Protein AF-0000000074208630 (afdb_homodimer)

Radius of gyration: 39.77 Å; Cα contacts (8 Å, |Δi|>4): 1853; chains: 2; bounding box: 99×121×143 Å

Secondary structure (DSSP, 8-state):
--------------------------------------------S--SSSTHHHHHHHHHHHHHHHHHHHHHHHHHHHHT--SSHHHHHHHHHHHHHHHHHHHHHHHHHHHHHHHHHHHHHHHHHHHHHHHHTSTT----HHHHHHIIIIIHHHHHHIIIIIIHHHHHHHHHHHHHHHHHHHH-HHHHHHHHHHHHHHHHHHHHHHHHHHHHHHHHHHHHHHHHHHHHHHHHTHHHHHHTT-HHHHHHHHHHHHHHHHHHHHHHHHHHHHHHHHHHHHHHHHHHHHHHHHHHTT--HHHHHHHHHHHHHTHHHHHHHHHHHHHHHHHHHHHHHHHHHHHHHHHHHHHHHHHHHHHHTS---TTTTSTT-EEEE-TTTSGGG--EEE-TT-EEEEEE-SSTTGGGHHHHHHHHHHTSSPPPTT---EEEETTEETTTS-HHHHHTTEEEEETTPPPPSEEHHHHHHTS-TTS-HHHHHHHHHHHT--GGGSTTGGGPEE-GGGTT--HHHHHHHHHHHHHTT--SEEEEESGGGGS-HHHHHHHHHHHHH-SSEEEEE--HHHHHHHTPEEEEEP-------TTS----TT-/--------------------------------------------S--SSSTHHHHHHHHHHHHHHHHHHHHHHHHHHHHT--SSHHHHHHHHHHHHHHHHHHHHHHHHHHHHHHHHHHHHHHHHHHHHHHHHTSTT----HHHHHHIIIIIHHHHHHIIIIIIHHHHHHHHHHHHHHHHHHHH-HHHHHHHHHHHHHHHHHHHHHHHHHHHHHHHHHHHHHHHHHHHHHHHHTHHHHHHTT-HHHHHHHHHHHHHHHHHHHHHHHHHHHHHHHHHHHHHHHHHHHHHHHHHHTT--HHHHHHHHHHHHHTHHHHHHHHHHHHHHHHHHHHHHHHHHHHHHHHHHHHHHHHHHHHHHTS---TTTTSTT-EEEE-BTTBGGG--EEE-TT-EEEEEE-SSTTGGGHHHHHHHHHHTSSPPPTT---EEEETTEETTTS-HHHHHTTEEEEETTPPPPSEEHHHHHHTS-TTS-HHHHHHHHHHHT--GGGSTTGGGPEE-GGGTT--HHHHHHHHHHHHHTT--SEEEEESGGGGS-HHHHHHHHHHHHH-SSEEEEE--HHHHHHTTPEEEEEP-------TTS----TT-

Sequence (1182 aa):
MRLPESGGASAGLVGPAEPGGPAVAPEPAEASSEASSEPDAAGGLPRIVVGTRRRWVVGLAALGLGQGALGAVGAWALTQLRPELWPLVVAVLSIVATAVAVGGLRVEERIVAERLGQDYVRDLRRELVESELTPGGSTHLGITVARTTNDLASVRNWVSQGIGPLAAGIPLIAGSAVGLTVLDPFLGIGFLLPLAVLAAVMVPWARTAYLKSRRLRRARGRMATRIADTVGASEGIIAARGAGRELDHIDSASADVVDRAVDRSVTVGALRAGGTVAALLATLAVAAVGVVRGLDPTVTVAAMAMAGLASTPIVDLGRIVDYRQTFLAARAVLVPALADAARRRAEHDRASSAAASADLPDGADVPGRVHLVLPGLVPDGAPLSAGPGARIRLVGDDTGDGAGAPLRLMRRVVGLDLAPAGTTDEIWVAGQNLRAVAPSDGRALVGLATRGTVFERGTLRRALRYRRPDLDDATADAVFEAVGLDVGRFPDGPRTVLRAGGEPLTVDERARLALARAVYGEPPLLLVADLDRDLDEEGRDRLAALLAAYPGAVAFTGSDELARVLDAEELRLASAPVPVTPDGRTPDADDMRLPESGGASAGLVGPAEPGGPAVAPEPAEASSEASSEPDAAGGLPRIVVGTRRRWVVGLAALGLGQGALGAVGAWALTQLRPELWPLVVAVLSIVATAVAVGGLRVEERIVAERLGQDYVRDLRRELVESELTPGGSTHLGITVARTTNDLASVRNWVSQGIGPLAAGIPLIAGSAVGLTVLDPFLGIGFLLPLAVLAAVMVPWARTAYLKSRRLRRARGRMATRIADTVGASEGIIAARGAGRELDHIDSASADVVDRAVDRSVTVGALRAGGTVAALLATLAVAAVGVVRGLDPTVTVAAMAMAGLASTPIVDLGRIVDYRQTFLAARAVLVPALADAARRRAEHDRASSAAASADLPDGADVPGRVHLVLPGLVPDGAPLSAGPGARIRLVGDDTGDGAGAPLRLMRRVVGLDLAPAGTTDEIWVAGQNLRAVAPSDGRALVGLATRGTVFERGTLRRALRYRRPDLDDATADAVFEAVGLDVGRFPDGPRTVLRAGGEPLTVDERARLALARAVYGEPPLLLVADLDRDLDEEGRDRLAALLAAYPGAVAFTGSDELARVLDAEELRLASAPVPVTPDGRTPDADD

Structure (mmCIF, N/CA/C/O backbone):
data_AF-0000000074208630-model_v1
#
loop_
_entity.id
_entity.type
_entity.pdbx_description
1 polymer 'ABC-type multidrug transport system fused ATPase/permease subunit'
#
loop_
_atom_site.group_PDB
_atom_site.id
_atom_site.type_symbol
_atom_site.label_atom_id
_atom_site.label_alt_id
_atom_site.label_comp_id
_atom_site.label_asym_id
_atom_site.label_entity_id
_atom_site.label_seq_id
_atom_site.pdbx_PDB_ins_code
_atom_site.Cartn_x
_atom_site.Cartn_y
_atom_site.Cartn_z
_atom_site.occupancy
_atom_site.B_iso_or_equiv
_atom_site.auth_seq_id
_atom_site.auth_comp_id
_atom_site.auth_asym_id
_atom_site.auth_atom_id
_atom_site.pdbx_PDB_model_num
ATOM 1 N N . MET A 1 1 ? -45.344 63.062 -52.438 1 20.48 1 MET A N 1
ATOM 2 C CA . MET A 1 1 ? -44.406 63.094 -51.312 1 20.48 1 MET A CA 1
ATOM 3 C C . MET A 1 1 ? -43.469 61.906 -51.344 1 20.48 1 MET A C 1
ATOM 5 O O . MET A 1 1 ? -43.844 60.812 -50.969 1 20.48 1 MET A O 1
ATOM 9 N N . ARG A 1 2 ? -42.625 61.688 -52.375 1 24.8 2 ARG A N 1
ATOM 10 C CA . ARG A 1 2 ? -41.812 61 -53.344 1 24.8 2 ARG A CA 1
ATOM 11 C C . ARG A 1 2 ? -40.406 60.719 -52.812 1 24.8 2 ARG A C 1
ATOM 13 O O . ARG A 1 2 ? -39.688 61.656 -52.5 1 24.8 2 ARG A O 1
ATOM 20 N N . LEU A 1 3 ? -40.281 59.5 -51.812 1 24.94 3 LEU A N 1
ATOM 21 C CA . LEU A 1 3 ? -39.375 58.812 -50.875 1 24.94 3 LEU A CA 1
ATOM 22 C C . LEU A 1 3 ? -38.094 58.375 -51.562 1 24.94 3 LEU A C 1
ATOM 24 O O . LEU A 1 3 ? -38.094 57.5 -52.406 1 24.94 3 LEU A O 1
ATOM 28 N N . PRO A 1 4 ? -37.219 59.312 -51.812 1 24.27 4 PRO A N 1
ATOM 29 C CA . PRO A 1 4 ? -36.156 59.438 -52.812 1 24.27 4 PRO A CA 1
ATOM 30 C C . PRO A 1 4 ? -35 58.5 -52.531 1 24.27 4 PRO A C 1
ATOM 32 O O . PRO A 1 4 ? -34.781 58.094 -51.406 1 24.27 4 PRO A O 1
ATOM 35 N N . GLU A 1 5 ? -34.25 57.812 -53.469 1 24.3 5 GLU A N 1
ATOM 36 C CA . GLU A 1 5 ? -33.469 56.625 -53.75 1 24.3 5 GLU A CA 1
ATOM 37 C C . GLU A 1 5 ? -32 56.812 -53.312 1 24.3 5 GLU A C 1
ATOM 39 O O . GLU A 1 5 ? -31.172 55.938 -53.562 1 24.3 5 GLU A O 1
ATOM 44 N N . SER A 1 6 ? -31.641 57.688 -52.406 1 21.61 6 SER A N 1
ATOM 45 C CA . SER A 1 6 ? -30.344 58.312 -52.531 1 21.61 6 SER A CA 1
ATOM 46 C C . SER A 1 6 ? -29.203 57.344 -52.25 1 21.61 6 SER A C 1
ATOM 48 O O . SER A 1 6 ? -29.312 56.5 -51.344 1 21.61 6 SER A O 1
ATOM 50 N N . GLY A 1 7 ? -28.109 56.969 -53.062 1 24.91 7 GLY A N 1
ATOM 51 C CA . GLY A 1 7 ? -27.172 55.938 -53.438 1 24.91 7 GLY A CA 1
ATOM 52 C C . GLY A 1 7 ? -25.953 55.875 -52.531 1 24.91 7 GLY A C 1
ATOM 53 O O . GLY A 1 7 ? -24.922 56.469 -52.875 1 24.91 7 GLY A O 1
ATOM 54 N N . GLY A 1 8 ? -25.875 55.781 -51.156 1 22.08 8 GLY A N 1
ATOM 55 C CA . GLY A 1 8 ? -24.875 56.312 -50.25 1 22.08 8 GLY A CA 1
ATOM 56 C C . GLY A 1 8 ? -23.578 55.531 -50.281 1 22.08 8 GLY A C 1
ATOM 57 O O . GLY A 1 8 ? -23.578 54.312 -50.406 1 22.08 8 GLY A O 1
ATOM 58 N N . ALA A 1 9 ? -22.359 56.094 -50.562 1 23.17 9 ALA A N 1
ATOM 59 C CA . ALA A 1 9 ? -21.016 55.719 -50.969 1 23.17 9 ALA A CA 1
ATOM 60 C C . ALA A 1 9 ? -20.297 54.938 -49.906 1 23.17 9 ALA A C 1
ATOM 62 O O . ALA A 1 9 ? -20.344 55.281 -48.719 1 23.17 9 ALA A O 1
ATOM 63 N N . SER A 1 10 ? -19.734 53.594 -50.031 1 21.75 10 SER A N 1
ATOM 64 C CA . SER A 1 10 ? -19.344 52.375 -49.312 1 21.75 10 SER A CA 1
ATOM 65 C C . SER A 1 10 ? -17.953 52.5 -48.719 1 21.75 10 SER A C 1
ATOM 67 O O . SER A 1 10 ? -17.297 51.5 -48.438 1 21.75 10 SER A O 1
ATOM 69 N N . ALA A 1 11 ? -17.484 53.562 -48.156 1 22.27 11 ALA A N 1
ATOM 70 C CA . ALA A 1 11 ? -16.047 53.781 -47.969 1 22.27 11 ALA A CA 1
ATOM 71 C C . ALA A 1 11 ? -15.445 52.719 -47.062 1 22.27 11 ALA A C 1
ATOM 73 O O . ALA A 1 11 ? -15.984 52.406 -46 1 22.27 11 ALA A O 1
ATOM 74 N N . GLY A 1 12 ? -14.484 51.844 -47.531 1 21.41 12 GLY A N 1
ATOM 75 C CA . GLY A 1 12 ? -13.898 50.594 -47.094 1 21.41 12 GLY A CA 1
ATOM 76 C C . GLY A 1 12 ? -12.977 50.75 -45.906 1 21.41 12 GLY A C 1
ATOM 77 O O . GLY A 1 12 ? -11.992 51.469 -45.969 1 21.41 12 GLY A O 1
ATOM 78 N N . LEU A 1 13 ? -13.445 50.75 -44.656 1 21.17 13 LEU A N 1
ATOM 79 C CA . LEU A 1 13 ? -12.773 51.094 -43.406 1 21.17 13 LEU A CA 1
ATOM 80 C C . LEU A 1 13 ? -11.547 50.219 -43.219 1 21.17 13 LEU A C 1
ATOM 82 O O . LEU A 1 13 ? -11.648 48.969 -43.281 1 21.17 13 LEU A O 1
ATOM 86 N N . VAL A 1 14 ? -10.398 50.625 -43.594 1 24.09 14 VAL A N 1
ATOM 87 C CA . VAL A 1 14 ? -9.047 50.062 -43.625 1 24.09 14 VAL A CA 1
ATOM 88 C C . VAL A 1 14 ? -8.68 49.562 -42.219 1 24.09 14 VAL A C 1
ATOM 90 O O . VAL A 1 14 ? -8.773 50.312 -41.25 1 24.09 14 VAL A O 1
ATOM 93 N N . GLY A 1 15 ? -8.898 48.344 -41.906 1 21.95 15 GLY A N 1
ATOM 94 C CA . GLY A 1 15 ? -8.828 47.625 -40.656 1 21.95 15 GLY A CA 1
ATOM 95 C C . GLY A 1 15 ? -7.477 47.719 -39.969 1 21.95 15 GLY A C 1
ATOM 96 O O . GLY A 1 15 ? -6.441 47.688 -40.625 1 21.95 15 GLY A O 1
ATOM 97 N N . PRO A 1 16 ? -7.449 48.5 -38.969 1 21.55 16 PRO A N 1
ATOM 98 C CA . PRO A 1 16 ? -6.156 48.906 -38.438 1 21.55 16 PRO A CA 1
ATOM 99 C C . PRO A 1 16 ? -5.184 47.75 -38.281 1 21.55 16 PRO A C 1
ATOM 101 O O . PRO A 1 16 ? -5.605 46.594 -38.219 1 21.55 16 PRO A O 1
ATOM 104 N N . ALA A 1 17 ? -3.928 47.969 -38.562 1 22.05 17 ALA A N 1
ATOM 105 C CA . ALA A 1 17 ? -2.678 47.219 -38.688 1 22.05 17 ALA A CA 1
ATOM 106 C C . ALA A 1 17 ? -2.438 46.344 -37.469 1 22.05 17 ALA A C 1
ATOM 108 O O . ALA A 1 17 ? -2.709 46.75 -36.312 1 22.05 17 ALA A O 1
ATOM 109 N N . GLU A 1 18 ? -2.486 45.125 -37.625 1 22.59 18 GLU A N 1
ATOM 110 C CA . GLU A 1 18 ? -2.441 44 -36.656 1 22.59 18 GLU A CA 1
ATOM 111 C C . GLU A 1 18 ? -1.18 44.062 -35.812 1 22.59 18 GLU A C 1
ATOM 113 O O . GLU A 1 18 ? -0.068 44.156 -36.312 1 22.59 18 GLU A O 1
ATOM 118 N N . PRO A 1 19 ? -1.225 44.844 -34.75 1 22.77 19 PRO A N 1
ATOM 119 C CA . PRO A 1 19 ? 0.055 45.125 -34.094 1 22.77 19 PRO A CA 1
ATOM 120 C C . PRO A 1 19 ? 0.966 43.906 -34 1 22.77 19 PRO A C 1
ATOM 122 O O . PRO A 1 19 ? 0.484 42.781 -34.031 1 22.77 19 PRO A O 1
ATOM 125 N N . GLY A 1 20 ? 2.152 44.031 -34.562 1 22.48 20 GLY A N 1
ATOM 126 C CA . GLY A 1 20 ? 3.285 43.125 -34.781 1 22.48 20 GLY A CA 1
ATOM 127 C C . GLY A 1 20 ? 3.58 42.25 -33.594 1 22.48 20 GLY A C 1
ATOM 128 O O . GLY A 1 20 ? 3.244 42.594 -32.438 1 22.48 20 GLY A O 1
ATOM 129 N N . GLY A 1 21 ? 3.547 41.031 -33.781 1 24.05 21 GLY A N 1
ATOM 130 C CA . GLY A 1 21 ? 3.629 39.844 -32.969 1 24.05 21 GLY A CA 1
ATOM 131 C C . GLY A 1 21 ? 4.832 39.844 -32.031 1 24.05 21 GLY A C 1
ATOM 132 O O . GLY A 1 21 ? 5.879 40.375 -32.375 1 24.05 21 GLY A O 1
ATOM 133 N N . PRO A 1 22 ? 4.574 40.156 -30.797 1 24.03 22 PRO A N 1
ATOM 134 C CA . PRO A 1 22 ? 5.746 40.438 -29.969 1 24.03 22 PRO A CA 1
ATOM 135 C C . PRO A 1 22 ? 6.965 39.594 -30.359 1 24.03 22 PRO A C 1
ATOM 137 O O . PRO A 1 22 ? 6.82 38.531 -30.953 1 24.03 22 PRO A O 1
ATOM 140 N N . ALA A 1 23 ? 8.07 40.25 -30.703 1 24.08 23 ALA A N 1
ATOM 141 C CA . ALA A 1 23 ? 9.398 39.781 -31.031 1 24.08 23 ALA A CA 1
ATOM 142 C C . ALA A 1 23 ? 9.695 38.469 -30.297 1 24.08 23 ALA A C 1
ATOM 144 O O . ALA A 1 23 ? 9.422 38.344 -29.094 1 24.08 23 ALA A O 1
ATOM 145 N N . VAL A 1 24 ? 9.688 37.469 -31.031 1 25.55 24 VAL A N 1
ATOM 146 C CA . VAL A 1 24 ? 10.102 36.094 -30.719 1 25.55 24 VAL A CA 1
ATOM 147 C C . VAL A 1 24 ? 11.461 36.125 -30.016 1 25.55 24 VAL A C 1
ATOM 149 O O . VAL A 1 24 ? 12.461 36.562 -30.609 1 25.55 24 VAL A O 1
ATOM 152 N N . ALA A 1 25 ? 11.5 36.625 -28.781 1 26.73 25 ALA A N 1
ATOM 153 C CA . ALA A 1 25 ? 12.836 36.656 -28.188 1 26.73 25 ALA A CA 1
ATOM 154 C C . ALA A 1 25 ? 13.703 35.5 -28.688 1 26.73 25 ALA A C 1
ATOM 156 O O . ALA A 1 25 ? 13.219 34.375 -28.828 1 26.73 25 ALA A O 1
ATOM 157 N N . PRO A 1 26 ? 14.711 35.875 -29.484 1 23.34 26 PRO A N 1
ATOM 158 C CA . PRO A 1 26 ? 15.516 34.844 -30.094 1 23.34 26 PRO A CA 1
ATOM 159 C C . PRO A 1 26 ? 15.602 33.562 -29.219 1 23.34 26 PRO A C 1
ATOM 161 O O . PRO A 1 26 ? 15.391 33.656 -28.016 1 23.34 26 PRO A O 1
ATOM 164 N N . GLU A 1 27 ? 15.383 32.469 -29.922 1 24.81 27 GLU A N 1
ATOM 165 C CA . GLU A 1 27 ? 15.547 31.109 -29.438 1 24.81 27 GLU A CA 1
ATOM 166 C C . GLU A 1 27 ? 16.812 30.953 -28.609 1 24.81 27 GLU A C 1
ATOM 168 O O . GLU A 1 27 ? 17.906 31.344 -29.062 1 24.81 27 GLU A O 1
ATOM 173 N N . PRO A 1 28 ? 16.734 31.219 -27.344 1 26.19 28 PRO A N 1
ATOM 174 C CA . PRO A 1 28 ? 18.047 31.203 -26.719 1 26.19 28 PRO A CA 1
ATOM 175 C C . PRO A 1 28 ? 19.016 30.25 -27.406 1 26.19 28 PRO A C 1
ATOM 177 O O . PRO A 1 28 ? 18.594 29.281 -28.047 1 26.19 28 PRO A O 1
ATOM 180 N N . ALA A 1 29 ? 20.094 30.719 -27.969 1 23.92 29 ALA A N 1
ATOM 181 C CA . ALA A 1 29 ? 21.219 29.969 -28.531 1 23.92 29 ALA A CA 1
ATOM 182 C C . ALA A 1 29 ? 21.297 28.562 -27.938 1 23.92 29 ALA A C 1
ATOM 184 O O . ALA A 1 29 ? 20.984 28.359 -26.766 1 23.92 29 ALA A O 1
ATOM 185 N N . GLU A 1 30 ? 21.188 27.594 -28.797 1 25.39 30 GLU A N 1
ATOM 186 C CA . GLU A 1 30 ? 21.5 26.188 -28.562 1 25.39 30 GLU A CA 1
ATOM 187 C C . GLU A 1 30 ? 22.828 26.047 -27.812 1 25.39 30 GLU A C 1
ATOM 189 O O . GLU A 1 30 ? 23.906 26.078 -28.406 1 25.39 30 GLU A O 1
ATOM 194 N N . ALA A 1 31 ? 23.094 26.969 -26.906 1 25.36 31 ALA A N 1
ATOM 195 C CA . ALA A 1 31 ? 24.406 26.688 -26.312 1 25.36 31 ALA A CA 1
ATOM 196 C C . ALA A 1 31 ? 24.688 25.188 -26.312 1 25.36 31 ALA A C 1
ATOM 198 O O . ALA A 1 31 ? 23.922 24.406 -25.75 1 25.36 31 ALA A O 1
ATOM 199 N N . SER A 1 32 ? 25.25 24.734 -27.359 1 25.67 32 SER A N 1
ATOM 200 C CA . SER A 1 32 ? 25.969 23.469 -27.5 1 25.67 32 SER A CA 1
ATOM 201 C C . SER A 1 32 ? 26.688 23.078 -26.203 1 25.67 32 SER A C 1
ATOM 203 O O . SER A 1 32 ? 27.891 23.297 -26.078 1 25.67 32 SER A O 1
ATOM 205 N N . SER A 1 33 ? 26.172 23.656 -25.141 1 25.09 33 SER A N 1
ATOM 206 C CA . SER A 1 33 ? 26.938 23.312 -23.953 1 25.09 33 SER A CA 1
ATOM 207 C C . SER A 1 33 ? 27.375 21.844 -23.984 1 25.09 33 SER A C 1
ATOM 209 O O . SER A 1 33 ? 26.547 20.953 -24.125 1 25.09 33 SER A O 1
ATOM 211 N N . GLU A 1 34 ? 28.469 21.641 -24.594 1 25.36 34 GLU A N 1
ATOM 212 C CA . GLU A 1 34 ? 29.328 20.484 -24.328 1 25.36 34 GLU A CA 1
ATOM 213 C C . GLU A 1 34 ? 29.219 20.047 -22.875 1 25.36 34 GLU A C 1
ATOM 215 O O . GLU A 1 34 ? 29.859 20.625 -22 1 25.36 34 GLU A O 1
ATOM 220 N N . ALA A 1 35 ? 28.047 20.016 -22.422 1 26.91 35 ALA A N 1
ATOM 221 C CA . ALA A 1 35 ? 27.797 19.328 -21.156 1 26.91 35 ALA A CA 1
ATOM 222 C C . ALA A 1 35 ? 28.766 18.156 -20.984 1 26.91 35 ALA A C 1
ATOM 224 O O . ALA A 1 35 ? 28.766 17.219 -21.797 1 26.91 35 ALA A O 1
ATOM 225 N N . SER A 1 36 ? 29.922 18.484 -20.562 1 27.92 36 SER A N 1
ATOM 226 C CA . SER A 1 36 ? 30.938 17.547 -20.109 1 27.92 36 SER A CA 1
ATOM 227 C C . SER A 1 36 ? 30.312 16.234 -19.641 1 27.92 36 SER A C 1
ATOM 229 O O . SER A 1 36 ? 29.156 16.234 -19.188 1 27.92 36 SER A O 1
ATOM 231 N N . SER A 1 37 ? 30.688 15.188 -20.234 1 28.41 37 SER A N 1
ATOM 232 C CA . SER A 1 37 ? 30.531 13.773 -19.922 1 28.41 37 SER A CA 1
ATOM 233 C C . SER A 1 37 ? 30.516 13.523 -18.422 1 28.41 37 SER A C 1
ATOM 235 O O . SER A 1 37 ? 31.578 13.391 -17.797 1 28.41 37 SER A O 1
ATOM 237 N N . GLU A 1 38 ? 30.062 14.484 -17.672 1 30.77 38 GLU A N 1
ATOM 238 C CA . GLU A 1 38 ? 30.125 14.117 -16.266 1 30.77 38 GLU A CA 1
ATOM 239 C C . GLU A 1 38 ? 29.828 12.633 -16.062 1 30.77 38 GLU A C 1
ATOM 241 O O . GLU A 1 38 ? 28.984 12.062 -16.766 1 30.77 38 GLU A O 1
ATOM 246 N N . PRO A 1 39 ? 30.766 11.93 -15.453 1 32.12 39 PRO A N 1
ATOM 247 C CA . PRO A 1 39 ? 30.594 10.484 -15.305 1 32.12 39 PRO A CA 1
ATOM 248 C C . PRO A 1 39 ? 29.125 10.086 -15.117 1 32.12 39 PRO A C 1
ATOM 250 O O . PRO A 1 39 ? 28.328 10.867 -14.57 1 32.12 39 PRO A O 1
ATOM 253 N N . ASP A 1 40 ? 28.5 9.617 -16.078 1 33.59 40 ASP A N 1
ATOM 254 C CA . ASP A 1 40 ? 27.312 8.773 -16.109 1 33.59 40 ASP A CA 1
ATOM 255 C C . ASP A 1 40 ? 27.078 8.102 -14.758 1 33.59 40 ASP A C 1
ATOM 257 O O . ASP A 1 40 ? 27.5 6.965 -14.539 1 33.59 40 ASP A O 1
ATOM 261 N N . ALA A 1 41 ? 27.562 8.586 -13.719 1 35.22 41 ALA A N 1
ATOM 262 C CA . ALA A 1 41 ? 27.125 8.055 -12.422 1 35.22 41 ALA A CA 1
ATOM 263 C C . ALA A 1 41 ? 25.625 7.746 -12.43 1 35.22 41 ALA A C 1
ATOM 265 O O . ALA A 1 41 ? 24.828 8.547 -11.945 1 35.22 41 ALA A O 1
ATOM 266 N N . ALA A 1 42 ? 24.922 7.68 -13.398 1 41.66 42 ALA A N 1
ATOM 267 C CA . ALA A 1 42 ? 23.594 7.07 -13.414 1 41.66 42 ALA A CA 1
ATOM 268 C C . ALA A 1 42 ? 23.531 5.867 -12.477 1 41.66 42 ALA A C 1
ATOM 270 O O . ALA A 1 42 ? 23.969 4.77 -12.836 1 41.66 42 ALA A O 1
ATOM 271 N N . GLY A 1 43 ? 23.984 5.922 -11.133 1 51.91 43 GLY A N 1
ATOM 272 C CA . GLY A 1 43 ? 24.125 5.094 -9.945 1 51.91 43 GLY A CA 1
ATOM 273 C C . GLY A 1 43 ? 22.969 4.145 -9.742 1 51.91 43 GLY A C 1
ATOM 274 O O . GLY A 1 43 ? 21.828 4.578 -9.578 1 51.91 43 GLY A O 1
ATOM 275 N N . GLY A 1 44 ? 22.859 3.182 -10.578 1 69.12 44 GLY A N 1
ATOM 276 C CA . GLY A 1 44 ? 21.906 2.111 -10.375 1 69.12 44 GLY A CA 1
ATOM 277 C C . GLY A 1 44 ? 21.906 1.578 -8.953 1 69.12 44 GLY A C 1
ATOM 278 O O . GLY A 1 44 ? 22.594 2.111 -8.078 1 69.12 44 GLY A O 1
ATOM 279 N N . LEU A 1 45 ? 20.953 0.756 -8.695 1 78.56 45 LEU A N 1
ATOM 280 C CA . LEU A 1 45 ? 20.969 0.033 -7.426 1 78.56 45 LEU A CA 1
ATOM 281 C C . LEU A 1 45 ? 22.203 -0.853 -7.312 1 78.56 45 LEU A C 1
ATOM 283 O O . LEU A 1 45 ? 22.719 -1.331 -8.32 1 78.56 45 LEU A O 1
ATOM 287 N N . PRO A 1 46 ? 22.875 -0.837 -6.133 1 75.06 46 PRO A N 1
ATOM 288 C CA . PRO A 1 46 ? 24.031 -1.72 -5.965 1 75.06 46 PRO A CA 1
ATOM 289 C C . PRO A 1 46 ? 23.781 -3.127 -6.504 1 75.06 46 PRO A C 1
ATOM 291 O O . PRO A 1 46 ? 22.641 -3.592 -6.523 1 75.06 46 PRO A O 1
ATOM 294 N N . ARG A 1 47 ? 24.859 -3.584 -6.918 1 79.38 47 ARG A N 1
ATOM 295 C CA . ARG A 1 47 ? 24.766 -4.938 -7.453 1 79.38 47 ARG A CA 1
ATOM 296 C C . ARG A 1 47 ? 24.344 -5.93 -6.371 1 79.38 47 ARG A C 1
ATOM 298 O O . ARG A 1 47 ? 24.781 -5.824 -5.227 1 79.38 47 ARG A O 1
ATOM 305 N N . ILE A 1 48 ? 23.484 -6.824 -6.719 1 83.19 48 ILE A N 1
ATOM 306 C CA . ILE A 1 48 ? 22.922 -7.801 -5.793 1 83.19 48 ILE A CA 1
ATOM 307 C C . ILE A 1 48 ? 23.953 -8.891 -5.504 1 83.19 48 ILE A C 1
ATOM 309 O O . ILE A 1 48 ? 24.078 -9.352 -4.367 1 83.19 48 ILE A O 1
ATOM 313 N N . VAL A 1 49 ? 24.766 -9.227 -6.523 1 85 49 VAL A N 1
ATOM 314 C CA . VAL A 1 49 ? 25.672 -10.375 -6.406 1 85 49 VAL A CA 1
ATOM 315 C C . VAL A 1 49 ? 27.031 -9.914 -5.906 1 85 49 VAL A C 1
ATOM 317 O O . VAL A 1 49 ? 28.016 -9.953 -6.648 1 85 49 VAL A O 1
ATOM 320 N N . VAL A 1 50 ? 27.141 -9.406 -4.742 1 81.31 50 VAL A N 1
ATOM 321 C CA . VAL A 1 50 ? 28.422 -8.969 -4.18 1 81.31 50 VAL A CA 1
ATOM 322 C C . VAL A 1 50 ? 28.594 -9.547 -2.779 1 81.31 50 VAL A C 1
ATOM 324 O O . VAL A 1 50 ? 27.625 -9.688 -2.031 1 81.31 50 VAL A O 1
ATOM 327 N N . GLY A 1 51 ? 29.812 -9.961 -2.537 1 81.19 51 GLY A N 1
ATOM 328 C CA . GLY A 1 51 ? 30.203 -10.367 -1.197 1 81.19 51 GLY A CA 1
ATOM 329 C C . GLY A 1 51 ? 29.5 -11.625 -0.724 1 81.19 51 GLY A C 1
ATOM 330 O O . GLY A 1 51 ? 29.562 -12.664 -1.387 1 81.19 51 GLY A O 1
ATOM 331 N N . THR A 1 52 ? 28.734 -11.562 0.403 1 83.69 52 THR A N 1
ATOM 332 C CA . THR A 1 52 ? 28.047 -12.664 1.052 1 83.69 52 THR A CA 1
ATOM 333 C C . THR A 1 52 ? 26.797 -13.062 0.259 1 83.69 52 THR A C 1
ATOM 335 O O . THR A 1 52 ? 26.375 -14.219 0.29 1 83.69 52 THR A O 1
ATOM 338 N N . ARG A 1 53 ? 26.391 -12.188 -0.583 1 90.06 53 ARG A N 1
ATOM 339 C CA . ARG A 1 53 ? 25.172 -12.453 -1.337 1 90.06 53 ARG A CA 1
ATOM 340 C C . ARG A 1 53 ? 25.453 -13.344 -2.543 1 90.06 53 ARG A C 1
ATOM 342 O O . ARG A 1 53 ? 24.562 -14.047 -3.025 1 90.06 53 ARG A O 1
ATOM 349 N N . ARG A 1 54 ? 26.75 -13.352 -2.914 1 91.31 54 ARG A N 1
ATOM 350 C CA . ARG A 1 54 ? 27.141 -14.273 -3.979 1 91.31 54 ARG A CA 1
ATOM 351 C C . ARG A 1 54 ? 26.938 -15.719 -3.553 1 91.31 54 ARG A C 1
ATOM 353 O O . ARG A 1 54 ? 26.516 -16.562 -4.352 1 91.31 54 ARG A O 1
ATOM 360 N N . ARG A 1 55 ? 27.203 -15.938 -2.311 1 91.75 55 ARG A N 1
ATOM 361 C CA . ARG A 1 55 ? 27.031 -17.281 -1.789 1 91.75 55 ARG A CA 1
ATOM 362 C C . ARG A 1 55 ? 25.562 -17.703 -1.809 1 91.75 55 ARG A C 1
ATOM 364 O O . ARG A 1 55 ? 25.266 -18.875 -2.062 1 91.75 55 ARG A O 1
ATOM 371 N N . TRP A 1 56 ? 24.688 -16.781 -1.569 1 92.88 56 TRP A N 1
ATOM 372 C CA . TRP A 1 56 ? 23.25 -17.094 -1.579 1 92.88 56 TRP A CA 1
ATOM 373 C C . TRP A 1 56 ? 22.766 -17.344 -3.002 1 92.88 56 TRP A C 1
ATOM 375 O O . TRP A 1 56 ? 21.953 -18.25 -3.234 1 92.88 56 TRP A O 1
ATOM 385 N N . VAL A 1 57 ? 23.297 -16.594 -3.957 1 93.25 57 VAL A N 1
ATOM 386 C CA . VAL A 1 57 ? 22.891 -16.797 -5.344 1 93.25 57 VAL A CA 1
ATOM 387 C C . VAL A 1 57 ? 23.406 -18.125 -5.863 1 93.25 57 VAL A C 1
ATOM 389 O O . VAL A 1 57 ? 22.688 -18.875 -6.52 1 93.25 57 VAL A O 1
ATOM 392 N N . VAL A 1 58 ? 24.641 -18.453 -5.523 1 93.56 58 VAL A N 1
ATOM 393 C CA . VAL A 1 58 ? 25.234 -19.734 -5.91 1 93.56 58 VAL A CA 1
ATOM 394 C C . VAL A 1 58 ? 24.5 -20.875 -5.203 1 93.56 58 VAL A C 1
ATOM 396 O O . VAL A 1 58 ? 24.266 -21.938 -5.793 1 93.56 58 VAL A O 1
ATOM 399 N N . GLY A 1 59 ? 24.188 -20.578 -3.965 1 94.75 59 GLY A N 1
ATOM 400 C CA . GLY A 1 59 ? 23.391 -21.562 -3.238 1 94.75 59 GLY A CA 1
ATOM 401 C C . GLY A 1 59 ? 22.047 -21.828 -3.879 1 94.75 59 GLY A C 1
ATOM 402 O O . GLY A 1 59 ? 21.594 -22.984 -3.93 1 94.75 59 GLY A O 1
ATOM 403 N N . LEU A 1 60 ? 21.438 -20.797 -4.414 1 94.75 60 LEU A N 1
ATOM 404 C CA . LEU A 1 60 ? 20.156 -20.953 -5.09 1 94.75 60 LEU A CA 1
ATOM 405 C C . LEU A 1 60 ? 20.312 -21.766 -6.367 1 94.75 60 LEU A C 1
ATOM 407 O O . LEU A 1 60 ? 19.484 -22.641 -6.652 1 94.75 60 LEU A O 1
ATOM 411 N N . ALA A 1 61 ? 21.359 -21.531 -7.109 1 94.44 61 ALA A N 1
ATOM 412 C CA . ALA A 1 61 ? 21.625 -22.312 -8.312 1 94.44 61 ALA A CA 1
ATOM 413 C C . ALA A 1 61 ? 21.875 -23.781 -7.973 1 94.44 61 ALA A C 1
ATOM 415 O O . ALA A 1 61 ? 21.375 -24.672 -8.664 1 94.44 61 ALA A O 1
ATOM 416 N N . ALA A 1 62 ? 22.562 -24.016 -6.867 1 95.25 62 ALA A N 1
ATOM 417 C CA . ALA A 1 62 ? 22.844 -25.375 -6.418 1 95.25 62 ALA A CA 1
ATOM 418 C C . ALA A 1 62 ? 21.562 -26.078 -6 1 95.25 62 ALA A C 1
ATOM 420 O O . ALA A 1 62 ? 21.391 -27.281 -6.246 1 95.25 62 ALA A O 1
ATOM 421 N N . LEU A 1 63 ? 20.703 -25.344 -5.379 1 94.31 63 LEU A N 1
ATOM 422 C CA . LEU A 1 63 ? 19.422 -25.906 -4.977 1 94.31 63 LEU A CA 1
ATOM 423 C C . LEU A 1 63 ? 18.578 -26.281 -6.195 1 94.31 63 LEU A C 1
ATOM 425 O O . LEU A 1 63 ? 17.906 -27.297 -6.199 1 94.31 63 LEU A O 1
ATOM 429 N N . GLY A 1 64 ? 18.672 -25.391 -7.207 1 91.94 64 GLY A N 1
ATOM 430 C CA . GLY A 1 64 ? 18 -25.734 -8.445 1 91.94 64 GLY A CA 1
ATOM 431 C C . GLY A 1 64 ? 18.547 -26.984 -9.109 1 91.94 64 GLY A C 1
ATOM 432 O O . GLY A 1 64 ? 17.781 -27.859 -9.508 1 91.94 64 GLY A O 1
ATOM 433 N N . LEU A 1 65 ? 19.828 -27.125 -9.133 1 92.12 65 LEU A N 1
ATOM 434 C CA . LEU A 1 65 ? 20.469 -28.297 -9.695 1 92.12 65 LEU A CA 1
ATOM 435 C C . LEU A 1 65 ? 20.172 -29.531 -8.859 1 92.12 65 LEU A C 1
ATOM 437 O O . LEU A 1 65 ? 20 -30.625 -9.398 1 92.12 65 LEU A O 1
ATOM 441 N N . GLY A 1 66 ? 20.188 -29.266 -7.555 1 91.5 66 GLY A N 1
ATOM 442 C CA . GLY A 1 66 ? 19.844 -30.375 -6.664 1 91.5 66 GLY A CA 1
ATOM 443 C C . GLY A 1 66 ? 18.438 -30.906 -6.895 1 91.5 66 GLY A C 1
ATOM 444 O O . GLY A 1 66 ? 18.219 -32.125 -6.867 1 91.5 66 GLY A O 1
ATOM 445 N N . GLN A 1 67 ? 17.484 -30.031 -7.125 1 88.94 67 GLN A N 1
ATOM 446 C CA . GLN A 1 67 ? 16.125 -30.438 -7.43 1 88.94 67 GLN A CA 1
ATOM 447 C C . GLN A 1 67 ? 16.062 -31.234 -8.734 1 88.94 67 GLN A C 1
ATOM 449 O O . GLN A 1 67 ? 15.359 -32.25 -8.82 1 88.94 67 GLN A O 1
ATOM 454 N N . GLY A 1 68 ? 16.844 -30.781 -9.68 1 86 68 GLY A N 1
ATOM 455 C CA . GLY A 1 68 ? 16.922 -31.516 -10.938 1 86 68 GLY A CA 1
ATOM 456 C C . GLY A 1 68 ? 17.531 -32.906 -10.773 1 86 68 GLY A C 1
ATOM 457 O O . GLY A 1 68 ? 17.031 -33.875 -11.344 1 86 68 GLY A O 1
ATOM 458 N N . ALA A 1 69 ? 18.547 -32.969 -9.984 1 88.56 69 ALA A N 1
ATOM 459 C CA . ALA A 1 69 ? 19.203 -34.25 -9.734 1 88.56 69 ALA A CA 1
ATOM 460 C C . ALA A 1 69 ? 18.266 -35.219 -9.008 1 88.56 69 ALA A C 1
ATOM 462 O O . ALA A 1 69 ? 18.219 -36.406 -9.344 1 88.56 69 ALA A O 1
ATOM 463 N N . LEU A 1 70 ? 17.594 -34.688 -8.031 1 86.81 70 LEU A N 1
ATOM 464 C CA . LEU A 1 70 ? 16.641 -35.531 -7.301 1 86.81 70 LEU A CA 1
ATOM 465 C C . LEU A 1 70 ? 15.508 -35.969 -8.211 1 86.81 70 LEU A C 1
ATOM 467 O O . LEU A 1 70 ? 15.008 -37.094 -8.094 1 86.81 70 LEU A O 1
ATOM 471 N N . GLY A 1 71 ? 15.109 -35.062 -9.055 1 80.25 71 GLY A N 1
ATOM 472 C CA . GLY A 1 71 ? 14.117 -35.438 -10.047 1 80.25 71 GLY A CA 1
ATOM 473 C C . GLY A 1 71 ? 14.578 -36.562 -10.945 1 80.25 71 GLY A C 1
ATOM 474 O O . GLY A 1 71 ? 13.805 -37.469 -11.266 1 80.25 71 GLY A O 1
ATOM 475 N N . ALA A 1 72 ? 15.836 -36.531 -11.289 1 82.31 72 ALA A N 1
ATOM 476 C CA . ALA A 1 72 ? 16.422 -37.594 -12.125 1 82.31 72 ALA A CA 1
ATOM 477 C C . ALA A 1 72 ? 16.438 -38.938 -11.375 1 82.31 72 ALA A C 1
ATOM 479 O O . ALA A 1 72 ? 16.219 -40 -11.977 1 82.31 72 ALA A O 1
ATOM 480 N N . VAL A 1 73 ? 16.688 -38.812 -10.125 1 83.12 73 VAL A N 1
ATOM 481 C CA . VAL A 1 73 ? 16.672 -40.031 -9.305 1 83.12 73 VAL A CA 1
ATOM 482 C C . VAL A 1 73 ? 15.266 -40.594 -9.242 1 83.12 73 VAL A C 1
ATOM 484 O O . VAL A 1 73 ? 15.078 -41.812 -9.344 1 83.12 73 VAL A O 1
ATOM 487 N N . GLY A 1 74 ? 14.289 -39.75 -9.039 1 80.25 74 GLY A N 1
ATOM 488 C CA . GLY A 1 74 ? 12.906 -40.188 -9.047 1 80.25 74 GLY A CA 1
ATOM 489 C C . GLY A 1 74 ? 12.492 -40.812 -10.359 1 80.25 74 GLY A C 1
ATOM 490 O O . GLY A 1 74 ? 11.82 -41.875 -10.375 1 80.25 74 GLY A O 1
ATOM 491 N N . ALA A 1 75 ? 12.93 -40.25 -11.461 1 79 75 ALA A N 1
ATOM 492 C CA . ALA A 1 75 ? 12.656 -40.781 -12.789 1 79 75 ALA A CA 1
ATOM 493 C C . ALA A 1 75 ? 13.328 -42.125 -12.984 1 79 75 ALA A C 1
ATOM 495 O O . ALA A 1 75 ? 12.742 -43.031 -13.57 1 79 75 ALA A O 1
ATOM 496 N N . TRP A 1 76 ? 14.547 -42.188 -12.523 1 80.88 76 TRP A N 1
ATOM 497 C CA . TRP A 1 76 ? 15.273 -43.469 -12.617 1 80.88 76 TRP A CA 1
ATOM 498 C C . TRP A 1 76 ? 14.57 -44.562 -11.828 1 80.88 76 TRP A C 1
ATOM 500 O O . TRP A 1 76 ? 14.492 -45.719 -12.281 1 80.88 76 TRP A O 1
ATOM 510 N N . ALA A 1 77 ? 14.047 -44.188 -10.68 1 83.88 77 ALA A N 1
ATOM 511 C CA . ALA A 1 77 ? 13.328 -45.156 -9.852 1 83.88 77 ALA A CA 1
ATOM 512 C C . ALA A 1 77 ? 12.109 -45.719 -10.586 1 83.88 77 ALA A C 1
ATOM 514 O O . ALA A 1 77 ? 11.727 -46.875 -10.391 1 83.88 77 ALA A O 1
ATOM 515 N N . LEU A 1 78 ? 11.523 -44.938 -11.391 1 81.38 78 LEU A N 1
ATOM 516 C CA . LEU A 1 78 ? 10.359 -45.344 -12.164 1 81.38 78 LEU A CA 1
ATOM 517 C C . LEU A 1 78 ? 10.734 -46.438 -13.164 1 81.38 78 LEU A C 1
ATOM 519 O O . LEU A 1 78 ? 9.922 -47.312 -13.484 1 81.38 78 LEU A O 1
ATOM 523 N N . THR A 1 79 ? 11.992 -46.438 -13.672 1 81.56 79 THR A N 1
ATOM 524 C CA . THR A 1 79 ? 12.438 -47.406 -14.641 1 81.56 79 THR A CA 1
ATOM 525 C C . THR A 1 79 ? 12.688 -48.75 -13.969 1 81.56 79 THR A C 1
ATOM 527 O O . THR A 1 79 ? 12.766 -49.812 -14.641 1 81.56 79 THR A O 1
ATOM 530 N N . GLN A 1 80 ? 12.781 -48.719 -12.648 1 79.81 80 GLN A N 1
ATOM 531 C CA . GLN A 1 80 ? 13.078 -49.938 -11.922 1 79.81 80 GLN A CA 1
ATOM 532 C C . GLN A 1 80 ? 11.789 -50.625 -11.43 1 79.81 80 GLN A C 1
ATOM 534 O O . GLN A 1 80 ? 11.844 -51.625 -10.742 1 79.81 80 GLN A O 1
ATOM 539 N N . LEU A 1 81 ? 10.648 -50 -11.805 1 81.06 81 LEU A N 1
ATOM 540 C CA . LEU A 1 81 ? 9.383 -50.562 -11.328 1 81.06 81 LEU A CA 1
ATOM 541 C C . LEU A 1 81 ? 9.133 -51.938 -11.914 1 81.06 81 LEU A C 1
ATOM 543 O O . LEU A 1 81 ? 9.172 -52.125 -13.133 1 81.06 81 LEU A O 1
ATOM 547 N N . ARG A 1 82 ? 9.164 -52.969 -11.07 1 76.62 82 ARG A N 1
ATOM 548 C CA . ARG A 1 82 ? 8.852 -54.344 -11.43 1 76.62 82 ARG A CA 1
ATOM 549 C C . ARG A 1 82 ? 7.68 -54.875 -10.602 1 76.62 82 ARG A C 1
ATOM 551 O O . ARG A 1 82 ? 7.398 -54.375 -9.516 1 76.62 82 ARG A O 1
ATOM 558 N N . PRO A 1 83 ? 6.859 -55.688 -11.242 1 74.31 83 PRO A N 1
ATOM 559 C CA . PRO A 1 83 ? 5.672 -56.219 -10.555 1 74.31 83 PRO A CA 1
ATOM 560 C C . PRO A 1 83 ? 6.016 -57 -9.297 1 74.31 83 PRO A C 1
ATOM 562 O O . PRO A 1 83 ? 5.16 -57.188 -8.43 1 74.31 83 PRO A O 1
ATOM 565 N N . GLU A 1 84 ? 7.273 -57.312 -9.156 1 80.25 84 GLU A N 1
ATOM 566 C CA . GLU A 1 84 ? 7.625 -58.031 -7.941 1 80.25 84 GLU A CA 1
ATOM 567 C C . GLU A 1 84 ? 7.5 -57.156 -6.711 1 80.25 84 GLU A C 1
ATOM 569 O O . GLU A 1 84 ? 7.668 -55.938 -6.797 1 80.25 84 GLU A O 1
ATOM 574 N N . LEU A 1 85 ? 7.129 -57.75 -5.66 1 77.94 85 LEU A N 1
ATOM 575 C CA . LEU A 1 85 ? 6.766 -57 -4.449 1 77.94 85 LEU A CA 1
ATOM 576 C C . LEU A 1 85 ? 7.918 -56.125 -3.977 1 77.94 85 LEU A C 1
ATOM 578 O O . LEU A 1 85 ? 7.758 -54.938 -3.809 1 77.94 85 LEU A O 1
ATOM 582 N N . TRP A 1 86 ? 9.117 -56.75 -3.742 1 78.69 86 TRP A N 1
ATOM 583 C CA . TRP A 1 86 ? 10.203 -56 -3.121 1 78.69 86 TRP A CA 1
ATOM 584 C C . TRP A 1 86 ? 10.68 -54.875 -4.027 1 78.69 86 TRP A C 1
ATOM 586 O O . TRP A 1 86 ? 10.82 -53.75 -3.584 1 78.69 86 TRP A O 1
ATOM 596 N N . PRO A 1 87 ? 10.891 -55.188 -5.281 1 81.62 87 PRO A N 1
ATOM 597 C CA . PRO A 1 87 ? 11.305 -54.094 -6.164 1 81.62 87 PRO A CA 1
ATOM 598 C C . PRO A 1 87 ? 10.234 -53 -6.281 1 81.62 87 PRO A C 1
ATOM 600 O O . PRO A 1 87 ? 10.57 -51.844 -6.398 1 81.62 87 PRO A O 1
ATOM 603 N N . LEU A 1 88 ? 9 -53.375 -6.094 1 81.94 88 LEU A N 1
ATOM 604 C CA . LEU A 1 88 ? 7.902 -52.438 -6.164 1 81.94 88 LEU A CA 1
ATOM 605 C C . LEU A 1 88 ? 7.902 -51.5 -4.949 1 81.94 88 LEU A C 1
ATOM 607 O O . LEU A 1 88 ? 7.766 -50.281 -5.09 1 81.94 88 LEU A O 1
ATOM 611 N N . VAL A 1 89 ? 8.078 -52.125 -3.824 1 84.56 89 VAL A N 1
ATOM 612 C CA . VAL A 1 89 ? 8.062 -51.344 -2.588 1 84.56 89 VAL A CA 1
ATOM 613 C C . VAL A 1 89 ? 9.25 -50.406 -2.572 1 84.56 89 VAL A C 1
ATOM 615 O O . VAL A 1 89 ? 9.102 -49.219 -2.207 1 84.56 89 VAL A O 1
ATOM 618 N N . VAL A 1 90 ? 10.398 -50.844 -3.014 1 85.44 90 VAL A N 1
ATOM 619 C CA . VAL A 1 90 ? 11.594 -50 -3.018 1 85.44 90 VAL A CA 1
ATOM 620 C C . VAL A 1 90 ? 11.43 -48.875 -4.02 1 85.44 90 VAL A C 1
ATOM 622 O O . VAL A 1 90 ? 11.828 -47.719 -3.748 1 85.44 90 VAL A O 1
ATOM 625 N N . ALA A 1 91 ? 10.805 -49.125 -5.078 1 84.25 91 ALA A N 1
ATOM 626 C CA . ALA A 1 91 ? 10.602 -48.094 -6.098 1 84.25 91 ALA A CA 1
ATOM 627 C C . ALA A 1 91 ? 9.617 -47.031 -5.617 1 84.25 91 ALA A C 1
ATOM 629 O O . ALA A 1 91 ? 9.852 -45.844 -5.789 1 84.25 91 ALA A O 1
ATOM 630 N N . VAL A 1 92 ? 8.547 -47.469 -4.984 1 82.75 92 VAL A N 1
ATOM 631 C CA . VAL A 1 92 ? 7.531 -46.562 -4.5 1 82.75 92 VAL A CA 1
ATOM 632 C C . VAL A 1 92 ? 8.109 -45.656 -3.393 1 82.75 92 VAL A C 1
ATOM 634 O O . VAL A 1 92 ? 7.898 -44.469 -3.377 1 82.75 92 VAL A O 1
ATOM 637 N N . LEU A 1 93 ? 8.852 -46.25 -2.516 1 87.62 93 LEU A N 1
ATOM 638 C CA . LEU A 1 93 ? 9.461 -45.5 -1.421 1 87.62 93 LEU A CA 1
ATOM 639 C C . LEU A 1 93 ? 10.492 -44.531 -1.949 1 87.62 93 LEU A C 1
ATOM 641 O O . LEU A 1 93 ? 10.641 -43.438 -1.405 1 87.62 93 LEU A O 1
ATOM 645 N N . SER A 1 94 ? 11.203 -44.938 -2.939 1 87.25 94 SER A N 1
ATOM 646 C CA . SER A 1 94 ? 12.188 -44.062 -3.537 1 87.25 94 SER A CA 1
ATOM 647 C C . SER A 1 94 ? 11.508 -42.844 -4.199 1 87.25 94 SER A C 1
ATOM 649 O O . SER A 1 94 ? 12.016 -41.719 -4.113 1 87.25 94 SER A O 1
ATOM 651 N N . ILE A 1 95 ? 10.383 -43.094 -4.816 1 84.06 95 ILE A N 1
ATOM 652 C CA . ILE A 1 95 ? 9.633 -42.031 -5.469 1 84.06 95 ILE A CA 1
ATOM 653 C C . ILE A 1 95 ? 9.125 -41.031 -4.422 1 84.06 95 ILE A C 1
ATOM 655 O O . ILE A 1 95 ? 9.289 -39.812 -4.574 1 84.06 95 ILE A O 1
ATOM 659 N N . VAL A 1 96 ? 8.578 -41.531 -3.373 1 88.12 96 VAL A N 1
ATOM 660 C CA . VAL A 1 96 ? 8.047 -40.688 -2.309 1 88.12 96 VAL A CA 1
ATOM 661 C C . VAL A 1 96 ? 9.18 -39.906 -1.642 1 88.12 96 VAL A C 1
ATOM 663 O O . VAL A 1 96 ? 9.055 -38.719 -1.388 1 88.12 96 VAL A O 1
ATOM 666 N N . ALA A 1 97 ? 10.273 -40.625 -1.403 1 91.06 97 ALA A N 1
ATOM 667 C CA . ALA A 1 97 ? 11.422 -39.969 -0.761 1 91.06 97 ALA A CA 1
ATOM 668 C C . ALA A 1 97 ? 11.984 -38.875 -1.634 1 91.06 97 ALA A C 1
ATOM 670 O O . ALA A 1 97 ? 12.367 -37.812 -1.128 1 91.06 97 ALA A O 1
ATOM 671 N N . THR A 1 98 ? 12.078 -39.125 -2.883 1 88.31 98 THR A N 1
ATOM 672 C CA . THR A 1 98 ? 12.602 -38.125 -3.805 1 88.31 98 THR A CA 1
ATOM 673 C C . THR A 1 98 ? 11.672 -36.906 -3.871 1 88.31 98 THR A C 1
ATOM 675 O O . THR A 1 98 ? 12.125 -35.75 -3.891 1 88.31 98 THR A O 1
ATOM 678 N N . ALA A 1 99 ? 10.367 -37.156 -3.916 1 88.38 99 ALA A N 1
ATOM 679 C CA . ALA A 1 99 ? 9.398 -36.062 -3.957 1 88.38 99 ALA A CA 1
ATOM 680 C C . ALA A 1 99 ? 9.492 -35.188 -2.703 1 88.38 99 ALA A C 1
ATOM 682 O O . ALA A 1 99 ? 9.477 -33.969 -2.787 1 88.38 99 ALA A O 1
ATOM 683 N N . VAL A 1 100 ? 9.633 -35.844 -1.601 1 89.94 100 VAL A N 1
ATOM 684 C CA . VAL A 1 100 ? 9.727 -35.125 -0.333 1 89.94 100 VAL A CA 1
ATOM 685 C C . VAL A 1 100 ? 11.031 -34.312 -0.281 1 89.94 100 VAL A C 1
ATOM 687 O O . VAL A 1 100 ? 11.062 -33.188 0.205 1 89.94 100 VAL A O 1
ATOM 690 N N . ALA A 1 101 ? 12.078 -34.938 -0.796 1 93.88 101 ALA A N 1
ATOM 691 C CA . ALA A 1 101 ? 13.375 -34.25 -0.83 1 93.88 101 ALA A CA 1
ATOM 692 C C . ALA A 1 101 ? 13.328 -33.031 -1.74 1 93.88 101 ALA A C 1
ATOM 694 O O . ALA A 1 101 ? 13.898 -31.984 -1.414 1 93.88 101 ALA A O 1
ATOM 695 N N . VAL A 1 102 ? 12.664 -33.188 -2.836 1 89.62 102 VAL A N 1
ATOM 696 C CA . VAL A 1 102 ? 12.5 -32.062 -3.736 1 89.62 102 VAL A CA 1
ATOM 697 C C . VAL A 1 102 ? 11.719 -30.953 -3.031 1 89.62 102 VAL A C 1
ATOM 699 O O . VAL A 1 102 ? 12.078 -29.781 -3.119 1 89.62 102 VAL A O 1
ATOM 702 N N . GLY A 1 103 ? 10.656 -31.359 -2.348 1 90.25 103 GLY A N 1
ATOM 703 C CA . GLY A 1 103 ? 9.898 -30.391 -1.561 1 90.25 103 GLY A CA 1
ATOM 704 C C . GLY A 1 103 ? 10.75 -29.672 -0.529 1 90.25 103 GLY A C 1
ATOM 705 O O . GLY A 1 103 ? 10.633 -28.453 -0.364 1 90.25 103 GLY A O 1
ATOM 706 N N . GLY A 1 104 ? 11.586 -30.406 0.125 1 93.81 104 GLY A N 1
ATOM 707 C CA . GLY A 1 104 ? 12.5 -29.812 1.09 1 93.81 104 GLY A CA 1
ATOM 708 C C . GLY A 1 104 ? 13.453 -28.812 0.47 1 93.81 104 GLY A C 1
ATOM 709 O O . GLY A 1 104 ? 13.711 -27.75 1.048 1 93.81 104 GLY A O 1
ATOM 710 N N . LEU A 1 105 ? 13.969 -29.109 -0.671 1 94 105 LEU A N 1
ATOM 711 C CA . LEU A 1 105 ? 14.875 -28.203 -1.358 1 94 105 LEU A CA 1
ATOM 712 C C . LEU A 1 105 ? 14.141 -26.938 -1.812 1 94 105 LEU A C 1
ATOM 714 O O . LEU A 1 105 ? 14.711 -25.844 -1.829 1 94 105 LEU A O 1
ATOM 718 N N . ARG A 1 106 ? 12.906 -27.109 -2.084 1 90.44 106 ARG A N 1
ATOM 719 C CA . ARG A 1 106 ? 12.109 -25.953 -2.5 1 90.44 106 ARG A CA 1
ATOM 720 C C . ARG A 1 106 ? 11.859 -25.016 -1.33 1 90.44 106 ARG A C 1
ATOM 722 O O . ARG A 1 106 ? 11.867 -23.797 -1.498 1 90.44 106 ARG A O 1
ATOM 729 N N . VAL A 1 107 ? 11.633 -25.625 -0.214 1 92.5 107 VAL A N 1
ATOM 730 C CA . VAL A 1 107 ? 11.461 -24.812 0.981 1 92.5 107 VAL A CA 1
ATOM 731 C C . VAL A 1 107 ? 12.75 -24.047 1.276 1 92.5 107 VAL A C 1
ATOM 733 O O . VAL A 1 107 ? 12.719 -22.844 1.569 1 92.5 107 VAL A O 1
ATOM 736 N N . GLU A 1 108 ? 13.812 -24.797 1.165 1 95 108 GLU A N 1
ATOM 737 C CA . GLU A 1 108 ? 15.109 -24.156 1.392 1 95 108 GLU A CA 1
ATOM 738 C C . GLU A 1 108 ? 15.352 -23.047 0.387 1 95 108 GLU A C 1
ATOM 740 O O . GLU A 1 108 ? 15.938 -22.016 0.73 1 95 108 GLU A O 1
ATOM 745 N N . GLU A 1 109 ? 14.953 -23.25 -0.808 1 93.62 109 GLU A N 1
ATOM 746 C CA . GLU A 1 109 ? 15.062 -22.219 -1.842 1 93.62 109 GLU A CA 1
ATOM 747 C C . GLU A 1 109 ? 14.312 -20.953 -1.44 1 93.62 109 GLU A C 1
ATOM 749 O O . GLU A 1 109 ? 14.828 -19.844 -1.603 1 93.62 109 GLU A O 1
ATOM 754 N N . ARG A 1 110 ? 13.195 -21.141 -0.904 1 90.25 110 ARG A N 1
ATOM 755 C CA . ARG A 1 110 ? 12.383 -19.984 -0.506 1 90.25 110 ARG A CA 1
ATOM 756 C C . ARG A 1 110 ? 13.023 -19.234 0.646 1 90.25 110 ARG A C 1
ATOM 758 O O . ARG A 1 110 ? 13.008 -18 0.672 1 90.25 110 ARG A O 1
ATOM 765 N N . ILE A 1 111 ? 13.602 -20 1.523 1 93.56 111 ILE A N 1
ATOM 766 C CA . ILE A 1 111 ? 14.25 -19.391 2.684 1 93.56 111 ILE A CA 1
ATOM 767 C C . ILE A 1 111 ? 15.461 -18.578 2.234 1 93.56 111 ILE A C 1
ATOM 769 O O . ILE A 1 111 ? 15.609 -17.422 2.623 1 93.56 111 ILE A O 1
ATOM 773 N N . VAL A 1 112 ? 16.25 -19.188 1.4 1 94.38 112 VAL A N 1
ATOM 774 C CA . VAL A 1 112 ? 17.469 -18.531 0.947 1 94.38 112 VAL A CA 1
ATOM 775 C C . VAL A 1 112 ? 17.109 -17.297 0.111 1 94.38 112 VAL A C 1
ATOM 777 O O . VAL A 1 112 ? 17.75 -16.25 0.23 1 94.38 112 VAL A O 1
ATOM 780 N N . ALA A 1 113 ? 16.094 -17.438 -0.702 1 93.62 113 ALA A N 1
ATOM 781 C CA . ALA A 1 113 ? 15.664 -16.297 -1.52 1 93.62 113 ALA A CA 1
ATOM 782 C C . ALA A 1 113 ? 15.18 -15.148 -0.648 1 93.62 113 ALA A C 1
ATOM 784 O O . ALA A 1 113 ? 15.469 -13.984 -0.925 1 93.62 113 ALA A O 1
ATOM 785 N N . GLU A 1 114 ? 14.445 -15.508 0.379 1 92.81 114 GLU A N 1
ATOM 786 C CA . GLU A 1 114 ? 13.945 -14.484 1.291 1 92.81 114 GLU A CA 1
ATOM 787 C C . GLU A 1 114 ? 15.094 -13.805 2.043 1 92.81 114 GLU A C 1
ATOM 789 O O . GLU A 1 114 ? 15.086 -12.586 2.227 1 92.81 114 GLU A O 1
ATOM 794 N N . ARG A 1 115 ? 16.047 -14.617 2.469 1 92.12 115 ARG A N 1
ATOM 795 C CA . ARG A 1 115 ? 17.203 -14.062 3.158 1 92.12 115 ARG A CA 1
ATOM 796 C C . ARG A 1 115 ? 17.984 -13.117 2.25 1 92.12 115 ARG A C 1
ATOM 798 O O . ARG A 1 115 ? 18.469 -12.07 2.693 1 92.12 115 ARG A O 1
ATOM 805 N N . LEU A 1 116 ? 18.094 -13.516 1.032 1 92.5 116 LEU A N 1
ATOM 806 C CA . LEU A 1 116 ? 18.781 -12.68 0.052 1 92.5 116 LEU A CA 1
ATOM 807 C C . LEU A 1 116 ? 18.062 -11.336 -0.109 1 92.5 116 LEU A C 1
ATOM 809 O O . LEU A 1 116 ? 18.719 -10.289 -0.094 1 92.5 116 LEU A O 1
ATOM 813 N N . GLY A 1 117 ? 16.781 -11.422 -0.256 1 93.19 117 GLY A N 1
ATOM 814 C CA . GLY A 1 117 ? 16.016 -10.195 -0.407 1 93.19 117 GLY A CA 1
ATOM 815 C C . GLY A 1 117 ? 16.109 -9.289 0.805 1 93.19 117 GLY A C 1
ATOM 816 O O . GLY A 1 117 ? 16.281 -8.078 0.666 1 93.19 117 GLY A O 1
ATOM 817 N N . GLN A 1 118 ? 16.062 -9.914 1.953 1 92 118 GLN A N 1
ATOM 818 C CA . GLN A 1 118 ? 16.094 -9.141 3.193 1 92 118 GLN A CA 1
ATOM 819 C C . GLN A 1 118 ? 17.469 -8.516 3.422 1 92 118 GLN A C 1
ATOM 821 O O . GLN A 1 118 ? 17.562 -7.379 3.891 1 92 118 GLN A O 1
ATOM 826 N N . ASP A 1 119 ? 18.422 -9.227 3.154 1 90.44 119 ASP A N 1
ATOM 827 C CA . ASP A 1 119 ? 19.766 -8.719 3.328 1 90.44 119 ASP A CA 1
ATOM 828 C C . ASP A 1 119 ? 20.047 -7.539 2.396 1 90.44 119 ASP A C 1
ATOM 830 O O . ASP A 1 119 ? 20.656 -6.551 2.797 1 90.44 119 ASP A O 1
ATOM 834 N N . TYR A 1 120 ? 19.609 -7.625 1.244 1 92.56 120 TYR A N 1
ATOM 835 C CA . TYR A 1 120 ? 19.781 -6.566 0.261 1 92.56 120 TYR A CA 1
ATOM 836 C C . TYR A 1 120 ? 19.062 -5.297 0.687 1 92.56 120 TYR A C 1
ATOM 838 O O . TYR A 1 120 ? 19.625 -4.199 0.626 1 92.56 120 TYR A O 1
ATOM 846 N N . VAL A 1 121 ? 17.828 -5.453 1.111 1 93.12 121 VAL A N 1
ATOM 847 C CA . VAL A 1 121 ? 17.016 -4.301 1.475 1 93.12 121 VAL A CA 1
ATOM 848 C C . VAL A 1 121 ? 17.531 -3.688 2.771 1 93.12 121 VAL A C 1
ATOM 850 O O . VAL A 1 121 ? 17.438 -2.475 2.973 1 93.12 121 VAL A O 1
ATOM 853 N N . ARG A 1 122 ? 18.078 -4.516 3.641 1 90.44 122 ARG A N 1
ATOM 854 C CA . ARG A 1 122 ? 18.656 -4.012 4.879 1 90.44 122 ARG A CA 1
ATOM 855 C C . ARG A 1 122 ? 19.75 -2.992 4.594 1 90.44 122 ARG A C 1
ATOM 857 O O . ARG A 1 122 ? 19.797 -1.927 5.215 1 90.44 122 ARG A O 1
ATOM 864 N N . ASP A 1 123 ? 20.562 -3.293 3.639 1 89.56 123 ASP A N 1
ATOM 865 C CA . ASP A 1 123 ? 21.656 -2.398 3.279 1 89.56 123 ASP A CA 1
ATOM 866 C C . ASP A 1 123 ? 21.125 -1.097 2.68 1 89.56 123 ASP A C 1
ATOM 868 O O . ASP A 1 123 ? 21.625 -0.016 2.992 1 89.56 123 ASP A O 1
ATOM 872 N N . LEU A 1 124 ? 20.141 -1.228 1.88 1 91.56 124 LEU A N 1
ATOM 873 C CA . LEU A 1 124 ? 19.578 -0.048 1.238 1 91.56 124 LEU A CA 1
ATOM 874 C C . LEU A 1 124 ? 18.859 0.833 2.256 1 91.56 124 LEU A C 1
ATOM 876 O O . LEU A 1 124 ? 18.953 2.061 2.191 1 91.56 124 LEU A O 1
ATOM 880 N N . ARG A 1 125 ? 18.188 0.171 3.08 1 91.25 125 ARG A N 1
ATOM 881 C CA . ARG A 1 125 ? 17.469 0.902 4.117 1 91.25 125 ARG A CA 1
ATOM 882 C C . ARG A 1 125 ? 18.422 1.682 5.004 1 91.25 125 ARG A C 1
ATOM 884 O O . ARG A 1 125 ? 18.188 2.85 5.32 1 91.25 125 ARG A O 1
ATOM 891 N N . ARG A 1 126 ? 19.453 1.065 5.41 1 89.12 126 ARG A N 1
ATOM 892 C CA . ARG A 1 126 ? 20.469 1.729 6.219 1 89.12 126 ARG A CA 1
ATOM 893 C C . ARG A 1 126 ? 21.031 2.957 5.5 1 89.12 126 ARG A C 1
ATOM 895 O O . ARG A 1 126 ? 21.172 4.02 6.109 1 89.12 126 ARG A O 1
ATOM 902 N N . GLU A 1 127 ? 21.266 2.75 4.285 1 88.25 127 GLU A N 1
ATOM 903 C CA . GLU A 1 127 ? 21.828 3.85 3.504 1 88.25 127 GLU A CA 1
ATOM 904 C C . GLU A 1 127 ? 20.844 5.012 3.408 1 88.25 127 GLU A C 1
ATOM 906 O O . GLU A 1 127 ? 21.234 6.176 3.49 1 88.25 127 GLU A O 1
ATOM 911 N N . LEU A 1 128 ? 19.609 4.695 3.213 1 89 128 LEU A N 1
ATOM 912 C CA . LEU A 1 128 ? 18.578 5.73 3.08 1 89 128 LEU A CA 1
ATOM 913 C C . LEU A 1 128 ? 18.391 6.473 4.398 1 89 128 LEU A C 1
ATOM 915 O O . LEU A 1 128 ? 18.297 7.703 4.414 1 89 128 LEU A O 1
ATOM 919 N N . VAL A 1 129 ? 18.344 5.734 5.438 1 89 129 VAL A N 1
ATOM 920 C CA . VAL A 1 129 ? 18.156 6.367 6.738 1 89 129 VAL A CA 1
ATOM 921 C C . VAL A 1 129 ? 19.391 7.168 7.117 1 89 129 VAL A C 1
ATOM 923 O O . VAL A 1 129 ? 19.297 8.273 7.648 1 89 129 VAL A O 1
ATOM 926 N N . GLU A 1 130 ? 20.531 6.625 6.867 1 86.94 130 GLU A N 1
ATOM 927 C CA . GLU A 1 130 ? 21.797 7.316 7.141 1 86.94 130 GLU A CA 1
ATOM 928 C C . GLU A 1 130 ? 21.859 8.641 6.391 1 86.94 130 GLU A C 1
ATOM 930 O O . GLU A 1 130 ? 22.375 9.633 6.918 1 86.94 130 GLU A O 1
ATOM 935 N N . SER A 1 131 ? 21.359 8.578 5.184 1 84.31 131 SER A N 1
ATOM 936 C CA . SER A 1 131 ? 21.391 9.797 4.379 1 84.31 131 SER A CA 1
ATOM 937 C C . SER A 1 131 ? 20.516 10.883 4.996 1 84.31 131 SER A C 1
ATOM 939 O O . SER A 1 131 ? 20.781 12.078 4.832 1 84.31 131 SER A O 1
ATOM 941 N N . GLU A 1 132 ? 19.469 10.422 5.684 1 83.44 132 GLU A N 1
ATOM 942 C CA . GLU A 1 132 ? 18.578 11.383 6.336 1 83.44 132 GLU A CA 1
ATOM 943 C C . GLU A 1 132 ? 19.188 11.898 7.633 1 83.44 132 GLU A C 1
ATOM 945 O O . GLU A 1 132 ? 18.766 12.938 8.156 1 83.44 132 GLU A O 1
ATOM 950 N N . LEU A 1 133 ? 20.219 11.172 8.094 1 81.69 133 LEU A N 1
ATOM 951 C CA . LEU A 1 133 ? 20.906 11.578 9.312 1 81.69 133 LEU A CA 1
ATOM 952 C C . LEU A 1 133 ? 22.203 12.305 8.984 1 81.69 133 LEU A C 1
ATOM 954 O O . LEU A 1 133 ? 23.109 12.367 9.82 1 81.69 133 LEU A O 1
ATOM 958 N N . THR A 1 134 ? 22.25 12.695 7.758 1 73.5 134 THR A N 1
ATOM 959 C CA . THR A 1 134 ? 23.375 13.523 7.344 1 73.5 134 THR A CA 1
ATOM 960 C C . THR A 1 134 ? 22.938 14.977 7.164 1 73.5 134 THR A C 1
ATOM 962 O O . THR A 1 134 ? 21.781 15.242 6.855 1 73.5 134 THR A O 1
ATOM 965 N N . PRO A 1 135 ? 23.797 15.812 7.445 1 68.5 135 PRO A N 1
ATOM 966 C CA . PRO A 1 135 ? 23.453 17.234 7.344 1 68.5 135 PRO A CA 1
ATOM 967 C C . PRO A 1 135 ? 22.875 17.609 5.98 1 68.5 135 PRO A C 1
ATOM 969 O O . PRO A 1 135 ? 23.328 17.094 4.957 1 68.5 135 PRO A O 1
ATOM 972 N N . GLY A 1 136 ? 21.844 18.438 5.957 1 63.88 136 GLY A N 1
ATOM 973 C CA . GLY A 1 136 ? 21.234 18.938 4.734 1 63.88 136 GLY A CA 1
ATOM 974 C C . GLY A 1 136 ? 20.109 18.062 4.234 1 63.88 136 GLY A C 1
ATOM 975 O O . GLY A 1 136 ? 19.547 18.312 3.162 1 63.88 136 GLY A O 1
ATOM 976 N N . GLY A 1 137 ? 19.859 17.078 4.891 1 60.09 137 GLY A N 1
ATOM 977 C CA . GLY A 1 137 ? 18.797 16.188 4.418 1 60.09 137 GLY A CA 1
ATOM 978 C C . GLY A 1 137 ? 17.422 16.828 4.5 1 60.09 137 GLY A C 1
ATOM 979 O O . GLY A 1 137 ? 17.156 17.641 5.379 1 60.09 137 GLY A O 1
ATOM 980 N N . SER A 1 138 ? 16.719 17.203 3.287 1 56.84 138 SER A N 1
ATOM 981 C CA . SER A 1 138 ? 15.344 17.719 3.305 1 56.84 138 SER A CA 1
ATOM 982 C C . SER A 1 138 ? 14.352 16.609 3.664 1 56.84 138 SER A C 1
ATOM 984 O O . SER A 1 138 ? 14.344 15.555 3.041 1 56.84 138 SER A O 1
ATOM 986 N N . THR A 1 139 ? 13.922 16.672 4.918 1 59.22 139 THR A N 1
ATOM 987 C CA . THR A 1 139 ? 13.297 15.477 5.465 1 59.22 139 THR A CA 1
ATOM 988 C C . THR A 1 139 ? 11.797 15.477 5.18 1 59.22 139 THR A C 1
ATOM 990 O O . THR A 1 139 ? 11.055 16.312 5.719 1 59.22 139 THR A O 1
ATOM 993 N N . HIS A 1 140 ? 11.375 15.266 3.949 1 69.44 140 HIS A N 1
ATOM 994 C CA . HIS A 1 140 ? 9.961 14.93 3.977 1 69.44 140 HIS A CA 1
ATOM 995 C C . HIS A 1 140 ? 9.727 13.57 4.629 1 69.44 140 HIS A C 1
ATOM 997 O O . HIS A 1 140 ? 9.969 12.531 4.016 1 69.44 140 HIS A O 1
ATOM 1003 N N . LEU A 1 141 ? 9.43 13.617 5.93 1 79.19 141 LEU A N 1
ATOM 1004 C CA . LEU A 1 141 ? 9.234 12.438 6.766 1 79.19 141 LEU A CA 1
ATOM 1005 C C . LEU A 1 141 ? 8.414 11.383 6.031 1 79.19 141 LEU A C 1
ATOM 1007 O O . LEU A 1 141 ? 8.789 10.211 5.988 1 79.19 141 LEU A O 1
ATOM 1011 N N . GLY A 1 142 ? 7.32 11.836 5.434 1 76.31 142 GLY A N 1
ATOM 1012 C CA . GLY A 1 142 ? 6.453 10.914 4.723 1 76.31 142 GLY A CA 1
ATOM 1013 C C . GLY A 1 142 ? 7.145 10.219 3.561 1 76.31 142 GLY A C 1
ATOM 1014 O O . GLY A 1 142 ? 6.969 9.016 3.355 1 76.31 142 GLY A O 1
ATOM 1015 N N . ILE A 1 143 ? 7.984 10.953 2.865 1 80.62 143 ILE A N 1
ATOM 1016 C CA . ILE A 1 143 ? 8.68 10.422 1.699 1 80.62 143 ILE A CA 1
ATOM 1017 C C . ILE A 1 143 ? 9.727 9.406 2.145 1 80.62 143 ILE A C 1
ATOM 1019 O O . ILE A 1 143 ? 9.859 8.336 1.539 1 80.62 143 ILE A O 1
ATOM 1023 N N . THR A 1 144 ? 10.406 9.758 3.156 1 85.25 144 THR A N 1
ATOM 1024 C CA . THR A 1 144 ? 11.445 8.859 3.646 1 85.25 144 THR A CA 1
ATOM 1025 C C . THR A 1 144 ? 10.828 7.559 4.16 1 85.25 144 THR A C 1
ATOM 1027 O O . THR A 1 144 ? 11.352 6.473 3.9 1 85.25 144 THR A O 1
ATOM 1030 N N . VAL A 1 145 ? 9.766 7.676 4.82 1 85.88 145 VAL A N 1
ATOM 1031 C CA . VAL A 1 145 ? 9.109 6.484 5.344 1 85.88 145 VAL A CA 1
ATOM 1032 C C . VAL A 1 145 ? 8.586 5.633 4.188 1 85.88 145 VAL A C 1
ATOM 1034 O O . VAL A 1 145 ? 8.758 4.41 4.18 1 85.88 145 VAL A O 1
ATOM 1037 N N . ALA A 1 146 ? 8 6.246 3.191 1 84.75 146 ALA A N 1
ATOM 1038 C CA . ALA A 1 146 ? 7.504 5.516 2.029 1 84.75 146 ALA A CA 1
ATOM 1039 C C . ALA A 1 146 ? 8.641 4.801 1.304 1 84.75 146 ALA A C 1
ATOM 1041 O O . ALA A 1 146 ? 8.508 3.641 0.911 1 84.75 146 ALA A O 1
ATOM 1042 N N . ARG A 1 147 ? 9.727 5.461 1.168 1 87.62 147 ARG A N 1
ATOM 1043 C CA . ARG A 1 147 ? 10.875 4.91 0.459 1 87.62 147 ARG A CA 1
ATOM 1044 C C . ARG A 1 147 ? 11.5 3.756 1.239 1 87.62 147 ARG A C 1
ATOM 1046 O O . ARG A 1 147 ? 11.883 2.742 0.653 1 87.62 147 ARG A O 1
ATOM 1053 N N . THR A 1 148 ? 11.484 3.869 2.518 1 90.31 148 THR A N 1
ATOM 1054 C CA . THR A 1 148 ? 12.172 2.883 3.344 1 90.31 148 THR A CA 1
ATOM 1055 C C . THR A 1 148 ? 11.258 1.701 3.65 1 90.31 148 THR A C 1
ATOM 1057 O O . THR A 1 148 ? 11.703 0.688 4.191 1 90.31 148 THR A O 1
ATOM 1060 N N . THR A 1 149 ? 10.062 1.799 3.312 1 88.38 149 THR A N 1
ATOM 1061 C CA . THR A 1 149 ? 9.141 0.701 3.588 1 88.38 149 THR A CA 1
ATOM 1062 C C . THR A 1 149 ? 8.539 0.157 2.293 1 88.38 149 THR A C 1
ATOM 1064 O O . THR A 1 149 ? 9.047 -0.819 1.733 1 88.38 149 THR A O 1
ATOM 1067 N N . ASN A 1 150 ? 7.723 1.039 1.603 1 83.19 150 ASN A N 1
ATOM 1068 C CA . ASN A 1 150 ? 6.969 0.575 0.441 1 83.19 150 ASN A CA 1
ATOM 1069 C C . ASN A 1 150 ? 7.887 0.307 -0.75 1 83.19 150 ASN A C 1
ATOM 1071 O O . ASN A 1 150 ? 7.82 -0.76 -1.361 1 83.19 150 ASN A O 1
ATOM 1075 N N . ASP A 1 151 ? 8.695 1.203 -1.04 1 88.94 151 ASP A N 1
ATOM 1076 C CA . ASP A 1 151 ? 9.562 1.054 -2.199 1 88.94 151 ASP A CA 1
ATOM 1077 C C . ASP A 1 151 ? 10.578 -0.066 -1.981 1 88.94 151 ASP A C 1
ATOM 1079 O O . ASP A 1 151 ? 10.844 -0.856 -2.891 1 88.94 151 ASP A O 1
ATOM 1083 N N . LEU A 1 152 ? 11.047 -0.117 -0.804 1 92.19 152 LEU A N 1
ATOM 1084 C CA . LEU A 1 152 ? 12.008 -1.177 -0.517 1 92.19 152 LEU A CA 1
ATOM 1085 C C . LEU A 1 152 ? 11.328 -2.539 -0.496 1 92.19 152 LEU A C 1
ATOM 1087 O O . LEU A 1 152 ? 11.945 -3.553 -0.831 1 92.19 152 LEU A O 1
ATOM 1091 N N . ALA A 1 153 ? 10.086 -2.605 -0.137 1 90.12 153 ALA A N 1
ATOM 1092 C CA . ALA A 1 153 ? 9.336 -3.855 -0.212 1 90.12 153 ALA A CA 1
ATOM 1093 C C . ALA A 1 153 ? 9.242 -4.355 -1.65 1 90.12 153 ALA A C 1
ATOM 1095 O O . ALA A 1 153 ? 9.344 -5.559 -1.901 1 90.12 153 ALA A O 1
ATOM 1096 N N . SER A 1 154 ? 9.062 -3.402 -2.553 1 90.44 154 SER A N 1
ATOM 1097 C CA . SER A 1 154 ? 9.031 -3.764 -3.967 1 90.44 154 SER A CA 1
ATOM 1098 C C . SER A 1 154 ? 10.367 -4.32 -4.43 1 90.44 154 SER A C 1
ATOM 1100 O O . SER A 1 154 ? 10.414 -5.273 -5.211 1 90.44 154 SER A O 1
ATOM 1102 N N . VAL A 1 155 ? 11.422 -3.736 -3.93 1 93.12 155 VAL A N 1
ATOM 1103 C CA . VAL A 1 155 ? 12.758 -4.223 -4.258 1 93.12 155 VAL A CA 1
ATOM 1104 C C . VAL A 1 155 ? 12.961 -5.613 -3.66 1 93.12 155 VAL A C 1
ATOM 1106 O O . VAL A 1 155 ? 13.477 -6.512 -4.328 1 93.12 155 VAL A O 1
ATOM 1109 N N . ARG A 1 156 ? 12.547 -5.727 -2.471 1 93.12 156 ARG A N 1
ATOM 1110 C CA . ARG A 1 156 ? 12.656 -7.02 -1.8 1 93.12 156 ARG A CA 1
ATOM 1111 C C . ARG A 1 156 ? 11.898 -8.094 -2.566 1 93.12 156 ARG A C 1
ATOM 1113 O O . ARG A 1 156 ? 12.406 -9.203 -2.764 1 93.12 156 ARG A O 1
ATOM 1120 N N . ASN A 1 157 ? 10.703 -7.805 -2.986 1 90.25 157 ASN A N 1
ATOM 1121 C CA . ASN A 1 157 ? 9.891 -8.758 -3.732 1 90.25 157 ASN A CA 1
ATOM 1122 C C . ASN A 1 157 ? 10.555 -9.156 -5.043 1 90.25 157 ASN A C 1
ATOM 1124 O O . ASN A 1 157 ? 10.508 -10.328 -5.438 1 90.25 157 ASN A O 1
ATOM 1128 N N . TRP A 1 158 ? 11.164 -8.234 -5.672 1 91.12 158 TRP A N 1
ATOM 1129 C CA . TRP A 1 158 ? 11.883 -8.531 -6.906 1 91.12 158 TRP A CA 1
ATOM 1130 C C . TRP A 1 158 ? 13.031 -9.492 -6.652 1 91.12 158 TRP A C 1
ATOM 1132 O O . TRP A 1 158 ? 13.219 -10.461 -7.398 1 91.12 158 TRP A O 1
ATOM 1142 N N . VAL A 1 159 ? 13.758 -9.234 -5.598 1 92.75 159 VAL A N 1
ATOM 1143 C CA . VAL A 1 159 ? 14.922 -10.055 -5.305 1 92.75 159 VAL A CA 1
ATOM 1144 C C . VAL A 1 159 ? 14.477 -11.43 -4.812 1 92.75 159 VAL A C 1
ATOM 1146 O O . VAL A 1 159 ? 14.945 -12.461 -5.312 1 92.75 159 VAL A O 1
ATOM 1149 N N . SER A 1 160 ? 13.484 -11.492 -3.928 1 91.25 160 SER A N 1
ATOM 1150 C CA . SER A 1 160 ? 13.094 -12.734 -3.277 1 91.25 160 SER A CA 1
ATOM 1151 C C . SER A 1 160 ? 12.164 -13.555 -4.168 1 91.25 160 SER A C 1
ATOM 1153 O O . SER A 1 160 ? 12.211 -14.789 -4.148 1 91.25 160 SER A O 1
ATOM 1155 N N . GLN A 1 161 ? 11.273 -12.852 -4.977 1 87.88 161 GLN A N 1
ATOM 1156 C CA . GLN A 1 161 ? 10.258 -13.57 -5.742 1 87.88 161 GLN A CA 1
ATOM 1157 C C . GLN A 1 161 ? 10.555 -13.5 -7.238 1 87.88 161 GLN A C 1
ATOM 1159 O O . GLN A 1 161 ? 9.953 -14.242 -8.023 1 87.88 161 GLN A O 1
ATOM 1164 N N . GLY A 1 162 ? 11.43 -12.703 -7.648 1 88.25 162 GLY A N 1
ATOM 1165 C CA . GLY A 1 162 ? 11.859 -12.617 -9.031 1 88.25 162 GLY A CA 1
ATOM 1166 C C . GLY A 1 162 ? 13.195 -13.289 -9.281 1 88.25 162 GLY A C 1
ATOM 1167 O O . GLY A 1 162 ? 13.25 -14.43 -9.742 1 88.25 162 GLY A O 1
ATOM 1168 N N . ILE A 1 163 ? 14.219 -12.758 -8.719 1 89.44 163 ILE A N 1
ATOM 1169 C CA . ILE A 1 163 ? 15.586 -13.219 -8.953 1 89.44 163 ILE A CA 1
ATOM 1170 C C . ILE A 1 163 ? 15.797 -14.57 -8.281 1 89.44 163 ILE A C 1
ATOM 1172 O O . ILE A 1 163 ? 16.453 -15.461 -8.836 1 89.44 163 ILE A O 1
ATOM 1176 N N . GLY A 1 164 ? 15.258 -14.703 -7.082 1 87.81 164 GLY A N 1
ATOM 1177 C CA . GLY A 1 164 ? 15.414 -15.961 -6.367 1 87.81 164 GLY A CA 1
ATOM 1178 C C . GLY A 1 164 ? 14.938 -17.156 -7.164 1 87.81 164 GLY A C 1
ATOM 1179 O O . GLY A 1 164 ? 15.727 -18.047 -7.484 1 87.81 164 GLY A O 1
ATOM 1180 N N . PRO A 1 165 ? 13.648 -17.125 -7.57 1 87.19 165 PRO A N 1
ATOM 1181 C CA . PRO A 1 165 ? 13.133 -18.25 -8.367 1 87.19 165 PRO A CA 1
ATOM 1182 C C . PRO A 1 165 ? 13.859 -18.391 -9.703 1 87.19 165 PRO A C 1
ATOM 1184 O O . PRO A 1 165 ? 14.039 -19.516 -10.188 1 87.19 165 PRO A O 1
ATOM 1187 N N . LEU A 1 166 ? 14.398 -17.375 -10.336 1 88.81 166 LEU A N 1
ATOM 1188 C CA . LEU A 1 166 ? 15.148 -17.453 -11.578 1 88.81 166 LEU A CA 1
ATOM 1189 C C . LEU A 1 166 ? 16.484 -18.156 -11.359 1 88.81 166 LEU A C 1
ATOM 1191 O O . LEU A 1 166 ? 16.922 -18.969 -12.18 1 88.81 166 LEU A O 1
ATOM 1195 N N . ALA A 1 167 ? 17.109 -17.828 -10.266 1 92.12 167 ALA A N 1
ATOM 1196 C CA . ALA A 1 167 ? 18.422 -18.391 -9.953 1 92.12 167 ALA A CA 1
ATOM 1197 C C . ALA A 1 167 ? 18.344 -19.906 -9.727 1 92.12 167 ALA A C 1
ATOM 1199 O O . ALA A 1 167 ? 19.281 -20.641 -10.023 1 92.12 167 ALA A O 1
ATOM 1200 N N . ALA A 1 168 ? 17.219 -20.328 -9.227 1 91.62 168 ALA A N 1
ATOM 1201 C CA . ALA A 1 168 ? 17.047 -21.766 -9.008 1 91.62 168 ALA A CA 1
ATOM 1202 C C . ALA A 1 168 ? 16.359 -22.422 -10.211 1 91.62 168 ALA A C 1
ATOM 1204 O O . ALA A 1 168 ? 16.672 -23.562 -10.555 1 91.62 168 ALA A O 1
ATOM 1205 N N . GLY A 1 169 ? 15.445 -21.719 -10.844 1 90.25 169 GLY A N 1
ATOM 1206 C CA . GLY A 1 169 ? 14.633 -22.266 -11.914 1 90.25 169 GLY A CA 1
ATOM 1207 C C . GLY A 1 169 ? 15.414 -22.5 -13.195 1 90.25 169 GLY A C 1
ATOM 1208 O O . GLY A 1 169 ? 15.258 -23.547 -13.844 1 90.25 169 GLY A O 1
ATOM 1209 N N . ILE A 1 170 ? 16.312 -21.672 -13.594 1 91.06 170 ILE A N 1
ATOM 1210 C CA . ILE A 1 170 ? 17.062 -21.766 -14.844 1 91.06 170 ILE A CA 1
ATOM 1211 C C . ILE A 1 170 ? 17.969 -23 -14.805 1 91.06 170 ILE A C 1
ATOM 1213 O O . ILE A 1 170 ? 17.953 -23.812 -15.727 1 91.06 170 ILE A O 1
ATOM 1217 N N . PRO A 1 171 ? 18.703 -23.188 -13.703 1 91.69 171 PRO A N 1
ATOM 1218 C CA . PRO A 1 171 ? 19.516 -24.391 -13.625 1 91.69 171 PRO A CA 1
ATOM 1219 C C . PRO A 1 171 ? 18.688 -25.672 -13.625 1 91.69 171 PRO A C 1
ATOM 1221 O O . PRO A 1 171 ? 19.109 -26.688 -14.188 1 91.69 171 PRO A O 1
ATOM 1224 N N . LEU A 1 172 ? 17.531 -25.625 -13.023 1 90.62 172 LEU A N 1
ATOM 1225 C CA . LEU A 1 172 ? 16.641 -26.781 -13.016 1 90.62 172 LEU A CA 1
ATOM 1226 C C . LEU A 1 172 ? 16.172 -27.109 -14.43 1 90.62 172 LEU A C 1
ATOM 1228 O O . LEU A 1 172 ? 16.172 -28.281 -14.836 1 90.62 172 LEU A O 1
ATOM 1232 N N . ILE A 1 173 ? 15.727 -26.109 -15.141 1 90.81 173 ILE A N 1
ATOM 1233 C CA . ILE A 1 173 ? 15.289 -26.297 -16.516 1 90.81 173 ILE A CA 1
ATOM 1234 C C . ILE A 1 173 ? 16.453 -26.812 -17.359 1 90.81 173 ILE A C 1
ATOM 1236 O O . ILE A 1 173 ? 16.297 -27.766 -18.125 1 90.81 173 ILE A O 1
ATOM 1240 N N . ALA A 1 174 ? 17.656 -26.25 -17.219 1 90.81 174 ALA A N 1
ATOM 1241 C CA . ALA A 1 174 ? 18.844 -26.656 -17.953 1 90.81 174 ALA A CA 1
ATOM 1242 C C . ALA A 1 174 ? 19.25 -28.078 -17.594 1 90.81 174 ALA A C 1
ATOM 1244 O O . ALA A 1 174 ? 19.609 -28.875 -18.469 1 90.81 174 ALA A O 1
ATOM 1245 N N . GLY A 1 175 ? 19.219 -28.312 -16.297 1 87.38 175 GLY A N 1
ATOM 1246 C CA . GLY A 1 175 ? 19.531 -29.672 -15.859 1 87.38 175 GLY A CA 1
ATOM 1247 C C . GLY A 1 175 ? 18.578 -30.719 -16.406 1 87.38 175 GLY A C 1
ATOM 1248 O O . GLY A 1 175 ? 19 -31.797 -16.812 1 87.38 175 GLY A O 1
ATOM 1249 N N . SER A 1 176 ? 17.297 -30.422 -16.406 1 88.88 176 SER A N 1
ATOM 1250 C CA . SER A 1 176 ? 16.312 -31.328 -16.969 1 88.88 176 SER A CA 1
ATOM 1251 C C . SER A 1 176 ? 16.531 -31.531 -18.469 1 88.88 176 SER A C 1
ATOM 1253 O O . SER A 1 176 ? 16.406 -32.656 -18.984 1 88.88 176 SER A O 1
ATOM 1255 N N . ALA A 1 177 ? 16.859 -30.453 -19.141 1 90.88 177 ALA A N 1
ATOM 1256 C CA . ALA A 1 177 ? 17.141 -30.531 -20.562 1 90.88 177 ALA A CA 1
ATOM 1257 C C . ALA A 1 177 ? 18.344 -31.422 -20.844 1 90.88 177 ALA A C 1
ATOM 1259 O O . ALA A 1 177 ? 18.328 -32.25 -21.75 1 90.88 177 ALA A O 1
ATOM 1260 N N . VAL A 1 178 ? 19.375 -31.297 -20.078 1 90.06 178 VAL A N 1
ATOM 1261 C CA . VAL A 1 178 ? 20.594 -32.094 -20.234 1 90.06 178 VAL A CA 1
ATOM 1262 C C . VAL A 1 178 ? 20.297 -33.562 -19.938 1 90.06 178 VAL A C 1
ATOM 1264 O O . VAL A 1 178 ? 20.719 -34.438 -20.672 1 90.06 178 VAL A O 1
ATOM 1267 N N . GLY A 1 179 ? 19.562 -33.75 -18.844 1 87.5 179 GLY A N 1
ATOM 1268 C CA . GLY A 1 179 ? 19.203 -35.125 -18.484 1 87.5 179 GLY A CA 1
ATOM 1269 C C . GLY A 1 179 ? 18.406 -35.812 -19.578 1 87.5 179 GLY A C 1
ATOM 1270 O O . GLY A 1 179 ? 18.672 -36.969 -19.891 1 87.5 179 GLY A O 1
ATOM 1271 N N . LEU A 1 180 ? 17.469 -35.156 -20.172 1 90.94 180 LEU A N 1
ATOM 1272 C CA . LEU A 1 180 ? 16.641 -35.719 -21.234 1 90.94 180 LEU A CA 1
ATOM 1273 C C . LEU A 1 180 ? 17.469 -35.938 -22.484 1 90.94 180 LEU A C 1
ATOM 1275 O O . LEU A 1 180 ? 17.281 -36.938 -23.188 1 90.94 180 LEU A O 1
ATOM 1279 N N . THR A 1 181 ? 18.438 -35.094 -22.75 1 91.5 181 THR A N 1
ATOM 1280 C CA . THR A 1 181 ? 19.281 -35.219 -23.938 1 91.5 181 THR A CA 1
ATOM 1281 C C . THR A 1 181 ? 20.234 -36.438 -23.797 1 91.5 181 THR A C 1
ATOM 1283 O O . THR A 1 181 ? 20.547 -37.094 -24.781 1 91.5 181 THR A O 1
ATOM 1286 N N . VAL A 1 182 ? 20.656 -36.656 -22.578 1 88.31 182 VAL A N 1
ATOM 1287 C CA . VAL A 1 182 ? 21.547 -37.781 -22.328 1 88.31 182 VAL A CA 1
ATOM 1288 C C . VAL A 1 182 ? 20.781 -39.094 -22.531 1 88.31 182 VAL A C 1
ATOM 1290 O O . VAL A 1 182 ? 21.328 -40.094 -23 1 88.31 182 VAL A O 1
ATOM 1293 N N . LEU A 1 183 ? 19.5 -39.062 -22.125 1 86.69 183 LEU A N 1
ATOM 1294 C CA . LEU A 1 183 ? 18.672 -40.25 -22.375 1 86.69 183 LEU A CA 1
ATOM 1295 C C . LEU A 1 183 ? 18.438 -40.438 -23.859 1 86.69 183 LEU A C 1
ATOM 1297 O O . LEU A 1 183 ? 18.609 -41.562 -24.375 1 86.69 183 LEU A O 1
ATOM 1301 N N . ASP A 1 184 ? 18.031 -39.438 -24.5 1 90.94 184 ASP A N 1
ATOM 1302 C CA . ASP A 1 184 ? 17.844 -39.406 -25.953 1 90.94 184 ASP A CA 1
ATOM 1303 C C . ASP A 1 184 ? 17.844 -37.969 -26.484 1 90.94 184 ASP A C 1
ATOM 1305 O O . ASP A 1 184 ? 17.109 -37.094 -25.969 1 90.94 184 ASP A O 1
ATOM 1309 N N . PRO A 1 185 ? 18.703 -37.688 -27.422 1 92.62 185 PRO A N 1
ATOM 1310 C CA . PRO A 1 185 ? 18.812 -36.312 -27.938 1 92.62 185 PRO A CA 1
ATOM 1311 C C . PRO A 1 185 ? 17.469 -35.781 -28.422 1 92.62 185 PRO A C 1
ATOM 1313 O O . PRO A 1 185 ? 17.234 -34.562 -28.344 1 92.62 185 PRO A O 1
ATOM 1316 N N . PHE A 1 186 ? 16.609 -36.625 -28.938 1 93.75 186 PHE A N 1
ATOM 1317 C CA . PHE A 1 186 ? 15.32 -36.156 -29.438 1 93.75 186 PHE A CA 1
ATOM 1318 C C . PHE A 1 186 ? 14.375 -35.812 -28.297 1 93.75 186 PHE A C 1
ATOM 1320 O O . PHE A 1 186 ? 13.492 -34.969 -28.469 1 93.75 186 PHE A O 1
ATOM 1327 N N . LEU A 1 187 ? 14.594 -36.438 -27.156 1 93.31 187 LEU A N 1
ATOM 1328 C CA . LEU A 1 187 ? 13.828 -36.031 -25.984 1 93.31 187 LEU A CA 1
ATOM 1329 C C . LEU A 1 187 ? 14.188 -34.625 -25.531 1 93.31 187 LEU A C 1
ATOM 1331 O O . LEU A 1 187 ? 13.312 -33.844 -25.156 1 93.31 187 LEU A O 1
ATOM 1335 N N . GLY A 1 188 ? 15.469 -34.312 -25.562 1 93 188 GLY A N 1
ATOM 1336 C CA . GLY A 1 188 ? 15.93 -32.969 -25.219 1 93 188 GLY A CA 1
ATOM 1337 C C . GLY A 1 188 ? 15.352 -31.906 -26.125 1 93 188 GLY A C 1
ATOM 1338 O O . GLY A 1 188 ? 14.898 -30.859 -25.641 1 93 188 GLY A O 1
ATOM 1339 N N . ILE A 1 189 ? 15.32 -32.188 -27.391 1 93.56 189 ILE A N 1
ATOM 1340 C CA . ILE A 1 189 ? 14.789 -31.25 -28.375 1 93.56 189 ILE A CA 1
ATOM 1341 C C . ILE A 1 189 ? 13.289 -31.062 -28.156 1 93.56 189 ILE A C 1
ATOM 1343 O O . ILE A 1 189 ? 12.773 -29.938 -28.219 1 93.56 189 ILE A O 1
ATOM 1347 N N . GLY A 1 190 ? 12.609 -32.188 -27.922 1 91.69 190 GLY A N 1
ATOM 1348 C CA . GLY A 1 190 ? 11.188 -32.125 -27.641 1 91.69 190 GLY A CA 1
ATOM 1349 C C . GLY A 1 190 ? 10.867 -31.266 -26.422 1 91.69 190 GLY A C 1
ATOM 1350 O O . GLY A 1 190 ? 9.875 -30.531 -26.406 1 91.69 190 GLY A O 1
ATOM 1351 N N . PHE A 1 191 ? 11.695 -31.328 -25.453 1 92.44 191 PHE A N 1
ATOM 1352 C CA . PHE A 1 191 ? 11.516 -30.578 -24.203 1 92.44 191 PHE A CA 1
ATOM 1353 C C . PHE A 1 191 ? 11.844 -29.094 -24.422 1 92.44 191 PHE A C 1
ATOM 1355 O O . PHE A 1 191 ? 11.125 -28.219 -23.938 1 92.44 191 PHE A O 1
ATOM 1362 N N . LEU A 1 192 ? 12.859 -28.719 -25.219 1 93.88 192 LEU A N 1
ATOM 1363 C CA . LEU A 1 192 ? 13.383 -27.359 -25.344 1 93.88 192 LEU A CA 1
ATOM 1364 C C . LEU A 1 192 ? 12.586 -26.562 -26.359 1 93.88 192 LEU A C 1
ATOM 1366 O O . LEU A 1 192 ? 12.492 -25.344 -26.266 1 93.88 192 LEU A O 1
ATOM 1370 N N . LEU A 1 193 ? 12 -27.188 -27.312 1 92.56 193 LEU A N 1
ATOM 1371 C CA . LEU A 1 193 ? 11.352 -26.484 -28.422 1 92.56 193 LEU A CA 1
ATOM 1372 C C . LEU A 1 193 ? 10.172 -25.656 -27.922 1 92.56 193 LEU A C 1
ATOM 1374 O O . LEU A 1 193 ? 10.086 -24.453 -28.203 1 92.56 193 LEU A O 1
ATOM 1378 N N . PRO A 1 194 ? 9.234 -26.25 -27.109 1 90.56 194 PRO A N 1
ATOM 1379 C CA . PRO A 1 194 ? 8.141 -25.422 -26.594 1 90.56 194 PRO A CA 1
ATOM 1380 C C . PRO A 1 194 ? 8.641 -24.281 -25.719 1 90.56 194 PRO A C 1
ATOM 1382 O O . PRO A 1 194 ? 8.055 -23.203 -25.703 1 90.56 194 PRO A O 1
ATOM 1385 N N . LEU A 1 195 ? 9.695 -24.5 -25.016 1 89.56 195 LEU A N 1
ATOM 1386 C CA . LEU A 1 195 ? 10.25 -23.469 -24.141 1 89.56 195 LEU A CA 1
ATOM 1387 C C . LEU A 1 195 ? 10.852 -22.328 -24.953 1 89.56 195 LEU A C 1
ATOM 1389 O O . LEU A 1 195 ? 10.742 -21.156 -24.547 1 89.56 195 LEU A O 1
ATOM 1393 N N . ALA A 1 196 ? 11.5 -22.656 -26 1 89.06 196 ALA A N 1
ATOM 1394 C CA . ALA A 1 196 ? 12.062 -21.641 -26.875 1 89.06 196 ALA A CA 1
ATOM 1395 C C . ALA A 1 196 ? 10.969 -20.781 -27.516 1 89.06 196 ALA A C 1
ATOM 1397 O O . ALA A 1 196 ? 11.117 -19.562 -27.641 1 89.06 196 ALA A O 1
ATOM 1398 N N . VAL A 1 197 ? 9.875 -21.453 -27.891 1 87.75 197 VAL A N 1
ATOM 1399 C CA . VAL A 1 197 ? 8.75 -20.734 -28.469 1 87.75 197 VAL A CA 1
ATOM 1400 C C . VAL A 1 197 ? 8.133 -19.812 -27.422 1 87.75 197 VAL A C 1
ATOM 1402 O O . VAL A 1 197 ? 7.793 -18.672 -27.719 1 87.75 197 VAL A O 1
ATOM 1405 N N . LEU A 1 198 ? 8.023 -20.328 -26.188 1 85.69 198 LEU A N 1
ATOM 1406 C CA . LEU A 1 198 ? 7.492 -19.516 -25.094 1 85.69 198 LEU A CA 1
ATOM 1407 C C . LEU A 1 198 ? 8.367 -18.297 -24.859 1 85.69 198 LEU A C 1
ATOM 1409 O O . LEU A 1 198 ? 7.855 -17.172 -24.719 1 85.69 198 LEU A O 1
ATOM 1413 N N . ALA A 1 199 ? 9.641 -18.484 -24.781 1 84.12 199 ALA A N 1
ATOM 1414 C CA . ALA A 1 199 ? 10.578 -17.391 -24.531 1 84.12 199 ALA A CA 1
ATOM 1415 C C . ALA A 1 199 ? 10.477 -16.312 -25.609 1 84.12 199 ALA A C 1
ATOM 1417 O O . ALA A 1 199 ? 10.555 -15.125 -25.312 1 84.12 199 ALA A O 1
ATOM 1418 N N . ALA A 1 200 ? 10.227 -16.688 -26.812 1 85.69 200 ALA A N 1
ATOM 1419 C CA . ALA A 1 200 ? 10.148 -15.758 -27.953 1 85.69 200 ALA A CA 1
ATOM 1420 C C . ALA A 1 200 ? 8.875 -14.93 -27.891 1 85.69 200 ALA A C 1
ATOM 1422 O O . ALA A 1 200 ? 8.867 -13.758 -28.281 1 85.69 200 ALA A O 1
ATOM 1423 N N . VAL A 1 201 ? 7.836 -15.484 -27.312 1 83.44 201 VAL A N 1
ATOM 1424 C CA . VAL A 1 201 ? 6.551 -14.789 -27.297 1 83.44 201 VAL A CA 1
ATOM 1425 C C . VAL A 1 201 ? 6.434 -13.969 -26.016 1 83.44 201 VAL A C 1
ATOM 1427 O O . VAL A 1 201 ? 5.789 -12.914 -26 1 83.44 201 VAL A O 1
ATOM 1430 N N . MET A 1 202 ? 7.055 -14.359 -24.984 1 81.94 202 MET A N 1
ATOM 1431 C CA . MET A 1 202 ? 6.906 -13.75 -23.672 1 81.94 202 MET A CA 1
ATOM 1432 C C . MET A 1 202 ? 7.555 -12.375 -23.625 1 81.94 202 MET A C 1
ATOM 1434 O O . MET A 1 202 ? 7.043 -11.461 -22.969 1 81.94 202 MET A O 1
ATOM 1438 N N . VAL A 1 203 ? 8.602 -12.164 -24.422 1 79.62 203 VAL A N 1
ATOM 1439 C CA . VAL A 1 203 ? 9.359 -10.922 -24.312 1 79.62 203 VAL A CA 1
ATOM 1440 C C . VAL A 1 203 ? 8.516 -9.758 -24.812 1 79.62 203 VAL A C 1
ATOM 1442 O O . VAL A 1 203 ? 8.312 -8.773 -24.094 1 79.62 203 VAL A O 1
ATOM 1445 N N . PRO A 1 204 ? 7.91 -9.875 -26 1 82.25 204 PRO A N 1
ATOM 1446 C CA . PRO A 1 204 ? 7.086 -8.75 -26.438 1 82.25 204 PRO A CA 1
ATOM 1447 C C . PRO A 1 204 ? 5.809 -8.594 -25.609 1 82.25 204 PRO A C 1
ATOM 1449 O O . PRO A 1 204 ? 5.312 -7.48 -25.422 1 82.25 204 PRO A O 1
ATOM 1452 N N . TRP A 1 205 ? 5.34 -9.609 -25.031 1 84.25 205 TRP A N 1
ATOM 1453 C CA . TRP A 1 205 ? 4.109 -9.57 -24.25 1 84.25 205 TRP A CA 1
ATOM 1454 C C . TRP A 1 205 ? 4.355 -8.938 -22.891 1 84.25 205 TRP A C 1
ATOM 1456 O O . TRP A 1 205 ? 3.453 -8.32 -22.312 1 84.25 205 TRP A O 1
ATOM 1466 N N . ALA A 1 206 ? 5.555 -9.109 -22.469 1 81.56 206 ALA A N 1
ATOM 1467 C CA . ALA A 1 206 ? 5.895 -8.508 -21.188 1 81.56 206 ALA A CA 1
ATOM 1468 C C . ALA A 1 206 ? 5.844 -6.984 -21.25 1 81.56 206 ALA A C 1
ATOM 1470 O O . ALA A 1 206 ? 5.371 -6.324 -20.328 1 81.56 206 ALA A O 1
ATOM 1471 N N . ARG A 1 207 ? 6.266 -6.422 -22.375 1 82.62 207 ARG A N 1
ATOM 1472 C CA . ARG A 1 207 ? 6.234 -4.977 -22.562 1 82.62 207 ARG A CA 1
ATOM 1473 C C . ARG A 1 207 ? 4.797 -4.465 -22.641 1 82.62 207 ARG A C 1
ATOM 1475 O O . ARG A 1 207 ? 4.473 -3.418 -22.094 1 82.62 207 ARG A O 1
ATOM 1482 N N . THR A 1 208 ? 4.02 -5.223 -23.344 1 87 208 THR A N 1
ATOM 1483 C CA . THR A 1 208 ? 2.615 -4.84 -23.469 1 87 208 THR A CA 1
ATOM 1484 C C . THR A 1 208 ? 1.916 -4.891 -22.109 1 87 208 THR A C 1
ATOM 1486 O O . THR A 1 208 ? 1.109 -4.016 -21.797 1 87 208 THR A O 1
ATOM 1489 N N . ALA A 1 209 ? 2.25 -5.891 -21.297 1 85.44 209 ALA A N 1
ATOM 1490 C CA . ALA A 1 209 ? 1.674 -6.023 -19.969 1 85.44 209 ALA A CA 1
ATOM 1491 C C . ALA A 1 209 ? 2.049 -4.836 -19.078 1 85.44 209 ALA A C 1
ATOM 1493 O O . ALA A 1 209 ? 1.227 -4.348 -18.312 1 85.44 209 ALA A O 1
ATOM 1494 N N . TYR A 1 210 ? 3.232 -4.348 -19.359 1 82.12 210 TYR A N 1
ATOM 1495 C CA . TYR A 1 210 ? 3.719 -3.213 -18.578 1 82.12 210 TYR A CA 1
ATOM 1496 C C . TYR A 1 210 ? 2.928 -1.952 -18.906 1 82.12 210 TYR A C 1
ATOM 1498 O O . TYR A 1 210 ? 2.498 -1.231 -18 1 82.12 210 TYR A O 1
ATOM 1506 N N . LEU A 1 211 ? 2.73 -1.742 -20.172 1 86.75 211 LEU A N 1
ATOM 1507 C CA . LEU A 1 211 ? 2.027 -0.541 -20.609 1 86.75 211 LEU A CA 1
ATOM 1508 C C . LEU A 1 211 ? 0.571 -0.571 -20.156 1 86.75 211 LEU A C 1
ATOM 1510 O O . LEU A 1 211 ? 0.029 0.448 -19.719 1 86.75 211 LEU A O 1
ATOM 1514 N N . LYS A 1 212 ? 0.001 -1.738 -20.203 1 89.75 212 LYS A N 1
ATOM 1515 C CA . LYS A 1 212 ? -1.39 -1.871 -19.781 1 89.75 212 LYS A CA 1
ATOM 1516 C C . LYS A 1 212 ? -1.518 -1.734 -18.266 1 89.75 212 LYS A C 1
ATOM 1518 O O . LYS A 1 212 ? -2.512 -1.202 -17.766 1 89.75 212 LYS A O 1
ATOM 1523 N N . SER A 1 213 ? -0.517 -2.182 -17.531 1 87.06 213 SER A N 1
ATOM 1524 C CA . SER A 1 213 ? -0.508 -2.02 -16.094 1 87.06 213 SER A CA 1
ATOM 1525 C C . SER A 1 213 ? -0.39 -0.549 -15.695 1 87.06 213 SER A C 1
ATOM 1527 O O . SER A 1 213 ? -1.034 -0.101 -14.742 1 87.06 213 SER A O 1
ATOM 1529 N N . ARG A 1 214 ? 0.383 0.195 -16.484 1 85.5 214 ARG A N 1
ATOM 1530 C CA . ARG A 1 214 ? 0.532 1.627 -16.25 1 85.5 214 ARG A CA 1
ATOM 1531 C C . ARG A 1 214 ? -0.786 2.359 -16.469 1 85.5 214 ARG A C 1
ATOM 1533 O O . ARG A 1 214 ? -1.146 3.252 -15.703 1 85.5 214 ARG A O 1
ATOM 1540 N N . ARG A 1 215 ? -1.485 1.978 -17.469 1 90.75 215 ARG A N 1
ATOM 1541 C CA . ARG A 1 215 ? -2.779 2.582 -17.766 1 90.75 215 ARG A CA 1
ATOM 1542 C C . ARG A 1 215 ? -3.787 2.295 -16.656 1 90.75 215 ARG A C 1
ATOM 1544 O O . ARG A 1 215 ? -4.582 3.164 -16.297 1 90.75 215 ARG A O 1
ATOM 1551 N N . LEU A 1 216 ? -3.723 1.049 -16.156 1 90.12 216 LEU A N 1
ATOM 1552 C CA . LEU A 1 216 ? -4.613 0.674 -15.062 1 90.12 216 LEU A CA 1
ATOM 1553 C C . LEU A 1 216 ? -4.305 1.48 -13.805 1 90.12 216 LEU A C 1
ATOM 1555 O O . LEU A 1 216 ? -5.219 1.952 -13.125 1 90.12 216 LEU A O 1
ATOM 1559 N N . ARG A 1 217 ? -3.059 1.702 -13.562 1 86.62 217 ARG A N 1
ATOM 1560 C CA . ARG A 1 217 ? -2.656 2.467 -12.383 1 86.62 217 ARG A CA 1
ATOM 1561 C C . ARG A 1 217 ? -3.137 3.91 -12.477 1 86.62 217 ARG A C 1
ATOM 1563 O O . ARG A 1 217 ? -3.613 4.477 -11.492 1 86.62 217 ARG A O 1
ATOM 1570 N N . ARG A 1 218 ? -3.061 4.496 -13.633 1 89.5 218 ARG A N 1
ATOM 1571 C CA . ARG A 1 218 ? -3.521 5.863 -13.852 1 89.5 218 ARG A CA 1
ATOM 1572 C C . ARG A 1 218 ? -5.031 5.969 -13.664 1 89.5 218 ARG A C 1
ATOM 1574 O O . ARG A 1 218 ? -5.523 6.922 -13.055 1 89.5 218 ARG A O 1
ATOM 1581 N N . ALA A 1 219 ? -5.691 5 -14.188 1 93 219 ALA A N 1
ATOM 1582 C CA . ALA A 1 219 ? -7.145 4.992 -14.039 1 93 219 ALA A CA 1
ATOM 1583 C C . ALA A 1 219 ? -7.547 4.867 -12.57 1 93 219 ALA A C 1
ATOM 1585 O O . ALA A 1 219 ? -8.477 5.543 -12.117 1 93 219 ALA A O 1
ATOM 1586 N N . ARG A 1 220 ? -6.863 3.988 -11.883 1 90.44 220 ARG A N 1
ATOM 1587 C CA . ARG A 1 220 ? -7.133 3.834 -10.461 1 90.44 220 ARG A CA 1
ATOM 1588 C C . ARG A 1 220 ? -6.828 5.121 -9.703 1 90.44 220 ARG A C 1
ATOM 1590 O O . ARG A 1 220 ? -7.57 5.504 -8.789 1 90.44 220 ARG A O 1
ATOM 1597 N N . GLY A 1 221 ? -5.793 5.762 -10.062 1 88.44 221 GLY A N 1
ATOM 1598 C CA . GLY A 1 221 ? -5.453 7.043 -9.461 1 88.44 221 GLY A CA 1
ATOM 1599 C C . GLY A 1 221 ? -6.512 8.102 -9.68 1 88.44 221 GLY A C 1
ATOM 1600 O O . GLY A 1 221 ? -6.891 8.82 -8.75 1 88.44 221 GLY A O 1
ATOM 1601 N N . ARG A 1 222 ? -6.973 8.195 -10.875 1 89.38 222 ARG A N 1
ATOM 1602 C CA . ARG A 1 222 ? -8.023 9.156 -11.203 1 89.38 222 ARG A CA 1
ATOM 1603 C C . ARG A 1 222 ? -9.297 8.859 -10.414 1 89.38 222 ARG A C 1
ATOM 1605 O O . ARG A 1 222 ? -9.961 9.781 -9.93 1 89.38 222 ARG A O 1
ATOM 1612 N N . MET A 1 223 ? -9.602 7.602 -10.281 1 91 223 MET A N 1
ATOM 1613 C CA . MET A 1 223 ? -10.781 7.207 -9.523 1 91 223 MET A CA 1
ATOM 1614 C C . MET A 1 223 ? -10.633 7.574 -8.055 1 91 223 MET A C 1
ATOM 1616 O O . MET A 1 223 ? -11.562 8.102 -7.441 1 91 223 MET A O 1
ATOM 1620 N N . ALA A 1 224 ? -9.547 7.281 -7.516 1 89.31 224 ALA A N 1
ATOM 1621 C CA . ALA A 1 224 ? -9.281 7.605 -6.117 1 89.31 224 ALA A CA 1
ATOM 1622 C C . ALA A 1 224 ? -9.391 9.109 -5.871 1 89.31 224 ALA A C 1
ATOM 1624 O O . ALA A 1 224 ? -9.969 9.539 -4.871 1 89.31 224 ALA A O 1
ATOM 1625 N N . THR A 1 225 ? -8.875 9.898 -6.785 1 85.88 225 THR A N 1
ATOM 1626 C CA . THR A 1 225 ? -8.953 11.352 -6.684 1 85.88 225 THR A CA 1
ATOM 1627 C C . THR A 1 225 ? -10.406 11.82 -6.758 1 85.88 225 THR A C 1
ATOM 1629 O O . THR A 1 225 ? -10.82 12.703 -6.004 1 85.88 225 THR A O 1
ATOM 1632 N N . ARG A 1 226 ? -11.094 11.227 -7.598 1 88.19 226 ARG A N 1
ATOM 1633 C CA . ARG A 1 226 ? -12.5 11.586 -7.734 1 88.19 226 ARG A CA 1
ATOM 1634 C C . ARG A 1 226 ? -13.273 11.258 -6.461 1 88.19 226 ARG A C 1
ATOM 1636 O O . ARG A 1 226 ? -14.133 12.031 -6.027 1 88.19 226 ARG A O 1
ATOM 1643 N N . ILE A 1 227 ? -13.031 10.102 -5.938 1 89.62 227 ILE A N 1
ATOM 1644 C CA . ILE A 1 227 ? -13.703 9.711 -4.699 1 89.62 227 ILE A CA 1
ATOM 1645 C C . ILE A 1 227 ? -13.32 10.68 -3.584 1 89.62 227 ILE A C 1
ATOM 1647 O O . ILE A 1 227 ? -14.18 11.141 -2.828 1 89.62 227 ILE A O 1
ATOM 1651 N N . ALA A 1 228 ? -12.078 10.984 -3.523 1 87 228 ALA A N 1
ATOM 1652 C CA . ALA A 1 228 ? -11.609 11.93 -2.51 1 87 228 ALA A CA 1
ATOM 1653 C C . ALA A 1 228 ? -12.305 13.281 -2.658 1 87 228 ALA A C 1
ATOM 1655 O O . ALA A 1 228 ? -12.758 13.867 -1.673 1 87 228 ALA A O 1
ATOM 1656 N N . ASP A 1 229 ? -12.375 13.734 -3.879 1 86.56 229 ASP A N 1
ATOM 1657 C CA . ASP A 1 229 ? -13.023 15.008 -4.156 1 86.56 229 ASP A CA 1
ATOM 1658 C C . ASP A 1 229 ? -14.508 14.969 -3.799 1 86.56 229 ASP A C 1
ATOM 1660 O O . ASP A 1 229 ? -15.047 15.93 -3.25 1 86.56 229 ASP A O 1
ATOM 1664 N N . THR A 1 230 ? -15.141 13.883 -4.121 1 87.06 230 THR A N 1
ATOM 1665 C CA . THR A 1 230 ? -16.562 13.727 -3.848 1 87.06 230 THR A CA 1
ATOM 1666 C C . THR A 1 230 ? -16.828 13.672 -2.346 1 87.06 230 THR A C 1
ATOM 1668 O O . THR A 1 230 ? -17.734 14.344 -1.844 1 87.06 230 THR A O 1
ATOM 1671 N N . VAL A 1 231 ? -16.016 12.961 -1.667 1 85.5 231 VAL A N 1
ATOM 1672 C CA . VAL A 1 231 ? -16.188 12.836 -0.225 1 85.5 231 VAL A CA 1
ATOM 1673 C C . VAL A 1 231 ? -15.836 14.156 0.458 1 85.5 231 VAL A C 1
ATOM 1675 O O . VAL A 1 231 ? -16.5 14.555 1.421 1 85.5 231 VAL A O 1
ATOM 1678 N N . GLY A 1 232 ? -14.875 14.812 -0.037 1 83.19 232 GLY A N 1
ATOM 1679 C CA . GLY A 1 232 ? -14.516 16.109 0.505 1 83.19 232 GLY A CA 1
ATOM 1680 C C . GLY A 1 232 ? -15.602 17.156 0.334 1 83.19 232 GLY A C 1
ATOM 1681 O O . GLY A 1 232 ? -15.734 18.062 1.165 1 83.19 232 GLY A O 1
ATOM 1682 N N . ALA A 1 233 ? -16.359 16.984 -0.713 1 86.56 233 ALA A N 1
ATOM 1683 C CA . ALA A 1 233 ? -17.406 17.953 -1.016 1 86.56 233 ALA A CA 1
ATOM 1684 C C . ALA A 1 233 ? -18.781 17.375 -0.69 1 86.56 233 ALA A C 1
ATOM 1686 O O . ALA A 1 233 ? -19.797 17.797 -1.269 1 86.56 233 ALA A O 1
ATOM 1687 N N . SER A 1 234 ? -18.844 16.375 0.148 1 85.5 234 SER A N 1
ATOM 1688 C CA . SER A 1 234 ? -20.062 15.594 0.389 1 85.5 234 SER A CA 1
ATOM 1689 C C . SER A 1 234 ? -21.203 16.484 0.821 1 85.5 234 SER A C 1
ATOM 1691 O O . SER A 1 234 ? -22.328 16.359 0.319 1 85.5 234 SER A O 1
ATOM 1693 N N . GLU A 1 235 ? -20.969 17.438 1.728 1 83.25 235 GLU A N 1
ATOM 1694 C CA . GLU A 1 235 ? -22.031 18.281 2.25 1 83.25 235 GLU A CA 1
ATOM 1695 C C . GLU A 1 235 ? -22.641 19.141 1.148 1 83.25 235 GLU A C 1
ATOM 1697 O O . GLU A 1 235 ? -23.859 19.25 1.043 1 83.25 235 GLU A O 1
ATOM 1702 N N . GLY A 1 236 ? -21.75 19.719 0.354 1 84.69 236 GLY A N 1
ATOM 1703 C CA . GLY A 1 236 ? -22.234 20.531 -0.758 1 84.69 236 GLY A CA 1
ATOM 1704 C C . GLY A 1 236 ? -23 19.719 -1.787 1 84.69 236 GLY A C 1
ATOM 1705 O O . GLY A 1 236 ? -24 20.188 -2.336 1 84.69 236 GLY A O 1
ATOM 1706 N N . ILE A 1 237 ? -22.609 18.547 -1.982 1 87.25 237 ILE A N 1
ATOM 1707 C CA . ILE A 1 237 ? -23.234 17.656 -2.965 1 87.25 237 ILE A CA 1
ATOM 1708 C C . ILE A 1 237 ? -24.625 17.25 -2.469 1 87.25 237 ILE A C 1
ATOM 1710 O O . ILE A 1 237 ? -25.594 17.25 -3.232 1 87.25 237 ILE A O 1
ATOM 1714 N N . ILE A 1 238 ? -24.688 16.906 -1.234 1 83.94 238 ILE A N 1
ATOM 1715 C CA . ILE A 1 238 ? -25.969 16.484 -0.658 1 83.94 238 ILE A CA 1
ATOM 1716 C C . ILE A 1 238 ? -26.938 17.656 -0.688 1 83.94 238 ILE A C 1
ATOM 1718 O O . ILE A 1 238 ? -28.094 17.5 -1.115 1 83.94 238 ILE A O 1
ATOM 1722 N N . ALA A 1 239 ? -26.422 18.75 -0.281 1 83 239 ALA A N 1
ATOM 1723 C CA . ALA A 1 239 ? -27.281 19.938 -0.206 1 83 239 ALA A CA 1
ATOM 1724 C C . ALA A 1 239 ? -27.797 20.344 -1.59 1 83 239 ALA A C 1
ATOM 1726 O O . ALA A 1 239 ? -28.891 20.875 -1.722 1 83 239 ALA A O 1
ATOM 1727 N N . ALA A 1 240 ? -27.031 20 -2.574 1 85.38 240 ALA A N 1
ATOM 1728 C CA . ALA A 1 240 ? -27.375 20.406 -3.934 1 85.38 240 ALA A CA 1
ATOM 1729 C C . ALA A 1 240 ? -28.109 19.297 -4.672 1 85.38 240 ALA A C 1
ATOM 1731 O O . ALA A 1 240 ? -28.312 19.375 -5.883 1 85.38 240 ALA A O 1
ATOM 1732 N N . ARG A 1 241 ? -28.453 18.234 -4.016 1 81.38 241 ARG A N 1
ATOM 1733 C CA . ARG A 1 241 ? -29.172 17.125 -4.609 1 81.38 241 ARG A CA 1
ATOM 1734 C C . ARG A 1 241 ? -28.359 16.469 -5.723 1 81.38 241 ARG A C 1
ATOM 1736 O O . ARG A 1 241 ? -28.906 16.125 -6.773 1 81.38 241 ARG A O 1
ATOM 1743 N N . GLY A 1 242 ? -27.109 16.484 -5.551 1 83.25 242 GLY A N 1
ATOM 1744 C CA . GLY A 1 242 ? -26.25 15.961 -6.602 1 83.25 242 GLY A CA 1
ATOM 1745 C C . GLY A 1 242 ? -25.688 14.586 -6.289 1 83.25 242 GLY A C 1
ATOM 1746 O O . GLY A 1 242 ? -24.812 14.094 -6.996 1 83.25 242 GLY A O 1
ATOM 1747 N N . ALA A 1 243 ? -26.141 13.93 -5.25 1 83.44 243 ALA A N 1
ATOM 1748 C CA . ALA A 1 243 ? -25.562 12.656 -4.805 1 83.44 243 ALA A CA 1
ATOM 1749 C C . ALA A 1 243 ? -25.688 11.586 -5.883 1 83.44 243 ALA A C 1
ATOM 1751 O O . ALA A 1 243 ? -24.734 10.875 -6.176 1 83.44 243 ALA A O 1
ATOM 1752 N N . GLY A 1 244 ? -26.906 11.5 -6.523 1 84.94 244 GLY A N 1
ATOM 1753 C CA . GLY A 1 244 ? -27.109 10.508 -7.566 1 84.94 244 GLY A CA 1
ATOM 1754 C C . GLY A 1 244 ? -26.203 10.711 -8.766 1 84.94 244 GLY A C 1
ATOM 1755 O O . GLY A 1 244 ? -25.625 9.75 -9.289 1 84.94 244 GLY A O 1
ATOM 1756 N N . ARG A 1 245 ? -26.047 11.852 -9.148 1 85 245 ARG A N 1
ATOM 1757 C CA . ARG A 1 245 ? -25.219 12.148 -10.305 1 85 245 ARG A CA 1
ATOM 1758 C C . ARG A 1 245 ? -23.734 11.883 -10.008 1 85 245 ARG A C 1
ATOM 1760 O O . ARG A 1 245 ? -23 11.391 -10.867 1 85 245 ARG A O 1
ATOM 1767 N N . GLU A 1 246 ? -23.344 12.312 -8.797 1 88.12 246 GLU A N 1
ATOM 1768 C CA . GLU A 1 246 ? -21.953 12.039 -8.414 1 88.12 246 GLU A CA 1
ATOM 1769 C C . GLU A 1 246 ? -21.672 10.547 -8.367 1 88.12 246 GLU A C 1
ATOM 1771 O O . GLU A 1 246 ? -20.609 10.094 -8.773 1 88.12 246 GLU A O 1
ATOM 1776 N N . LEU A 1 247 ? -22.656 9.82 -7.926 1 89.12 247 LEU A N 1
ATOM 1777 C CA . LEU A 1 247 ? -22.5 8.375 -7.891 1 89.12 247 LEU A CA 1
ATOM 1778 C C . LEU A 1 247 ? -22.406 7.801 -9.297 1 89.12 247 LEU A C 1
ATOM 1780 O O . LEU A 1 247 ? -21.656 6.848 -9.531 1 89.12 247 LEU A O 1
ATOM 1784 N N . ASP A 1 248 ? -23.125 8.406 -10.211 1 89.5 248 ASP A N 1
ATOM 1785 C CA . ASP A 1 248 ? -23.047 7.969 -11.602 1 89.5 248 ASP A CA 1
ATOM 1786 C C . ASP A 1 248 ? -21.656 8.227 -12.172 1 89.5 248 ASP A C 1
ATOM 1788 O O . ASP A 1 248 ? -21.141 7.426 -12.953 1 89.5 248 ASP A O 1
ATOM 1792 N N . HIS A 1 249 ? -21.109 9.328 -11.797 1 88.19 249 HIS A N 1
ATOM 1793 C CA . HIS A 1 249 ? -19.766 9.648 -12.258 1 88.19 249 HIS A CA 1
ATOM 1794 C C . HIS A 1 249 ? -18.734 8.68 -11.672 1 88.19 249 HIS A C 1
ATOM 1796 O O . HIS A 1 249 ? -17.797 8.281 -12.359 1 88.19 249 HIS A O 1
ATOM 1802 N N . ILE A 1 250 ? -18.938 8.336 -10.445 1 89.31 250 ILE A N 1
ATOM 1803 C CA . ILE A 1 250 ? -18.031 7.371 -9.812 1 89.31 250 ILE A CA 1
ATOM 1804 C C . ILE A 1 250 ? -18.188 6.008 -10.492 1 89.31 250 ILE A C 1
ATOM 1806 O O . ILE A 1 250 ? -17.203 5.305 -10.703 1 89.31 250 ILE A O 1
ATOM 1810 N N . ASP A 1 251 ? -19.453 5.695 -10.867 1 91.31 251 ASP A N 1
ATOM 1811 C CA . ASP A 1 251 ? -19.703 4.449 -11.594 1 91.31 251 ASP A CA 1
ATOM 1812 C C . ASP A 1 251 ? -18.969 4.445 -12.938 1 91.31 251 ASP A C 1
ATOM 1814 O O . ASP A 1 251 ? -18.438 3.414 -13.359 1 91.31 251 ASP A O 1
ATOM 1818 N N . SER A 1 252 ? -19 5.578 -13.555 1 91.38 252 SER A N 1
ATOM 1819 C CA . SER A 1 252 ? -18.312 5.684 -14.836 1 91.38 252 SER A CA 1
ATOM 1820 C C . SER A 1 252 ? -16.812 5.535 -14.672 1 91.38 252 SER A C 1
ATOM 1822 O O . SER A 1 252 ? -16.156 4.871 -15.477 1 91.38 252 SER A O 1
ATOM 1824 N N . ALA A 1 253 ? -16.25 6.141 -13.648 1 90.81 253 ALA A N 1
ATOM 1825 C CA . ALA A 1 253 ? -14.828 5.996 -13.352 1 90.81 253 ALA A CA 1
ATOM 1826 C C . ALA A 1 253 ? -14.484 4.547 -13.008 1 90.81 253 ALA A C 1
ATOM 1828 O O . ALA A 1 253 ? -13.438 4.039 -13.414 1 90.81 253 ALA A O 1
ATOM 1829 N N . SER A 1 254 ? -15.359 3.951 -12.32 1 91.5 254 SER A N 1
ATOM 1830 C CA . SER A 1 254 ? -15.18 2.545 -11.977 1 91.5 254 SER A CA 1
ATOM 1831 C C . SER A 1 254 ? -15.234 1.662 -13.219 1 91.5 254 SER A C 1
ATOM 1833 O O . SER A 1 254 ? -14.469 0.701 -13.336 1 91.5 254 SER A O 1
ATOM 1835 N N . ALA A 1 255 ? -16.141 1.993 -14.133 1 92 255 ALA A N 1
ATOM 1836 C CA . ALA A 1 255 ? -16.25 1.234 -15.375 1 92 255 ALA A CA 1
ATOM 1837 C C . ALA A 1 255 ? -14.969 1.338 -16.188 1 92 255 ALA A C 1
ATOM 1839 O O . ALA A 1 255 ? -14.539 0.362 -16.812 1 92 255 ALA A O 1
ATOM 1840 N N . ASP A 1 256 ? -14.414 2.482 -16.172 1 93.19 256 ASP A N 1
ATOM 1841 C CA . ASP A 1 256 ? -13.141 2.664 -16.875 1 93.19 256 ASP A CA 1
ATOM 1842 C C . ASP A 1 256 ? -12.047 1.792 -16.266 1 93.19 256 ASP A C 1
ATOM 1844 O O . ASP A 1 256 ? -11.25 1.193 -16.984 1 93.19 256 ASP A O 1
ATOM 1848 N N . VAL A 1 257 ? -12 1.709 -14.953 1 92.06 257 VAL A N 1
ATOM 1849 C CA . VAL A 1 257 ? -11.031 0.865 -14.258 1 92.06 257 VAL A CA 1
ATOM 1850 C C . VAL A 1 257 ? -11.266 -0.599 -14.617 1 92.06 257 VAL A C 1
ATOM 1852 O O . VAL A 1 257 ? -10.32 -1.338 -14.891 1 92.06 257 VAL A O 1
ATOM 1855 N N . VAL A 1 258 ? -12.531 -0.991 -14.703 1 91.25 258 VAL A N 1
ATOM 1856 C CA . VAL A 1 258 ? -12.867 -2.371 -15.031 1 91.25 258 VAL A CA 1
ATOM 1857 C C . VAL A 1 258 ? -12.383 -2.697 -16.438 1 91.25 258 VAL A C 1
ATOM 1859 O O . VAL A 1 258 ? -11.758 -3.738 -16.672 1 91.25 258 VAL A O 1
ATOM 1862 N N . ASP A 1 259 ? -12.617 -1.812 -17.375 1 93.44 259 ASP A N 1
ATOM 1863 C CA . ASP A 1 259 ? -12.219 -2.043 -18.766 1 93.44 259 ASP A CA 1
ATOM 1864 C C . ASP A 1 259 ? -10.703 -2.189 -18.875 1 93.44 259 ASP A C 1
ATOM 1866 O O . ASP A 1 259 ? -10.211 -3.086 -19.562 1 93.44 259 ASP A O 1
ATOM 1870 N N . ARG A 1 260 ? -9.992 -1.326 -18.203 1 92.5 260 ARG A N 1
ATOM 1871 C CA . ARG A 1 260 ? -8.539 -1.384 -18.234 1 92.5 260 ARG A CA 1
ATOM 1872 C C . ARG A 1 260 ? -8.016 -2.609 -17.5 1 92.5 260 ARG A C 1
ATOM 1874 O O . ARG A 1 260 ? -7.004 -3.195 -17.891 1 92.5 260 ARG A O 1
ATOM 1881 N N . ALA A 1 261 ? -8.688 -2.977 -16.438 1 91.19 261 ALA A N 1
ATOM 1882 C CA . ALA A 1 261 ? -8.297 -4.156 -15.664 1 91.19 261 ALA A CA 1
ATOM 1883 C C . ALA A 1 261 ? -8.492 -5.43 -16.469 1 91.19 261 ALA A C 1
ATOM 1885 O O . ALA A 1 261 ? -7.648 -6.332 -16.438 1 91.19 261 ALA A O 1
ATOM 1886 N N . VAL A 1 262 ? -9.617 -5.488 -17.188 1 91.69 262 VAL A N 1
ATOM 1887 C CA . VAL A 1 262 ? -9.883 -6.652 -18.016 1 91.69 262 VAL A CA 1
ATOM 1888 C C . VAL A 1 262 ? -8.859 -6.711 -19.156 1 91.69 262 VAL A C 1
ATOM 1890 O O . VAL A 1 262 ? -8.328 -7.777 -19.469 1 91.69 262 VAL A O 1
ATOM 1893 N N . ASP A 1 263 ? -8.594 -5.594 -19.719 1 92.38 263 ASP A N 1
ATOM 1894 C CA . ASP A 1 263 ? -7.602 -5.527 -20.781 1 92.38 263 ASP A CA 1
ATOM 1895 C C . ASP A 1 263 ? -6.238 -6.012 -20.297 1 92.38 263 ASP A C 1
ATOM 1897 O O . ASP A 1 263 ? -5.551 -6.762 -21 1 92.38 263 ASP A O 1
ATOM 1901 N N . ARG A 1 264 ? -5.832 -5.59 -19.188 1 89.38 264 ARG A N 1
ATOM 1902 C CA . ARG A 1 264 ? -4.574 -6.031 -18.578 1 89.38 264 ARG A CA 1
ATOM 1903 C C . ARG A 1 264 ? -4.617 -7.523 -18.266 1 89.38 264 ARG A C 1
ATOM 1905 O O . ARG A 1 264 ? -3.633 -8.234 -18.484 1 89.38 264 ARG A O 1
ATOM 1912 N N . SER A 1 265 ? -5.738 -7.969 -17.75 1 88.88 265 SER A N 1
ATOM 1913 C CA . SER A 1 265 ? -5.875 -9.367 -17.359 1 88.88 265 SER A CA 1
ATOM 1914 C C . SER A 1 265 ? -5.75 -10.297 -18.562 1 88.88 265 SER A C 1
ATOM 1916 O O . SER A 1 265 ? -5.23 -11.406 -18.438 1 88.88 265 SER A O 1
ATOM 1918 N N . VAL A 1 266 ? -6.188 -9.852 -19.734 1 91.31 266 VAL A N 1
ATOM 1919 C CA . VAL A 1 266 ? -6.031 -10.633 -20.953 1 91.31 266 VAL A CA 1
ATOM 1920 C C . VAL A 1 266 ? -4.547 -10.859 -21.234 1 91.31 266 VAL A C 1
ATOM 1922 O O . VAL A 1 266 ? -4.121 -11.984 -21.5 1 91.31 266 VAL A O 1
ATOM 1925 N N . THR A 1 267 ? -3.787 -9.82 -21.141 1 89.06 267 THR A N 1
ATOM 1926 C CA . THR A 1 267 ? -2.365 -9.898 -21.453 1 89.06 267 THR A CA 1
ATOM 1927 C C . THR A 1 267 ? -1.619 -10.688 -20.391 1 89.06 267 THR A C 1
ATOM 1929 O O . THR A 1 267 ? -0.802 -11.555 -20.703 1 89.06 267 THR A O 1
ATOM 1932 N N . VAL A 1 268 ? -1.884 -10.422 -19.156 1 83.75 268 VAL A N 1
ATOM 1933 C CA . VAL A 1 268 ? -1.228 -11.125 -18.062 1 83.75 268 VAL A CA 1
ATOM 1934 C C . VAL A 1 268 ? -1.677 -12.586 -18.047 1 83.75 268 VAL A C 1
ATOM 1936 O O . VAL A 1 268 ? -0.871 -13.484 -17.797 1 83.75 268 VAL A O 1
ATOM 1939 N N . GLY A 1 269 ? -2.996 -12.789 -18.297 1 84.81 269 GLY A N 1
ATOM 1940 C CA . GLY A 1 269 ? -3.51 -14.148 -18.391 1 84.81 269 GLY A CA 1
ATOM 1941 C C . GLY A 1 269 ? -2.867 -14.938 -19.516 1 84.81 269 GLY A C 1
ATOM 1942 O O . GLY A 1 269 ? -2.545 -16.125 -19.344 1 84.81 269 GLY A O 1
ATOM 1943 N N . ALA A 1 270 ? -2.648 -14.273 -20.609 1 88.12 270 ALA A N 1
ATOM 1944 C CA . ALA A 1 270 ? -2.002 -14.93 -21.75 1 88.12 270 ALA A CA 1
ATOM 1945 C C . ALA A 1 270 ? -0.564 -15.32 -21.406 1 88.12 270 ALA A C 1
ATOM 1947 O O . ALA A 1 270 ? -0.084 -16.375 -21.828 1 88.12 270 ALA A O 1
ATOM 1948 N N . LEU A 1 271 ? 0.108 -14.477 -20.719 1 84.38 271 LEU A N 1
ATOM 1949 C CA . LEU A 1 271 ? 1.477 -14.773 -20.312 1 84.38 271 LEU A CA 1
ATOM 1950 C C . LEU A 1 271 ? 1.515 -15.977 -19.375 1 84.38 271 LEU A C 1
ATOM 1952 O O . LEU A 1 271 ? 2.342 -16.875 -19.531 1 84.38 271 LEU A O 1
ATOM 1956 N N . ARG A 1 272 ? 0.619 -16.047 -18.438 1 81.31 272 ARG A N 1
ATOM 1957 C CA . ARG A 1 272 ? 0.55 -17.172 -17.5 1 81.31 272 ARG A CA 1
ATOM 1958 C C . ARG A 1 272 ? 0.122 -18.453 -18.203 1 81.31 272 ARG A C 1
ATOM 1960 O O . ARG A 1 272 ? 0.699 -19.516 -17.969 1 81.31 272 ARG A O 1
ATOM 1967 N N . ALA A 1 273 ? -0.925 -18.281 -19 1 85 273 ALA A N 1
ATOM 1968 C CA . ALA A 1 273 ? -1.382 -19.422 -19.781 1 85 273 ALA A CA 1
ATOM 1969 C C . ALA A 1 273 ? -0.274 -19.938 -20.688 1 85 273 ALA A C 1
ATOM 1971 O O . ALA A 1 273 ? -0.148 -21.141 -20.906 1 85 273 ALA A O 1
ATOM 1972 N N . GLY A 1 274 ? 0.496 -18.969 -21.25 1 85.5 274 GLY A N 1
ATOM 1973 C CA . GLY A 1 274 ? 1.617 -19.359 -22.078 1 85.5 274 GLY A CA 1
ATOM 1974 C C . GLY A 1 274 ? 2.605 -20.266 -21.359 1 85.5 274 GLY A C 1
ATOM 1975 O O . GLY A 1 274 ? 3.096 -21.234 -21.938 1 85.5 274 GLY A O 1
ATOM 1976 N N . GLY A 1 275 ? 2.871 -19.953 -20.141 1 84 275 GLY A N 1
ATOM 1977 C CA . GLY A 1 275 ? 3.742 -20.812 -19.359 1 84 275 GLY A CA 1
ATOM 1978 C C . GLY A 1 275 ? 3.17 -22.203 -19.125 1 84 275 GLY A C 1
ATOM 1979 O O . GLY A 1 275 ? 3.879 -23.203 -19.266 1 84 275 GLY A O 1
ATOM 1980 N N . THR A 1 276 ? 1.906 -22.297 -18.859 1 81.62 276 THR A N 1
ATOM 1981 C CA . THR A 1 276 ? 1.245 -23.578 -18.641 1 81.62 276 THR A CA 1
ATOM 1982 C C . THR A 1 276 ? 1.218 -24.391 -19.922 1 81.62 276 THR A C 1
ATOM 1984 O O . THR A 1 276 ? 1.48 -25.594 -19.891 1 81.62 276 THR A O 1
ATOM 1987 N N . VAL A 1 277 ? 0.925 -23.719 -20.984 1 86.75 277 VAL A N 1
ATOM 1988 C CA . VAL A 1 277 ? 0.858 -24.391 -22.281 1 86.75 277 VAL A CA 1
ATOM 1989 C C . VAL A 1 277 ? 2.24 -24.906 -22.656 1 86.75 277 VAL A C 1
ATOM 1991 O O . VAL A 1 277 ? 2.373 -26.031 -23.141 1 86.75 277 VAL A O 1
ATOM 1994 N N . ALA A 1 278 ? 3.176 -24.109 -22.438 1 88.38 278 ALA A N 1
ATOM 1995 C CA . ALA A 1 278 ? 4.535 -24.531 -22.766 1 88.38 278 ALA A CA 1
ATOM 1996 C C . ALA A 1 278 ? 4.945 -25.75 -21.938 1 88.38 278 ALA A C 1
ATOM 1998 O O . ALA A 1 278 ? 5.574 -26.672 -22.453 1 88.38 278 ALA A O 1
ATOM 1999 N N . ALA A 1 279 ? 4.598 -25.719 -20.672 1 84.19 279 ALA A N 1
ATOM 2000 C CA . ALA A 1 279 ? 4.91 -26.859 -19.812 1 84.19 279 ALA A CA 1
ATOM 2001 C C . ALA A 1 279 ? 4.18 -28.109 -20.281 1 84.19 279 ALA A C 1
ATOM 2003 O O . ALA A 1 279 ? 4.762 -29.203 -20.328 1 84.19 279 ALA A O 1
ATOM 2004 N N . LEU A 1 280 ? 2.932 -27.984 -20.672 1 83.31 280 LEU A N 1
ATOM 2005 C CA . LEU A 1 280 ? 2.137 -29.094 -21.172 1 83.31 280 LEU A CA 1
ATOM 2006 C C . LEU A 1 280 ? 2.705 -29.625 -22.484 1 83.31 280 LEU A C 1
ATOM 2008 O O . LEU A 1 280 ? 2.848 -30.828 -22.656 1 83.31 280 LEU A O 1
ATOM 2012 N N . LEU A 1 281 ? 3.045 -28.703 -23.312 1 87.88 281 LEU A N 1
ATOM 2013 C CA . LEU A 1 281 ? 3.586 -29.094 -24.609 1 87.88 281 LEU A CA 1
ATOM 2014 C C . LEU A 1 281 ? 4.938 -29.781 -24.453 1 87.88 281 LEU A C 1
ATOM 2016 O O . LEU A 1 281 ? 5.262 -30.703 -25.188 1 87.88 281 LEU A O 1
ATOM 2020 N N . ALA A 1 282 ? 5.68 -29.266 -23.531 1 88.38 282 ALA A N 1
ATOM 2021 C CA . ALA A 1 282 ? 6.977 -29.891 -23.281 1 88.38 282 ALA A CA 1
ATOM 2022 C C . ALA A 1 282 ? 6.805 -31.344 -22.828 1 88.38 282 ALA A C 1
ATOM 2024 O O . ALA A 1 282 ? 7.488 -32.25 -23.328 1 88.38 282 ALA A O 1
ATOM 2025 N N . THR A 1 283 ? 5.879 -31.562 -21.969 1 83.94 283 THR A N 1
ATOM 2026 C CA . THR A 1 283 ? 5.621 -32.906 -21.453 1 83.94 283 THR A CA 1
ATOM 2027 C C . THR A 1 283 ? 5.051 -33.812 -22.547 1 83.94 283 THR A C 1
ATOM 2029 O O . THR A 1 283 ? 5.48 -34.938 -22.703 1 83.94 283 THR A O 1
ATOM 2032 N N . LEU A 1 284 ? 4.129 -33.25 -23.312 1 84.94 284 LEU A N 1
ATOM 2033 C CA . LEU A 1 284 ? 3.498 -34.062 -24.375 1 84.94 284 LEU A CA 1
ATOM 2034 C C . LEU A 1 284 ? 4.488 -34.344 -25.5 1 84.94 284 LEU A C 1
ATOM 2036 O O . LEU A 1 284 ? 4.438 -35.406 -26.109 1 84.94 284 LEU A O 1
ATOM 2040 N N . ALA A 1 285 ? 5.324 -33.406 -25.766 1 88 285 ALA A N 1
ATOM 2041 C CA . ALA A 1 285 ? 6.348 -33.594 -26.797 1 88 285 ALA A CA 1
ATOM 2042 C C . ALA A 1 285 ? 7.316 -34.688 -26.406 1 88 285 ALA A C 1
ATOM 2044 O O . ALA A 1 285 ? 7.707 -35.531 -27.234 1 88 285 ALA A O 1
ATOM 2045 N N . VAL A 1 286 ? 7.707 -34.719 -25.188 1 88.94 286 VAL A N 1
ATOM 2046 C CA . VAL A 1 286 ? 8.609 -35.75 -24.688 1 88.94 286 VAL A CA 1
ATOM 2047 C C . VAL A 1 286 ? 7.922 -37.125 -24.781 1 88.94 286 VAL A C 1
ATOM 2049 O O . VAL A 1 286 ? 8.547 -38.094 -25.172 1 88.94 286 VAL A O 1
ATOM 2052 N N . ALA A 1 287 ? 6.668 -37.156 -24.469 1 85.81 287 ALA A N 1
ATOM 2053 C CA . ALA A 1 287 ? 5.898 -38.375 -24.578 1 85.81 287 ALA A CA 1
ATOM 2054 C C . ALA A 1 287 ? 5.812 -38.844 -26.016 1 85.81 287 ALA A C 1
ATOM 2056 O O . ALA A 1 287 ? 5.977 -40.062 -26.312 1 85.81 287 ALA A O 1
ATOM 2057 N N . ALA A 1 288 ? 5.555 -37.938 -26.859 1 84.56 288 ALA A N 1
ATOM 2058 C CA . ALA A 1 288 ? 5.422 -38.281 -28.266 1 84.56 288 ALA A CA 1
ATOM 2059 C C . ALA A 1 288 ? 6.734 -38.812 -28.844 1 84.56 288 ALA A C 1
ATOM 2061 O O . ALA A 1 288 ? 6.738 -39.781 -29.594 1 84.56 288 ALA A O 1
ATOM 2062 N N . VAL A 1 289 ? 7.805 -38.188 -28.5 1 88.19 289 VAL A N 1
ATOM 2063 C CA . VAL A 1 289 ? 9.117 -38.625 -28.969 1 88.19 289 VAL A CA 1
ATOM 2064 C C . VAL A 1 289 ? 9.422 -40.031 -28.438 1 88.19 289 VAL A C 1
ATOM 2066 O O . VAL A 1 289 ? 9.953 -40.875 -29.156 1 88.19 289 VAL A O 1
ATOM 2069 N N . GLY A 1 290 ? 9.102 -40.25 -27.156 1 85.75 290 GLY A N 1
ATOM 2070 C CA . GLY A 1 290 ? 9.328 -41.562 -26.562 1 85.75 290 GLY A CA 1
ATOM 2071 C C . GLY A 1 290 ? 8.57 -42.688 -27.266 1 85.75 290 GLY A C 1
ATOM 2072 O O . GLY A 1 290 ? 9.117 -43.75 -27.516 1 85.75 290 GLY A O 1
ATOM 2073 N N . VAL A 1 291 ? 7.379 -42.438 -27.625 1 80.06 291 VAL A N 1
ATOM 2074 C CA . VAL A 1 291 ? 6.523 -43.438 -28.25 1 80.06 291 VAL A CA 1
ATOM 2075 C C . VAL A 1 291 ? 6.965 -43.656 -29.688 1 80.06 291 VAL A C 1
ATOM 2077 O O . VAL A 1 291 ? 7.086 -44.781 -30.141 1 80.06 291 VAL A O 1
ATOM 2080 N N . VAL A 1 292 ? 7.27 -42.594 -30.422 1 83.56 292 VAL A N 1
ATOM 2081 C CA . VAL A 1 292 ? 7.602 -42.688 -31.844 1 83.56 292 VAL A CA 1
ATOM 2082 C C . VAL A 1 292 ? 8.969 -43.344 -32 1 83.56 292 VAL A C 1
ATOM 2084 O O . VAL A 1 292 ? 9.18 -44.125 -32.938 1 83.56 292 VAL A O 1
ATOM 2087 N N . ARG A 1 293 ? 9.844 -43.031 -31.094 1 87.38 293 ARG A N 1
ATOM 2088 C CA . ARG A 1 293 ? 11.188 -43.594 -31.172 1 87.38 293 ARG A CA 1
ATOM 2089 C C . ARG A 1 293 ? 11.219 -45 -30.641 1 87.38 293 ARG A C 1
ATOM 2091 O O . ARG A 1 293 ? 12.227 -45.719 -30.766 1 87.38 293 ARG A O 1
ATOM 2098 N N . GLY A 1 294 ? 10.07 -45.5 -30.125 1 83.25 294 GLY A N 1
ATOM 2099 C CA . GLY A 1 294 ? 9.977 -46.844 -29.625 1 83.25 294 GLY A CA 1
ATOM 2100 C C . GLY A 1 294 ? 10.82 -47.094 -28.375 1 83.25 294 GLY A C 1
ATOM 2101 O O . GLY A 1 294 ? 11.461 -48.125 -28.234 1 83.25 294 GLY A O 1
ATOM 2102 N N . LEU A 1 295 ? 10.906 -46.031 -27.578 1 86.44 295 LEU A N 1
ATOM 2103 C CA . LEU A 1 295 ? 11.672 -46.188 -26.359 1 86.44 295 LEU A CA 1
ATOM 2104 C C . LEU A 1 295 ? 10.914 -47.062 -25.359 1 86.44 295 LEU A C 1
ATOM 2106 O O . LEU A 1 295 ? 9.695 -47.219 -25.469 1 86.44 295 LEU A O 1
ATOM 2110 N N . ASP A 1 296 ? 11.711 -47.656 -24.453 1 84.62 296 ASP A N 1
ATOM 2111 C CA . ASP A 1 296 ? 11.078 -48.406 -23.359 1 84.62 296 ASP A CA 1
ATOM 2112 C C . ASP A 1 296 ? 10.055 -47.531 -22.625 1 84.62 296 ASP A C 1
ATOM 2114 O O . ASP A 1 296 ? 10.297 -46.344 -22.375 1 84.62 296 ASP A O 1
ATOM 2118 N N . PRO A 1 297 ? 8.875 -48.062 -22.422 1 79.69 297 PRO A N 1
ATOM 2119 C CA . PRO A 1 297 ? 7.824 -47.281 -21.766 1 79.69 297 PRO A CA 1
ATOM 2120 C C . PRO A 1 297 ? 8.273 -46.688 -20.422 1 79.69 297 PRO A C 1
ATOM 2122 O O . PRO A 1 297 ? 7.859 -45.594 -20.062 1 79.69 297 PRO A O 1
ATOM 2125 N N . THR A 1 298 ? 9.102 -47.406 -19.734 1 80.94 298 THR A N 1
ATOM 2126 C CA . THR A 1 298 ? 9.578 -46.906 -18.453 1 80.94 298 THR A CA 1
ATOM 2127 C C . THR A 1 298 ? 10.477 -45.688 -18.641 1 80.94 298 THR A C 1
ATOM 2129 O O . THR A 1 298 ? 10.492 -44.781 -17.812 1 80.94 298 THR A O 1
ATOM 2132 N N . VAL A 1 299 ? 11.148 -45.688 -19.75 1 85.12 299 VAL A N 1
ATOM 2133 C CA . VAL A 1 299 ? 12.016 -44.562 -20.062 1 85.12 299 VAL A CA 1
ATOM 2134 C C . VAL A 1 299 ? 11.172 -43.344 -20.453 1 85.12 299 VAL A C 1
ATOM 2136 O O . VAL A 1 299 ? 11.484 -42.219 -20.062 1 85.12 299 VAL A O 1
ATOM 2139 N N . THR A 1 300 ? 10.109 -43.594 -21.188 1 85.81 300 THR A N 1
ATOM 2140 C CA . THR A 1 300 ? 9.211 -42.531 -21.578 1 85.81 300 THR A CA 1
ATOM 2141 C C . THR A 1 300 ? 8.531 -41.906 -20.344 1 85.81 300 THR A C 1
ATOM 2143 O O . THR A 1 300 ? 8.422 -40.688 -20.234 1 85.81 300 THR A O 1
ATOM 2146 N N . VAL A 1 301 ? 8.133 -42.781 -19.453 1 83.69 301 VAL A N 1
ATOM 2147 C CA . VAL A 1 301 ? 7.473 -42.312 -18.219 1 83.69 301 VAL A CA 1
ATOM 2148 C C . VAL A 1 301 ? 8.461 -41.531 -17.375 1 83.69 301 VAL A C 1
ATOM 2150 O O . VAL A 1 301 ? 8.102 -40.469 -16.828 1 83.69 301 VAL A O 1
ATOM 2153 N N . ALA A 1 302 ? 9.656 -41.969 -17.281 1 84 302 ALA A N 1
ATOM 2154 C CA . ALA A 1 302 ? 10.695 -41.25 -16.531 1 84 302 ALA A CA 1
ATOM 2155 C C . ALA A 1 302 ? 10.992 -39.906 -17.156 1 84 302 ALA A C 1
ATOM 2157 O O . ALA A 1 302 ? 11.203 -38.906 -16.453 1 84 302 ALA A O 1
ATOM 2158 N N . ALA A 1 303 ? 11.055 -39.875 -18.469 1 88.81 303 ALA A N 1
ATOM 2159 C CA . ALA A 1 303 ? 11.32 -38.625 -19.172 1 88.81 303 ALA A CA 1
ATOM 2160 C C . ALA A 1 303 ? 10.203 -37.625 -18.938 1 88.81 303 ALA A C 1
ATOM 2162 O O . ALA A 1 303 ? 10.461 -36.438 -18.781 1 88.81 303 ALA A O 1
ATOM 2163 N N . MET A 1 304 ? 8.969 -38.031 -18.859 1 86.81 304 MET A N 1
ATOM 2164 C CA . MET A 1 304 ? 7.832 -37.156 -18.625 1 86.81 304 MET A CA 1
ATOM 2165 C C . MET A 1 304 ? 7.879 -36.594 -17.203 1 86.81 304 MET A C 1
ATOM 2167 O O . MET A 1 304 ? 7.551 -35.438 -16.984 1 86.81 304 MET A O 1
ATOM 2171 N N . ALA A 1 305 ? 8.258 -37.469 -16.328 1 83.38 305 ALA A N 1
ATOM 2172 C CA . ALA A 1 305 ? 8.367 -37 -14.938 1 83.38 305 ALA A CA 1
ATOM 2173 C C . ALA A 1 305 ? 9.414 -35.906 -14.797 1 83.38 305 ALA A C 1
ATOM 2175 O O . ALA A 1 305 ? 9.211 -34.938 -14.078 1 83.38 305 ALA A O 1
ATOM 2176 N N . MET A 1 306 ? 10.5 -36.094 -15.484 1 84.94 306 MET A N 1
ATOM 2177 C CA . MET A 1 306 ? 11.562 -35.094 -15.438 1 84.94 306 MET A CA 1
ATOM 2178 C C . MET A 1 306 ? 11.094 -33.781 -16.047 1 84.94 306 MET A C 1
ATOM 2180 O O . MET A 1 306 ? 11.414 -32.688 -15.531 1 84.94 306 MET A O 1
ATOM 2184 N N . ALA A 1 307 ? 10.398 -33.875 -17.141 1 87.31 307 ALA A N 1
ATOM 2185 C CA . ALA A 1 307 ? 9.844 -32.688 -17.766 1 87.31 307 ALA A CA 1
ATOM 2186 C C . ALA A 1 307 ? 8.844 -31.984 -16.844 1 87.31 307 ALA A C 1
ATOM 2188 O O . ALA A 1 307 ? 8.773 -30.766 -16.797 1 87.31 307 ALA A O 1
ATOM 2189 N N . GLY A 1 308 ? 8.055 -32.75 -16.109 1 82.5 308 GLY A N 1
ATOM 2190 C CA . GLY A 1 308 ? 7.062 -32.219 -15.195 1 82.5 308 GLY A CA 1
ATOM 2191 C C . GLY A 1 308 ? 7.676 -31.422 -14.047 1 82.5 308 GLY A C 1
ATOM 2192 O O . GLY A 1 308 ? 7.086 -30.469 -13.555 1 82.5 308 GLY A O 1
ATOM 2193 N N . LEU A 1 309 ? 8.836 -31.859 -13.648 1 81.81 309 LEU A N 1
ATOM 2194 C CA . LEU A 1 309 ? 9.531 -31.172 -12.562 1 81.81 309 LEU A CA 1
ATOM 2195 C C . LEU A 1 309 ? 9.883 -29.75 -12.961 1 81.81 309 LEU A C 1
ATOM 2197 O O . LEU A 1 309 ? 9.906 -28.844 -12.117 1 81.81 309 LEU A O 1
ATOM 2201 N N . ALA A 1 310 ? 10.148 -29.562 -14.219 1 86.06 310 ALA A N 1
ATOM 2202 C CA . ALA A 1 310 ? 10.555 -28.25 -14.711 1 86.06 310 ALA A CA 1
ATOM 2203 C C . ALA A 1 310 ? 9.336 -27.375 -15.008 1 86.06 310 ALA A C 1
ATOM 2205 O O . ALA A 1 310 ? 9.477 -26.203 -15.383 1 86.06 310 ALA A O 1
ATOM 2206 N N . SER A 1 311 ? 8.156 -27.938 -14.82 1 83.69 311 SER A N 1
ATOM 2207 C CA . SER A 1 311 ? 6.941 -27.219 -15.164 1 83.69 311 SER A CA 1
ATOM 2208 C C . SER A 1 311 ? 6.746 -26 -14.258 1 83.69 311 SER A C 1
ATOM 2210 O O . SER A 1 311 ? 6.359 -24.922 -14.727 1 83.69 311 SER A O 1
ATOM 2212 N N . THR A 1 312 ? 7.031 -26.172 -13.023 1 79.19 312 THR A N 1
ATOM 2213 C CA . THR A 1 312 ? 6.773 -25.094 -12.062 1 79.19 312 THR A CA 1
ATOM 2214 C C . THR A 1 312 ? 7.648 -23.891 -12.352 1 79.19 312 THR A C 1
ATOM 2216 O O . THR A 1 312 ? 7.148 -22.766 -12.453 1 79.19 312 THR A O 1
ATOM 2219 N N . PRO A 1 313 ? 8.938 -24.062 -12.555 1 82.5 313 PRO A N 1
ATOM 2220 C CA . PRO A 1 313 ? 9.758 -22.906 -12.883 1 82.5 313 PRO A CA 1
ATOM 2221 C C . PRO A 1 313 ? 9.367 -22.25 -14.211 1 82.5 313 PRO A C 1
ATOM 2223 O O . PRO A 1 313 ? 9.5 -21.047 -14.375 1 82.5 313 PRO A O 1
ATOM 2226 N N . ILE A 1 314 ? 8.867 -23.047 -15.07 1 82.94 314 ILE A N 1
ATOM 2227 C CA . ILE A 1 314 ? 8.438 -22.516 -16.359 1 82.94 314 ILE A CA 1
ATOM 2228 C C . ILE A 1 314 ? 7.23 -21.594 -16.172 1 82.94 314 ILE A C 1
ATOM 2230 O O . ILE A 1 314 ? 7.184 -20.5 -16.734 1 82.94 314 ILE A O 1
ATOM 2234 N N . VAL A 1 315 ? 6.32 -22.031 -15.367 1 78.44 315 VAL A N 1
ATOM 2235 C CA . VAL A 1 315 ? 5.117 -21.25 -15.094 1 78.44 315 VAL A CA 1
ATOM 2236 C C . VAL A 1 315 ? 5.484 -20 -14.305 1 78.44 315 VAL A C 1
ATOM 2238 O O . VAL A 1 315 ? 4.926 -18.922 -14.531 1 78.44 315 VAL A O 1
ATOM 2241 N N . ASP A 1 316 ? 6.441 -20.141 -13.406 1 78.94 316 ASP A N 1
ATOM 2242 C CA . ASP A 1 316 ? 6.875 -19.016 -12.578 1 78.94 316 ASP A CA 1
ATOM 2243 C C . ASP A 1 316 ? 7.492 -17.906 -13.438 1 78.94 316 ASP A C 1
ATOM 2245 O O . ASP A 1 316 ? 7.41 -16.734 -13.094 1 78.94 316 ASP A O 1
ATOM 2249 N N . LEU A 1 317 ? 8.102 -18.266 -14.531 1 74.56 317 LEU A N 1
ATOM 2250 C CA . LEU A 1 317 ? 8.688 -17.266 -15.422 1 74.56 317 LEU A CA 1
ATOM 2251 C C . LEU A 1 317 ? 7.625 -16.297 -15.93 1 74.56 317 LEU A C 1
ATOM 2253 O O . LEU A 1 317 ? 7.91 -15.117 -16.141 1 74.56 317 LEU A O 1
ATOM 2257 N N . GLY A 1 318 ? 6.445 -16.797 -16.016 1 71.12 318 GLY A N 1
ATOM 2258 C CA . GLY A 1 318 ? 5.355 -15.93 -16.453 1 71.12 318 GLY A CA 1
ATOM 2259 C C . GLY A 1 318 ? 4.945 -14.914 -15.398 1 71.12 318 GLY A C 1
ATOM 2260 O O . GLY A 1 318 ? 4.43 -13.844 -15.734 1 71.12 318 GLY A O 1
ATOM 2261 N N . ARG A 1 319 ? 5.258 -15.242 -14.156 1 73.5 319 ARG A N 1
ATOM 2262 C CA . ARG A 1 319 ? 4.789 -14.398 -13.055 1 73.5 319 ARG A CA 1
ATOM 2263 C C . ARG A 1 319 ? 5.828 -13.336 -12.703 1 73.5 319 ARG A C 1
ATOM 2265 O O . ARG A 1 319 ? 5.508 -12.344 -12.047 1 73.5 319 ARG A O 1
ATOM 2272 N N . ILE A 1 320 ? 7.055 -13.477 -13.188 1 79.44 320 ILE A N 1
ATOM 2273 C CA . ILE A 1 320 ? 8.18 -12.648 -12.766 1 79.44 320 ILE A CA 1
ATOM 2274 C C . ILE A 1 320 ? 8.008 -11.227 -13.312 1 79.44 320 ILE A C 1
ATOM 2276 O O . ILE A 1 320 ? 8.516 -10.266 -12.727 1 79.44 320 ILE A O 1
ATOM 2280 N N . VAL A 1 321 ? 7.234 -11.094 -14.367 1 74.44 321 VAL A N 1
ATOM 2281 C CA . VAL A 1 321 ? 7.07 -9.797 -15.023 1 74.44 321 VAL A CA 1
ATOM 2282 C C . VAL A 1 321 ? 6.371 -8.828 -14.078 1 74.44 321 VAL A C 1
ATOM 2284 O O . VAL A 1 321 ? 6.703 -7.637 -14.039 1 74.44 321 VAL A O 1
ATOM 2287 N N . ASP A 1 322 ? 5.473 -9.383 -13.234 1 73.5 322 ASP A N 1
ATOM 2288 C CA . ASP A 1 322 ? 4.746 -8.531 -12.289 1 73.5 322 ASP A CA 1
ATOM 2289 C C . ASP A 1 322 ? 5.688 -7.941 -11.25 1 73.5 322 ASP A C 1
ATOM 2291 O O . ASP A 1 322 ? 5.594 -6.754 -10.922 1 73.5 322 ASP A O 1
ATOM 2295 N N . TYR A 1 323 ? 6.57 -8.719 -10.812 1 83 323 TYR A N 1
ATOM 2296 C CA . TYR A 1 323 ? 7.516 -8.273 -9.797 1 83 323 TYR A CA 1
ATOM 2297 C C . TYR A 1 323 ? 8.531 -7.297 -10.391 1 83 323 TYR A C 1
ATOM 2299 O O . TYR A 1 323 ? 8.914 -6.324 -9.742 1 83 323 TYR A O 1
ATOM 2307 N N . ARG A 1 324 ? 8.836 -7.469 -11.625 1 83 324 ARG A N 1
ATOM 2308 C CA . ARG A 1 324 ? 9.82 -6.598 -12.273 1 83 324 ARG A CA 1
ATOM 2309 C C . ARG A 1 324 ? 9.25 -5.203 -12.492 1 83 324 ARG A C 1
ATOM 2311 O O . ARG A 1 324 ? 9.945 -4.203 -12.297 1 83 324 ARG A O 1
ATOM 2318 N N . GLN A 1 325 ? 8.109 -5.137 -12.805 1 78.81 325 GLN A N 1
ATOM 2319 C CA . GLN A 1 325 ? 7.504 -3.838 -13.086 1 78.81 325 GLN A CA 1
ATOM 2320 C C . GLN A 1 325 ? 7.434 -2.979 -11.828 1 78.81 325 GLN A C 1
ATOM 2322 O O . GLN A 1 325 ? 7.762 -1.789 -11.859 1 78.81 325 GLN A O 1
ATOM 2327 N N . THR A 1 326 ? 6.891 -3.605 -10.773 1 78.88 326 THR A N 1
ATOM 2328 C CA . THR A 1 326 ? 6.824 -2.863 -9.523 1 78.88 326 THR A CA 1
ATOM 2329 C C . THR A 1 326 ? 8.219 -2.451 -9.062 1 78.88 326 THR A C 1
ATOM 2331 O O . THR A 1 326 ? 8.398 -1.37 -8.5 1 78.88 326 THR A O 1
ATOM 2334 N N . PHE A 1 327 ? 9.227 -3.229 -9.375 1 88.5 327 PHE A N 1
ATOM 2335 C CA . PHE A 1 327 ? 10.617 -2.945 -9.062 1 88.5 327 PHE A CA 1
ATOM 2336 C C . PHE A 1 327 ? 11.125 -1.754 -9.867 1 88.5 327 PHE A C 1
ATOM 2338 O O . PHE A 1 327 ? 11.797 -0.873 -9.32 1 88.5 327 PHE A O 1
ATOM 2345 N N . LEU A 1 328 ? 10.75 -1.708 -11.094 1 84.31 328 LEU A N 1
ATOM 2346 C CA . LEU A 1 328 ? 11.227 -0.622 -11.938 1 84.31 328 LEU A CA 1
ATOM 2347 C C . LEU A 1 328 ? 10.641 0.714 -11.492 1 84.31 328 LEU A C 1
ATOM 2349 O O . LEU A 1 328 ? 11.32 1.741 -11.547 1 84.31 328 LEU A O 1
ATOM 2353 N N . ALA A 1 329 ? 9.492 0.634 -11.031 1 81.12 329 ALA A N 1
ATOM 2354 C CA . ALA A 1 329 ? 8.875 1.85 -10.5 1 81.12 329 ALA A CA 1
ATOM 2355 C C . ALA A 1 329 ? 9.594 2.32 -9.234 1 81.12 329 ALA A C 1
ATOM 2357 O O . ALA A 1 329 ? 9.859 3.514 -9.07 1 81.12 329 ALA A O 1
ATOM 2358 N N . ALA A 1 330 ? 9.852 1.362 -8.344 1 89 330 ALA A N 1
ATOM 2359 C CA . ALA A 1 330 ? 10.57 1.694 -7.117 1 89 330 ALA A CA 1
ATOM 2360 C C . ALA A 1 330 ? 11.992 2.162 -7.422 1 89 330 ALA A C 1
ATOM 2362 O O . ALA A 1 330 ? 12.492 3.084 -6.777 1 89 330 ALA A O 1
ATOM 2363 N N . ARG A 1 331 ? 12.594 1.56 -8.391 1 91.06 331 ARG A N 1
ATOM 2364 C CA . ARG A 1 331 ? 13.953 1.896 -8.805 1 91.06 331 ARG A CA 1
ATOM 2365 C C . ARG A 1 331 ? 14.039 3.338 -9.297 1 91.06 331 ARG A C 1
ATOM 2367 O O . ARG A 1 331 ? 15.008 4.043 -9 1 91.06 331 ARG A O 1
ATOM 2374 N N . ALA A 1 332 ? 13.094 3.811 -9.93 1 88.12 332 ALA A N 1
ATOM 2375 C CA . ALA A 1 332 ? 13.07 5.16 -10.492 1 88.12 332 ALA A CA 1
ATOM 2376 C C . ALA A 1 332 ? 13.078 6.211 -9.391 1 88.12 332 ALA A C 1
ATOM 2378 O O . ALA A 1 332 ? 13.617 7.309 -9.57 1 88.12 332 ALA A O 1
ATOM 2379 N N . VAL A 1 333 ? 12.539 5.797 -8.289 1 87.69 333 VAL A N 1
ATOM 2380 C CA . VAL A 1 333 ? 12.453 6.734 -7.172 1 87.69 333 VAL A CA 1
ATOM 2381 C C . VAL A 1 333 ? 13.68 6.586 -6.277 1 87.69 333 VAL A C 1
ATOM 2383 O O . VAL A 1 333 ? 14.219 7.578 -5.777 1 87.69 333 VAL A O 1
ATOM 2386 N N . LEU A 1 334 ? 14.164 5.383 -6.117 1 91.62 334 LEU A N 1
ATOM 2387 C CA . LEU A 1 334 ? 15.211 5.086 -5.141 1 91.62 334 LEU A CA 1
ATOM 2388 C C . LEU A 1 334 ? 16.594 5.441 -5.691 1 91.62 334 LEU A C 1
ATOM 2390 O O . LEU A 1 334 ? 17.469 5.879 -4.945 1 91.62 334 LEU A O 1
ATOM 2394 N N . VAL A 1 335 ? 16.781 5.336 -6.984 1 91.81 335 VAL A N 1
ATOM 2395 C CA . VAL A 1 335 ? 18.109 5.531 -7.578 1 91.81 335 VAL A CA 1
ATOM 2396 C C . VAL A 1 335 ? 18.516 6.996 -7.441 1 91.81 335 VAL A C 1
ATOM 2398 O O . VAL A 1 335 ? 19.609 7.301 -6.941 1 91.81 335 VAL A O 1
ATOM 2401 N N . PRO A 1 336 ? 17.641 7.918 -7.789 1 88.56 336 PRO A N 1
ATOM 2402 C CA . PRO A 1 336 ? 18.031 9.312 -7.586 1 88.56 336 PRO A CA 1
ATOM 2403 C C . PRO A 1 336 ? 18.234 9.664 -6.113 1 88.56 336 PRO A C 1
ATOM 2405 O O . PRO A 1 336 ? 19.141 10.438 -5.781 1 88.56 336 PRO A O 1
ATOM 2408 N N . ALA A 1 337 ? 17.438 9.078 -5.297 1 86.94 337 ALA A N 1
ATOM 2409 C CA . ALA A 1 337 ? 17.562 9.359 -3.871 1 86.94 337 ALA A CA 1
ATOM 2410 C C . ALA A 1 337 ? 18.906 8.875 -3.334 1 86.94 337 ALA A C 1
ATOM 2412 O O . ALA A 1 337 ? 19.562 9.57 -2.557 1 86.94 337 ALA A O 1
ATOM 2413 N N . LEU A 1 338 ? 19.328 7.75 -3.734 1 88.69 338 LEU A N 1
ATOM 2414 C CA . LEU A 1 338 ? 20.609 7.18 -3.301 1 88.69 338 LEU A CA 1
ATOM 2415 C C . LEU A 1 338 ? 21.781 7.926 -3.93 1 88.69 338 LEU A C 1
ATOM 2417 O O . LEU A 1 338 ? 22.828 8.086 -3.299 1 88.69 338 LEU A O 1
ATOM 2421 N N . ALA A 1 339 ? 21.562 8.32 -5.117 1 87.38 339 ALA A N 1
ATOM 2422 C CA . ALA A 1 339 ? 22.609 9.102 -5.777 1 87.38 339 ALA A CA 1
ATOM 2423 C C . ALA A 1 339 ? 22.812 10.438 -5.078 1 87.38 339 ALA A C 1
ATOM 2425 O O . ALA A 1 339 ? 23.938 10.891 -4.914 1 87.38 339 ALA A O 1
ATOM 2426 N N . ASP A 1 340 ? 21.703 10.984 -4.703 1 83.94 340 ASP A N 1
ATOM 2427 C CA . ASP A 1 340 ? 21.781 12.242 -3.965 1 83.94 340 ASP A CA 1
ATOM 2428 C C . ASP A 1 340 ? 22.484 12.047 -2.625 1 83.94 340 ASP A C 1
ATOM 2430 O O . ASP A 1 340 ? 23.297 12.891 -2.211 1 83.94 340 ASP A O 1
ATOM 2434 N N . ALA A 1 341 ? 22.188 10.969 -2.029 1 82.75 341 ALA A N 1
ATOM 2435 C CA . ALA A 1 341 ? 22.844 10.648 -0.758 1 82.75 341 ALA A CA 1
ATOM 2436 C C . ALA A 1 341 ? 24.344 10.438 -0.942 1 82.75 341 ALA A C 1
ATOM 2438 O O . ALA A 1 341 ? 25.141 10.914 -0.135 1 82.75 341 ALA A O 1
ATOM 2439 N N . ALA A 1 342 ? 24.641 9.797 -1.985 1 83.56 342 ALA A N 1
ATOM 2440 C CA . ALA A 1 342 ? 26.047 9.539 -2.283 1 83.56 342 ALA A CA 1
ATOM 2441 C C . ALA A 1 342 ? 26.781 10.836 -2.6 1 83.56 342 ALA A C 1
ATOM 2443 O O . ALA A 1 342 ? 27.938 11.023 -2.188 1 83.56 342 ALA A O 1
ATOM 2444 N N . ARG A 1 343 ? 26.125 11.664 -3.23 1 82 343 ARG A N 1
ATOM 2445 C CA . ARG A 1 343 ? 26.719 12.953 -3.57 1 82 343 ARG A CA 1
ATOM 2446 C C . ARG A 1 343 ? 26.953 13.797 -2.32 1 82 343 ARG A C 1
ATOM 2448 O O . ARG A 1 343 ? 28.016 14.414 -2.176 1 82 343 ARG A O 1
ATOM 2455 N N . ARG A 1 344 ? 26.031 13.789 -1.514 1 76.62 344 ARG A N 1
ATOM 2456 C CA . ARG A 1 344 ? 26.172 14.555 -0.277 1 76.62 344 ARG A CA 1
ATOM 2457 C C . ARG A 1 344 ? 27.297 14.008 0.588 1 76.62 344 ARG A C 1
ATOM 2459 O O . ARG A 1 344 ? 28.047 14.766 1.197 1 76.62 344 ARG A O 1
ATOM 2466 N N . ARG A 1 345 ? 27.422 12.711 0.619 1 77.5 345 ARG A N 1
ATOM 2467 C CA . ARG A 1 345 ? 28.5 12.078 1.369 1 77.5 345 ARG A CA 1
ATOM 2468 C C . ARG A 1 345 ? 29.859 12.422 0.766 1 77.5 345 ARG A C 1
ATOM 2470 O O . ARG A 1 345 ? 30.812 12.672 1.495 1 77.5 345 ARG A O 1
ATOM 2477 N N . ALA A 1 346 ? 29.844 12.422 -0.512 1 79.44 346 ALA A N 1
ATOM 2478 C CA . ALA A 1 346 ? 31.078 12.758 -1.198 1 79.44 346 ALA A CA 1
ATOM 2479 C C . ALA A 1 346 ? 31.469 14.211 -0.953 1 79.44 346 ALA A C 1
ATOM 2481 O O . ALA A 1 346 ? 32.656 14.531 -0.777 1 79.44 346 ALA A O 1
ATOM 2482 N N . GLU A 1 347 ? 30.516 15.016 -0.949 1 74.12 347 GLU A N 1
ATOM 2483 C CA . GLU A 1 347 ? 30.75 16.438 -0.689 1 74.12 347 GLU A CA 1
ATOM 2484 C C . GLU A 1 347 ? 31.266 16.656 0.734 1 74.12 347 GLU A C 1
ATOM 2486 O O . GLU A 1 347 ? 32.156 17.453 0.961 1 74.12 347 GLU A O 1
ATOM 2491 N N . HIS A 1 348 ? 30.672 15.914 1.581 1 72.94 348 HIS A N 1
ATOM 2492 C CA . HIS A 1 348 ? 31.109 16 2.969 1 72.94 348 HIS A CA 1
ATOM 2493 C C . HIS A 1 348 ? 32.531 15.492 3.129 1 72.94 348 HIS A C 1
ATOM 2495 O O . HIS A 1 348 ? 33.344 16.094 3.846 1 72.94 348 HIS A O 1
ATOM 2501 N N . ASP A 1 349 ? 32.844 14.43 2.484 1 74.88 349 ASP A N 1
ATOM 2502 C CA . ASP A 1 349 ? 34.188 13.852 2.561 1 74.88 349 ASP A CA 1
ATOM 2503 C C . ASP A 1 349 ? 35.219 14.781 1.951 1 74.88 349 ASP A C 1
ATOM 2505 O O . ASP A 1 349 ? 36.344 14.906 2.475 1 74.88 349 ASP A O 1
ATOM 2509 N N . ARG A 1 350 ? 34.875 15.414 0.903 1 75.06 350 ARG A N 1
ATOM 2510 C CA . ARG A 1 350 ? 35.781 16.359 0.262 1 75.06 350 ARG A CA 1
ATOM 2511 C C . ARG A 1 350 ? 36.031 17.562 1.156 1 75.06 350 ARG A C 1
ATOM 2513 O O . ARG A 1 350 ? 37.188 18.016 1.278 1 75.06 350 ARG A O 1
ATOM 2520 N N . ALA A 1 351 ? 34.969 18.031 1.757 1 71.25 351 ALA A N 1
ATOM 2521 C CA . ALA A 1 351 ? 35.094 19.188 2.65 1 71.25 351 ALA A CA 1
ATOM 2522 C C . ALA A 1 351 ? 35.969 18.844 3.852 1 71.25 351 ALA A C 1
ATOM 2524 O O . ALA A 1 351 ? 36.781 19.672 4.293 1 71.25 351 ALA A O 1
ATOM 2525 N N . SER A 1 352 ? 35.781 17.672 4.309 1 74 352 SER A N 1
ATOM 2526 C CA . SER A 1 352 ? 36.594 17.203 5.449 1 74 352 SER A CA 1
ATOM 2527 C C . SER A 1 352 ? 38.062 17.078 5.082 1 74 352 SER A C 1
ATOM 2529 O O . SER A 1 352 ? 38.938 17.422 5.883 1 74 352 SER A O 1
ATOM 2531 N N . SER A 1 353 ? 38.281 16.625 3.885 1 75 353 SER A N 1
ATOM 2532 C CA . SER A 1 353 ? 39.688 16.484 3.432 1 75 353 SER A CA 1
ATOM 2533 C C . SER A 1 353 ? 40.344 17.828 3.225 1 75 353 SER A C 1
ATOM 2535 O O . SER A 1 353 ? 41.5 18.016 3.568 1 75 353 SER A O 1
ATOM 2537 N N . ALA A 1 354 ? 39.594 18.766 2.787 1 71.81 354 ALA A N 1
ATOM 2538 C CA . ALA A 1 354 ? 40.125 20.109 2.578 1 71.81 354 ALA A CA 1
ATOM 2539 C C . ALA A 1 354 ? 40.438 20.797 3.908 1 71.81 354 ALA A C 1
ATOM 2541 O O . ALA A 1 354 ? 41.438 21.484 4.035 1 71.81 354 ALA A O 1
ATOM 2542 N N . ALA A 1 355 ? 39.562 20.578 4.805 1 72.69 355 ALA A N 1
ATOM 2543 C CA . ALA A 1 355 ? 39.75 21.188 6.121 1 72.69 355 ALA A CA 1
ATOM 2544 C C . ALA A 1 355 ? 40.938 20.594 6.848 1 72.69 355 ALA A C 1
ATOM 2546 O O . ALA A 1 355 ? 41.625 21.281 7.605 1 72.69 355 ALA A O 1
ATOM 2547 N N . ALA A 1 356 ? 41.125 19.328 6.633 1 72 356 ALA A N 1
ATOM 2548 C CA . ALA A 1 356 ? 42.25 18.641 7.285 1 72 356 ALA A CA 1
ATOM 2549 C C . ALA A 1 356 ? 43.594 19.219 6.816 1 72 356 ALA A C 1
ATOM 2551 O O . ALA A 1 356 ? 44.562 19.203 7.562 1 72 356 ALA A O 1
ATOM 2552 N N . SER A 1 357 ? 43.531 19.797 5.602 1 67.75 357 SER A N 1
ATOM 2553 C CA . SER A 1 357 ? 44.781 20.312 5.031 1 67.75 357 SER A CA 1
ATOM 2554 C C . SER A 1 357 ? 44.969 21.797 5.336 1 67.75 357 SER A C 1
ATOM 2556 O O . SER A 1 357 ? 46 22.375 5.039 1 67.75 357 SER A O 1
ATOM 2558 N N . ALA A 1 358 ? 43.875 22.328 5.918 1 69.31 358 ALA A N 1
ATOM 2559 C CA . ALA A 1 358 ? 43.938 23.766 6.148 1 69.31 358 ALA A CA 1
ATOM 2560 C C . ALA A 1 358 ? 44.875 24.094 7.316 1 69.31 358 ALA A C 1
ATOM 2562 O O . ALA A 1 358 ? 44.969 23.312 8.273 1 69.31 358 ALA A O 1
ATOM 2563 N N . ASP A 1 359 ? 45.656 25.156 7.207 1 64.69 359 ASP A N 1
ATOM 2564 C CA . ASP A 1 359 ? 46.625 25.609 8.211 1 64.69 359 ASP A CA 1
ATOM 2565 C C . ASP A 1 359 ? 45.906 26.188 9.438 1 64.69 359 ASP A C 1
ATOM 2567 O O . ASP A 1 359 ? 44.781 26.703 9.328 1 64.69 359 ASP A O 1
ATOM 2571 N N . LEU A 1 360 ? 46.344 25.891 10.672 1 66.56 360 LEU A N 1
ATOM 2572 C CA . LEU A 1 360 ? 45.844 26.406 11.938 1 66.56 360 LEU A CA 1
ATOM 2573 C C . LEU A 1 360 ? 45.844 27.938 11.938 1 66.56 360 LEU A C 1
ATOM 2575 O O . LEU A 1 360 ? 46.906 28.547 11.695 1 66.56 360 LEU A O 1
ATOM 2579 N N . PRO A 1 361 ? 44.594 28.484 11.852 1 65.25 361 PRO A N 1
ATOM 2580 C CA . PRO A 1 361 ? 44.625 29.953 11.953 1 65.25 361 PRO A CA 1
ATOM 2581 C C . PRO A 1 361 ? 45.375 30.438 13.188 1 65.25 361 PRO A C 1
ATOM 2583 O O . PRO A 1 361 ? 45.531 29.703 14.164 1 65.25 361 PRO A O 1
ATOM 2586 N N . ASP A 1 362 ? 45.938 31.594 13.164 1 62.16 362 ASP A N 1
ATOM 2587 C CA . ASP A 1 362 ? 46.656 32.219 14.266 1 62.16 362 ASP A CA 1
ATOM 2588 C C . ASP A 1 362 ? 45.812 32.281 15.523 1 62.16 362 ASP A C 1
ATOM 2590 O O . ASP A 1 362 ? 44.688 32.844 15.492 1 62.16 362 ASP A O 1
ATOM 2594 N N . GLY A 1 363 ? 46.125 31.656 16.719 1 60.75 363 GLY A N 1
ATOM 2595 C CA . GLY A 1 363 ? 45.438 31.719 17.984 1 60.75 363 GLY A CA 1
ATOM 2596 C C . GLY A 1 363 ? 44.5 30.547 18.219 1 60.75 363 GLY A C 1
ATOM 2597 O O . GLY A 1 363 ? 43.906 30.406 19.297 1 60.75 363 GLY A O 1
ATOM 2598 N N . ALA A 1 364 ? 44.375 29.797 17.156 1 61.12 364 ALA A N 1
ATOM 2599 C CA . ALA A 1 364 ? 43.438 28.688 17.266 1 61.12 364 ALA A CA 1
ATOM 2600 C C . ALA A 1 364 ? 44.031 27.531 18.062 1 61.12 364 ALA A C 1
ATOM 2602 O O . ALA A 1 364 ? 43.312 26.625 18.5 1 61.12 364 ALA A O 1
ATOM 2603 N N . ASP A 1 365 ? 45.281 27.594 18.312 1 62.19 365 ASP A N 1
ATOM 2604 C CA . ASP A 1 365 ? 46 26.516 19.016 1 62.19 365 ASP A CA 1
ATOM 2605 C C . ASP A 1 365 ? 45.75 26.594 20.516 1 62.19 365 ASP A C 1
ATOM 2607 O O . ASP A 1 365 ? 46.188 25.719 21.266 1 62.19 365 ASP A O 1
ATOM 2611 N N . VAL A 1 366 ? 45.031 27.609 20.906 1 62.12 366 VAL A N 1
ATOM 2612 C CA . VAL A 1 366 ? 44.844 27.734 22.344 1 62.12 366 VAL A CA 1
ATOM 2613 C C . VAL A 1 366 ? 43.75 26.797 22.812 1 62.12 366 VAL A C 1
ATOM 2615 O O . VAL A 1 366 ? 42.656 26.781 22.234 1 62.12 366 VAL A O 1
ATOM 2618 N N . PRO A 1 367 ? 44.094 25.906 23.75 1 68 367 PRO A N 1
ATOM 2619 C CA . PRO A 1 367 ? 43.062 25 24.281 1 68 367 PRO A CA 1
ATOM 2620 C C . PRO A 1 367 ? 41.844 25.734 24.844 1 68 367 PRO A C 1
ATOM 2622 O O . PRO A 1 367 ? 42 26.766 25.5 1 68 367 PRO A O 1
ATOM 2625 N N . GLY A 1 368 ? 40.594 25.328 24.391 1 71.81 368 GLY A N 1
ATOM 2626 C CA . GLY A 1 368 ? 39.344 25.875 24.922 1 71.81 368 GLY A CA 1
ATOM 2627 C C . GLY A 1 368 ? 38.812 27.047 24.125 1 71.81 368 GLY A C 1
ATOM 2628 O O . GLY A 1 368 ? 37.719 27.547 24.375 1 71.81 368 GLY A O 1
ATOM 2629 N N . ARG A 1 369 ? 39.656 27.531 23.234 1 77.19 369 ARG A N 1
ATOM 2630 C CA . ARG A 1 369 ? 39.219 28.703 22.469 1 77.19 369 ARG A CA 1
ATOM 2631 C C . ARG A 1 369 ? 38.406 28.281 21.266 1 77.19 369 ARG A C 1
ATOM 2633 O O . ARG A 1 369 ? 38.594 27.188 20.719 1 77.19 369 ARG A O 1
ATOM 2640 N N . VAL A 1 370 ? 37.469 29.094 21.031 1 83.06 370 VAL A N 1
ATOM 2641 C CA . VAL A 1 370 ? 36.594 28.906 19.891 1 83.06 370 VAL A CA 1
ATOM 2642 C C . VAL A 1 370 ? 36.875 29.969 18.828 1 83.06 370 VAL A C 1
ATOM 2644 O O . VAL A 1 370 ? 37.062 31.141 19.156 1 83.06 370 VAL A O 1
ATOM 2647 N N . HIS A 1 371 ? 37.25 29.5 17.719 1 79.88 371 HIS A N 1
ATOM 2648 C CA . HIS A 1 371 ? 37.5 30.375 16.594 1 79.88 371 HIS A CA 1
ATOM 2649 C C . HIS A 1 371 ? 36.562 30.062 15.43 1 79.88 371 HIS A C 1
ATOM 2651 O O . HIS A 1 371 ? 36.625 28.969 14.859 1 79.88 371 HIS A O 1
ATOM 2657 N N . LEU A 1 372 ? 35.75 31.031 15.156 1 79.88 372 LEU A N 1
ATOM 2658 C CA . LEU A 1 372 ? 34.75 30.797 14.117 1 79.88 372 LEU A CA 1
ATOM 2659 C C . LEU A 1 372 ? 34.906 31.812 12.992 1 79.88 372 LEU A C 1
ATOM 2661 O O . LEU A 1 372 ? 35 33.031 13.25 1 79.88 372 LEU A O 1
ATOM 2665 N N . VAL A 1 373 ? 35.062 31.375 11.844 1 76.12 373 VAL A N 1
ATOM 2666 C CA . VAL A 1 373 ? 35 32.188 10.641 1 76.12 373 VAL A CA 1
ATOM 2667 C C . VAL A 1 373 ? 33.812 31.734 9.773 1 76.12 373 VAL A C 1
ATOM 2669 O O . VAL A 1 373 ? 33.875 30.656 9.18 1 76.12 373 VAL A O 1
ATOM 2672 N N . LEU A 1 374 ? 32.781 32.469 9.75 1 77.19 374 LEU A N 1
ATOM 2673 C CA . LEU A 1 374 ? 31.562 32.094 9.023 1 77.19 374 LEU A CA 1
ATOM 2674 C C . LEU A 1 374 ? 31.188 33.188 8.039 1 77.19 374 LEU A C 1
ATOM 2676 O O . LEU A 1 374 ? 30.344 34.031 8.344 1 77.19 374 LEU A O 1
ATOM 2680 N N . PRO A 1 375 ? 31.469 33.25 6.668 1 70.56 375 PRO A N 1
ATOM 2681 C CA . PRO A 1 375 ? 31.156 34.281 5.676 1 70.56 375 PRO A CA 1
ATOM 2682 C C . PRO A 1 375 ? 29.656 34.438 5.438 1 70.56 375 PRO A C 1
ATOM 2684 O O . PRO A 1 375 ? 28.922 33.438 5.434 1 70.56 375 PRO A O 1
ATOM 2687 N N . GLY A 1 376 ? 29.453 35.562 5.617 1 69.31 376 GLY A N 1
ATOM 2688 C CA . GLY A 1 376 ? 28.062 35.844 5.324 1 69.31 376 GLY A CA 1
ATOM 2689 C C . GLY A 1 376 ? 27.219 36.062 6.57 1 69.31 376 GLY A C 1
ATOM 2690 O O . GLY A 1 376 ? 26.156 36.688 6.508 1 69.31 376 GLY A O 1
ATOM 2691 N N . LEU A 1 377 ? 27.719 35.438 7.676 1 73.19 377 LEU A N 1
ATOM 2692 C CA . LEU A 1 377 ? 26.938 35.562 8.898 1 73.19 377 LEU A CA 1
ATOM 2693 C C . LEU A 1 377 ? 27.562 36.594 9.836 1 73.19 377 LEU A C 1
ATOM 2695 O O . LEU A 1 377 ? 26.859 37.375 10.492 1 73.19 377 LEU A O 1
ATOM 2699 N N . VAL A 1 378 ? 28.906 36.562 9.867 1 71.31 378 VAL A N 1
ATOM 2700 C CA . VAL A 1 378 ? 29.609 37.531 10.711 1 71.31 378 VAL A CA 1
ATOM 2701 C C . VAL A 1 378 ? 30.047 38.719 9.867 1 71.31 378 VAL A C 1
ATOM 2703 O O . VAL A 1 378 ? 30.609 38.562 8.789 1 71.31 378 VAL A O 1
ATOM 2706 N N . PRO A 1 379 ? 29.531 39.875 10.32 1 61.78 379 PRO A N 1
ATOM 2707 C CA . PRO A 1 379 ? 29.906 41.062 9.57 1 61.78 379 PRO A CA 1
ATOM 2708 C C . PRO A 1 379 ? 31.406 41.156 9.281 1 61.78 379 PRO A C 1
ATOM 2710 O O . PRO A 1 379 ? 32.219 40.781 10.125 1 61.78 379 PRO A O 1
ATOM 2713 N N . ASP A 1 380 ? 31.75 41.75 8.07 1 61 380 ASP A N 1
ATOM 2714 C CA . ASP A 1 380 ? 33.062 42.094 7.531 1 61 380 ASP A CA 1
ATOM 2715 C C . ASP A 1 380 ? 34 40.875 7.465 1 61 380 ASP A C 1
ATOM 2717 O O . ASP A 1 380 ? 35.188 41 7.23 1 61 380 ASP A O 1
ATOM 2721 N N . GLY A 1 381 ? 33.406 39.562 7.812 1 63.19 381 GLY A N 1
ATOM 2722 C CA . GLY A 1 381 ? 34.188 38.344 7.695 1 63.19 381 GLY A CA 1
ATOM 2723 C C . GLY A 1 381 ? 35.188 38.188 8.836 1 63.19 381 GLY A C 1
ATOM 2724 O O . GLY A 1 381 ? 36.125 37.406 8.719 1 63.19 381 GLY A O 1
ATOM 2725 N N . ALA A 1 382 ? 35.062 38.906 9.891 1 68.12 382 ALA A N 1
ATOM 2726 C CA . ALA A 1 382 ? 36.031 38.812 11 1 68.12 382 ALA A CA 1
ATOM 2727 C C . ALA A 1 382 ? 35.812 37.562 11.805 1 68.12 382 ALA A C 1
ATOM 2729 O O . ALA A 1 382 ? 34.656 37.094 11.984 1 68.12 382 ALA A O 1
ATOM 2730 N N . PRO A 1 383 ? 36.906 37 12.219 1 75.62 383 PRO A N 1
ATOM 2731 C CA . PRO A 1 383 ? 36.812 35.781 13.039 1 75.62 383 PRO A CA 1
ATOM 2732 C C . PRO A 1 383 ? 36.25 36.031 14.43 1 75.62 383 PRO A C 1
ATOM 2734 O O . PRO A 1 383 ? 36.531 37.094 15.023 1 75.62 383 PRO A O 1
ATOM 2737 N N . LEU A 1 384 ? 35.281 35.25 14.781 1 77.5 384 LEU A N 1
ATOM 2738 C CA . LEU A 1 384 ? 34.781 35.281 16.156 1 77.5 384 LEU A CA 1
ATOM 2739 C C . LEU A 1 384 ? 35.625 34.375 17.047 1 77.5 384 LEU A C 1
ATOM 2741 O O . LEU A 1 384 ? 35.781 33.188 16.766 1 77.5 384 LEU A O 1
ATOM 2745 N N . SER A 1 385 ? 36.281 35.062 17.984 1 81.88 385 SER A N 1
ATOM 2746 C CA . SER A 1 385 ? 37.094 34.281 18.922 1 81.88 385 SER A CA 1
ATOM 2747 C C . SER A 1 385 ? 36.594 34.438 20.359 1 81.88 385 SER A C 1
ATOM 2749 O O . SER A 1 385 ? 36.25 35.562 20.781 1 81.88 385 SER A O 1
ATOM 2751 N N . ALA A 1 386 ? 36.438 33.312 21 1 85.25 386 ALA A N 1
ATOM 2752 C CA . ALA A 1 386 ? 36 33.344 22.391 1 85.25 386 ALA A CA 1
ATOM 2753 C C . ALA A 1 386 ? 36.781 32.312 23.203 1 85.25 386 ALA A C 1
ATOM 2755 O O . ALA A 1 386 ? 37.094 31.219 22.734 1 85.25 386 ALA A O 1
ATOM 2756 N N . GLY A 1 387 ? 37.219 32.812 24.391 1 84.06 387 GLY A N 1
ATOM 2757 C CA . GLY A 1 387 ? 37.906 31.906 25.297 1 84.06 387 GLY A CA 1
ATOM 2758 C C . GLY A 1 387 ? 36.969 31.172 26.234 1 84.06 387 GLY A C 1
ATOM 2759 O O . GLY A 1 387 ? 35.75 31.391 26.203 1 84.06 387 GLY A O 1
ATOM 2760 N N . PRO A 1 388 ? 37.594 30.25 27.031 1 87.44 388 PRO A N 1
ATOM 2761 C CA . PRO A 1 388 ? 36.781 29.578 28.047 1 87.44 388 PRO A CA 1
ATOM 2762 C C . PRO A 1 388 ? 36.094 30.562 29 1 87.44 388 PRO A C 1
ATOM 2764 O O . PRO A 1 388 ? 36.719 31.547 29.406 1 87.44 388 PRO A O 1
ATOM 2767 N N . GLY A 1 389 ? 34.719 30.328 29.234 1 88.69 389 GLY A N 1
ATOM 2768 C CA . GLY A 1 389 ? 34 31.172 30.172 1 88.69 389 GLY A CA 1
ATOM 2769 C C . GLY A 1 389 ? 33.312 32.344 29.5 1 88.69 389 GLY A C 1
ATOM 2770 O O . GLY A 1 389 ? 32.5 33.031 30.125 1 88.69 389 GLY A O 1
ATOM 2771 N N . ALA A 1 390 ? 33.594 32.5 28.25 1 91.75 390 ALA A N 1
ATOM 2772 C CA . ALA A 1 390 ? 32.969 33.594 27.531 1 91.75 390 ALA A CA 1
ATOM 2773 C C . ALA A 1 390 ? 31.484 33.406 27.406 1 91.75 390 ALA A C 1
ATOM 2775 O O . ALA A 1 390 ? 31.016 32.281 27.203 1 91.75 390 ALA A O 1
ATOM 2776 N N . ARG A 1 391 ? 30.781 34.5 27.625 1 95.44 391 ARG A N 1
ATOM 2777 C CA . ARG A 1 391 ? 29.344 34.531 27.422 1 95.44 391 ARG A CA 1
ATOM 2778 C C . ARG A 1 391 ? 28.969 35.5 26.312 1 95.44 391 ARG A C 1
ATOM 2780 O O . ARG A 1 391 ? 29.141 36.688 26.438 1 95.44 391 ARG A O 1
ATOM 2787 N N . ILE A 1 392 ? 28.422 34.938 25.203 1 92.56 392 ILE A N 1
ATOM 2788 C CA . ILE A 1 392 ? 28.141 35.75 24.031 1 92.56 392 ILE A CA 1
ATOM 2789 C C . ILE A 1 392 ? 26.656 35.656 23.672 1 92.56 392 ILE A C 1
ATOM 2791 O O . ILE A 1 392 ? 26.156 34.562 23.422 1 92.56 392 ILE A O 1
ATOM 2795 N N . ARG A 1 393 ? 26 36.75 23.609 1 93.69 393 ARG A N 1
ATOM 2796 C CA . ARG A 1 393 ? 24.625 36.781 23.125 1 93.69 393 ARG A CA 1
ATOM 2797 C C . ARG A 1 393 ? 24.578 37.094 21.625 1 93.69 393 ARG A C 1
ATOM 2799 O O . ARG A 1 393 ? 25.125 38.125 21.188 1 93.69 393 ARG A O 1
ATOM 2806 N N . LEU A 1 394 ? 23.969 36.25 20.938 1 90.5 394 LEU A N 1
ATOM 2807 C CA . LEU A 1 394 ? 23.812 36.438 19.5 1 90.5 394 LEU A CA 1
ATOM 2808 C C . LEU A 1 394 ? 22.5 37.156 19.188 1 90.5 394 LEU A C 1
ATOM 2810 O O . LEU A 1 394 ? 21.438 36.75 19.656 1 90.5 394 LEU A O 1
ATOM 2814 N N . VAL A 1 395 ? 22.562 38.25 18.422 1 86.69 395 VAL A N 1
ATOM 2815 C CA . VAL A 1 395 ? 21.391 39.031 18.094 1 86.69 395 VAL A CA 1
ATOM 2816 C C . VAL A 1 395 ? 21.297 39.188 16.578 1 86.69 395 VAL A C 1
ATOM 2818 O O . VAL A 1 395 ? 22.297 39.438 15.898 1 86.69 395 VAL A O 1
ATOM 2821 N N . GLY A 1 396 ? 20.203 38.781 16.062 1 81.81 396 GLY A N 1
ATOM 2822 C CA . GLY A 1 396 ? 19.984 38.969 14.648 1 81.81 396 GLY A CA 1
ATOM 2823 C C . GLY A 1 396 ? 19.453 40.344 14.32 1 81.81 396 GLY A C 1
ATOM 2824 O O . GLY A 1 396 ? 18.922 41.062 15.188 1 81.81 396 GLY A O 1
ATOM 2825 N N . ASP A 1 397 ? 19.75 40.844 13.094 1 67.81 397 ASP A N 1
ATOM 2826 C CA . ASP A 1 397 ? 19.234 42.156 12.656 1 67.81 397 ASP A CA 1
ATOM 2827 C C . ASP A 1 397 ? 17.703 42.125 12.555 1 67.81 397 ASP A C 1
ATOM 2829 O O . ASP A 1 397 ? 17.109 41.062 12.305 1 67.81 397 ASP A O 1
ATOM 2833 N N . ASP A 1 398 ? 16.953 43.031 13.266 1 56.47 398 ASP A N 1
ATOM 2834 C CA . ASP A 1 398 ? 15.492 43.188 13.336 1 56.47 398 ASP A CA 1
ATOM 2835 C C . ASP A 1 398 ? 14.867 43.062 11.953 1 56.47 398 ASP A C 1
ATOM 2837 O O . ASP A 1 398 ? 13.648 43.188 11.805 1 56.47 398 ASP A O 1
ATOM 2841 N N . THR A 1 399 ? 15.602 42.969 10.977 1 49.5 399 THR A N 1
ATOM 2842 C CA . THR A 1 399 ? 14.977 43 9.656 1 49.5 399 THR A CA 1
ATOM 2843 C C . THR A 1 399 ? 14.68 41.562 9.188 1 49.5 399 THR A C 1
ATOM 2845 O O . THR A 1 399 ? 15.539 40.688 9.25 1 49.5 399 THR A O 1
ATOM 2848 N N . GLY A 1 400 ? 13.359 41.312 8.703 1 49.72 400 GLY A N 1
ATOM 2849 C CA . GLY A 1 400 ? 12.766 40.125 8.07 1 49.72 400 GLY A CA 1
ATOM 2850 C C . GLY A 1 400 ? 13.492 38.844 8.398 1 49.72 400 GLY A C 1
ATOM 2851 O O . GLY A 1 400 ? 12.992 38.031 9.172 1 49.72 400 GLY A O 1
ATOM 2852 N N . ASP A 1 401 ? 14.547 38.5 7.57 1 50.94 401 ASP A N 1
ATOM 2853 C CA . ASP A 1 401 ? 15.344 37.281 7.5 1 50.94 401 ASP A CA 1
ATOM 2854 C C . ASP A 1 401 ? 16.422 37.25 8.586 1 50.94 401 ASP A C 1
ATOM 2856 O O . ASP A 1 401 ? 17.109 36.25 8.766 1 50.94 401 ASP A O 1
ATOM 2860 N N . GLY A 1 402 ? 16.641 38.188 9.336 1 55.44 402 GLY A N 1
ATOM 2861 C CA . GLY A 1 402 ? 17.734 38.312 10.289 1 55.44 402 GLY A CA 1
ATOM 2862 C C . GLY A 1 402 ? 17.484 37.562 11.594 1 55.44 402 GLY A C 1
ATOM 2863 O O . GLY A 1 402 ? 18.422 37.156 12.281 1 55.44 402 GLY A O 1
ATOM 2864 N N . ALA A 1 403 ? 16.281 37.344 11.93 1 59.38 403 ALA A 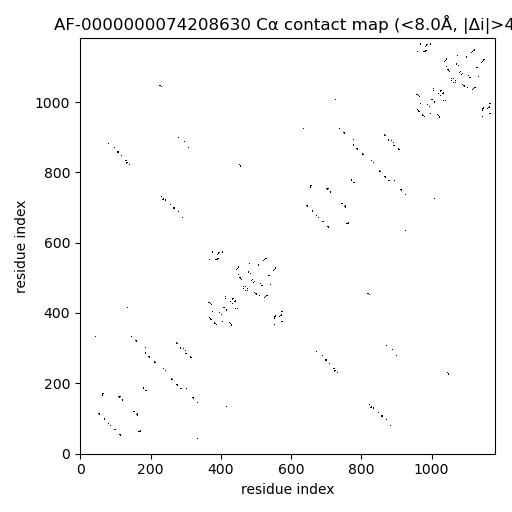N 1
ATOM 2865 C CA . ALA A 1 403 ? 15.914 36.719 13.188 1 59.38 403 ALA A CA 1
ATOM 2866 C C . ALA A 1 403 ? 16.375 35.25 13.219 1 59.38 403 ALA A C 1
ATOM 2868 O O . ALA A 1 403 ? 16.672 34.719 14.289 1 59.38 403 ALA A O 1
ATOM 2869 N N . GLY A 1 404 ? 16.641 34.812 12.016 1 78.44 404 GLY A N 1
ATOM 2870 C CA . GLY A 1 404 ? 17.031 33.406 11.953 1 78.44 404 GLY A CA 1
ATOM 2871 C C . GLY A 1 404 ? 18.531 33.219 11.828 1 78.44 404 GLY A C 1
ATOM 2872 O O . GLY A 1 404 ? 19.016 32.094 11.859 1 78.44 404 GLY A O 1
ATOM 2873 N N . ALA A 1 405 ? 19.328 34.312 11.844 1 80.44 405 ALA A N 1
ATOM 2874 C CA . ALA A 1 405 ? 20.766 34.25 11.602 1 80.44 405 ALA A CA 1
ATOM 2875 C C . ALA A 1 405 ? 21.469 33.5 12.734 1 80.44 405 ALA A C 1
ATOM 2877 O O . ALA A 1 405 ? 22.328 32.656 12.484 1 80.44 405 ALA A O 1
ATOM 2878 N N . PRO A 1 406 ? 21.141 33.844 13.945 1 84.25 406 PRO A N 1
ATOM 2879 C CA . PRO A 1 406 ? 21.797 33.125 15.031 1 84.25 406 PRO A CA 1
ATOM 2880 C C . PRO A 1 406 ? 21.562 31.609 14.953 1 84.25 406 PRO A C 1
ATOM 2882 O O . PRO A 1 406 ? 22.5 30.828 15.141 1 84.25 406 PRO A O 1
ATOM 2885 N N . LEU A 1 407 ? 20.375 31.297 14.656 1 84.62 407 LEU A N 1
ATOM 2886 C CA . LEU A 1 407 ? 20.078 29.875 14.539 1 84.62 407 LEU A CA 1
ATOM 2887 C C . LEU A 1 407 ? 20.844 29.266 13.375 1 84.62 407 LEU A C 1
ATOM 2889 O O . LEU A 1 407 ? 21.328 28.125 13.477 1 84.62 407 LEU A O 1
ATOM 2893 N N . ARG A 1 408 ? 20.922 29.891 12.336 1 82.56 408 ARG A N 1
ATOM 2894 C CA . ARG A 1 408 ? 21.688 29.406 11.188 1 82.56 408 ARG A CA 1
ATOM 2895 C C . ARG A 1 408 ? 23.156 29.203 11.555 1 82.56 408 ARG A C 1
ATOM 2897 O O . ARG A 1 408 ? 23.766 28.219 11.117 1 82.56 408 ARG A O 1
ATOM 2904 N N . LEU A 1 409 ? 23.672 30.141 12.273 1 81.56 409 LEU A N 1
ATOM 2905 C CA . LEU A 1 409 ? 25.047 30.016 12.734 1 81.56 409 LEU A CA 1
ATOM 2906 C C . LEU A 1 409 ? 25.234 28.75 13.578 1 81.56 409 LEU A C 1
ATOM 2908 O O . LEU A 1 409 ? 26.172 27.984 13.367 1 81.56 409 LEU A O 1
ATOM 2912 N N . MET A 1 410 ? 24.344 28.562 14.461 1 86.12 410 MET A N 1
ATOM 2913 C CA . MET A 1 410 ? 24.438 27.406 15.359 1 86.12 410 MET A CA 1
ATOM 2914 C C . MET A 1 410 ? 24.328 26.109 14.578 1 86.12 410 MET A C 1
ATOM 2916 O O . MET A 1 410 ? 25.078 25.156 14.836 1 86.12 410 MET A O 1
ATOM 2920 N N . ARG A 1 411 ? 23.484 26.141 13.656 1 84.38 411 ARG A N 1
ATOM 2921 C CA . ARG A 1 411 ? 23.281 24.953 12.836 1 84.38 411 ARG A CA 1
ATOM 2922 C C . ARG A 1 411 ? 24.516 24.641 11.992 1 84.38 411 ARG A C 1
ATOM 2924 O O . ARG A 1 411 ? 24.859 23.484 11.805 1 84.38 411 ARG A O 1
ATOM 2931 N N . ARG A 1 412 ? 25.141 25.656 11.555 1 79.88 412 ARG A N 1
ATOM 2932 C CA . ARG A 1 412 ? 26.359 25.484 10.758 1 79.88 412 ARG A CA 1
ATOM 2933 C C . ARG A 1 412 ? 27.5 24.953 11.617 1 79.88 412 ARG A C 1
ATOM 2935 O O . ARG A 1 412 ? 28.281 24.109 11.18 1 79.88 412 ARG A O 1
ATOM 2942 N N . VAL A 1 413 ? 27.5 25.484 12.742 1 80.69 413 VAL A N 1
ATOM 2943 C CA . VAL A 1 413 ? 28.578 25.094 13.648 1 80.69 413 VAL A CA 1
ATOM 2944 C C . VAL A 1 413 ? 28.453 23.625 14.016 1 80.69 413 VAL A C 1
ATOM 2946 O O . VAL A 1 413 ? 29.453 22.891 14.031 1 80.69 413 VAL A O 1
ATOM 2949 N N . VAL A 1 414 ? 27.234 23.219 14.227 1 81.06 414 VAL A N 1
ATOM 2950 C CA . VAL A 1 414 ? 27.016 21.828 14.641 1 81.06 414 VAL A CA 1
ATOM 2951 C C . VAL A 1 414 ? 26.984 20.922 13.414 1 81.06 414 VAL A C 1
ATOM 2953 O O . VAL A 1 414 ? 27 19.703 13.539 1 81.06 414 VAL A O 1
ATOM 2956 N N . GLY A 1 415 ? 26.953 21.484 12.25 1 75.62 415 GLY A N 1
ATOM 2957 C CA . GLY A 1 415 ? 27.031 20.703 11.023 1 75.62 415 GLY A CA 1
ATOM 2958 C C . GLY A 1 415 ? 25.672 20.281 10.508 1 75.62 415 GLY A C 1
ATOM 2959 O O . GLY A 1 415 ? 25.547 19.234 9.859 1 75.62 415 GLY A O 1
ATOM 2960 N N . LEU A 1 416 ? 24.672 20.891 10.898 1 75.56 416 LEU A N 1
ATOM 2961 C CA . LEU A 1 416 ? 23.344 20.578 10.398 1 75.56 416 LEU A CA 1
ATOM 2962 C C . LEU A 1 416 ? 23.109 21.203 9.023 1 75.56 416 LEU A C 1
ATOM 2964 O O . LEU A 1 416 ? 22.391 20.656 8.195 1 75.56 416 LEU A O 1
ATOM 2968 N N . ASP A 1 417 ? 23.734 22.328 8.867 1 75.12 417 ASP A N 1
ATOM 2969 C CA . ASP A 1 417 ? 23.609 23.016 7.582 1 75.12 417 ASP A CA 1
ATOM 2970 C C . ASP A 1 417 ? 24.969 23.141 6.902 1 75.12 417 ASP A C 1
ATOM 2972 O O . ASP A 1 417 ? 26 23.25 7.57 1 75.12 417 ASP A O 1
ATOM 2976 N N . LEU A 1 418 ? 24.875 23.047 5.605 1 66.94 418 LEU A N 1
ATOM 2977 C CA . LEU A 1 418 ? 26.094 23.203 4.836 1 66.94 418 LEU A CA 1
ATOM 2978 C C . LEU A 1 418 ? 26.328 24.656 4.445 1 66.94 418 LEU A C 1
ATOM 2980 O O . LEU A 1 418 ? 25.375 25.438 4.367 1 66.94 418 LEU A O 1
ATOM 2984 N N . ALA A 1 419 ? 27.672 24.969 4.48 1 67.88 419 ALA A N 1
ATOM 2985 C CA . ALA A 1 419 ? 28.016 26.297 4 1 67.88 419 ALA A CA 1
ATOM 2986 C C . ALA A 1 419 ? 27.578 26.484 2.549 1 67.88 419 ALA A C 1
ATOM 2988 O O . ALA A 1 419 ? 27.5 25.516 1.789 1 67.88 419 ALA A O 1
ATOM 2989 N N . PRO A 1 420 ? 27.062 27.688 2.299 1 61.66 420 PRO A N 1
ATOM 2990 C CA . PRO A 1 420 ? 26.734 27.953 0.893 1 61.66 420 PRO A CA 1
ATOM 2991 C C . PRO A 1 420 ? 27.875 27.578 -0.051 1 61.66 420 PRO A C 1
ATOM 2993 O O . PRO A 1 420 ? 29.031 27.516 0.369 1 61.66 420 PRO A O 1
ATOM 2996 N N . ALA A 1 421 ? 27.547 27.234 -1.233 1 61 421 ALA A N 1
ATOM 2997 C CA . ALA A 1 421 ? 28.5 26.828 -2.252 1 61 421 ALA A CA 1
ATOM 2998 C C . ALA A 1 421 ? 29.609 27.875 -2.418 1 61 421 ALA A C 1
ATOM 3000 O O . ALA A 1 421 ? 29.328 29.062 -2.475 1 61 421 ALA A O 1
ATOM 3001 N N . GLY A 1 422 ? 30.844 27.578 -2.346 1 60 422 GLY A N 1
ATOM 3002 C CA . GLY A 1 422 ? 31.953 28.484 -2.609 1 60 422 GLY A CA 1
ATOM 3003 C C . GLY A 1 422 ? 32.562 29.047 -1.348 1 60 422 GLY A C 1
ATOM 3004 O O . GLY A 1 422 ? 33.594 29.734 -1.406 1 60 422 GLY A O 1
ATOM 3005 N N . THR A 1 423 ? 31.859 28.891 -0.255 1 64.06 423 THR A N 1
ATOM 3006 C CA . THR A 1 423 ? 32.438 29.406 0.986 1 64.06 423 THR A CA 1
ATOM 3007 C C . THR A 1 423 ? 32.812 28.266 1.914 1 64.06 423 THR A C 1
ATOM 3009 O O . THR A 1 423 ? 32.281 27.156 1.808 1 64.06 423 THR A O 1
ATOM 3012 N N . THR A 1 424 ? 33.875 28.469 2.535 1 68.56 424 THR A N 1
ATOM 3013 C CA . THR A 1 424 ? 34.312 27.453 3.482 1 68.56 424 THR A CA 1
ATOM 3014 C C . THR A 1 424 ? 34.25 27.969 4.914 1 68.56 424 THR A C 1
ATOM 3016 O O . THR A 1 424 ? 34.781 29.047 5.215 1 68.56 424 THR A O 1
ATOM 3019 N N . ASP A 1 425 ? 33.438 27.375 5.688 1 75 425 ASP A N 1
ATOM 3020 C CA . ASP A 1 425 ? 33.406 27.688 7.113 1 75 425 ASP A CA 1
ATOM 3021 C C . ASP A 1 425 ? 34.656 27.188 7.828 1 75 425 ASP A C 1
ATOM 3023 O O . ASP A 1 425 ? 35.188 26.125 7.496 1 75 425 ASP A O 1
ATOM 3027 N N . GLU A 1 426 ? 35.219 28.109 8.547 1 77 426 GLU A N 1
ATOM 3028 C CA . GLU A 1 426 ? 36.281 27.672 9.445 1 77 426 GLU A CA 1
ATOM 3029 C C . GLU A 1 426 ? 35.812 27.672 10.898 1 77 426 GLU A C 1
ATOM 3031 O O . GLU A 1 426 ? 35.5 28.719 11.461 1 77 426 GLU A O 1
ATOM 3036 N N . ILE A 1 427 ? 35.656 26.531 11.375 1 82.69 427 ILE A N 1
ATOM 3037 C CA . ILE A 1 427 ? 35.188 26.391 12.742 1 82.69 427 ILE A CA 1
ATOM 3038 C C . ILE A 1 427 ? 36.188 25.609 13.57 1 82.69 427 ILE A C 1
ATOM 3040 O O . ILE A 1 427 ? 36.312 24.391 13.406 1 82.69 427 ILE A O 1
ATOM 3044 N N . TRP A 1 428 ? 36.844 26.375 14.375 1 82.81 428 TRP A N 1
ATOM 3045 C CA . TRP A 1 428 ? 37.844 25.75 15.25 1 82.81 428 TRP A CA 1
ATOM 3046 C C . TRP A 1 428 ? 37.375 25.781 16.703 1 82.81 428 TRP A C 1
ATOM 3048 O O . TRP A 1 428 ? 37.031 26.844 17.234 1 82.81 428 TRP A O 1
ATOM 3058 N N . VAL A 1 429 ? 37.312 24.656 17.219 1 83.19 429 VAL A N 1
ATOM 3059 C CA . VAL A 1 429 ? 36.969 24.516 18.625 1 83.19 429 VAL A CA 1
ATOM 3060 C C . VAL A 1 429 ? 38.031 23.688 19.359 1 83.19 429 VAL A C 1
ATOM 3062 O O . VAL A 1 429 ? 38.312 22.562 18.969 1 83.19 429 VAL A O 1
ATOM 3065 N N . ALA A 1 430 ? 38.5 24.297 20.344 1 78.88 430 ALA A N 1
ATOM 3066 C CA . ALA A 1 430 ? 39.531 23.656 21.141 1 78.88 430 ALA A CA 1
ATOM 3067 C C . ALA A 1 430 ? 40.656 23.125 20.281 1 78.88 430 ALA A C 1
ATOM 3069 O O . ALA A 1 430 ? 41.094 21.984 20.453 1 78.88 430 ALA A O 1
ATOM 3070 N N . GLY A 1 431 ? 41 23.797 19.297 1 74.81 431 GLY A N 1
ATOM 3071 C CA . GLY A 1 431 ? 42.156 23.453 18.469 1 74.81 431 GLY A CA 1
ATOM 3072 C C . GLY A 1 431 ? 41.812 22.516 17.328 1 74.81 431 GLY A C 1
ATOM 3073 O O . GLY A 1 431 ? 42.656 22.172 16.516 1 74.81 431 GLY A O 1
ATOM 3074 N N . GLN A 1 432 ? 40.656 22.094 17.344 1 81.25 432 GLN A N 1
ATOM 3075 C CA . GLN A 1 432 ? 40.281 21.156 16.297 1 81.25 432 GLN A CA 1
ATOM 3076 C C . GLN A 1 432 ? 39.375 21.812 15.258 1 81.25 432 GLN A C 1
ATOM 3078 O O . GLN A 1 432 ? 38.438 22.547 15.617 1 81.25 432 GLN A O 1
ATOM 3083 N N . ASN A 1 433 ? 39.75 21.562 14.078 1 79.06 433 ASN A N 1
ATOM 3084 C CA . ASN A 1 433 ? 38.875 22 13 1 79.06 433 ASN A CA 1
ATOM 3085 C C . ASN A 1 433 ? 37.656 21.078 12.867 1 79.06 433 ASN A C 1
ATOM 3087 O O . ASN A 1 433 ? 37.812 19.891 12.523 1 79.06 433 ASN A O 1
ATOM 3091 N N . LEU A 1 434 ? 36.469 21.578 13.117 1 80.62 434 LEU A N 1
ATOM 3092 C CA . LEU A 1 434 ? 35.25 20.766 13.156 1 80.62 434 LEU A CA 1
ATOM 3093 C C . LEU A 1 434 ? 34.969 20.172 11.781 1 80.62 434 LEU A C 1
ATOM 3095 O O . LEU A 1 434 ? 34.25 19.156 11.672 1 80.62 434 LEU A O 1
ATOM 3099 N N . ARG A 1 435 ? 35.5 20.781 10.742 1 76.25 435 ARG A N 1
ATOM 3100 C CA . ARG A 1 435 ? 35.219 20.281 9.398 1 76.25 435 ARG A CA 1
ATOM 3101 C C . ARG A 1 435 ? 36.219 19.219 8.992 1 76.25 435 ARG A C 1
ATOM 3103 O O . ARG A 1 435 ? 36 18.453 8.055 1 76.25 435 ARG A O 1
ATOM 3110 N N . ALA A 1 436 ? 37.344 19.156 9.703 1 73.88 436 ALA A N 1
ATOM 3111 C CA . ALA A 1 436 ? 38.406 18.234 9.359 1 73.88 436 ALA A CA 1
ATOM 3112 C C . ALA A 1 436 ? 38.281 16.922 10.156 1 73.88 436 ALA A C 1
ATOM 3114 O O . ALA A 1 436 ? 38.875 15.914 9.789 1 73.88 436 ALA A O 1
ATOM 3115 N N . VAL A 1 437 ? 37.469 16.984 11.148 1 73.25 437 VAL A N 1
ATOM 3116 C CA . VAL A 1 437 ? 37.344 15.805 11.992 1 73.25 437 VAL A CA 1
ATOM 3117 C C . VAL A 1 437 ? 36.062 15.039 11.617 1 73.25 437 VAL A C 1
ATOM 3119 O O . VAL A 1 437 ? 35.188 15.57 10.93 1 73.25 437 VAL A O 1
ATOM 3122 N N . ALA A 1 438 ? 36.125 13.766 11.992 1 72.81 438 ALA A N 1
ATOM 3123 C CA . ALA A 1 438 ? 34.906 12.977 11.789 1 72.81 438 ALA A CA 1
ATOM 3124 C C . ALA A 1 438 ? 33.688 13.656 12.43 1 72.81 438 ALA A C 1
ATOM 3126 O O . ALA A 1 438 ? 33.812 14.242 13.508 1 72.81 438 ALA A O 1
ATOM 3127 N N . PRO A 1 439 ? 32.625 13.688 11.688 1 71.31 439 PRO A N 1
ATOM 3128 C CA . PRO A 1 439 ? 31.422 14.383 12.188 1 71.31 439 PRO A CA 1
ATOM 3129 C C . PRO A 1 439 ? 31.094 14.023 13.633 1 71.31 439 PRO A C 1
ATOM 3131 O O . PRO A 1 439 ? 30.719 14.891 14.422 1 71.31 439 PRO A O 1
ATOM 3134 N N . SER A 1 440 ? 31.375 12.844 13.922 1 73.56 440 SER A N 1
ATOM 3135 C CA . SER A 1 440 ? 31.078 12.414 15.289 1 73.56 440 SER A CA 1
ATOM 3136 C C . SER A 1 440 ? 32 13.07 16.297 1 73.56 440 SER A C 1
ATOM 3138 O O . SER A 1 440 ? 31.578 13.469 17.375 1 73.56 440 SER A O 1
ATOM 3140 N N . ASP A 1 441 ? 33.219 13.281 15.922 1 75.19 441 ASP A N 1
ATOM 3141 C CA . ASP A 1 441 ? 34.219 13.875 16.828 1 75.19 441 ASP A CA 1
ATOM 3142 C C . ASP A 1 441 ? 33.969 15.375 16.984 1 75.19 441 ASP A C 1
ATOM 3144 O O . ASP A 1 441 ? 34.188 15.938 18.062 1 75.19 441 ASP A O 1
ATOM 3148 N N . GLY A 1 442 ? 33.625 15.938 15.945 1 76.5 442 GLY A N 1
ATOM 3149 C CA . GLY A 1 442 ? 33.281 17.359 16.016 1 76.5 442 GLY A CA 1
ATOM 3150 C C . GLY A 1 442 ? 32.094 17.656 16.891 1 76.5 442 GLY A C 1
ATOM 3151 O O . GLY A 1 442 ? 32.094 18.641 17.641 1 76.5 442 GLY A O 1
ATOM 3152 N N . ARG A 1 443 ? 31.266 16.734 16.891 1 79.19 443 ARG A N 1
ATOM 3153 C CA . ARG A 1 443 ? 30.016 16.953 17.625 1 79.19 443 ARG A CA 1
ATOM 3154 C C . ARG A 1 443 ? 30.234 16.719 19.125 1 79.19 443 ARG A C 1
ATOM 3156 O O . ARG A 1 443 ? 29.422 17.172 19.938 1 79.19 443 ARG A O 1
ATOM 3163 N N . ALA A 1 444 ? 31.281 16.172 19.406 1 82.75 444 ALA A N 1
ATOM 3164 C CA . ALA A 1 444 ? 31.625 15.992 20.812 1 82.75 444 ALA A CA 1
ATOM 3165 C C . ALA A 1 444 ? 32.062 17.312 21.422 1 82.75 444 ALA A C 1
ATOM 3167 O O . ALA A 1 444 ? 32.031 17.484 22.641 1 82.75 444 ALA A O 1
ATOM 3168 N N . LEU A 1 445 ? 32.406 18.25 20.578 1 86.75 445 LEU A N 1
ATOM 3169 C CA . LEU A 1 445 ? 33 19.484 21.062 1 86.75 445 LEU A CA 1
ATOM 3170 C C . LEU A 1 445 ? 31.938 20.594 21.156 1 86.75 445 LEU A C 1
ATOM 3172 O O . LEU A 1 445 ? 32.219 21.656 21.719 1 86.75 445 LEU A O 1
ATOM 3176 N N . VAL A 1 446 ? 30.812 20.297 20.672 1 90.75 446 VAL A N 1
ATOM 3177 C CA . VAL A 1 446 ? 29.781 21.328 20.656 1 90.75 446 VAL A CA 1
ATOM 3178 C C . VAL A 1 446 ? 28.469 20.766 21.203 1 90.75 446 VAL A C 1
ATOM 3180 O O . VAL A 1 446 ? 28.031 19.703 20.781 1 90.75 446 VAL A O 1
ATOM 3183 N N . GLY A 1 447 ? 27.906 21.391 22.172 1 92.38 447 GLY A N 1
ATOM 3184 C CA . GLY A 1 447 ? 26.562 21.094 22.656 1 92.38 447 GLY A CA 1
ATOM 3185 C C . GLY A 1 447 ? 25.516 22.078 22.141 1 92.38 447 GLY A C 1
ATOM 3186 O O . GLY A 1 447 ? 25.766 23.281 22.094 1 92.38 447 GLY A O 1
ATOM 3187 N N . LEU A 1 448 ? 24.406 21.547 21.688 1 93 448 LEU A N 1
ATOM 3188 C CA . LEU A 1 448 ? 23.359 22.406 21.156 1 93 448 LEU A CA 1
ATOM 3189 C C . LEU A 1 448 ? 22.031 22.141 21.875 1 93 448 LEU A C 1
ATOM 3191 O O . LEU A 1 448 ? 21.609 20.984 22 1 93 448 LEU A O 1
ATOM 3195 N N . ALA A 1 449 ? 21.453 23.125 22.406 1 93.81 449 ALA A N 1
ATOM 3196 C CA . ALA A 1 449 ? 20.109 23.094 22.969 1 93.81 449 ALA A CA 1
ATOM 3197 C C . ALA A 1 449 ? 19.219 24.141 22.297 1 93.81 449 ALA A C 1
ATOM 3199 O O . ALA A 1 449 ? 19.453 25.344 22.438 1 93.81 449 ALA A O 1
ATOM 3200 N N . THR A 1 450 ? 18.266 23.688 21.578 1 91.25 450 THR A N 1
ATOM 3201 C CA . THR A 1 450 ? 17.375 24.609 20.875 1 91.25 450 THR A CA 1
ATOM 3202 C C . THR A 1 450 ? 15.93 24.438 21.359 1 91.25 450 THR A C 1
ATOM 3204 O O . THR A 1 450 ? 15.562 23.375 21.859 1 91.25 450 THR A O 1
ATOM 3207 N N . ARG A 1 451 ? 15.242 25.516 21.234 1 89.5 451 ARG A N 1
ATOM 3208 C CA . ARG A 1 451 ? 13.805 25.438 21.484 1 89.5 451 ARG A CA 1
ATOM 3209 C C . ARG A 1 451 ? 13.125 24.469 20.531 1 89.5 451 ARG A C 1
ATOM 3211 O O . ARG A 1 451 ? 13.438 24.438 19.344 1 89.5 451 ARG A O 1
ATOM 3218 N N . GLY A 1 452 ? 12.281 23.688 21.062 1 83.19 452 GLY A N 1
ATOM 3219 C CA . GLY A 1 452 ? 11.477 22.828 20.219 1 83.19 452 GLY A CA 1
ATOM 3220 C C . GLY A 1 452 ? 12.211 21.578 19.766 1 83.19 452 GLY A C 1
ATOM 3221 O O . GLY A 1 452 ? 11.844 20.953 18.766 1 83.19 452 GLY A O 1
ATOM 3222 N N . THR A 1 453 ? 13.219 21.25 20.469 1 84.62 453 THR A N 1
ATOM 3223 C CA . THR A 1 453 ? 13.945 20.031 20.125 1 84.62 453 THR A CA 1
ATOM 3224 C C . THR A 1 453 ? 13.023 18.812 20.172 1 84.62 453 THR A C 1
ATOM 3226 O O . THR A 1 453 ? 12.266 18.641 21.125 1 84.62 453 THR A O 1
ATOM 3229 N N . VAL A 1 454 ? 13.039 18.062 19.062 1 85.88 454 VAL A N 1
ATOM 3230 C CA . VAL A 1 454 ? 12.273 16.828 18.984 1 85.88 454 VAL A CA 1
ATOM 3231 C C . VAL A 1 454 ? 13.18 15.648 19.359 1 85.88 454 VAL A C 1
ATOM 3233 O O . VAL A 1 454 ? 14.305 15.547 18.875 1 85.88 454 VAL A O 1
ATOM 3236 N N . PHE A 1 455 ? 12.656 14.883 20.297 1 87.81 455 PHE A N 1
ATOM 3237 C CA . PHE A 1 455 ? 13.469 13.773 20.781 1 87.81 455 PHE A CA 1
ATOM 3238 C C . PHE A 1 455 ? 13.062 12.469 20.109 1 87.81 455 PHE A C 1
ATOM 3240 O O . PHE A 1 455 ? 11.898 12.289 19.75 1 87.81 455 PHE A O 1
ATOM 3247 N N . GLU A 1 456 ? 13.984 11.672 19.922 1 84.94 456 GLU A N 1
ATOM 3248 C CA . GLU A 1 456 ? 13.789 10.336 19.375 1 84.94 456 GLU A CA 1
ATOM 3249 C C . GLU A 1 456 ? 13.125 9.406 20.391 1 84.94 456 GLU A C 1
ATOM 3251 O O . GLU A 1 456 ? 13.047 9.734 21.578 1 84.94 456 GLU A O 1
ATOM 3256 N N . ARG A 1 457 ? 12.703 8.305 19.906 1 84.69 457 ARG A N 1
ATOM 3257 C CA . ARG A 1 457 ? 12.133 7.289 20.781 1 84.69 457 ARG A CA 1
ATOM 3258 C C . ARG A 1 457 ? 13.219 6.594 21.594 1 84.69 457 ARG A C 1
ATOM 3260 O O . ARG A 1 457 ? 14.289 6.289 21.062 1 84.69 457 ARG A O 1
ATOM 3267 N N . GLY A 1 458 ? 12.945 6.398 22.891 1 85.5 458 GLY A N 1
ATOM 3268 C CA . GLY A 1 458 ? 13.883 5.75 23.797 1 85.5 458 GLY A CA 1
ATOM 3269 C C . GLY A 1 458 ? 13.719 6.184 25.234 1 85.5 458 GLY A C 1
ATOM 3270 O O . GLY A 1 458 ? 12.766 6.887 25.578 1 85.5 458 GLY A O 1
ATOM 3271 N N . THR A 1 459 ? 14.68 5.863 25.969 1 88.94 459 THR A N 1
ATOM 3272 C CA . THR A 1 459 ? 14.586 6.199 27.375 1 88.94 459 THR A CA 1
ATOM 3273 C C . THR A 1 459 ? 15.18 7.578 27.641 1 88.94 459 THR A C 1
ATOM 3275 O O . THR A 1 459 ? 15.977 8.086 26.859 1 88.94 459 THR A O 1
ATOM 3278 N N . LEU A 1 460 ? 14.781 8.133 28.766 1 90.81 460 LEU A N 1
ATOM 3279 C CA . LEU A 1 460 ? 15.336 9.406 29.203 1 90.81 460 LEU A CA 1
ATOM 3280 C C . LEU A 1 460 ? 16.859 9.32 29.344 1 90.81 460 LEU A C 1
ATOM 3282 O O . LEU A 1 460 ? 17.578 10.234 28.938 1 90.81 460 LEU A O 1
ATOM 3286 N N . ARG A 1 461 ? 17.266 8.258 29.875 1 89.62 461 ARG A N 1
ATOM 3287 C CA . ARG A 1 461 ? 18.688 8.062 30.078 1 89.62 461 ARG A CA 1
ATOM 3288 C C . ARG A 1 461 ? 19.438 7.984 28.75 1 89.62 461 ARG A C 1
ATOM 3290 O O . ARG A 1 461 ? 20.516 8.562 28.609 1 89.62 461 ARG A O 1
ATOM 3297 N N . ARG A 1 462 ? 18.906 7.316 27.859 1 87.5 462 ARG A N 1
ATOM 3298 C CA . ARG A 1 462 ? 19.531 7.184 26.562 1 87.5 462 ARG A CA 1
ATOM 3299 C C . ARG A 1 462 ? 19.562 8.516 25.828 1 87.5 462 ARG A C 1
ATOM 3301 O O . ARG A 1 462 ? 20.547 8.836 25.141 1 87.5 462 ARG A O 1
ATOM 3308 N N . ALA A 1 463 ? 18.484 9.219 25.969 1 88.31 463 ALA A N 1
ATOM 3309 C CA . ALA A 1 463 ? 18.406 10.523 25.312 1 88.31 463 ALA A CA 1
ATOM 3310 C C . ALA A 1 463 ? 19.516 11.453 25.797 1 88.31 463 ALA A C 1
ATOM 3312 O O . ALA A 1 463 ? 20.031 12.266 25.047 1 88.31 463 ALA A O 1
ATOM 3313 N N . LEU A 1 464 ? 19.844 11.266 27.047 1 89.69 464 LEU A N 1
ATOM 3314 C CA . LEU A 1 464 ? 20.859 12.102 27.641 1 89.69 464 LEU A CA 1
ATOM 3315 C C . LEU A 1 464 ? 22.25 11.633 27.234 1 89.69 464 LEU A C 1
ATOM 3317 O O . LEU A 1 464 ? 23.156 12.453 27.016 1 89.69 464 LEU A O 1
ATOM 3321 N N . ARG A 1 465 ? 22.469 10.383 27.078 1 87 465 ARG A N 1
ATOM 3322 C CA . ARG A 1 465 ? 23.797 9.797 26.969 1 87 465 ARG A CA 1
ATOM 3323 C C . ARG A 1 465 ? 24.266 9.758 25.516 1 87 465 ARG A C 1
ATOM 3325 O O . ARG A 1 465 ? 25.328 9.195 25.219 1 87 465 ARG A O 1
ATOM 3332 N N . TYR A 1 466 ? 23.562 10.297 24.656 1 81.44 466 TYR A N 1
ATOM 3333 C CA . TYR A 1 466 ? 23.938 10.188 23.25 1 81.44 466 TYR A CA 1
ATOM 3334 C C . TYR A 1 466 ? 25.328 10.75 23 1 81.44 466 TYR A C 1
ATOM 3336 O O . TYR A 1 466 ? 26.125 10.141 22.297 1 81.44 466 TYR A O 1
ATOM 3344 N N . ARG A 1 467 ? 25.625 11.797 23.609 1 79.62 467 ARG A N 1
ATOM 3345 C CA . ARG A 1 467 ? 26.891 12.477 23.359 1 79.62 467 ARG A CA 1
ATOM 3346 C C . ARG A 1 467 ? 28.062 11.695 23.953 1 79.62 467 ARG A C 1
ATOM 3348 O O . ARG A 1 467 ? 29.125 11.617 23.359 1 79.62 467 ARG A O 1
ATOM 3355 N N . ARG A 1 468 ? 27.797 11.258 25.109 1 85.38 468 ARG A N 1
ATOM 3356 C CA . ARG A 1 468 ? 28.844 10.531 25.844 1 85.38 468 ARG A CA 1
ATOM 3357 C C . ARG A 1 468 ? 28.266 9.281 26.5 1 85.38 468 ARG A C 1
ATOM 3359 O O . ARG A 1 468 ? 28.031 9.266 27.719 1 85.38 468 ARG A O 1
ATOM 3366 N N . PRO A 1 469 ? 28.203 8.188 25.688 1 81.25 469 PRO A N 1
ATOM 3367 C CA . PRO A 1 469 ? 27.625 6.957 26.234 1 81.25 469 PRO A CA 1
ATOM 3368 C C . PRO A 1 469 ? 28.531 6.281 27.25 1 81.25 469 PRO A C 1
ATOM 3370 O O . PRO A 1 469 ? 28.078 5.422 28.016 1 81.25 469 PRO A O 1
ATOM 3373 N N . ASP A 1 470 ? 29.719 6.75 27.359 1 82 470 ASP A N 1
ATOM 3374 C CA . ASP A 1 470 ? 30.734 6.109 28.203 1 82 470 ASP A CA 1
ATOM 3375 C C . ASP A 1 470 ? 30.625 6.598 29.641 1 82 470 ASP A C 1
ATOM 3377 O O . ASP A 1 470 ? 31.141 5.953 30.562 1 82 470 ASP A O 1
ATOM 3381 N N . LEU A 1 471 ? 29.969 7.738 29.797 1 82.62 471 LEU A N 1
ATOM 3382 C CA . LEU A 1 471 ? 29.891 8.289 31.141 1 82.62 471 LEU A CA 1
ATOM 3383 C C . LEU A 1 471 ? 28.922 7.488 32 1 82.62 471 LEU A C 1
ATOM 3385 O O . LEU A 1 471 ? 28 6.863 31.484 1 82.62 471 LEU A O 1
ATOM 3389 N N . ASP A 1 472 ? 29.062 7.484 33.188 1 85.56 472 ASP A N 1
ATOM 3390 C CA . ASP A 1 472 ? 28.328 6.629 34.125 1 85.56 472 ASP A CA 1
ATOM 3391 C C . ASP A 1 472 ? 26.953 7.223 34.438 1 85.56 472 ASP A C 1
ATOM 3393 O O . ASP A 1 472 ? 26.688 8.383 34.125 1 85.56 472 ASP A O 1
ATOM 3397 N N . ASP A 1 473 ? 26.188 6.449 35.188 1 88.44 473 ASP A N 1
ATOM 3398 C CA . ASP A 1 473 ? 24.812 6.809 35.531 1 88.44 473 ASP A CA 1
ATOM 3399 C C . ASP A 1 473 ? 24.766 7.941 36.531 1 88.44 473 ASP A C 1
ATOM 3401 O O . ASP A 1 473 ? 23.859 8.773 36.531 1 88.44 473 ASP A O 1
ATOM 3405 N N . ALA A 1 474 ? 25.812 7.977 37.312 1 90.38 474 ALA A N 1
ATOM 3406 C CA . ALA A 1 474 ? 25.859 9.023 38.312 1 90.38 474 ALA A CA 1
ATOM 3407 C C . ALA A 1 474 ? 25.984 10.406 37.688 1 90.38 474 ALA A C 1
ATOM 3409 O O . ALA A 1 474 ? 25.375 11.367 38.156 1 90.38 474 ALA A O 1
ATOM 3410 N N . THR A 1 475 ? 26.781 10.445 36.719 1 91.56 475 THR A N 1
ATOM 3411 C CA . THR A 1 475 ? 26.953 11.711 36 1 91.56 475 THR A CA 1
ATOM 3412 C C . THR A 1 475 ? 25.656 12.156 35.375 1 91.56 475 THR A C 1
ATOM 3414 O O . THR A 1 475 ? 25.312 13.344 35.375 1 91.56 475 THR A O 1
ATOM 3417 N N . ALA A 1 476 ? 24.938 11.164 34.812 1 92.5 476 ALA A N 1
ATOM 3418 C CA . ALA A 1 476 ? 23.656 11.469 34.188 1 92.5 476 ALA A CA 1
ATOM 3419 C C . ALA A 1 476 ? 22.672 12.031 35.219 1 92.5 476 ALA A C 1
ATOM 3421 O O . ALA A 1 476 ? 21.984 13.016 34.938 1 92.5 476 ALA A O 1
ATOM 3422 N N . ASP A 1 477 ? 22.625 11.43 36.375 1 92.38 477 ASP A N 1
ATOM 3423 C CA . ASP A 1 477 ? 21.719 11.875 37.406 1 92.38 477 ASP A CA 1
ATOM 3424 C C . ASP A 1 477 ? 22.062 13.281 37.906 1 92.38 477 ASP A C 1
ATOM 3426 O O . ASP A 1 477 ? 21.172 14.086 38.188 1 92.38 477 ASP A O 1
ATOM 3430 N N . ALA A 1 478 ? 23.328 13.547 37.969 1 93.06 478 ALA A N 1
ATOM 3431 C CA . ALA A 1 478 ? 23.781 14.867 38.375 1 93.06 478 ALA A CA 1
ATOM 3432 C C . ALA A 1 478 ? 23.359 15.938 37.375 1 93.06 478 ALA A C 1
ATOM 3434 O O . ALA A 1 478 ? 23 17.047 37.781 1 93.06 478 ALA A O 1
ATOM 3435 N N . VAL A 1 479 ? 23.438 15.594 36.156 1 94.19 479 VAL A N 1
ATOM 3436 C CA . VAL A 1 479 ? 23.062 16.562 35.125 1 94.19 479 VAL A CA 1
ATOM 3437 C C . VAL A 1 479 ? 21.547 16.797 35.188 1 94.19 479 VAL A C 1
ATOM 3439 O O . VAL A 1 479 ? 21.094 17.938 35.031 1 94.19 479 VAL A O 1
ATOM 3442 N N . PHE A 1 480 ? 20.766 15.719 35.406 1 94.69 480 PHE A N 1
ATOM 3443 C CA . PHE A 1 480 ? 19.312 15.875 35.562 1 94.69 480 PHE A CA 1
ATOM 3444 C C . PHE A 1 480 ? 18.984 16.828 36.688 1 94.69 480 PHE A C 1
ATOM 3446 O O . PHE A 1 480 ? 18.125 17.688 36.562 1 94.69 480 PHE A O 1
ATOM 3453 N N . GLU A 1 481 ? 19.688 16.688 37.719 1 93.06 481 GLU A N 1
ATOM 3454 C CA . GLU A 1 481 ? 19.484 17.547 38.875 1 93.06 481 GLU A CA 1
ATOM 3455 C C . GLU A 1 481 ? 19.891 18.984 38.562 1 93.06 481 GLU A C 1
ATOM 3457 O O . GLU A 1 481 ? 19.219 19.938 39 1 93.06 481 GLU A O 1
ATOM 3462 N N . ALA A 1 482 ? 20.953 19.141 37.906 1 93.44 482 ALA A N 1
ATOM 3463 C CA . ALA A 1 482 ? 21.484 20.469 37.594 1 93.44 482 ALA A CA 1
ATOM 3464 C C . ALA A 1 482 ? 20.484 21.266 36.75 1 93.44 482 ALA A C 1
ATOM 3466 O O . ALA A 1 482 ? 20.359 22.484 36.938 1 93.44 482 ALA A O 1
ATOM 3467 N N . VAL A 1 483 ? 19.891 20.547 35.844 1 94.62 483 VAL A N 1
ATOM 3468 C CA . VAL A 1 483 ? 18.984 21.266 34.969 1 94.62 483 VAL A CA 1
ATOM 3469 C C . VAL A 1 483 ? 17.578 21.297 35.562 1 94.62 483 VAL A C 1
ATOM 3471 O O . VAL A 1 483 ? 16.672 21.891 35 1 94.62 483 VAL A O 1
ATOM 3474 N N . GLY A 1 484 ? 17.344 20.625 36.656 1 93.12 484 GLY A N 1
ATOM 3475 C CA . GLY A 1 484 ? 16.078 20.656 37.375 1 93.12 484 GLY A CA 1
ATOM 3476 C C . GLY A 1 484 ? 15.062 19.672 36.844 1 93.12 484 GLY A C 1
ATOM 3477 O O . GLY A 1 484 ? 13.859 19.922 36.875 1 93.12 484 GLY A O 1
ATOM 3478 N N . LEU A 1 485 ? 15.484 18.672 36.156 1 93.69 485 LEU A N 1
ATOM 3479 C CA . LEU A 1 485 ? 14.562 17.656 35.656 1 93.69 485 LEU A CA 1
ATOM 3480 C C . LEU A 1 485 ? 14.414 16.516 36.656 1 93.69 485 LEU A C 1
ATOM 3482 O O . LEU A 1 485 ? 15.336 15.703 36.844 1 93.69 485 LEU A O 1
ATOM 3486 N N . ASP A 1 486 ? 13.273 16.453 37.25 1 91.62 486 ASP A N 1
ATOM 3487 C CA . ASP A 1 486 ? 13.016 15.414 38.25 1 91.62 486 ASP A CA 1
ATOM 3488 C C . ASP A 1 486 ? 12.578 14.109 37.594 1 91.62 486 ASP A C 1
ATOM 3490 O O . ASP A 1 486 ? 11.383 13.875 37.406 1 91.62 486 ASP A O 1
ATOM 3494 N N . VAL A 1 487 ? 13.516 13.289 37.438 1 90.75 487 VAL A N 1
ATOM 3495 C CA . VAL A 1 487 ? 13.25 12.031 36.75 1 90.75 487 VAL A CA 1
ATOM 3496 C C . VAL A 1 487 ? 12.484 11.086 37.656 1 90.75 487 VAL A C 1
ATOM 3498 O O . VAL A 1 487 ? 11.805 10.172 37.188 1 90.75 487 VAL A O 1
ATOM 3501 N N . GLY A 1 488 ? 12.523 11.273 38.906 1 87.75 488 GLY A N 1
ATOM 3502 C CA . GLY A 1 488 ? 11.852 10.445 39.906 1 87.75 488 GLY A CA 1
ATOM 3503 C C . GLY A 1 488 ? 10.344 10.578 39.875 1 87.75 488 GLY A C 1
ATOM 3504 O O . GLY A 1 488 ? 9.625 9.703 40.375 1 87.75 488 GLY A O 1
ATOM 3505 N N . ARG A 1 489 ? 9.898 11.57 39.312 1 87.75 489 ARG A N 1
ATOM 3506 C CA . ARG A 1 489 ? 8.453 11.766 39.25 1 87.75 489 ARG A CA 1
ATOM 3507 C C . ARG A 1 489 ? 7.805 10.781 38.281 1 87.75 489 ARG A C 1
ATOM 3509 O O . ARG A 1 489 ? 6.605 10.508 38.375 1 87.75 489 ARG A O 1
ATOM 3516 N N . PHE A 1 490 ? 8.609 10.297 37.438 1 90.88 490 PHE A N 1
ATOM 3517 C CA . PHE A 1 490 ? 8.094 9.312 36.469 1 90.88 490 PHE A CA 1
ATOM 3518 C C . PHE A 1 490 ? 8.164 7.906 37.062 1 90.88 490 PHE A C 1
ATOM 3520 O O . PHE A 1 490 ? 9.133 7.559 37.75 1 90.88 490 PHE A O 1
ATOM 3527 N N . PRO A 1 491 ? 7.215 7.102 36.844 1 88.06 491 PRO A N 1
ATOM 3528 C CA . PRO A 1 491 ? 7.176 5.75 37.406 1 88.06 491 PRO A CA 1
ATOM 3529 C C . PRO A 1 491 ? 8.414 4.93 37.062 1 88.06 491 PRO A C 1
ATOM 3531 O O . PRO A 1 491 ? 8.914 4.168 37.875 1 88.06 491 PRO A O 1
ATOM 3534 N N . ASP A 1 492 ? 8.961 5.109 35.906 1 91.12 492 ASP A N 1
ATOM 3535 C CA . ASP A 1 492 ? 10.102 4.309 35.469 1 91.12 492 ASP A CA 1
ATOM 3536 C C . ASP A 1 492 ? 11.406 5.09 35.594 1 91.12 492 ASP A C 1
ATOM 3538 O O . ASP A 1 492 ? 12.445 4.664 35.094 1 91.12 492 ASP A O 1
ATOM 3542 N N . GLY A 1 493 ? 11.273 6.254 36.188 1 90.81 493 GLY A N 1
ATOM 3543 C CA . GLY A 1 493 ? 12.461 7.062 36.375 1 90.81 493 GLY A CA 1
ATOM 3544 C C . GLY A 1 493 ? 13.219 7.355 35.094 1 90.81 493 GLY A C 1
ATOM 3545 O O . GLY A 1 493 ? 12.625 7.77 34.094 1 90.81 493 GLY A O 1
ATOM 3546 N N . PRO A 1 494 ? 14.562 7.066 35.188 1 88.94 494 PRO A N 1
ATOM 3547 C CA . PRO A 1 494 ? 15.391 7.332 34.031 1 88.94 494 PRO A CA 1
ATOM 3548 C C . PRO A 1 494 ? 15.094 6.383 32.875 1 88.94 494 PRO A C 1
ATOM 3550 O O . PRO A 1 494 ? 15.508 6.633 31.734 1 88.94 494 PRO A O 1
ATOM 3553 N N . ARG A 1 495 ? 14.336 5.371 33.156 1 89.69 495 ARG A N 1
ATOM 3554 C CA . ARG A 1 495 ? 14.008 4.387 32.125 1 89.69 495 ARG A CA 1
ATOM 3555 C C . ARG A 1 495 ? 12.672 4.699 31.469 1 89.69 495 ARG A C 1
ATOM 3557 O O . ARG A 1 495 ? 12.164 3.91 30.672 1 89.69 495 ARG A O 1
ATOM 3564 N N . THR A 1 496 ? 12.164 5.863 31.781 1 89.5 496 THR A N 1
ATOM 3565 C CA . THR A 1 496 ? 10.922 6.273 31.156 1 89.5 496 THR A CA 1
ATOM 3566 C C . THR A 1 496 ? 11.094 6.383 29.641 1 89.5 496 THR A C 1
ATOM 3568 O O . THR A 1 496 ? 12.055 6.988 29.156 1 89.5 496 THR A O 1
ATOM 3571 N N . VAL A 1 497 ? 10.203 5.797 28.969 1 89.25 497 VAL A N 1
ATOM 3572 C CA . VAL A 1 497 ? 10.297 5.746 27.516 1 89.25 497 VAL A CA 1
ATOM 3573 C C . VAL A 1 497 ? 9.656 6.992 26.906 1 89.25 497 VAL A C 1
ATOM 3575 O O . VAL A 1 497 ? 8.508 7.32 27.219 1 89.25 497 VAL A O 1
ATOM 3578 N N . LEU A 1 498 ? 10.508 7.668 26.125 1 88 498 LEU A N 1
ATOM 3579 C CA . LEU A 1 498 ? 10.023 8.812 25.359 1 88 498 LEU A CA 1
ATOM 3580 C C . LEU A 1 498 ? 9.461 8.367 24.016 1 88 498 LEU A C 1
ATOM 3582 O O . LEU A 1 498 ? 10.039 7.508 23.344 1 88 498 LEU A O 1
ATOM 3586 N N . ARG A 1 499 ? 8.32 8.758 23.703 1 80.88 499 ARG A N 1
ATOM 3587 C CA . ARG A 1 499 ? 7.734 8.539 22.391 1 80.88 499 ARG A CA 1
ATOM 3588 C C . ARG A 1 499 ? 8.078 9.688 21.438 1 80.88 499 ARG A C 1
ATOM 3590 O O . ARG A 1 499 ? 8.812 10.602 21.812 1 80.88 499 ARG A O 1
ATOM 3597 N N . ALA A 1 500 ? 7.605 9.648 20.203 1 71.75 500 ALA A N 1
ATOM 3598 C CA . ALA A 1 500 ? 7.887 10.695 19.219 1 71.75 500 ALA A CA 1
ATOM 3599 C C . ALA A 1 500 ? 7.488 12.07 19.75 1 71.75 500 ALA A C 1
ATOM 3601 O O . ALA A 1 500 ? 6.438 12.219 20.375 1 71.75 500 ALA A O 1
ATOM 3602 N N . GLY A 1 501 ? 8.352 12.945 19.672 1 73.56 501 GLY A N 1
ATOM 3603 C CA . GLY A 1 501 ? 8.102 14.32 20.078 1 73.56 501 GLY A CA 1
ATOM 3604 C C . GLY A 1 501 ? 8.453 14.602 21.516 1 73.56 501 GLY A C 1
ATOM 3605 O O . GLY A 1 501 ? 8.414 15.75 21.969 1 73.56 501 GLY A O 1
ATOM 3606 N N . GLY A 1 502 ? 8.797 13.562 22.281 1 80.88 502 GLY A N 1
ATOM 3607 C CA . GLY A 1 502 ? 9.242 13.766 23.641 1 80.88 502 GLY A CA 1
ATOM 3608 C C . GLY A 1 502 ? 8.18 13.438 24.672 1 80.88 502 GLY A C 1
ATOM 3609 O O . GLY A 1 502 ? 8.375 13.641 25.875 1 80.88 502 GLY A O 1
ATOM 3610 N N . GLU A 1 503 ? 7.031 12.906 24.219 1 82.69 503 GLU A N 1
ATOM 3611 C CA . GLU A 1 503 ? 6 12.492 25.156 1 82.69 503 GLU A CA 1
ATOM 3612 C C . GLU A 1 503 ? 6.512 11.398 26.094 1 82.69 503 GLU A C 1
ATOM 3614 O O . GLU A 1 503 ? 7.285 10.531 25.672 1 82.69 503 GLU A O 1
ATOM 3619 N N . PRO A 1 504 ? 6.191 11.656 27.391 1 87.81 504 PRO A N 1
ATOM 3620 C CA . PRO A 1 504 ? 5.168 12.438 28.094 1 87.81 504 PRO A CA 1
ATOM 3621 C C . PRO A 1 504 ? 5.715 13.727 28.703 1 87.81 504 PRO A C 1
ATOM 3623 O O . PRO A 1 504 ? 5.062 14.344 29.547 1 87.81 504 PRO A O 1
ATOM 3626 N N . LEU A 1 505 ? 6.832 14.172 28.312 1 89.56 505 LEU A N 1
ATOM 3627 C CA . LEU A 1 505 ? 7.438 15.352 28.922 1 89.56 505 LEU A CA 1
ATOM 3628 C C . LEU A 1 505 ? 6.645 16.609 28.562 1 89.56 505 LEU A C 1
ATOM 3630 O O . LEU A 1 505 ? 6.145 16.734 27.438 1 89.56 505 LEU A O 1
ATOM 3634 N N . THR A 1 506 ? 6.516 17.438 29.531 1 89.94 506 THR A N 1
ATOM 3635 C CA . THR A 1 506 ? 5.957 18.75 29.25 1 89.94 506 THR A CA 1
ATOM 3636 C C . THR A 1 506 ? 6.941 19.594 28.453 1 89.94 506 THR A C 1
ATOM 3638 O O . THR A 1 506 ? 8.086 19.188 28.234 1 89.94 506 THR A O 1
ATOM 3641 N N . VAL A 1 507 ? 6.473 20.688 27.969 1 90.88 507 VAL A N 1
ATOM 3642 C CA . VAL A 1 507 ? 7.305 21.578 27.172 1 90.88 507 VAL A CA 1
ATOM 3643 C C . VAL A 1 507 ? 8.523 22.031 27.984 1 90.88 507 VAL A C 1
ATOM 3645 O O . VAL A 1 507 ? 9.641 22.047 27.469 1 90.88 507 VAL A O 1
ATOM 3648 N N . ASP A 1 508 ? 8.266 22.406 29.25 1 92.88 508 ASP A N 1
ATOM 3649 C CA . ASP A 1 508 ? 9.336 22.828 30.141 1 92.88 508 ASP A CA 1
ATOM 3650 C C . ASP A 1 508 ? 10.336 21.688 30.375 1 92.88 508 ASP A C 1
ATOM 3652 O O . ASP A 1 508 ? 11.547 21.906 30.344 1 92.88 508 ASP A O 1
ATOM 3656 N N . GLU A 1 509 ? 9.828 20.5 30.578 1 93.06 509 GLU A N 1
ATOM 3657 C CA . GLU A 1 509 ? 10.68 19.328 30.828 1 93.06 509 GLU A CA 1
ATOM 3658 C C . GLU A 1 509 ? 11.5 18.984 29.594 1 93.06 509 GLU A C 1
ATOM 3660 O O . GLU A 1 509 ? 12.664 18.578 29.719 1 93.06 509 GLU A O 1
ATOM 3665 N N . ARG A 1 510 ? 10.906 19.125 28.469 1 93.25 510 ARG A N 1
ATOM 3666 C CA . ARG A 1 510 ? 11.633 18.875 27.234 1 93.25 510 ARG A CA 1
ATOM 3667 C C . ARG A 1 510 ? 12.781 19.859 27.062 1 93.25 510 ARG A C 1
ATOM 3669 O O . ARG A 1 510 ? 13.859 19.484 26.594 1 93.25 510 ARG A O 1
ATOM 3676 N N . ALA A 1 511 ? 12.484 21.078 27.375 1 94.5 511 ALA A N 1
ATOM 3677 C CA . ALA A 1 511 ? 13.531 22.109 27.297 1 94.5 511 ALA A CA 1
ATOM 3678 C C . ALA A 1 511 ? 14.672 21.781 28.25 1 94.5 511 ALA A C 1
ATOM 3680 O O . ALA A 1 511 ? 15.844 21.953 27.906 1 94.5 511 ALA A O 1
ATOM 3681 N N . ARG A 1 512 ? 14.32 21.328 29.438 1 95.06 512 ARG A N 1
ATOM 3682 C CA . ARG A 1 512 ? 15.336 20.953 30.406 1 95.06 512 ARG A CA 1
ATOM 3683 C C . ARG A 1 512 ? 16.156 19.766 29.922 1 95.06 512 ARG A C 1
ATOM 3685 O O . ARG A 1 512 ? 17.375 19.719 30.125 1 95.06 512 ARG A O 1
ATOM 3692 N N . LEU A 1 513 ? 15.484 18.828 29.344 1 93.06 513 LEU A N 1
ATOM 3693 C CA . LEU A 1 513 ? 16.188 17.672 28.797 1 93.06 513 LEU A CA 1
ATOM 3694 C C . LEU A 1 513 ? 17.125 18.078 27.672 1 93.06 513 LEU A C 1
ATOM 3696 O O . LEU A 1 513 ? 18.219 17.547 27.547 1 93.06 513 LEU A O 1
ATOM 3700 N N . ALA A 1 514 ? 16.656 18.938 26.781 1 93.88 514 ALA A N 1
ATOM 3701 C CA . ALA A 1 514 ? 17.516 19.453 25.719 1 93.88 514 ALA A CA 1
ATOM 3702 C C . ALA A 1 514 ? 18.781 20.094 26.266 1 93.88 514 ALA A C 1
ATOM 3704 O O . ALA A 1 514 ? 19.875 19.891 25.734 1 93.88 514 ALA A O 1
ATOM 3705 N N . LEU A 1 515 ? 18.562 20.875 27.281 1 95.19 515 LEU A N 1
ATOM 3706 C CA . LEU A 1 515 ? 19.703 21.5 27.938 1 95.19 515 LEU A CA 1
ATOM 3707 C C . LEU A 1 515 ? 20.625 20.453 28.562 1 95.19 515 LEU A C 1
ATOM 3709 O O . LEU A 1 515 ? 21.844 20.562 28.438 1 95.19 515 LEU A O 1
ATOM 3713 N N . ALA A 1 516 ? 20.016 19.516 29.25 1 94.81 516 ALA A N 1
ATOM 3714 C CA . ALA A 1 516 ? 20.797 18.438 29.859 1 94.81 516 ALA A CA 1
ATOM 3715 C C . ALA A 1 516 ? 21.672 17.734 28.828 1 94.81 516 ALA A C 1
ATOM 3717 O O . ALA A 1 516 ? 22.859 17.484 29.078 1 94.81 516 ALA A O 1
ATOM 3718 N N . ARG A 1 517 ? 21.078 17.422 27.719 1 92.88 517 ARG A N 1
ATOM 3719 C CA . ARG A 1 517 ? 21.797 16.734 26.656 1 92.88 517 ARG A CA 1
ATOM 3720 C C . ARG A 1 517 ? 22.938 17.609 26.125 1 92.88 517 ARG A C 1
ATOM 3722 O O . ARG A 1 517 ? 24.016 17.094 25.812 1 92.88 517 ARG A O 1
ATOM 3729 N N . ALA A 1 518 ? 22.703 18.828 26 1 93.88 518 ALA A N 1
ATOM 3730 C CA . ALA A 1 518 ? 23.688 19.75 25.453 1 93.88 518 ALA A CA 1
ATOM 3731 C C . ALA A 1 518 ? 24.891 19.891 26.375 1 93.88 518 ALA A C 1
ATOM 3733 O O . ALA A 1 518 ? 26.031 20 25.922 1 93.88 518 ALA A O 1
ATOM 3734 N N . VAL A 1 519 ? 24.656 19.906 27.672 1 94.62 519 VAL A N 1
ATOM 3735 C CA . VAL A 1 519 ? 25.734 20.188 28.625 1 94.62 519 VAL A CA 1
ATOM 3736 C C . VAL A 1 519 ? 26.438 18.891 29.016 1 94.62 519 VAL A C 1
ATOM 3738 O O . VAL A 1 519 ? 27.516 18.922 29.609 1 94.62 519 VAL A O 1
ATOM 3741 N N . TYR A 1 520 ? 25.781 17.797 28.672 1 93.5 520 TYR A N 1
ATOM 3742 C CA . TYR A 1 520 ? 26.312 16.5 29.078 1 93.5 520 TYR A CA 1
ATOM 3743 C C . TYR A 1 520 ? 27.719 16.297 28.516 1 93.5 520 TYR A C 1
ATOM 3745 O O . TYR A 1 520 ? 27.938 16.406 27.297 1 93.5 520 TYR A O 1
ATOM 3753 N N . GLY A 1 521 ? 28.688 16.062 29.312 1 90.06 521 GLY A N 1
ATOM 3754 C CA . GLY A 1 521 ? 30.078 15.914 28.906 1 90.06 521 GLY A CA 1
ATOM 3755 C C . GLY A 1 521 ? 30.828 17.234 28.859 1 90.06 521 GLY A C 1
ATOM 3756 O O . GLY A 1 521 ? 32.031 17.25 28.562 1 90.06 521 GLY A O 1
ATOM 3757 N N . GLU A 1 522 ? 30.188 18.328 29.062 1 90.69 522 GLU A N 1
ATOM 3758 C CA . GLU A 1 522 ? 30.75 19.672 29.172 1 90.69 522 GLU A CA 1
ATOM 3759 C C . GLU A 1 522 ? 31.562 20.031 27.938 1 90.69 522 GLU A C 1
ATOM 3761 O O . GLU A 1 522 ? 32.75 20.375 28.031 1 90.69 522 GLU A O 1
ATOM 3766 N N . PRO A 1 523 ? 30.953 20.031 26.828 1 91.69 523 PRO A N 1
ATOM 3767 C CA . PRO A 1 523 ? 31.672 20.453 25.625 1 91.69 523 PRO A CA 1
ATOM 3768 C C . PRO A 1 523 ? 32.25 21.875 25.734 1 91.69 523 PRO A C 1
ATOM 3770 O O . PRO A 1 523 ? 31.656 22.719 26.422 1 91.69 523 PRO A O 1
ATOM 3773 N N . PRO A 1 524 ? 33.344 22.094 25.047 1 89.94 524 PRO A N 1
ATOM 3774 C CA . PRO A 1 524 ? 33.969 23.406 25.156 1 89.94 524 PRO A CA 1
ATOM 3775 C C . PRO A 1 524 ? 33.125 24.547 24.625 1 89.94 524 PRO A C 1
ATOM 3777 O O . PRO A 1 524 ? 33.281 25.688 25.031 1 89.94 524 PRO A O 1
ATOM 3780 N N . LEU A 1 525 ? 32.25 24.219 23.734 1 92.62 525 LEU A N 1
ATOM 3781 C CA . LEU A 1 525 ? 31.359 25.219 23.188 1 92.62 525 LEU A CA 1
ATOM 3782 C C . LEU A 1 525 ? 29.891 24.812 23.375 1 92.62 525 LEU A C 1
ATOM 3784 O O . LEU A 1 525 ? 29.5 23.703 23 1 92.62 525 LEU A O 1
ATOM 3788 N N . LEU A 1 526 ? 29.156 25.641 24.031 1 94.44 526 LEU A N 1
ATOM 3789 C CA . LEU A 1 526 ? 27.734 25.406 24.25 1 94.44 526 LEU A CA 1
ATOM 3790 C C . LEU A 1 526 ? 26.875 26.422 23.5 1 94.44 526 LEU A C 1
ATOM 3792 O O . LEU A 1 526 ? 27.109 27.625 23.594 1 94.44 526 LEU A O 1
ATOM 3796 N N . LEU A 1 527 ? 26.047 25.922 22.688 1 94.19 527 LEU A N 1
ATOM 3797 C CA . LEU A 1 527 ? 25.109 26.766 21.938 1 94.19 527 LEU A CA 1
ATOM 3798 C C . LEU A 1 527 ? 23.688 26.594 22.453 1 94.19 527 LEU A C 1
ATOM 3800 O O . LEU A 1 527 ? 23.172 25.484 22.516 1 94.19 527 LEU A O 1
ATOM 3804 N N . VAL A 1 528 ? 23.031 27.703 22.859 1 94.81 528 VAL A N 1
ATOM 3805 C CA . VAL A 1 528 ? 21.672 27.656 23.406 1 94.81 528 VAL A CA 1
ATOM 3806 C C . VAL A 1 528 ? 20.781 28.625 22.625 1 94.81 528 VAL A C 1
ATOM 3808 O O . VAL A 1 528 ? 21.047 29.828 22.594 1 94.81 528 VAL A O 1
ATOM 3811 N N . ALA A 1 529 ? 19.766 28.094 22.047 1 92.94 529 ALA A N 1
ATOM 3812 C CA . ALA A 1 529 ? 18.922 28.938 21.219 1 92.94 529 ALA A CA 1
ATOM 3813 C C . ALA A 1 529 ? 17.516 29.062 21.797 1 92.94 529 ALA A C 1
ATOM 3815 O O . ALA A 1 529 ? 16.688 28.156 21.641 1 92.94 529 ALA A O 1
ATOM 3816 N N . ASP A 1 530 ? 17.125 30.172 22.359 1 91.62 530 ASP A N 1
ATOM 3817 C CA . ASP A 1 530 ? 15.797 30.609 22.781 1 91.62 530 ASP A CA 1
ATOM 3818 C C . ASP A 1 530 ? 15.164 29.609 23.734 1 91.62 530 ASP A C 1
ATOM 3820 O O . ASP A 1 530 ? 13.953 29.391 23.703 1 91.62 530 ASP A O 1
ATOM 3824 N N . LEU A 1 531 ? 16.016 29 24.484 1 92.94 531 LEU A N 1
ATOM 3825 C CA . LEU A 1 531 ? 15.523 27.969 25.391 1 92.94 531 LEU A CA 1
ATOM 3826 C C . LEU A 1 531 ? 14.727 28.578 26.531 1 92.94 531 LEU A C 1
ATOM 3828 O O . LEU A 1 531 ? 13.82 27.953 27.078 1 92.94 531 LEU A O 1
ATOM 3832 N N . ASP A 1 532 ? 15.078 29.781 26.922 1 92.88 532 ASP A N 1
ATOM 3833 C CA . ASP A 1 532 ? 14.453 30.453 28.047 1 92.88 532 ASP A CA 1
ATOM 3834 C C . ASP A 1 532 ? 12.969 30.688 27.797 1 92.88 532 ASP A C 1
ATOM 3836 O O . ASP A 1 532 ? 12.188 30.828 28.734 1 92.88 532 ASP A O 1
ATOM 3840 N N . ARG A 1 533 ? 12.531 30.641 26.562 1 91.38 533 ARG A N 1
ATOM 3841 C CA . ARG A 1 533 ? 11.141 30.859 26.203 1 91.38 533 ARG A CA 1
ATOM 3842 C C . ARG A 1 533 ? 10.266 29.672 26.594 1 91.38 533 ARG A C 1
ATOM 3844 O O . ARG A 1 533 ? 9.07 29.828 26.828 1 91.38 533 ARG A O 1
ATOM 3851 N N . ASP A 1 534 ? 10.867 28.547 26.703 1 92.25 534 ASP A N 1
ATOM 3852 C CA . ASP A 1 534 ? 10.102 27.328 26.969 1 92.25 534 ASP A CA 1
ATOM 3853 C C . ASP A 1 534 ? 10.219 26.922 28.438 1 92.25 534 ASP A C 1
ATOM 3855 O O . ASP A 1 534 ? 9.617 25.938 28.859 1 92.25 534 ASP A O 1
ATOM 3859 N N . LEU A 1 535 ? 10.945 27.703 29.203 1 92.81 535 LEU A N 1
ATOM 3860 C CA . LEU A 1 535 ? 11.188 27.328 30.594 1 92.81 535 LEU A CA 1
ATOM 3861 C C . LEU A 1 535 ? 10.312 28.156 31.531 1 92.81 535 LEU A C 1
ATOM 3863 O O . LEU A 1 535 ? 10 29.312 31.25 1 92.81 535 LEU A O 1
ATOM 3867 N N . ASP A 1 536 ? 9.906 27.609 32.688 1 91 536 ASP A N 1
ATOM 3868 C CA . ASP A 1 536 ? 9.234 28.344 33.75 1 91 536 ASP A CA 1
ATOM 3869 C C . ASP A 1 536 ? 10.234 29.188 34.531 1 91 536 ASP A C 1
ATOM 3871 O O . ASP A 1 536 ? 11.414 29.266 34.188 1 91 536 ASP A O 1
ATOM 3875 N N . GLU A 1 537 ? 9.766 29.875 35.5 1 91.75 537 GLU A N 1
ATOM 3876 C CA . GLU A 1 537 ? 10.609 30.812 36.25 1 91.75 537 GLU A CA 1
ATOM 3877 C C . GLU A 1 537 ? 11.781 30.078 36.906 1 91.75 537 GLU A C 1
ATOM 3879 O O . GLU A 1 537 ? 12.93 30.531 36.812 1 91.75 537 GLU A O 1
ATOM 3884 N N . GLU A 1 538 ? 11.492 28.953 37.531 1 91.44 538 GLU A N 1
ATOM 3885 C CA . GLU A 1 538 ? 12.562 28.172 38.156 1 91.44 538 GLU A CA 1
ATOM 3886 C C . GLU A 1 538 ? 13.555 27.688 37.094 1 91.44 538 GLU A C 1
ATOM 3888 O O . GLU A 1 538 ? 14.766 27.688 37.344 1 91.44 538 GLU A O 1
ATOM 3893 N N . GLY A 1 539 ? 12.992 27.266 36 1 93.06 539 GLY A N 1
ATOM 3894 C CA . GLY A 1 539 ? 13.82 26.781 34.906 1 93.06 539 GLY A CA 1
ATOM 3895 C C . GLY A 1 539 ? 14.742 27.859 34.375 1 93.06 539 GLY A C 1
ATOM 3896 O O . GLY A 1 539 ? 15.906 27.578 34.062 1 93.06 539 GLY A O 1
ATOM 3897 N N . ARG A 1 540 ? 14.266 29.047 34.281 1 94.06 540 ARG A N 1
ATOM 3898 C CA . ARG A 1 540 ? 15.078 30.156 33.781 1 94.06 540 ARG A CA 1
ATOM 3899 C C . ARG A 1 540 ? 16.203 30.5 34.75 1 94.06 540 ARG A C 1
ATOM 3901 O O . ARG A 1 540 ? 17.328 30.797 34.312 1 94.06 540 ARG A O 1
ATOM 3908 N N . ASP A 1 541 ? 15.875 30.438 35.969 1 93.69 541 ASP A N 1
ATOM 3909 C CA . ASP A 1 541 ? 16.891 30.703 36.969 1 93.69 541 ASP A CA 1
ATOM 3910 C C . ASP A 1 541 ? 18 29.672 36.938 1 93.69 541 ASP A C 1
ATOM 3912 O O . ASP A 1 541 ? 19.188 30 37.031 1 93.69 541 ASP A O 1
ATOM 3916 N N . ARG A 1 542 ? 17.625 28.484 36.781 1 93.62 542 ARG A N 1
ATOM 3917 C CA . ARG A 1 542 ? 18.594 27.406 36.719 1 93.62 542 ARG A CA 1
ATOM 3918 C C . ARG A 1 542 ? 19.422 27.5 35.438 1 93.62 542 ARG A C 1
ATOM 3920 O O . ARG A 1 542 ? 20.625 27.219 35.438 1 93.62 542 ARG A O 1
ATOM 3927 N N . LEU A 1 543 ? 18.766 27.766 34.375 1 94.5 543 LEU A N 1
ATOM 3928 C CA . LEU A 1 543 ? 19.469 27.969 33.125 1 94.5 543 LEU A CA 1
ATOM 3929 C C . LEU A 1 543 ? 20.547 29.047 33.281 1 94.5 543 LEU A C 1
ATOM 3931 O O . LEU A 1 543 ? 21.688 28.828 32.906 1 94.5 543 LEU A O 1
ATOM 3935 N N . ALA A 1 544 ? 20.109 30.172 33.844 1 95.06 544 ALA A N 1
ATOM 3936 C CA . ALA A 1 544 ? 21.031 31.281 34.031 1 95.06 544 ALA A CA 1
ATOM 3937 C C . ALA A 1 544 ? 22.219 30.859 34.938 1 95.06 544 ALA A C 1
ATOM 3939 O O . ALA A 1 544 ? 23.375 31.172 34.625 1 95.06 544 ALA A O 1
ATOM 3940 N N . ALA A 1 545 ? 21.938 30.188 35.969 1 94.56 545 ALA A N 1
ATOM 3941 C CA . ALA A 1 545 ? 22.969 29.734 36.875 1 94.56 545 ALA A CA 1
ATOM 3942 C C . ALA A 1 545 ? 23.922 28.766 36.188 1 94.56 545 ALA A C 1
ATOM 3944 O O . ALA A 1 545 ? 25.141 28.844 36.375 1 94.56 545 ALA A O 1
ATOM 3945 N N . LEU A 1 546 ? 23.328 27.875 35.469 1 95.19 546 LEU A N 1
ATOM 3946 C CA . LEU A 1 546 ? 24.125 26.875 34.781 1 95.19 546 LEU A CA 1
ATOM 3947 C C . LEU A 1 546 ? 25.031 27.516 33.719 1 95.19 546 LEU A C 1
ATOM 3949 O O . LEU A 1 546 ? 26.203 27.156 33.625 1 95.19 546 LEU A O 1
ATOM 3953 N N . LEU A 1 547 ? 24.5 28.391 32.969 1 95.56 547 LEU A N 1
ATOM 3954 C CA . LEU A 1 547 ? 25.281 29.062 31.922 1 95.56 547 LEU A CA 1
ATOM 3955 C C . LEU A 1 547 ? 26.375 29.922 32.531 1 95.56 547 LEU A C 1
ATOM 3957 O O . LEU A 1 547 ? 27.469 30.031 31.984 1 95.56 547 LEU A O 1
ATOM 3961 N N . ALA A 1 548 ? 26.078 30.562 33.656 1 94.69 548 ALA A N 1
ATOM 3962 C CA . ALA A 1 548 ? 27.078 31.391 34.312 1 94.69 548 ALA A CA 1
ATOM 3963 C C . ALA A 1 548 ? 28.234 30.562 34.844 1 94.69 548 ALA A C 1
ATOM 3965 O O . ALA A 1 548 ? 29.391 31 34.812 1 94.69 548 ALA A O 1
ATOM 3966 N N . ALA A 1 549 ? 27.906 29.375 35.281 1 93.94 549 ALA A N 1
ATOM 3967 C CA . ALA A 1 549 ? 28.922 28.531 35.906 1 93.94 549 ALA A CA 1
ATOM 3968 C C . ALA A 1 549 ? 29.594 27.641 34.875 1 93.94 549 ALA A C 1
ATOM 3970 O O . ALA A 1 549 ? 30.578 26.953 35.188 1 93.94 549 ALA A O 1
ATOM 3971 N N . TYR A 1 550 ? 29.156 27.609 33.625 1 94.5 550 TYR A N 1
ATOM 3972 C CA . TYR A 1 550 ? 29.672 26.703 32.625 1 94.5 550 TYR A CA 1
ATOM 3973 C C . TYR A 1 550 ? 31.141 26.984 32.312 1 94.5 550 TYR A C 1
ATOM 3975 O O . TYR A 1 550 ? 31.531 28.125 32.094 1 94.5 550 TYR A O 1
ATOM 3983 N N . PRO A 1 551 ? 31.922 26 32.344 1 91 551 PRO A N 1
ATOM 3984 C CA . PRO A 1 551 ? 33.375 26.203 32.188 1 91 551 PRO A CA 1
ATOM 3985 C C . PRO A 1 551 ? 33.75 26.609 30.766 1 91 551 PRO A C 1
ATOM 3987 O O . PRO A 1 551 ? 34.719 27.344 30.578 1 91 551 PRO A O 1
ATOM 3990 N N . GLY A 1 552 ? 33.062 26.219 29.781 1 91.19 552 GLY A N 1
ATOM 3991 C CA . GLY A 1 552 ? 33.406 26.531 28.406 1 91.19 552 GLY A CA 1
ATOM 3992 C C . GLY A 1 552 ? 32.75 27.812 27.922 1 91.19 552 GLY A C 1
ATOM 3993 O O . GLY A 1 552 ? 32.219 28.594 28.719 1 91.19 552 GLY A O 1
ATOM 3994 N N . ALA A 1 553 ? 32.938 28.031 26.594 1 92 553 ALA A N 1
ATOM 3995 C CA . ALA A 1 553 ? 32.281 29.203 25.984 1 92 553 ALA A CA 1
ATOM 3996 C C . ALA A 1 553 ? 30.812 28.938 25.734 1 92 553 ALA A C 1
ATOM 3998 O O . ALA A 1 553 ? 30.422 27.812 25.391 1 92 553 ALA A O 1
ATOM 3999 N N . VAL A 1 554 ? 30.016 29.953 25.922 1 94.25 554 VAL A N 1
ATOM 4000 C CA . VAL A 1 554 ? 28.578 29.828 25.688 1 94.25 554 VAL A CA 1
ATOM 4001 C C . VAL A 1 554 ? 28.125 30.891 24.703 1 94.25 554 VAL A C 1
ATOM 4003 O O . VAL A 1 554 ? 28.438 32.062 24.859 1 94.25 554 VAL A O 1
ATOM 4006 N N . ALA A 1 555 ? 27.578 30.5 23.641 1 92.81 555 ALA A N 1
ATOM 4007 C CA . ALA A 1 555 ? 26.859 31.406 22.734 1 92.81 555 ALA A CA 1
ATOM 4008 C C . ALA A 1 555 ? 25.359 31.141 22.797 1 92.81 555 ALA A C 1
ATOM 4010 O O . ALA A 1 555 ? 24.906 30 22.719 1 92.81 555 ALA A O 1
ATOM 4011 N N . PHE A 1 556 ? 24.531 32.219 23.016 1 93.62 556 PHE A N 1
ATOM 4012 C CA . PHE A 1 556 ? 23.109 31.953 23.219 1 93.62 556 PHE A CA 1
ATOM 4013 C C . PHE A 1 556 ? 22.266 33.062 22.609 1 93.62 556 PHE A C 1
ATOM 4015 O O . PHE A 1 556 ? 22.781 34.156 22.297 1 93.62 556 PHE A O 1
ATOM 4022 N N . THR A 1 557 ? 21.031 32.656 22.266 1 92.19 557 THR A N 1
ATOM 4023 C CA . THR A 1 557 ? 19.969 33.625 21.984 1 92.19 557 THR A CA 1
ATOM 4024 C C . THR A 1 557 ? 18.938 33.625 23.109 1 92.19 557 THR A C 1
ATOM 4026 O O . THR A 1 557 ? 18.688 32.594 23.734 1 92.19 557 THR A O 1
ATOM 4029 N N . GLY A 1 558 ? 18.438 34.781 23.469 1 88.69 558 GLY A N 1
ATOM 4030 C CA . GLY A 1 558 ? 17.469 34.812 24.547 1 88.69 558 GLY A CA 1
ATOM 4031 C C . GLY A 1 558 ? 17.078 36.25 24.922 1 88.69 558 GLY A C 1
ATOM 4032 O O . GLY A 1 558 ? 17.375 37.188 24.188 1 88.69 558 GLY A O 1
ATOM 4033 N N . SER A 1 559 ? 16.531 36.344 26.141 1 87 559 SER A N 1
ATOM 4034 C CA . SER A 1 559 ? 15.969 37.625 26.625 1 87 559 SER A CA 1
ATOM 4035 C C . SER A 1 559 ? 17.078 38.562 27.094 1 87 559 SER A C 1
ATOM 4037 O O . SER A 1 559 ? 18.188 38.125 27.359 1 87 559 SER A O 1
ATOM 4039 N N . ASP A 1 560 ? 16.766 39.781 27.156 1 89.94 560 ASP A N 1
ATOM 4040 C CA . ASP A 1 560 ? 17.672 40.781 27.672 1 89.94 560 ASP A CA 1
ATOM 4041 C C . ASP A 1 560 ? 18.016 40.5 29.141 1 89.94 560 ASP A C 1
ATOM 4043 O O . ASP A 1 560 ? 19.125 40.781 29.578 1 89.94 560 ASP A O 1
ATOM 4047 N N . GLU A 1 561 ? 17.078 40 29.75 1 91.06 561 GLU A N 1
ATOM 4048 C CA . GLU A 1 561 ? 17.281 39.719 31.156 1 91.06 561 GLU A CA 1
ATOM 4049 C C . GLU A 1 561 ? 18.375 38.656 31.344 1 91.06 561 GLU A C 1
ATOM 4051 O O . GLU A 1 561 ? 19.234 38.781 32.219 1 91.06 561 GLU A O 1
ATOM 4056 N N . LEU A 1 562 ? 18.375 37.688 30.578 1 92.38 562 LEU A N 1
ATOM 4057 C CA . LEU A 1 562 ? 19.391 36.625 30.641 1 92.38 562 LEU A CA 1
ATOM 4058 C C . LEU A 1 562 ? 20.766 37.188 30.281 1 92.38 562 LEU A C 1
ATOM 4060 O O . LEU A 1 562 ? 21.766 36.844 30.922 1 92.38 562 LEU A O 1
ATOM 4064 N N . ALA A 1 563 ? 20.75 37.969 29.312 1 92.5 563 ALA A N 1
ATOM 4065 C CA . ALA A 1 563 ? 22.016 38.562 28.891 1 92.5 563 ALA A CA 1
ATOM 4066 C C . ALA A 1 563 ? 22.625 39.406 30.031 1 92.5 563 ALA A C 1
ATOM 4068 O O . ALA A 1 563 ? 23.844 39.406 30.219 1 92.5 563 ALA A O 1
ATOM 4069 N N . ARG A 1 564 ? 21.812 40.062 30.672 1 92.06 564 ARG A N 1
ATOM 4070 C CA . ARG A 1 564 ? 22.266 40.906 31.766 1 92.06 564 ARG A CA 1
ATOM 4071 C C . ARG A 1 564 ? 22.812 40.062 32.906 1 92.06 564 ARG A C 1
ATOM 4073 O O . ARG A 1 564 ? 23.875 40.375 33.469 1 92.06 564 ARG A O 1
ATOM 4080 N N . VAL A 1 565 ? 22.078 39.094 33.219 1 92.56 565 VAL A N 1
ATOM 4081 C CA . VAL A 1 565 ? 22.469 38.219 34.312 1 92.56 565 VAL A CA 1
ATOM 4082 C C . VAL A 1 565 ? 23.828 37.594 34.031 1 92.56 565 VAL A C 1
ATOM 4084 O O . VAL A 1 565 ? 24.641 37.375 34.906 1 92.56 565 VAL A O 1
ATOM 4087 N N . LEU A 1 566 ? 24.109 37.344 32.781 1 93.88 566 LEU A N 1
ATOM 4088 C CA . LEU A 1 566 ? 25.328 36.656 32.406 1 93.88 566 LEU A CA 1
ATOM 4089 C C . LEU A 1 566 ? 26.438 37.656 32.062 1 93.88 566 LEU A C 1
ATOM 4091 O O . LEU A 1 566 ? 27.562 37.25 31.75 1 93.88 566 LEU A O 1
ATOM 4095 N N . ASP A 1 567 ? 26.141 38.875 32.062 1 91.94 567 ASP A N 1
ATOM 4096 C CA . ASP A 1 567 ? 27.078 39.906 31.625 1 91.94 567 ASP A CA 1
ATOM 4097 C C . ASP A 1 567 ? 27.688 39.562 30.266 1 91.94 567 ASP A C 1
ATOM 4099 O O . ASP A 1 567 ? 28.906 39.531 30.125 1 91.94 567 ASP A O 1
ATOM 4103 N N . ALA A 1 568 ? 26.812 39.219 29.406 1 93.31 568 ALA A N 1
ATOM 4104 C CA . ALA A 1 568 ? 27.219 38.688 28.125 1 93.31 568 ALA A CA 1
ATOM 4105 C C . ALA A 1 568 ? 27.594 39.781 27.141 1 93.31 568 ALA A C 1
ATOM 4107 O O . ALA A 1 568 ? 27.031 40.875 27.172 1 93.31 568 ALA A O 1
ATOM 4108 N N . GLU A 1 569 ? 28.516 39.406 26.266 1 89.56 569 GLU A N 1
ATOM 4109 C CA . GLU A 1 569 ? 28.844 40.281 25.141 1 89.56 569 GLU A CA 1
ATOM 4110 C C . GLU A 1 569 ? 27.875 40.062 23.969 1 89.56 569 GLU A C 1
ATOM 4112 O O . GLU A 1 569 ? 27.5 38.938 23.672 1 89.56 569 GLU A O 1
ATOM 4117 N N . GLU A 1 570 ? 27.469 41.188 23.406 1 88.69 570 GLU A N 1
ATOM 4118 C CA . GLU A 1 570 ? 26.5 41.062 22.312 1 88.69 570 GLU A CA 1
ATOM 4119 C C . GLU A 1 570 ? 27.203 41.062 20.969 1 88.69 570 GLU A C 1
ATOM 4121 O O . GLU A 1 570 ? 28.094 41.875 20.719 1 88.69 570 GLU A O 1
ATOM 4126 N N . LEU A 1 571 ? 26.891 40.062 20.266 1 85.5 571 LEU A N 1
ATOM 4127 C CA . LEU A 1 571 ? 27.391 39.969 18.906 1 85.5 571 LEU A CA 1
ATOM 4128 C C . LEU A 1 571 ? 26.234 40.062 17.906 1 85.5 571 LEU A C 1
ATOM 4130 O O . LEU A 1 571 ? 25.344 39.219 17.906 1 85.5 571 LEU A O 1
ATOM 4134 N N . ARG A 1 572 ? 26.266 41.062 16.953 1 83.56 572 ARG A N 1
ATOM 4135 C CA . ARG A 1 572 ? 25.219 41.25 15.953 1 83.56 572 ARG A CA 1
ATOM 4136 C C . ARG A 1 572 ? 25.578 40.531 14.656 1 83.56 572 ARG A C 1
ATOM 4138 O O . ARG A 1 572 ? 26.688 40.688 14.141 1 83.56 572 ARG A O 1
ATOM 4145 N N . LEU A 1 573 ? 24.734 39.688 14.281 1 84.06 573 LEU A N 1
ATOM 4146 C CA . LEU A 1 573 ? 24.938 38.938 13.062 1 84.06 573 LEU A CA 1
ATOM 4147 C C . LEU A 1 573 ? 24.203 39.562 11.891 1 84.06 573 LEU A C 1
ATOM 4149 O O . LEU A 1 573 ? 23.188 40.25 12.078 1 84.06 573 LEU A O 1
ATOM 4153 N N . ALA A 1 574 ? 24.828 39.5 10.625 1 70.25 574 ALA A N 1
ATOM 4154 C CA . ALA A 1 574 ? 24.219 40.031 9.414 1 70.25 574 ALA A CA 1
ATOM 4155 C C . ALA A 1 574 ? 23.312 39 8.742 1 70.25 574 ALA A C 1
ATOM 4157 O O . ALA A 1 574 ? 23.469 37.812 8.969 1 70.25 574 ALA A O 1
ATOM 4158 N N . SER A 1 575 ? 22.109 39.469 8.195 1 60.47 575 SER A N 1
ATOM 4159 C CA . SER A 1 575 ? 21.234 38.562 7.426 1 60.47 575 SER A CA 1
ATOM 4160 C C . SER A 1 575 ? 21.938 38.062 6.164 1 60.47 575 SER A C 1
ATOM 4162 O O . SER A 1 575 ? 22.609 38.844 5.473 1 60.47 575 SER A O 1
ATOM 4164 N N . ALA A 1 576 ? 22.422 37.094 6.102 1 53.22 576 ALA A N 1
ATOM 4165 C CA . ALA A 1 576 ? 22.938 36.594 4.82 1 53.22 576 ALA A CA 1
ATOM 4166 C C . ALA A 1 576 ? 21.969 36.938 3.684 1 53.22 576 ALA A C 1
ATOM 4168 O O . ALA A 1 576 ? 20.75 36.969 3.879 1 53.22 576 ALA A O 1
ATOM 4169 N N . PRO A 1 577 ? 22.406 37.562 2.49 1 44.03 577 PRO A N 1
ATOM 4170 C CA . PRO A 1 577 ? 21.531 37.656 1.324 1 44.03 577 PRO A CA 1
ATOM 4171 C C . PRO A 1 577 ? 20.797 36.375 1.024 1 44.03 577 PRO A C 1
ATOM 4173 O O . PRO A 1 577 ? 21.391 35.281 1.081 1 44.03 577 PRO A O 1
ATOM 4176 N N . VAL A 1 578 ? 19.672 36.219 1.485 1 43.25 578 VAL A N 1
ATOM 4177 C CA . VAL A 1 578 ? 18.875 35.062 1.037 1 43.25 578 VAL A CA 1
ATOM 4178 C C . VAL A 1 578 ? 19.188 34.781 -0.429 1 43.25 578 VAL A C 1
ATOM 4180 O O . VAL A 1 578 ? 19.125 35.688 -1.275 1 43.25 578 VAL A O 1
ATOM 4183 N N . PRO A 1 579 ? 19.969 33.812 -0.707 1 38.94 579 PRO A N 1
ATOM 4184 C CA . PRO A 1 579 ? 20.078 33.594 -2.148 1 38.94 579 PRO A CA 1
ATOM 4185 C C . PRO A 1 579 ? 18.75 33.781 -2.877 1 38.94 579 PRO A C 1
ATOM 4187 O O . PRO A 1 579 ? 17.734 33.188 -2.473 1 38.94 579 PRO A O 1
ATOM 4190 N N . VAL A 1 580 ? 18.406 35 -3.34 1 32.56 580 VAL A N 1
ATOM 4191 C CA . VAL A 1 580 ? 17.344 35.25 -4.293 1 32.56 580 VAL A CA 1
ATOM 4192 C C . VAL A 1 580 ? 17.484 34.344 -5.5 1 32.56 580 VAL A C 1
ATOM 4194 O O . VAL A 1 580 ? 18.578 34.219 -6.066 1 32.56 580 VAL A O 1
ATOM 4197 N N . THR A 1 581 ? 16.734 33.188 -5.473 1 37.25 581 THR A N 1
ATOM 4198 C CA . THR A 1 581 ? 16.719 32.594 -6.805 1 37.25 581 THR A CA 1
ATOM 4199 C C . THR A 1 581 ? 16.656 33.656 -7.883 1 37.25 581 THR A C 1
ATOM 4201 O O . THR A 1 581 ? 16.188 34.781 -7.629 1 37.25 581 THR A O 1
ATOM 4204 N N . PRO A 1 582 ? 17.453 33.562 -8.891 1 34.62 582 PRO A N 1
ATOM 4205 C CA . PRO A 1 582 ? 17.312 34.594 -9.938 1 34.62 582 PRO A CA 1
ATOM 4206 C C . PRO A 1 582 ? 15.883 35.094 -10.094 1 34.62 582 PRO A C 1
ATOM 4208 O O . PRO A 1 582 ? 15.664 36.219 -10.562 1 34.62 582 PRO A O 1
ATOM 4211 N N . ASP A 1 583 ? 14.898 34.188 -10.086 1 37.44 583 ASP A N 1
ATOM 4212 C CA . ASP A 1 583 ? 13.57 34.625 -10.492 1 37.44 583 ASP A CA 1
ATOM 4213 C C . ASP A 1 583 ? 12.836 35.312 -9.336 1 37.44 583 ASP A C 1
ATOM 4215 O O . ASP A 1 583 ? 11.648 35.625 -9.445 1 37.44 583 ASP A O 1
ATOM 4219 N N . GLY A 1 584 ? 13.469 36.031 -8.391 1 35.31 584 GLY A N 1
ATOM 4220 C CA . GLY A 1 584 ? 12.945 36.875 -7.336 1 35.31 584 GLY A CA 1
ATOM 4221 C C . GLY A 1 584 ? 12.281 36.094 -6.211 1 35.31 584 GLY A C 1
ATOM 4222 O O . GLY A 1 584 ? 11.758 36.688 -5.266 1 35.31 584 GLY A O 1
ATOM 4223 N N . ARG A 1 585 ? 11.633 34.938 -6.43 1 36.5 585 ARG A N 1
ATOM 4224 C CA . ARG A 1 585 ? 10.812 34.312 -5.406 1 36.5 585 ARG A CA 1
ATOM 4225 C C . ARG A 1 585 ? 11.672 33.688 -4.316 1 36.5 585 ARG A C 1
ATOM 4227 O O . ARG A 1 585 ? 12.812 33.281 -4.57 1 36.5 585 ARG A O 1
ATOM 4234 N N . THR A 1 586 ? 11.609 34.031 -3.018 1 37.81 586 THR A N 1
ATOM 4235 C CA . THR A 1 586 ? 12.203 33.406 -1.854 1 37.81 586 THR A CA 1
ATOM 4236 C C . THR A 1 586 ? 11.992 31.891 -1.915 1 37.81 586 THR A C 1
ATOM 4238 O O . THR A 1 586 ? 10.883 31.422 -2.191 1 37.81 586 THR A O 1
ATOM 4241 N N . PRO A 1 587 ? 13.023 30.969 -2.162 1 35.69 587 PRO A N 1
ATOM 4242 C CA . PRO A 1 587 ? 12.75 29.531 -2.281 1 35.69 587 PRO A CA 1
ATOM 4243 C C . PRO A 1 587 ? 11.852 29.016 -1.163 1 35.69 587 PRO A C 1
ATOM 4245 O O . PRO A 1 587 ? 12.078 29.312 0.01 1 35.69 587 PRO A O 1
ATOM 4248 N N . ASP A 1 588 ? 10.531 29.062 -1.288 1 32.5 588 ASP A N 1
ATOM 4249 C CA . ASP A 1 588 ? 9.672 28.375 -0.328 1 32.5 588 ASP A CA 1
ATOM 4250 C C . ASP A 1 588 ? 10.312 27.062 0.129 1 32.5 588 ASP A C 1
ATOM 4252 O O . ASP A 1 588 ? 11.086 26.453 -0.613 1 32.5 588 ASP A O 1
ATOM 4256 N N . ALA A 1 589 ? 10.523 26.891 1.487 1 33.03 589 ALA A N 1
ATOM 4257 C CA . ALA A 1 589 ? 11.078 25.625 1.94 1 33.03 589 ALA A CA 1
ATOM 4258 C C . ALA A 1 589 ? 10.742 24.5 0.966 1 33.03 589 ALA A C 1
ATOM 4260 O O . ALA A 1 589 ? 11.531 23.562 0.78 1 33.03 589 ALA A O 1
ATOM 4261 N N . ASP A 1 590 ? 9.516 24.359 0.328 1 30.41 590 ASP A N 1
ATOM 4262 C CA . ASP A 1 590 ? 9.188 23.359 -0.688 1 30.41 590 ASP A CA 1
ATOM 4263 C C . ASP A 1 590 ? 9.781 23.75 -2.041 1 30.41 590 ASP A C 1
ATOM 4265 O O . ASP A 1 590 ? 9.562 23.062 -3.041 1 30.41 590 ASP A O 1
ATOM 4269 N N . ASP A 1 591 ? 10.234 24.938 -2.287 1 28.92 591 ASP A N 1
ATOM 4270 C CA . ASP A 1 591 ? 10.68 25.125 -3.664 1 28.92 591 ASP A CA 1
ATOM 4271 C C . ASP A 1 591 ? 11.969 24.359 -3.938 1 28.92 591 ASP A C 1
ATOM 4273 O O . ASP A 1 591 ? 12.922 24.422 -3.16 1 28.92 591 ASP A O 1
ATOM 4277 N N . MET B 1 1 ? 33.375 14.602 88.5 1 20.11 1 MET B N 1
ATOM 4278 C CA . MET B 1 1 ? 32 14.711 89 1 20.11 1 MET B CA 1
ATOM 4279 C C . MET B 1 1 ? 31.156 13.547 88.5 1 20.11 1 MET B C 1
ATOM 4281 O O . MET B 1 1 ? 31.297 13.117 87.312 1 20.11 1 MET B O 1
ATOM 4285 N N . ARG B 1 2 ? 30.578 12.805 89.25 1 23.56 2 ARG B N 1
ATOM 4286 C CA . ARG B 1 2 ? 30.031 11.453 89.312 1 23.56 2 ARG B CA 1
ATOM 4287 C C . ARG B 1 2 ? 28.719 11.344 88.562 1 23.56 2 ARG B C 1
ATOM 4289 O O . ARG B 1 2 ? 27.688 11.883 89 1 23.56 2 ARG B O 1
ATOM 4296 N N . LEU B 1 3 ? 28.719 11.469 87.188 1 24.05 3 LEU B N 1
ATOM 4297 C CA . LEU B 1 3 ? 27.75 11.797 86.125 1 24.05 3 LEU B CA 1
ATOM 4298 C C . LEU B 1 3 ? 26.672 10.727 86.062 1 24.05 3 LEU B C 1
ATOM 4300 O O . LEU B 1 3 ? 26.984 9.547 85.875 1 24.05 3 LEU B O 1
ATOM 4304 N N . PRO B 1 4 ? 25.656 10.836 86.812 1 24.38 4 PRO B N 1
ATOM 4305 C CA . PRO B 1 4 ? 24.766 9.758 87.25 1 24.38 4 PRO B CA 1
ATOM 4306 C C . PRO B 1 4 ? 24.156 8.984 86.062 1 24.38 4 PRO B C 1
ATOM 4308 O O . PRO B 1 4 ? 24.125 9.492 84.938 1 24.38 4 PRO B O 1
ATOM 4311 N N . GLU B 1 5 ? 23.734 7.715 86.062 1 23.09 5 GLU B N 1
ATOM 4312 C CA . GLU B 1 5 ? 23.594 6.477 85.312 1 23.09 5 GLU B CA 1
ATOM 4313 C C . GLU B 1 5 ? 22.25 6.41 84.562 1 23.09 5 GLU B C 1
ATOM 4315 O O . GLU B 1 5 ? 21.922 5.414 83.938 1 23.09 5 GLU B O 1
ATOM 4320 N N . SER B 1 6 ? 21.438 7.5 84.5 1 22.94 6 SER B N 1
ATOM 4321 C CA . SER B 1 6 ? 20 7.258 84.625 1 22.94 6 SER B CA 1
ATOM 4322 C C . SER B 1 6 ? 19.484 6.484 83.438 1 22.94 6 SER B C 1
ATOM 4324 O O . SER B 1 6 ? 19.984 6.668 82.312 1 22.94 6 SER B O 1
ATOM 4326 N N . GLY B 1 7 ? 18.75 5.324 83.375 1 24.42 7 GLY B N 1
ATOM 4327 C CA . GLY B 1 7 ? 18.375 4.121 82.688 1 24.42 7 GLY B CA 1
ATOM 4328 C C . GLY B 1 7 ? 17.328 4.375 81.625 1 24.42 7 GLY B C 1
ATOM 4329 O O . GLY B 1 7 ? 16.234 4.875 81.875 1 24.42 7 GLY B O 1
ATOM 4330 N N . GLY B 1 8 ? 17.516 4.715 80.25 1 22.5 8 GLY B N 1
ATOM 4331 C CA . GLY B 1 8 ? 16.859 5.426 79.188 1 22.5 8 GLY B CA 1
ATOM 4332 C C . GLY B 1 8 ? 15.742 4.621 78.5 1 22.5 8 GLY B C 1
ATOM 4333 O O . GLY B 1 8 ? 16 3.584 77.875 1 22.5 8 GLY B O 1
ATOM 4334 N N . ALA B 1 9 ? 14.531 4.562 79 1 22.17 9 ALA B N 1
ATOM 4335 C CA . ALA B 1 9 ? 13.391 3.67 78.812 1 22.17 9 ALA B CA 1
ATOM 4336 C C . ALA B 1 9 ? 12.906 3.684 77.375 1 22.17 9 ALA B C 1
ATOM 4338 O O . ALA B 1 9 ? 12.805 4.746 76.75 1 22.17 9 ALA B O 1
ATOM 4339 N N . SER B 1 10 ? 12.844 2.551 76.562 1 22.58 10 SER B N 1
ATOM 4340 C CA . SER B 1 10 ? 12.773 2.104 75.188 1 22.58 10 SER B CA 1
ATOM 4341 C C . SER B 1 10 ? 11.359 2.242 74.625 1 22.58 10 SER B C 1
ATOM 4343 O O . SER B 1 10 ? 11.031 1.656 73.562 1 22.58 10 SER B O 1
ATOM 4345 N N . ALA B 1 11 ? 10.57 3.178 75 1 22.09 11 ALA B N 1
ATOM 4346 C CA . ALA B 1 11 ? 9.125 3.059 74.75 1 22.09 11 ALA B CA 1
ATOM 4347 C C . ALA B 1 11 ? 8.789 2.852 73.312 1 22.09 11 ALA B C 1
ATOM 4349 O O . ALA B 1 11 ? 9.289 3.574 72.438 1 22.09 11 ALA B O 1
ATOM 4350 N N . GLY B 1 12 ? 8.242 1.674 72.938 1 21.78 12 GLY B N 1
ATOM 4351 C CA . GLY B 1 12 ? 7.953 1.013 71.625 1 21.78 12 GLY B CA 1
ATOM 4352 C C . GLY B 1 12 ? 6.926 1.749 70.812 1 21.78 12 GLY B C 1
ATOM 4353 O O . GLY B 1 12 ? 5.777 1.907 71.25 1 21.78 12 GLY B O 1
ATOM 4354 N N . LEU B 1 13 ? 7.254 2.871 70.25 1 21.3 13 LEU B N 1
ATOM 4355 C CA . LEU B 1 13 ? 6.348 3.795 69.562 1 21.3 13 LEU B CA 1
ATOM 4356 C C . LEU B 1 13 ? 5.5 3.064 68.5 1 21.3 13 LEU B C 1
ATOM 4358 O O . LEU B 1 13 ? 6.035 2.35 67.688 1 21.3 13 LEU B O 1
ATOM 4362 N N . VAL B 1 14 ? 4.324 2.664 68.938 1 24.36 14 VAL B N 1
ATOM 4363 C CA . VAL B 1 14 ? 3.248 1.949 68.25 1 24.36 14 VAL B CA 1
ATOM 4364 C C . VAL B 1 14 ? 2.984 2.584 66.875 1 24.36 14 VAL B C 1
ATOM 4366 O O . VAL B 1 14 ? 2.805 3.801 66.75 1 24.36 14 VAL B O 1
ATOM 4369 N N . GLY B 1 15 ? 3.496 2.014 65.812 1 21.97 15 GLY B N 1
ATOM 4370 C CA . GLY B 1 15 ? 3.586 2.41 64.375 1 21.97 15 GLY B CA 1
ATOM 4371 C C . GLY B 1 15 ? 2.24 2.756 63.781 1 21.97 15 GLY B C 1
ATOM 4372 O O . GLY B 1 15 ? 1.229 2.123 64.125 1 21.97 15 GLY B O 1
ATOM 4373 N N . PRO B 1 16 ? 2.016 4.027 63.656 1 21.69 16 PRO B N 1
ATOM 4374 C CA . PRO B 1 16 ? 0.668 4.488 63.312 1 21.69 16 PRO B CA 1
ATOM 4375 C C . PRO B 1 16 ? 0.01 3.629 62.219 1 21.69 16 PRO B C 1
ATOM 4377 O O . PRO B 1 16 ? 0.704 2.959 61.469 1 21.69 16 PRO B O 1
ATOM 4380 N N . ALA B 1 17 ? -1.21 3.264 62.438 1 22.28 17 ALA B N 1
ATOM 4381 C CA . ALA B 1 17 ? -2.17 2.414 61.719 1 22.28 17 ALA B CA 1
ATOM 4382 C C . ALA B 1 17 ? -2.215 2.75 60.25 1 22.28 17 ALA B C 1
ATOM 4384 O O . ALA B 1 17 ? -2.074 3.914 59.844 1 22.28 17 ALA B O 1
ATOM 4385 N N . GLU B 1 18 ? -1.881 1.835 59.406 1 22.67 18 GLU B N 1
ATOM 4386 C CA . GLU B 1 18 ? -1.711 1.798 57.938 1 22.67 18 GLU B CA 1
ATOM 4387 C C . GLU B 1 18 ? -2.967 2.287 57.219 1 22.67 18 GLU B C 1
ATOM 4389 O O . GLU B 1 18 ? -4.066 1.794 57.5 1 22.67 18 GLU B O 1
ATOM 4394 N N . PRO B 1 19 ? -3.066 3.561 57.031 1 23.47 19 PRO B N 1
ATOM 4395 C CA . PRO B 1 19 ? -4.355 4.062 56.562 1 23.47 19 PRO B CA 1
ATOM 4396 C C . PRO B 1 19 ? -4.984 3.162 55.5 1 23.47 19 PRO B C 1
ATOM 4398 O O . PRO B 1 19 ? -4.273 2.451 54.781 1 23.47 19 PRO B O 1
ATOM 4401 N N . GLY B 1 20 ? -6.129 2.604 55.75 1 22.42 20 GLY B N 1
ATOM 4402 C CA . GLY B 1 20 ? -7.016 1.665 55.094 1 22.42 20 GLY B CA 1
ATOM 4403 C C . GLY B 1 20 ? -7.164 1.937 53.594 1 22.42 20 GLY B C 1
ATOM 4404 O O . GLY B 1 20 ? -6.977 3.068 53.156 1 22.42 20 GLY B O 1
ATOM 4405 N N . GLY B 1 21 ? -6.879 0.985 52.812 1 23.94 21 GLY B N 1
ATOM 4406 C CA . GLY B 1 21 ? -6.762 0.858 51.375 1 23.94 21 GLY B CA 1
ATOM 4407 C C . GLY B 1 21 ? -7.98 1.366 50.625 1 23.94 21 GLY B C 1
ATOM 4408 O O . GLY B 1 21 ? -9.086 1.36 51.156 1 23.94 21 GLY B O 1
ATOM 4409 N N . PRO B 1 22 ? -7.793 2.502 49.969 1 24.36 22 PRO B N 1
ATOM 4410 C CA . PRO B 1 22 ? -9.016 3.115 49.438 1 24.36 22 PRO B CA 1
ATOM 4411 C C . PRO B 1 22 ? -10.047 2.084 49 1 24.36 22 PRO B C 1
ATOM 4413 O O . PRO B 1 22 ? -9.688 0.953 48.656 1 24.36 22 PRO B O 1
ATOM 4416 N N . ALA B 1 23 ? -11.227 2.1 49.625 1 24.27 23 ALA B N 1
ATOM 4417 C CA . ALA B 1 23 ? -12.414 1.306 49.344 1 24.27 23 ALA B CA 1
ATOM 4418 C C . ALA B 1 23 ? -12.508 0.991 47.844 1 24.27 23 ALA B C 1
ATOM 4420 O O . ALA B 1 23 ? -12.328 1.874 47 1 24.27 23 ALA B O 1
ATOM 4421 N N . VAL B 1 24 ? -12.18 -0.214 47.562 1 25.94 24 VAL B N 1
ATOM 4422 C CA . VAL B 1 24 ? -12.336 -0.84 46.25 1 25.94 24 VAL B CA 1
ATOM 4423 C C . VAL B 1 24 ? -13.734 -0.559 45.688 1 25.94 24 VAL B C 1
ATOM 4425 O O . VAL B 1 24 ? -14.734 -0.933 46.312 1 25.94 24 VAL B O 1
ATOM 4428 N N . ALA B 1 25 ? -13.961 0.691 45.219 1 27.42 25 ALA B N 1
ATOM 4429 C CA . ALA B 1 25 ? -15.312 0.92 44.719 1 27.42 25 ALA B CA 1
ATOM 4430 C C . ALA B 1 25 ? -15.906 -0.364 44.125 1 27.42 25 ALA B C 1
ATOM 4432 O O . ALA B 1 25 ? -15.219 -1.136 43.469 1 27.42 25 ALA B O 1
ATOM 4433 N N . PRO B 1 26 ? -16.922 -0.843 44.875 1 23.95 26 PRO B N 1
ATOM 4434 C CA . PRO B 1 26 ? -17.5 -2.123 44.469 1 23.95 26 PRO B CA 1
ATOM 4435 C C . PRO B 1 26 ? -17.406 -2.346 42.938 1 23.95 26 PRO B C 1
ATOM 4437 O O . PRO B 1 26 ? -17.297 -1.383 42.188 1 23.95 26 PRO B O 1
ATOM 4440 N N . GLU B 1 27 ? -16.938 -3.562 42.625 1 24.83 27 GLU B N 1
ATOM 4441 C CA . GLU B 1 27 ? -16.891 -4.133 41.281 1 24.83 27 GLU B CA 1
ATOM 4442 C C . GLU B 1 27 ? -18.188 -3.855 40.531 1 24.83 27 GLU B C 1
ATOM 4444 O O . GLU B 1 27 ? -19.281 -4.125 41.031 1 24.83 27 GLU B O 1
ATOM 4449 N N . PRO B 1 28 ? -18.25 -2.727 39.844 1 26.56 28 PRO B N 1
ATOM 4450 C CA . PRO B 1 28 ? -19.594 -2.529 39.281 1 26.56 28 PRO B CA 1
ATOM 4451 C C . PRO B 1 28 ? -20.312 -3.844 39 1 26.56 28 PRO B C 1
ATOM 4453 O O . PRO B 1 28 ? -19.672 -4.871 38.781 1 26.56 28 PRO B O 1
ATOM 4456 N N . ALA B 1 29 ? -21.391 -4.125 39.688 1 24.23 29 ALA B N 1
ATOM 4457 C CA . ALA B 1 29 ? -22.297 -5.242 39.469 1 24.23 29 ALA B CA 1
ATOM 4458 C C . ALA B 1 29 ? -22.219 -5.73 38.031 1 24.23 29 ALA B C 1
ATOM 4460 O O . ALA B 1 29 ? -22.078 -4.926 37.094 1 24.23 29 ALA B O 1
ATOM 4461 N N . GLU B 1 30 ? -21.797 -6.945 37.875 1 25.55 30 GLU B N 1
ATOM 4462 C CA . GLU B 1 30 ? -21.891 -7.742 36.656 1 25.55 30 GLU B CA 1
ATOM 4463 C C . GLU B 1 30 ? -23.266 -7.617 36.031 1 25.55 30 GLU B C 1
ATOM 4465 O O . GLU B 1 30 ? -24.203 -8.312 36.438 1 25.55 30 GLU B O 1
ATOM 4470 N N . ALA B 1 31 ? -23.875 -6.434 36.125 1 25.66 31 ALA B N 1
ATOM 4471 C CA . ALA B 1 31 ? -25.188 -6.496 35.469 1 25.66 31 ALA B CA 1
ATOM 4472 C C . ALA B 1 31 ? -25.203 -7.52 34.344 1 25.66 31 ALA B C 1
ATOM 4474 O O . ALA B 1 31 ? -24.422 -7.418 33.406 1 25.66 31 ALA B O 1
ATOM 4475 N N . SER B 1 32 ? -25.516 -8.719 34.656 1 25.89 32 SER B N 1
ATOM 4476 C CA . SER B 1 32 ? -25.953 -9.805 33.781 1 25.89 32 SER B CA 1
ATOM 4477 C C . SER B 1 32 ? -26.828 -9.273 32.656 1 25.89 32 SER B C 1
ATOM 4479 O O . SER B 1 32 ? -28.047 -9.391 32.688 1 25.89 32 SER B O 1
ATOM 4481 N N . SER B 1 33 ? -26.703 -7.977 32.406 1 25.39 33 SER B N 1
ATOM 4482 C CA . SER B 1 33 ? -27.641 -7.539 31.391 1 25.39 33 SER B CA 1
ATOM 4483 C C . SER B 1 33 ? -27.766 -8.57 30.266 1 25.39 33 SER B C 1
ATOM 4485 O O . SER B 1 33 ? -26.766 -8.984 29.688 1 25.39 33 SER B O 1
ATOM 4487 N N . GLU B 1 34 ? -28.703 -9.438 30.422 1 25.41 34 GLU B N 1
ATOM 4488 C CA . GLU B 1 34 ? -29.359 -10.164 29.344 1 25.41 34 GLU B CA 1
ATOM 4489 C C . GLU B 1 34 ? -29.406 -9.328 28.062 1 25.41 34 GLU B C 1
ATOM 4491 O O . GLU B 1 34 ? -30.266 -8.453 27.922 1 25.41 34 GLU B O 1
ATOM 4496 N N . ALA B 1 35 ? -28.359 -8.742 27.781 1 26.88 35 ALA B N 1
ATOM 4497 C CA . ALA B 1 35 ? -28.203 -8.148 26.453 1 26.88 35 ALA B CA 1
ATOM 4498 C C . ALA B 1 35 ? -28.969 -8.953 25.406 1 26.88 35 ALA B C 1
ATOM 4500 O O . ALA B 1 35 ? -28.703 -10.141 25.219 1 26.88 35 ALA B O 1
ATOM 4501 N N . SER B 1 36 ? -30.219 -8.68 25.312 1 28.22 36 SER B N 1
ATOM 4502 C CA . SER B 1 36 ? -31.109 -9.148 24.266 1 28.22 36 SER B CA 1
ATOM 4503 C C . SER B 1 36 ? -30.344 -9.5 23 1 28.22 36 SER B C 1
ATOM 4505 O O . SER B 1 36 ? -29.281 -8.953 22.734 1 28.22 36 SER B O 1
ATOM 4507 N N . SER B 1 37 ? -30.5 -10.703 22.578 1 28.38 37 SER B N 1
ATOM 4508 C CA . SER B 1 37 ? -30.141 -11.344 21.312 1 28.38 37 SER B CA 1
ATOM 4509 C C . SER B 1 37 ? -30.25 -10.367 20.141 1 28.38 37 SER B C 1
ATOM 4511 O O . SER B 1 37 ? -31.328 -10.156 19.594 1 28.38 37 SER B O 1
ATOM 4513 N N . GLU B 1 38 ? -29.969 -9.133 20.375 1 30.75 38 GLU B N 1
ATOM 4514 C CA . GLU B 1 38 ? -30.078 -8.305 19.188 1 30.75 38 GLU B CA 1
ATOM 4515 C C . GLU B 1 38 ? -29.641 -9.062 17.938 1 30.75 38 GLU B C 1
ATOM 4517 O O . GLU B 1 38 ? -28.688 -9.844 17.984 1 30.75 38 GLU B O 1
ATOM 4522 N N . PRO B 1 39 ? -30.547 -9.219 16.984 1 32.31 39 PRO B N 1
ATOM 4523 C CA . PRO B 1 39 ? -30.203 -10 15.797 1 32.31 39 PRO B CA 1
ATOM 4524 C C . PRO B 1 39 ? -28.734 -9.875 15.398 1 32.31 39 PRO B C 1
ATOM 4526 O O . PRO B 1 39 ? -28.125 -8.828 15.625 1 32.31 39 PRO B O 1
ATOM 4529 N N . ASP B 1 40 ? -27.969 -10.797 15.688 1 33.53 40 ASP B N 1
ATOM 4530 C CA . ASP B 1 40 ? -26.672 -11.141 15.102 1 33.53 40 ASP B CA 1
ATOM 4531 C C . ASP B 1 40 ? -26.516 -10.523 13.711 1 33.53 40 ASP B C 1
ATOM 4533 O O . ASP B 1 40 ? -26.797 -11.18 12.703 1 33.53 40 ASP B O 1
ATOM 4537 N N . ALA B 1 41 ? -27.219 -9.531 13.367 1 35.09 41 ALA B N 1
ATOM 4538 C CA . ALA B 1 41 ? -26.891 -8.836 12.125 1 35.09 41 ALA B CA 1
ATOM 4539 C C . ALA B 1 41 ? -25.375 -8.773 11.93 1 35.09 41 ALA B C 1
ATOM 4541 O O . ALA B 1 41 ? -24.75 -7.738 12.195 1 35.09 41 ALA B O 1
ATOM 4542 N N . ALA B 1 42 ? -24.516 -9.445 12.453 1 42.12 42 ALA B N 1
ATOM 4543 C CA . ALA B 1 42 ? -23.125 -9.609 12.047 1 42.12 42 ALA B CA 1
ATOM 4544 C C . ALA B 1 42 ? -23 -9.641 10.523 1 42.12 42 ALA B C 1
ATOM 4546 O O . ALA B 1 42 ? -23.25 -10.672 9.898 1 42.12 42 ALA B O 1
ATOM 4547 N N . GLY B 1 43 ? -23.625 -8.695 9.703 1 51.94 43 GLY B N 1
ATOM 4548 C CA . GLY B 1 43 ? -23.75 -8.359 8.297 1 51.94 43 GLY B CA 1
ATOM 4549 C C . GLY B 1 43 ? -22.469 -8.586 7.512 1 51.94 43 GLY B C 1
ATOM 4550 O O . GLY B 1 43 ? -21.438 -7.973 7.805 1 51.94 43 GLY B O 1
ATOM 4551 N N . GLY B 1 44 ? -22.125 -9.805 7.285 1 68.94 44 GLY B N 1
ATOM 4552 C CA . GLY B 1 44 ? -21.016 -10.164 6.406 1 68.94 44 GLY B CA 1
ATOM 4553 C C . GLY B 1 44 ? -21.047 -9.43 5.082 1 68.94 44 GLY B C 1
ATOM 4554 O O . GLY B 1 44 ? -21.875 -8.547 4.871 1 68.94 44 GLY B O 1
ATOM 4555 N N . LEU B 1 45 ? -20 -9.594 4.355 1 78.56 45 LEU B N 1
ATOM 4556 C CA . LEU B 1 45 ? -19.984 -9.102 2.982 1 78.56 45 LEU B CA 1
ATOM 4557 C C . LEU B 1 45 ? -21.062 -9.789 2.143 1 78.56 45 LEU B C 1
ATOM 4559 O O . LEU B 1 45 ? -21.422 -10.938 2.406 1 78.56 45 LEU B O 1
ATOM 4563 N N . PRO B 1 46 ? -21.797 -9 1.313 1 75.44 46 PRO B N 1
ATOM 4564 C CA . PRO B 1 46 ? -22.797 -9.633 0.449 1 75.44 46 PRO B CA 1
ATOM 4565 C C . PRO B 1 46 ? -22.281 -10.898 -0.229 1 75.44 46 PRO B C 1
ATOM 4567 O O . PRO B 1 46 ? -21.078 -11.023 -0.465 1 75.44 46 PRO B O 1
ATOM 4570 N N . ARG B 1 47 ? -23.234 -11.672 -0.386 1 79.56 47 ARG B N 1
ATOM 4571 C CA . ARG B 1 47 ? -22.875 -12.922 -1.046 1 79.56 47 ARG B CA 1
ATOM 4572 C C . ARG B 1 47 ? -22.375 -12.672 -2.461 1 79.56 47 ARG B C 1
ATOM 4574 O O . ARG B 1 47 ? -22.906 -11.812 -3.17 1 79.56 47 ARG B O 1
ATOM 4581 N N . ILE B 1 48 ? -21.344 -13.359 -2.836 1 82.94 48 ILE B N 1
ATOM 4582 C CA . ILE B 1 48 ? -20.688 -13.188 -4.125 1 82.94 48 ILE B CA 1
ATOM 4583 C C . ILE B 1 48 ? -21.516 -13.844 -5.223 1 82.94 48 ILE B C 1
ATOM 4585 O O . ILE B 1 48 ? -21.656 -13.289 -6.32 1 82.94 48 ILE B O 1
ATOM 4589 N N . VAL B 1 49 ? -22.188 -14.961 -4.883 1 85.12 49 VAL B N 1
ATOM 4590 C CA . VAL B 1 49 ? -22.875 -15.758 -5.902 1 85.12 49 VAL B CA 1
ATOM 4591 C C . VAL B 1 49 ? -24.328 -15.336 -5.988 1 85.12 49 VAL B C 1
ATOM 4593 O O . VAL B 1 49 ? -25.234 -16.094 -5.605 1 85.12 49 VAL B O 1
ATOM 4596 N N . VAL B 1 50 ? -24.625 -14.164 -6.379 1 81.69 50 VAL B N 1
ATOM 4597 C CA . VAL B 1 50 ? -26 -13.688 -6.52 1 81.69 50 VAL B CA 1
ATOM 4598 C C . VAL B 1 50 ? -26.188 -13.031 -7.887 1 81.69 50 VAL B C 1
ATOM 4600 O O . VAL B 1 50 ? -25.266 -12.391 -8.406 1 81.69 50 VAL B O 1
ATOM 4603 N N . GLY B 1 51 ? -27.344 -13.32 -8.469 1 81.5 51 GLY B N 1
ATOM 4604 C CA . GLY B 1 51 ? -27.75 -12.633 -9.68 1 81.5 51 GLY B CA 1
ATOM 4605 C C . GLY B 1 51 ? -26.875 -12.945 -10.875 1 81.5 51 GLY B C 1
ATOM 4606 O O . GLY B 1 51 ? -26.672 -14.117 -11.227 1 81.5 51 GLY B O 1
ATOM 4607 N N . THR B 1 52 ? -26.219 -11.906 -11.484 1 84.19 52 THR B N 1
ATOM 4608 C CA . THR B 1 52 ? -25.375 -11.992 -12.68 1 84.19 52 THR B CA 1
ATOM 4609 C C . THR B 1 52 ? -24.031 -12.633 -12.352 1 84.19 52 THR B C 1
ATOM 4611 O O . THR B 1 52 ? -23.422 -13.273 -13.211 1 84.19 52 THR B O 1
ATOM 4614 N N . ARG B 1 53 ? -23.719 -12.625 -11.117 1 90.19 53 ARG B N 1
ATOM 4615 C CA . ARG B 1 53 ? -22.422 -13.156 -10.727 1 90.19 53 ARG B CA 1
ATOM 4616 C C . ARG B 1 53 ? -22.453 -14.68 -10.633 1 90.19 53 ARG B C 1
ATOM 4618 O O . ARG B 1 53 ? -21.422 -15.336 -10.773 1 90.19 53 ARG B O 1
ATOM 4625 N N . ARG B 1 54 ? -23.688 -15.188 -10.508 1 91.5 54 ARG B N 1
ATOM 4626 C CA . ARG B 1 54 ? -23.828 -16.641 -10.539 1 91.5 54 ARG B CA 1
ATOM 4627 C C . ARG B 1 54 ? -23.438 -17.203 -11.898 1 91.5 54 ARG B C 1
ATOM 4629 O O . ARG B 1 54 ? -22.797 -18.266 -11.977 1 91.5 54 ARG B O 1
ATOM 4636 N N . ARG B 1 55 ? -23.734 -16.453 -12.891 1 91.81 55 ARG B N 1
ATOM 4637 C CA . ARG B 1 55 ? -23.391 -16.891 -14.234 1 91.81 55 ARG B CA 1
ATOM 4638 C C . ARG B 1 55 ? -21.875 -16.922 -14.422 1 91.81 55 ARG B C 1
ATOM 4640 O O . ARG B 1 55 ? -21.344 -17.797 -15.109 1 91.81 55 ARG B O 1
ATOM 4647 N N . TRP B 1 56 ? -21.188 -15.992 -13.812 1 92.94 56 TRP B N 1
ATOM 4648 C CA . TRP B 1 56 ? -19.734 -15.953 -13.93 1 92.94 56 TRP B CA 1
ATOM 4649 C C . TRP B 1 56 ? -19.094 -17.109 -13.156 1 92.94 56 TRP B C 1
ATOM 4651 O O . TRP B 1 56 ? -18.125 -17.703 -13.617 1 92.94 56 TRP B O 1
ATOM 4661 N N . VAL B 1 57 ? -19.656 -17.438 -12.008 1 93.31 57 VAL B N 1
ATOM 4662 C CA . VAL B 1 57 ? -19.109 -18.531 -11.211 1 93.31 57 VAL B CA 1
ATOM 4663 C C . VAL B 1 57 ? -19.359 -19.859 -11.922 1 93.31 57 VAL B C 1
ATOM 4665 O O . VAL B 1 57 ? -18.469 -20.703 -12 1 93.31 57 VAL B O 1
ATOM 4668 N N . VAL B 1 58 ? -20.531 -20.031 -12.484 1 93.69 58 VAL B N 1
ATOM 4669 C CA . VAL B 1 58 ? -20.844 -21.234 -13.242 1 93.69 58 VAL B CA 1
ATOM 4670 C C . VAL B 1 58 ? -19.984 -21.297 -14.5 1 93.69 58 VAL B C 1
ATOM 4672 O O . VAL B 1 58 ? -19.531 -22.375 -14.898 1 93.69 58 VAL B O 1
ATOM 4675 N N . GLY B 1 59 ? -19.844 -20.125 -15.07 1 94.81 59 GLY B N 1
ATOM 4676 C CA . GLY B 1 59 ? -18.953 -20.062 -16.219 1 94.81 59 GLY B CA 1
ATOM 4677 C C . GLY B 1 59 ? -17.531 -20.484 -15.898 1 94.81 59 GLY B C 1
ATOM 4678 O O . GLY B 1 59 ? -16.891 -21.172 -16.688 1 94.81 59 GLY B O 1
ATOM 4679 N N . LEU B 1 60 ? -17.078 -20.109 -14.719 1 94.88 60 LEU B N 1
ATOM 4680 C CA . LEU B 1 60 ? -15.742 -20.5 -14.297 1 94.88 60 LEU B CA 1
ATOM 4681 C C . LEU B 1 60 ? -15.648 -22 -14.086 1 94.88 60 LEU B C 1
ATOM 4683 O O . LEU B 1 60 ? -14.672 -22.641 -14.5 1 94.88 60 LEU B O 1
ATOM 4687 N N 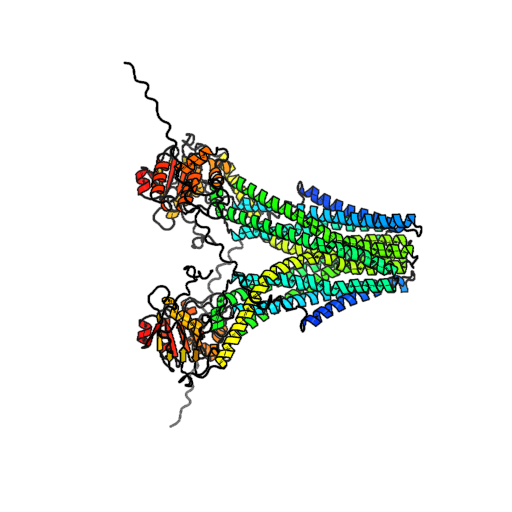. ALA B 1 61 ? -16.656 -22.594 -13.508 1 94.56 61 ALA B N 1
ATOM 4688 C CA . ALA B 1 61 ? -16.688 -24.047 -13.328 1 94.56 61 ALA B CA 1
ATOM 4689 C C . ALA B 1 61 ? -16.703 -24.766 -14.68 1 94.56 61 ALA B C 1
ATOM 4691 O O . ALA B 1 61 ? -16.016 -25.766 -14.859 1 94.56 61 ALA B O 1
ATOM 4692 N N . ALA B 1 62 ? -17.438 -24.203 -15.633 1 95.31 62 ALA B N 1
ATOM 4693 C CA . ALA B 1 62 ? -17.5 -24.781 -16.969 1 95.31 62 ALA B CA 1
ATOM 4694 C C . ALA B 1 62 ? -16.156 -24.703 -17.672 1 95.31 62 ALA B C 1
ATOM 4696 O O . ALA B 1 62 ? -15.766 -25.625 -18.406 1 95.31 62 ALA B O 1
ATOM 4697 N N . LEU B 1 63 ? -15.5 -23.609 -17.453 1 94.44 63 LEU B N 1
ATOM 4698 C CA . LEU B 1 63 ? -14.172 -23.453 -18.047 1 94.44 63 LEU B CA 1
ATOM 4699 C C . LEU B 1 63 ? -13.188 -24.453 -17.453 1 94.44 63 LEU B C 1
ATOM 4701 O O . LEU B 1 63 ? -12.336 -24.984 -18.172 1 94.44 63 LEU B O 1
ATOM 4705 N N . GLY B 1 64 ? -13.352 -24.672 -16.141 1 92.06 64 GLY B N 1
ATOM 4706 C CA . GLY B 1 64 ? -12.523 -25.703 -15.531 1 92.06 64 GLY B CA 1
ATOM 4707 C C . GLY B 1 64 ? -12.797 -27.078 -16.094 1 92.06 64 GLY B C 1
ATOM 4708 O O . GLY B 1 64 ? -11.859 -27.812 -16.438 1 92.06 64 GLY B O 1
ATOM 4709 N N . LEU B 1 65 ? -14.008 -27.422 -16.281 1 92.25 65 LEU B N 1
ATOM 4710 C CA . LEU B 1 65 ? -14.398 -28.703 -16.859 1 92.25 65 LEU B CA 1
ATOM 4711 C C . LEU B 1 65 ? -13.961 -28.812 -18.312 1 92.25 65 LEU B C 1
ATOM 4713 O O . LEU B 1 65 ? -13.547 -29.875 -18.766 1 92.25 65 LEU B O 1
ATOM 4717 N N . GLY B 1 66 ? -14.125 -27.656 -18.953 1 91.56 66 GLY B N 1
ATOM 4718 C CA . GLY B 1 66 ? -13.664 -27.625 -20.344 1 91.56 66 GLY B CA 1
ATOM 4719 C C . GLY B 1 66 ? -12.18 -27.891 -20.484 1 91.56 66 GLY B C 1
ATOM 4720 O O . GLY B 1 66 ? -11.758 -28.609 -21.391 1 91.56 66 GLY B O 1
ATOM 4721 N N . GLN B 1 67 ? -11.375 -27.344 -19.594 1 89.06 67 GLN B N 1
ATOM 4722 C CA . GLN B 1 67 ? -9.938 -27.594 -19.594 1 89.06 67 GLN B CA 1
ATOM 4723 C C . GLN B 1 67 ? -9.641 -29.062 -19.344 1 89.06 67 GLN B C 1
ATOM 4725 O O . GLN B 1 67 ? -8.766 -29.656 -19.984 1 89.06 67 GLN B O 1
ATOM 4730 N N . GLY B 1 68 ? -10.406 -29.641 -18.453 1 86.25 68 GLY B N 1
ATOM 4731 C CA . GLY B 1 68 ? -10.258 -31.062 -18.203 1 86.25 68 GLY B CA 1
ATOM 4732 C C . GLY B 1 68 ? -10.625 -31.922 -19.391 1 86.25 68 GLY B C 1
ATOM 4733 O O . GLY B 1 68 ? -9.922 -32.875 -19.719 1 86.25 68 GLY B O 1
ATOM 4734 N N . ALA B 1 69 ? -11.672 -31.531 -20.031 1 88.62 69 ALA B N 1
ATOM 4735 C CA . ALA B 1 69 ? -12.117 -32.281 -21.203 1 88.62 69 ALA B CA 1
ATOM 4736 C C . ALA B 1 69 ? -11.094 -32.188 -22.344 1 88.62 69 ALA B C 1
ATOM 4738 O O . ALA B 1 69 ? -10.805 -33.188 -23.016 1 88.62 69 ALA B O 1
ATOM 4739 N N . LEU B 1 70 ? -10.602 -31 -22.547 1 86.94 70 LEU B N 1
ATOM 4740 C CA . LEU B 1 70 ? -9.586 -30.812 -23.562 1 86.94 70 LEU B CA 1
ATOM 4741 C C . LEU B 1 70 ? -8.312 -31.578 -23.219 1 86.94 70 LEU B C 1
ATOM 4743 O O . LEU B 1 70 ? -7.641 -32.125 -24.109 1 86.94 70 LEU B O 1
ATOM 4747 N N . GLY B 1 71 ? -8.016 -31.562 -21.953 1 80.5 71 GLY B N 1
ATOM 4748 C CA . GLY B 1 71 ? -6.891 -32.375 -21.516 1 80.5 71 GLY B CA 1
ATOM 4749 C C . GLY B 1 71 ? -7.074 -33.844 -21.812 1 80.5 71 GLY B C 1
ATOM 4750 O O . GLY B 1 71 ? -6.129 -34.531 -22.219 1 80.5 71 GLY B O 1
ATOM 4751 N N . ALA B 1 72 ? -8.273 -34.312 -21.672 1 82.62 72 ALA B N 1
ATOM 4752 C CA . ALA B 1 72 ? -8.594 -35.719 -21.969 1 82.62 72 ALA B CA 1
ATOM 4753 C C . ALA B 1 72 ? -8.445 -36 -23.453 1 82.62 72 ALA B C 1
ATOM 4755 O O . ALA B 1 72 ? -8 -37.094 -23.844 1 82.62 72 ALA B O 1
ATOM 4756 N N . VAL B 1 73 ? -8.805 -35.031 -24.203 1 83.19 73 VAL B N 1
ATOM 4757 C CA . VAL B 1 73 ? -8.656 -35.188 -25.656 1 83.19 73 VAL B CA 1
ATOM 4758 C C . VAL B 1 73 ? -7.176 -35.25 -26.016 1 83.19 73 VAL B C 1
ATOM 4760 O O . VAL B 1 73 ? -6.777 -36.062 -26.844 1 83.19 73 VAL B O 1
ATOM 4763 N N . GLY B 1 74 ? -6.395 -34.375 -25.422 1 80.38 74 GLY B N 1
ATOM 4764 C CA . GLY B 1 74 ? -4.957 -34.438 -25.641 1 80.38 74 GLY B CA 1
ATOM 4765 C C . GLY B 1 74 ? -4.336 -35.75 -25.234 1 80.38 74 GLY B C 1
ATOM 4766 O O . GLY B 1 74 ? -3.496 -36.312 -25.938 1 80.38 74 GLY B O 1
ATOM 4767 N N . ALA B 1 75 ? -4.781 -36.281 -24.094 1 79.25 75 ALA B N 1
ATOM 4768 C CA . ALA B 1 75 ? -4.305 -37.562 -23.609 1 79.25 75 ALA B CA 1
ATOM 4769 C C . ALA B 1 75 ? -4.719 -38.688 -24.562 1 79.25 75 ALA B C 1
ATOM 4771 O O . ALA B 1 75 ? -3.938 -39.625 -24.812 1 79.25 75 ALA B O 1
ATOM 4772 N N . TRP B 1 76 ? -5.926 -38.625 -25.016 1 81.06 76 TRP B N 1
ATOM 4773 C CA . TRP B 1 76 ? -6.418 -39.625 -25.969 1 81.06 76 TRP B CA 1
ATOM 4774 C C . TRP B 1 76 ? -5.598 -39.594 -27.25 1 81.06 76 TRP B C 1
ATOM 4776 O O . TRP B 1 76 ? -5.285 -40.656 -27.812 1 81.06 76 TRP B O 1
ATOM 4786 N N . ALA B 1 77 ? -5.246 -38.406 -27.688 1 84 77 ALA B N 1
ATOM 4787 C CA . ALA B 1 77 ? -4.438 -38.281 -28.891 1 84 77 ALA B CA 1
ATOM 4788 C C . ALA B 1 77 ? -3.086 -38.969 -28.734 1 84 77 ALA B C 1
ATOM 4790 O O . ALA B 1 77 ? -2.525 -39.469 -29.703 1 84 77 ALA B O 1
ATOM 4791 N N . LEU B 1 78 ? -2.59 -38.969 -27.562 1 81.56 78 LEU B N 1
ATOM 4792 C CA . LEU B 1 78 ? -1.311 -39.625 -27.297 1 81.56 78 LEU B CA 1
ATOM 4793 C C . LEU B 1 78 ? -1.412 -41.125 -27.484 1 81.56 78 LEU B C 1
ATOM 4795 O O . LEU B 1 78 ? -0.435 -41.781 -27.859 1 81.56 78 LEU B O 1
ATOM 4799 N N . THR B 1 79 ? -2.605 -41.719 -27.25 1 81.62 79 THR B N 1
ATOM 4800 C CA . THR B 1 79 ? -2.787 -43.156 -27.391 1 81.62 79 THR B CA 1
ATOM 4801 C C . THR B 1 79 ? -2.855 -43.562 -28.859 1 81.62 79 THR B C 1
ATOM 4803 O O . THR B 1 79 ? -2.691 -44.719 -29.203 1 81.62 79 THR B O 1
ATOM 4806 N N . GLN B 1 80 ? -3.066 -42.531 -29.703 1 79.75 80 GLN B N 1
ATOM 4807 C CA . GLN B 1 80 ? -3.195 -42.844 -31.125 1 79.75 80 GLN B CA 1
ATOM 4808 C C . GLN B 1 80 ? -1.858 -42.656 -31.844 1 79.75 80 GLN B C 1
ATOM 4810 O O . GLN B 1 80 ? -1.78 -42.812 -33.062 1 79.75 80 GLN B O 1
ATOM 4815 N N . LEU B 1 81 ? -0.816 -42.375 -31.047 1 80.94 81 LEU B N 1
ATOM 4816 C CA . LEU B 1 81 ? 0.482 -42.125 -31.672 1 80.94 81 LEU B CA 1
ATOM 4817 C C . LEU B 1 81 ? 1.019 -43.406 -32.312 1 80.94 81 LEU B C 1
ATOM 4819 O O . LEU B 1 81 ? 1.114 -44.438 -31.641 1 80.94 81 LEU B O 1
ATOM 4823 N N . ARG B 1 82 ? 1.092 -43.406 -33.656 1 76.5 82 ARG B N 1
ATOM 4824 C CA . ARG B 1 82 ? 1.666 -44.5 -34.438 1 76.5 82 ARG B CA 1
ATOM 4825 C C . ARG B 1 82 ? 2.836 -44.031 -35.281 1 76.5 82 ARG B C 1
ATOM 4827 O O . ARG B 1 82 ? 2.93 -42.844 -35.594 1 76.5 82 ARG B O 1
ATOM 4834 N N . PRO B 1 83 ? 3.838 -44.875 -35.406 1 74.38 83 PRO B N 1
ATOM 4835 C CA . PRO B 1 83 ? 5.035 -44.5 -36.156 1 74.38 83 PRO B CA 1
ATOM 4836 C C . PRO B 1 83 ? 4.734 -44.125 -37.594 1 74.38 83 PRO B C 1
ATOM 4838 O O . PRO B 1 83 ? 5.539 -43.438 -38.25 1 74.38 83 PRO B O 1
ATOM 4841 N N . GLU B 1 84 ? 3.545 -44.406 -38.031 1 80.19 84 GLU B N 1
ATOM 4842 C CA . GLU B 1 84 ? 3.227 -44.031 -39.406 1 80.19 84 GLU B CA 1
ATOM 4843 C C . GLU B 1 84 ? 3.098 -42.5 -39.531 1 80.19 84 GLU B C 1
ATOM 4845 O O . GLU B 1 84 ? 2.734 -41.844 -38.562 1 80.19 84 GLU B O 1
ATOM 4850 N N . LEU B 1 85 ? 3.494 -42.031 -40.625 1 77.81 85 LEU B N 1
ATOM 4851 C CA . LEU B 1 85 ? 3.629 -40.594 -40.844 1 77.81 85 LEU B CA 1
ATOM 4852 C C . LEU B 1 85 ? 2.305 -39.875 -40.562 1 77.81 85 LEU B C 1
ATOM 4854 O O . LEU B 1 85 ? 2.24 -38.969 -39.75 1 77.81 85 LEU B O 1
ATOM 4858 N N . TRP B 1 86 ? 1.212 -40.312 -41.281 1 78.69 86 TRP B N 1
ATOM 4859 C CA . TRP B 1 86 ? -0.038 -39.562 -41.219 1 78.69 86 TRP B CA 1
ATOM 4860 C C . TRP B 1 86 ? -0.625 -39.594 -39.812 1 78.69 86 TRP B C 1
ATOM 4862 O O . TRP B 1 86 ? -0.993 -38.562 -39.25 1 78.69 86 TRP B O 1
ATOM 4872 N N . PRO B 1 87 ? -0.673 -40.781 -39.25 1 81.31 87 PRO B N 1
ATOM 4873 C CA . PRO B 1 87 ? -1.192 -40.812 -37.875 1 81.31 87 PRO B CA 1
ATOM 4874 C C . PRO B 1 87 ? -0.324 -40.031 -36.906 1 81.31 87 PRO B C 1
ATOM 4876 O O . PRO B 1 87 ? -0.842 -39.406 -35.969 1 81.31 87 PRO B O 1
ATOM 4879 N N . LEU B 1 88 ? 0.925 -39.906 -37.188 1 81.62 88 LEU B N 1
ATOM 4880 C CA . LEU B 1 88 ? 1.848 -39.156 -36.344 1 81.62 88 LEU B CA 1
ATOM 4881 C C . LEU B 1 88 ? 1.59 -37.656 -36.438 1 81.62 88 LEU B C 1
ATOM 4883 O O . LEU B 1 88 ? 1.529 -36.969 -35.438 1 81.62 88 LEU B O 1
ATOM 4887 N N . VAL B 1 89 ? 1.434 -37.25 -37.656 1 84.44 89 VAL B N 1
ATOM 4888 C CA . VAL B 1 89 ? 1.212 -35.812 -37.875 1 84.44 89 VAL B CA 1
ATOM 4889 C C . VAL B 1 89 ? -0.116 -35.406 -37.25 1 84.44 89 VAL B C 1
ATOM 4891 O O . VAL B 1 89 ? -0.2 -34.344 -36.625 1 84.44 89 VAL B O 1
ATOM 4894 N N . VAL B 1 90 ? -1.123 -36.219 -37.375 1 85.44 90 VAL B N 1
ATOM 4895 C CA . VAL B 1 90 ? -2.441 -35.875 -36.844 1 85.44 90 VAL B CA 1
ATOM 4896 C C . VAL B 1 90 ? -2.393 -35.906 -35.312 1 85.44 90 VAL B C 1
ATOM 4898 O O . VAL B 1 90 ? -3.004 -35.031 -34.688 1 85.44 90 VAL B O 1
ATOM 4901 N N . ALA B 1 91 ? -1.652 -36.75 -34.781 1 84.12 91 ALA B N 1
ATOM 4902 C CA . ALA B 1 91 ? -1.544 -36.812 -33.344 1 84.12 91 ALA B CA 1
ATOM 4903 C C . ALA B 1 91 ? -0.803 -35.625 -32.781 1 84.12 91 ALA B C 1
ATOM 4905 O O . ALA B 1 91 ? -1.23 -35.031 -31.781 1 84.12 91 ALA B O 1
ATOM 4906 N N . VAL B 1 92 ? 0.264 -35.219 -33.438 1 82.69 92 VAL B N 1
ATOM 4907 C CA . VAL B 1 92 ? 1.064 -34.094 -32.969 1 82.69 92 VAL B CA 1
ATOM 4908 C C . VAL B 1 92 ? 0.25 -32.812 -33.062 1 82.69 92 VAL B C 1
ATOM 4910 O O . VAL B 1 92 ? 0.247 -32 -32.156 1 82.69 92 VAL B O 1
ATOM 4913 N N . LEU B 1 93 ? -0.444 -32.656 -34.156 1 87.75 93 LEU B N 1
ATOM 4914 C CA . LEU B 1 93 ? -1.263 -31.469 -34.344 1 87.75 93 LEU B CA 1
ATOM 4915 C C . LEU B 1 93 ? -2.406 -31.422 -33.344 1 87.75 93 LEU B C 1
ATOM 4917 O O . LEU B 1 93 ? -2.789 -30.344 -32.875 1 87.75 93 LEU B O 1
ATOM 4921 N N . SER B 1 94 ? -2.938 -32.562 -33.062 1 87.19 94 SER B N 1
ATOM 4922 C CA . SER B 1 94 ? -4.012 -32.625 -32.094 1 87.19 94 SER B CA 1
ATOM 4923 C C . SER B 1 94 ? -3.506 -32.25 -30.688 1 87.19 94 SER B C 1
ATOM 4925 O O . SER B 1 94 ? -4.199 -31.547 -29.938 1 87.19 94 SER B O 1
ATOM 4927 N N . ILE B 1 95 ? -2.309 -32.656 -30.375 1 84.19 95 ILE B N 1
ATOM 4928 C CA . ILE B 1 95 ? -1.71 -32.344 -29.094 1 84.19 95 ILE B CA 1
ATOM 4929 C C . ILE B 1 95 ? -1.468 -30.828 -28.984 1 84.19 95 ILE B C 1
ATOM 4931 O O . ILE B 1 95 ? -1.819 -30.203 -27.984 1 84.19 95 ILE B O 1
ATOM 4935 N N . VAL B 1 96 ? -0.927 -30.266 -30.016 1 88.25 96 VAL B N 1
ATOM 4936 C CA . VAL B 1 96 ? -0.634 -28.844 -30.031 1 88.25 96 VAL B CA 1
ATOM 4937 C C . VAL B 1 96 ? -1.937 -28.047 -29.969 1 88.25 96 VAL B C 1
ATOM 4939 O O . VAL B 1 96 ? -2.045 -27.078 -29.219 1 88.25 96 VAL B O 1
ATOM 4942 N N . ALA B 1 97 ? -2.908 -28.5 -30.734 1 91.12 97 ALA B N 1
ATOM 4943 C CA . ALA B 1 97 ? -4.199 -27.812 -30.766 1 91.12 97 ALA B CA 1
ATOM 4944 C C . ALA B 1 97 ? -4.879 -27.859 -29.406 1 91.12 97 ALA B C 1
ATOM 4946 O O . ALA B 1 97 ? -5.477 -26.875 -28.969 1 91.12 97 ALA B O 1
ATOM 4947 N N . THR B 1 98 ? -4.824 -28.984 -28.781 1 88.38 98 THR B N 1
ATOM 4948 C CA . THR B 1 98 ? -5.434 -29.125 -27.469 1 88.38 98 THR B CA 1
ATOM 4949 C C . THR B 1 98 ? -4.727 -28.25 -26.438 1 88.38 98 THR B C 1
ATOM 4951 O O . THR B 1 98 ? -5.375 -27.609 -25.609 1 88.38 98 THR B O 1
ATOM 4954 N N . ALA B 1 99 ? -3.402 -28.219 -26.5 1 88.44 99 ALA B N 1
ATOM 4955 C CA . ALA B 1 99 ? -2.643 -27.391 -25.562 1 88.44 99 ALA B CA 1
ATOM 4956 C C . ALA B 1 99 ? -2.984 -25.906 -25.75 1 88.44 99 ALA B C 1
ATOM 4958 O O . ALA B 1 99 ? -3.178 -25.188 -24.766 1 88.44 99 ALA B O 1
ATOM 4959 N N . VAL B 1 100 ? -3.096 -25.5 -26.953 1 90 100 VAL B N 1
ATOM 4960 C CA . VAL B 1 100 ? -3.412 -24.109 -27.25 1 90 100 VAL B CA 1
ATOM 4961 C C . VAL B 1 100 ? -4.836 -23.781 -26.797 1 90 100 VAL B C 1
ATOM 4963 O O . VAL B 1 100 ? -5.102 -22.703 -26.266 1 90 100 VAL B O 1
ATOM 4966 N N . ALA B 1 101 ? -5.719 -24.75 -27 1 93.94 101 ALA B N 1
ATOM 4967 C CA . ALA B 1 101 ? -7.102 -24.562 -26.578 1 93.94 101 ALA B CA 1
ATOM 4968 C C . ALA B 1 101 ? -7.203 -24.469 -25.062 1 93.94 101 ALA B C 1
ATOM 4970 O O . ALA B 1 101 ? -7.965 -23.656 -24.531 1 93.94 101 ALA B O 1
ATOM 4971 N N . VAL B 1 102 ? -6.434 -25.281 -24.406 1 89.69 102 VAL B N 1
ATOM 4972 C CA . VAL B 1 102 ? -6.398 -25.203 -22.953 1 89.69 102 VAL B CA 1
ATOM 4973 C C . VAL B 1 102 ? -5.879 -23.844 -22.516 1 89.69 102 VAL B C 1
ATOM 4975 O O . VAL B 1 102 ? -6.43 -23.219 -21.609 1 89.69 102 VAL B O 1
ATOM 4978 N N . GLY B 1 103 ? -4.812 -23.406 -23.172 1 90.31 103 GLY B N 1
ATOM 4979 C CA . GLY B 1 103 ? -4.305 -22.062 -22.906 1 90.31 103 GLY B CA 1
ATOM 4980 C C . GLY B 1 103 ? -5.34 -20.984 -23.094 1 90.31 103 GLY B C 1
ATOM 4981 O O . GLY B 1 103 ? -5.449 -20.062 -22.281 1 90.31 103 GLY B O 1
ATOM 4982 N N . GLY B 1 104 ? -6.098 -21.078 -24.141 1 93.81 104 GLY B N 1
ATOM 4983 C CA . GLY B 1 104 ? -7.172 -20.141 -24.406 1 93.81 104 GLY B CA 1
ATOM 4984 C C . GLY B 1 104 ? -8.234 -20.125 -23.312 1 93.81 104 GLY B C 1
ATOM 4985 O O . GLY B 1 104 ? -8.711 -19.078 -22.922 1 93.81 104 GLY B O 1
ATOM 4986 N N . LEU B 1 105 ? -8.602 -21.281 -22.844 1 94.06 105 LEU B N 1
ATOM 4987 C CA . LEU B 1 105 ? -9.594 -21.375 -21.781 1 94.06 105 LEU B CA 1
ATOM 4988 C C . LEU B 1 105 ? -9.047 -20.797 -20.484 1 94.06 105 LEU B C 1
ATOM 4990 O O . LEU B 1 105 ? -9.805 -20.219 -19.688 1 94.06 105 LEU B O 1
ATOM 4994 N N . ARG B 1 106 ? -7.793 -20.891 -20.328 1 90.44 106 ARG B N 1
ATOM 4995 C CA . ARG B 1 106 ? -7.184 -20.344 -19.125 1 90.44 106 ARG B CA 1
ATOM 4996 C C . ARG B 1 106 ? -7.191 -18.828 -19.156 1 90.44 106 ARG B C 1
ATOM 4998 O O . ARG B 1 106 ? -7.395 -18.172 -18.125 1 90.44 106 ARG B O 1
ATOM 5005 N N . VAL B 1 107 ? -6.945 -18.328 -20.328 1 92.56 107 VAL B N 1
ATOM 5006 C CA . VAL B 1 107 ? -7.012 -16.875 -20.469 1 92.56 107 VAL B CA 1
ATOM 5007 C C . VAL B 1 107 ? -8.43 -16.391 -20.188 1 92.56 107 VAL B C 1
ATOM 5009 O O . VAL B 1 107 ? -8.633 -15.406 -19.469 1 92.56 107 VAL B O 1
ATOM 5012 N N . GLU B 1 108 ? -9.344 -17.125 -20.781 1 95 108 GLU B N 1
ATOM 5013 C CA . GLU B 1 108 ? -10.742 -16.781 -20.547 1 95 108 GLU B CA 1
ATOM 5014 C C . GLU B 1 108 ? -11.094 -16.875 -19.062 1 95 108 GLU B C 1
ATOM 5016 O O . GLU B 1 108 ? -11.875 -16.062 -18.562 1 95 108 GLU B O 1
ATOM 5021 N N . GLU B 1 109 ? -10.57 -17.828 -18.406 1 93.75 109 GLU B N 1
ATOM 5022 C CA . GLU B 1 109 ? -10.766 -17.984 -16.969 1 93.75 109 GLU B CA 1
ATOM 5023 C C . GLU B 1 109 ? -10.289 -16.75 -16.219 1 93.75 109 GLU B C 1
ATOM 5025 O O . GLU B 1 109 ? -10.969 -16.25 -15.312 1 93.75 109 GLU B O 1
ATOM 5030 N N . ARG B 1 110 ? -9.203 -16.266 -16.609 1 90.44 110 ARG B N 1
ATOM 5031 C CA . ARG B 1 110 ? -8.633 -15.094 -15.945 1 90.44 110 ARG B CA 1
ATOM 5032 C C . ARG B 1 110 ? -9.492 -13.859 -16.172 1 90.44 110 ARG B C 1
ATOM 5034 O O . ARG B 1 110 ? -9.688 -13.055 -15.258 1 90.44 110 ARG B O 1
ATOM 5041 N N . ILE B 1 111 ? -9.992 -13.781 -17.375 1 93.69 111 ILE B N 1
ATOM 5042 C CA . ILE B 1 111 ? -10.828 -12.641 -17.734 1 93.69 111 ILE B CA 1
ATOM 5043 C C . ILE B 1 111 ? -12.117 -12.672 -16.922 1 93.69 111 ILE B C 1
ATOM 5045 O O . ILE B 1 111 ? -12.5 -11.672 -16.312 1 93.69 111 ILE B O 1
ATOM 5049 N N . VAL B 1 112 ? -12.727 -13.812 -16.891 1 94.5 112 VAL B N 1
ATOM 5050 C CA . VAL B 1 112 ? -14 -13.945 -16.188 1 94.5 112 VAL B CA 1
ATOM 5051 C C . VAL B 1 112 ? -13.797 -13.734 -14.695 1 94.5 112 VAL B C 1
ATOM 5053 O O . VAL B 1 112 ? -14.609 -13.094 -14.039 1 94.5 112 VAL B O 1
ATOM 5056 N N . ALA B 1 113 ? -12.711 -14.258 -14.188 1 93.75 113 ALA B N 1
ATOM 5057 C CA . ALA B 1 113 ? -12.414 -14.078 -12.766 1 93.75 113 ALA B CA 1
ATOM 5058 C C . ALA B 1 113 ? -12.195 -12.609 -12.43 1 93.75 113 ALA B C 1
ATOM 5060 O O . ALA B 1 113 ? -12.672 -12.125 -11.398 1 93.75 113 ALA B O 1
ATOM 5061 N N . GLU B 1 114 ? -11.508 -11.938 -13.305 1 92.94 114 GLU B N 1
ATOM 5062 C CA . GLU B 1 114 ? -11.266 -10.516 -13.094 1 92.94 114 GLU B CA 1
ATOM 5063 C C . GLU B 1 114 ? -12.57 -9.719 -13.164 1 92.94 114 GLU B C 1
ATOM 5065 O O . GLU B 1 114 ? -12.789 -8.812 -12.367 1 92.94 114 GLU B O 1
ATOM 5070 N N . ARG B 1 115 ? -13.398 -10.07 -14.125 1 92.31 115 ARG B N 1
ATOM 5071 C CA . ARG B 1 115 ? -14.695 -9.398 -14.25 1 92.31 115 ARG B CA 1
ATOM 5072 C C . ARG B 1 115 ? -15.547 -9.617 -13.008 1 92.31 115 ARG B C 1
ATOM 5074 O O . ARG B 1 115 ? -16.234 -8.703 -12.547 1 92.31 115 ARG B O 1
ATOM 5081 N N . LEU B 1 116 ? -15.477 -10.812 -12.523 1 92.75 116 LEU B N 1
ATOM 5082 C CA . LEU B 1 116 ? -16.219 -11.141 -11.305 1 92.75 116 LEU B CA 1
ATOM 5083 C C . LEU B 1 116 ? -15.742 -10.289 -10.133 1 92.75 116 LEU B C 1
ATOM 5085 O O . LEU B 1 116 ? -16.562 -9.719 -9.406 1 92.75 116 LEU B O 1
ATOM 5089 N N . GLY B 1 117 ? -14.445 -10.234 -10 1 93.31 117 GLY B N 1
ATOM 5090 C CA . GLY B 1 117 ? -13.898 -9.43 -8.914 1 93.31 117 GLY B CA 1
ATOM 5091 C C . GLY B 1 117 ? -14.234 -7.957 -9.031 1 93.31 117 GLY B C 1
ATOM 5092 O O . GLY B 1 117 ? -14.609 -7.324 -8.039 1 93.31 117 GLY B O 1
ATOM 5093 N N . GLN B 1 118 ? -14.195 -7.48 -10.242 1 92.19 118 GLN B N 1
ATOM 5094 C CA . GLN B 1 118 ? -14.453 -6.066 -10.477 1 92.19 118 GLN B CA 1
ATOM 5095 C C . GLN B 1 118 ? -15.93 -5.734 -10.258 1 92.19 118 GLN B C 1
ATOM 5097 O O . GLN B 1 118 ? -16.25 -4.676 -9.719 1 92.19 118 GLN B O 1
ATOM 5102 N N . ASP B 1 119 ? -16.719 -6.551 -10.703 1 90.62 119 ASP B N 1
ATOM 5103 C CA . ASP B 1 119 ? -18.156 -6.332 -10.539 1 90.62 119 ASP B CA 1
ATOM 5104 C C . ASP B 1 119 ? -18.547 -6.332 -9.062 1 90.62 119 ASP B C 1
ATOM 5106 O O . ASP B 1 119 ? -19.359 -5.512 -8.625 1 90.62 119 ASP B O 1
ATOM 5110 N N . TYR B 1 120 ? -18 -7.188 -8.344 1 92.81 120 TYR B N 1
ATOM 5111 C CA . TYR B 1 120 ? -18.281 -7.285 -6.914 1 92.81 120 TYR B CA 1
ATOM 5112 C C . TYR B 1 120 ? -17.828 -6.031 -6.18 1 92.81 120 TYR B C 1
ATOM 5114 O O . TYR B 1 120 ? -18.562 -5.48 -5.359 1 92.81 120 TYR B O 1
ATOM 5122 N N . VAL B 1 121 ? -16.625 -5.586 -6.477 1 93.25 121 VAL B N 1
ATOM 5123 C CA . VAL B 1 121 ? -16.047 -4.438 -5.781 1 93.25 121 VAL B CA 1
ATOM 5124 C C . VAL B 1 121 ? -16.766 -3.162 -6.211 1 93.25 121 VAL B C 1
ATOM 5126 O O . VAL B 1 121 ? -16.906 -2.225 -5.422 1 93.25 121 VAL B O 1
ATOM 5129 N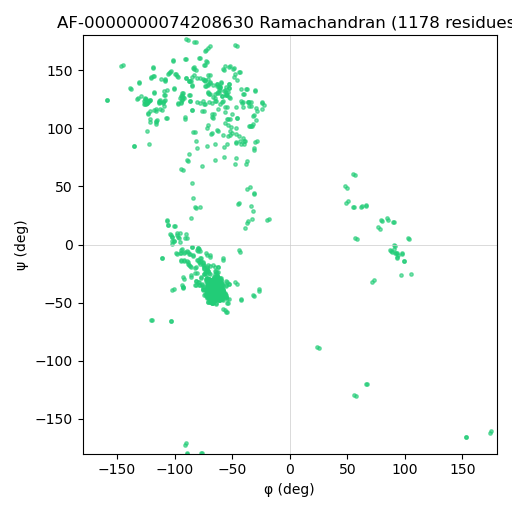 N . ARG B 1 122 ? -17.219 -3.129 -7.445 1 90.62 122 ARG B N 1
ATOM 5130 C CA . ARG B 1 122 ? -17.969 -1.975 -7.926 1 90.62 122 ARG B CA 1
ATOM 5131 C C . ARG B 1 122 ? -19.203 -1.731 -7.062 1 90.62 122 ARG B C 1
ATOM 5133 O O . ARG B 1 122 ? -19.484 -0.595 -6.668 1 90.62 122 ARG B O 1
ATOM 5140 N N . ASP B 1 123 ? -19.875 -2.773 -6.727 1 89.62 123 ASP B N 1
ATOM 5141 C CA . ASP B 1 123 ? -21.078 -2.668 -5.906 1 89.62 123 ASP B CA 1
ATOM 5142 C C . ASP B 1 123 ? -20.734 -2.203 -4.492 1 89.62 123 ASP B C 1
ATOM 5144 O O . ASP B 1 123 ? -21.438 -1.366 -3.924 1 89.62 123 ASP B O 1
ATOM 5148 N N . LEU B 1 124 ? -19.703 -2.717 -3.984 1 91.75 124 LEU B N 1
ATOM 5149 C CA . LEU B 1 124 ? -19.297 -2.352 -2.631 1 91.75 124 LEU B CA 1
ATOM 5150 C C . LEU B 1 124 ? -18.828 -0.903 -2.576 1 91.75 124 LEU B C 1
ATOM 5152 O O . LEU B 1 124 ? -19.109 -0.188 -1.614 1 91.75 124 LEU B O 1
ATOM 5156 N N . ARG B 1 125 ? -18.109 -0.591 -3.561 1 91.38 125 ARG B N 1
ATOM 5157 C CA . ARG B 1 125 ? -17.609 0.779 -3.629 1 91.38 125 ARG B CA 1
ATOM 5158 C C . ARG B 1 125 ? -18.75 1.777 -3.697 1 91.38 125 ARG B C 1
ATOM 5160 O O . ARG B 1 125 ? -18.75 2.795 -3.002 1 91.38 125 ARG B O 1
ATOM 5167 N N . ARG B 1 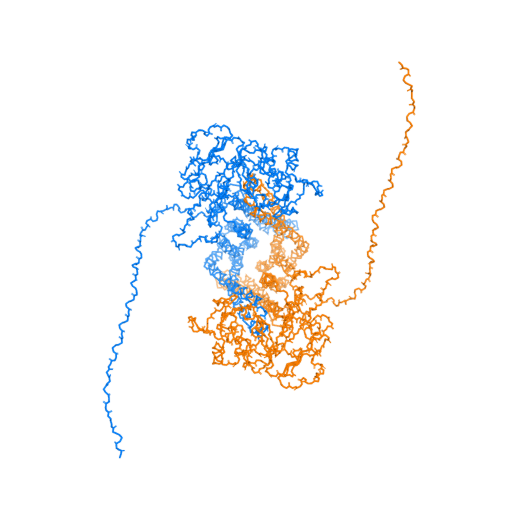126 ? -19.688 1.516 -4.512 1 89.12 126 ARG B N 1
ATOM 5168 C CA . ARG B 1 126 ? -20.859 2.369 -4.621 1 89.12 126 ARG B CA 1
ATOM 5169 C C . ARG B 1 126 ? -21.562 2.516 -3.273 1 89.12 126 ARG B C 1
ATOM 5171 O O . ARG B 1 126 ? -21.938 3.623 -2.881 1 89.12 126 ARG B O 1
ATOM 5178 N N . GLU B 1 127 ? -21.672 1.422 -2.65 1 88.25 127 GLU B N 1
ATOM 5179 C CA . GLU B 1 127 ? -22.344 1.436 -1.357 1 88.25 127 GLU B CA 1
ATOM 5180 C C . GLU B 1 127 ? -21.578 2.271 -0.34 1 88.25 127 GLU B C 1
ATOM 5182 O O . GLU B 1 127 ? -22.172 3.004 0.451 1 88.25 127 GLU B O 1
ATOM 5187 N N . LEU B 1 128 ? -20.281 2.143 -0.352 1 89.06 128 LEU B N 1
ATOM 5188 C CA . LEU B 1 128 ? -19.453 2.873 0.595 1 89.06 128 LEU B CA 1
ATOM 5189 C C . LEU B 1 128 ? -19.5 4.371 0.311 1 89.06 128 LEU B C 1
ATOM 5191 O O . LEU B 1 128 ? -19.625 5.18 1.233 1 89.06 128 LEU B O 1
ATOM 5195 N N . VAL B 1 129 ? -19.406 4.699 -0.926 1 89 129 VAL B N 1
ATOM 5196 C CA . VAL B 1 129 ? -19.422 6.113 -1.284 1 89 129 VAL B CA 1
ATOM 5197 C C . VAL B 1 129 ? -20.812 6.688 -1.026 1 89 129 VAL B C 1
ATOM 5199 O O . VAL B 1 129 ? -20.953 7.812 -0.533 1 89 129 VAL B O 1
ATOM 5202 N N . GLU B 1 130 ? -21.812 5.965 -1.367 1 87 130 GLU B N 1
ATOM 5203 C CA . GLU B 1 130 ? -23.188 6.395 -1.128 1 87 130 GLU B CA 1
ATOM 5204 C C . GLU B 1 130 ? -23.438 6.656 0.355 1 87 130 GLU B C 1
ATOM 5206 O O . GLU B 1 130 ? -24.156 7.598 0.715 1 87 130 GLU B O 1
ATOM 5211 N N . SER B 1 131 ? -22.828 5.797 1.142 1 84.38 131 SER B N 1
ATOM 5212 C CA . SER B 1 131 ? -23.016 5.961 2.582 1 84.38 131 SER B CA 1
ATOM 5213 C C . SER B 1 131 ? -22.391 7.262 3.07 1 84.38 131 SER B C 1
ATOM 5215 O O . SER B 1 131 ? -22.844 7.848 4.051 1 84.38 131 SER B O 1
ATOM 5217 N N . GLU B 1 132 ? -21.328 7.66 2.359 1 83.5 132 GLU B N 1
ATOM 5218 C CA . GLU B 1 132 ? -20.672 8.914 2.727 1 83.5 132 GLU B CA 1
ATOM 5219 C C . GLU B 1 132 ? -21.469 10.117 2.225 1 83.5 132 GLU B C 1
ATOM 5221 O O . GLU B 1 132 ? -21.266 11.234 2.701 1 83.5 132 GLU B O 1
ATOM 5226 N N . LEU B 1 133 ? -22.375 9.836 1.284 1 81.75 133 LEU B N 1
ATOM 5227 C CA . LEU B 1 133 ? -23.203 10.891 0.737 1 81.75 133 LEU B CA 1
ATOM 5228 C C . LEU B 1 133 ? -24.594 10.891 1.394 1 81.75 133 LEU B C 1
ATOM 5230 O O . LEU B 1 133 ? -25.547 11.406 0.824 1 81.75 133 LEU B O 1
ATOM 5234 N N . THR B 1 134 ? -24.625 10.203 2.48 1 73.62 134 THR B N 1
ATOM 5235 C CA . THR B 1 134 ? -25.844 10.234 3.289 1 73.62 134 THR B CA 1
ATOM 5236 C C . THR B 1 134 ? -25.641 11.094 4.535 1 73.62 134 THR B C 1
ATOM 5238 O O . THR B 1 134 ? -24.516 11.234 5.023 1 73.62 134 THR B O 1
ATOM 5241 N N . PRO B 1 135 ? -26.656 11.695 4.918 1 68.56 135 PRO B N 1
ATOM 5242 C CA . PRO B 1 135 ? -26.547 12.578 6.082 1 68.56 135 PRO B CA 1
ATOM 5243 C C . PRO B 1 135 ? -25.938 11.883 7.297 1 68.56 135 PRO B C 1
ATOM 5245 O O . PRO B 1 135 ? -26.203 10.703 7.539 1 68.56 135 PRO B O 1
ATOM 5248 N N . GLY B 1 136 ? -25.047 12.57 8.016 1 63.97 136 GLY B N 1
ATOM 5249 C CA . GLY B 1 136 ? -24.438 12.078 9.242 1 63.97 136 GLY B CA 1
ATOM 5250 C C . GLY B 1 136 ? -23.141 11.336 9 1 63.97 136 GLY B C 1
ATOM 5251 O O . GLY B 1 136 ? -22.547 10.789 9.938 1 63.97 136 GLY B O 1
ATOM 5252 N N . GLY B 1 137 ? -22.797 11.227 7.852 1 60.19 137 GLY B N 1
ATOM 5253 C CA . GLY B 1 137 ? -21.562 10.492 7.582 1 60.19 137 GLY B CA 1
ATOM 5254 C C . GLY B 1 137 ? -20.328 11.188 8.117 1 60.19 137 GLY B C 1
ATOM 5255 O O . GLY B 1 137 ? -20.281 12.414 8.18 1 60.19 137 GLY B O 1
ATOM 5256 N N . SER B 1 138 ? -19.594 10.648 9.273 1 56.81 138 SER B N 1
ATOM 5257 C CA . SER B 1 138 ? -18.344 11.219 9.758 1 56.81 138 SER B CA 1
ATOM 5258 C C . SER B 1 138 ? -17.203 10.93 8.797 1 56.81 138 SER B C 1
ATOM 5260 O O . SER B 1 138 ? -16.953 9.773 8.445 1 56.81 138 SER B O 1
ATOM 5262 N N . THR B 1 139 ? -16.906 11.953 8.008 1 59.12 139 THR B N 1
ATOM 5263 C CA . THR B 1 139 ? -16.125 11.672 6.805 1 59.12 139 THR B CA 1
ATOM 5264 C C . THR B 1 139 ? -14.625 11.758 7.098 1 59.12 139 THR B C 1
ATOM 5266 O O . THR B 1 139 ? -14.109 12.836 7.391 1 59.12 139 THR B O 1
ATOM 5269 N N . HIS B 1 140 ? -14.062 10.781 7.805 1 69.62 140 HIS B N 1
ATOM 5270 C CA . HIS B 1 140 ? -12.609 10.867 7.637 1 69.62 140 HIS B CA 1
ATOM 5271 C C . HIS B 1 140 ? -12.203 10.539 6.203 1 69.62 140 HIS B C 1
ATOM 5273 O O . HIS B 1 140 ? -12.219 9.375 5.801 1 69.62 140 HIS B O 1
ATOM 5279 N N . LEU B 1 141 ? -12.031 11.586 5.402 1 79.69 141 LEU B N 1
ATOM 5280 C CA . LEU B 1 141 ? -11.703 11.5 3.984 1 79.69 141 LEU B CA 1
ATOM 5281 C C . LEU B 1 141 ? -10.656 10.422 3.736 1 79.69 141 LEU B C 1
ATOM 5283 O O . LEU B 1 141 ? -10.828 9.578 2.85 1 79.69 141 LEU B O 1
ATOM 5287 N N . GLY B 1 142 ? -9.609 10.445 4.57 1 76.62 142 GLY B N 1
ATOM 5288 C CA . GLY B 1 142 ? -8.547 9.477 4.406 1 76.62 142 GLY B CA 1
ATOM 5289 C C . GLY B 1 142 ? -9.016 8.039 4.586 1 76.62 142 GLY B C 1
ATOM 5290 O O . GLY B 1 142 ? -8.617 7.152 3.83 1 76.62 142 GLY B O 1
ATOM 5291 N N . ILE B 1 143 ? -9.906 7.844 5.52 1 80.88 143 ILE B N 1
ATOM 5292 C CA . ILE B 1 143 ? -10.406 6.508 5.824 1 80.88 143 ILE B CA 1
ATOM 5293 C C . ILE B 1 143 ? -11.297 6.02 4.688 1 80.88 143 ILE B C 1
ATOM 5295 O O . ILE B 1 143 ? -11.195 4.863 4.266 1 80.88 143 ILE B O 1
ATOM 5299 N N . THR B 1 144 ? -12.109 6.883 4.242 1 85.38 144 THR B N 1
ATOM 5300 C CA . THR B 1 144 ? -13.008 6.504 3.156 1 85.38 144 THR B CA 1
ATOM 5301 C C . THR B 1 144 ? -12.219 6.168 1.894 1 85.38 144 THR B C 1
ATOM 5303 O O . THR B 1 144 ? -12.531 5.195 1.202 1 85.38 144 THR B O 1
ATOM 5306 N N . VAL B 1 145 ? -11.25 6.93 1.633 1 85.81 145 VAL B N 1
ATOM 5307 C CA . VAL B 1 145 ? -10.438 6.68 0.447 1 85.81 145 VAL B CA 1
ATOM 5308 C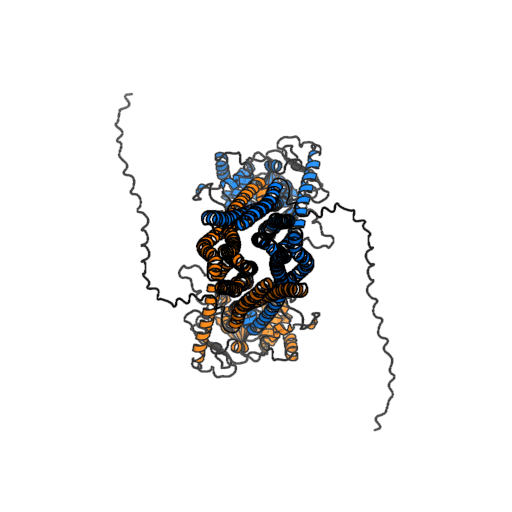 C . VAL B 1 145 ? -9.688 5.355 0.604 1 85.81 145 VAL B C 1
ATOM 5310 O O . VAL B 1 145 ? -9.648 4.547 -0.323 1 85.81 145 VAL B O 1
ATOM 5313 N N . ALA B 1 146 ? -9.141 5.094 1.761 1 84.94 146 ALA B N 1
ATOM 5314 C CA . ALA B 1 146 ? -8.438 3.838 2.01 1 84.94 146 ALA B CA 1
ATOM 5315 C C . ALA B 1 146 ? -9.375 2.645 1.855 1 84.94 146 ALA B C 1
ATOM 5317 O O . ALA B 1 146 ? -9.008 1.633 1.251 1 84.94 146 ALA B O 1
ATOM 5318 N N . ARG B 1 147 ? -10.547 2.783 2.352 1 87.75 147 ARG B N 1
ATOM 5319 C CA . ARG B 1 147 ? -11.523 1.701 2.307 1 87.75 147 ARG B CA 1
ATOM 5320 C C . ARG B 1 147 ? -12 1.448 0.88 1 87.75 147 ARG B C 1
ATOM 5322 O O . ARG B 1 147 ? -12.164 0.298 0.469 1 87.75 147 ARG B O 1
ATOM 5329 N N . THR B 1 148 ? -12.109 2.484 0.139 1 90.5 148 THR B N 1
ATOM 5330 C CA . THR B 1 148 ? -12.68 2.363 -1.197 1 90.5 148 THR B CA 1
ATOM 5331 C C . THR B 1 148 ? -11.602 2.002 -2.217 1 90.5 148 THR B C 1
ATOM 5333 O O . THR B 1 148 ? -11.914 1.688 -3.367 1 90.5 148 THR B O 1
ATOM 5336 N N . THR B 1 149 ? -10.422 2.01 -1.836 1 88.62 149 THR B N 1
ATOM 5337 C CA . THR B 1 149 ? -9.352 1.681 -2.771 1 88.62 149 THR B CA 1
ATOM 5338 C C . THR B 1 149 ? -8.562 0.466 -2.285 1 88.62 149 THR B C 1
ATOM 5340 O O . THR B 1 149 ? -8.844 -0.664 -2.693 1 88.62 149 THR B O 1
ATOM 5343 N N . ASN B 1 150 ? -7.855 0.647 -1.109 1 83.56 150 ASN B N 1
ATOM 5344 C CA . ASN B 1 150 ? -6.945 -0.391 -0.638 1 83.56 150 ASN B CA 1
ATOM 5345 C C . ASN B 1 150 ? -7.703 -1.616 -0.136 1 83.56 150 ASN B C 1
ATOM 5347 O O . ASN B 1 150 ? -7.402 -2.742 -0.535 1 83.56 150 ASN B O 1
ATOM 5351 N N . ASP B 1 151 ? -8.625 -1.414 0.664 1 89.06 151 ASP B N 1
ATOM 5352 C CA . ASP B 1 151 ? -9.367 -2.533 1.238 1 89.06 151 ASP B CA 1
ATOM 5353 C C . ASP B 1 151 ? -10.188 -3.254 0.172 1 89.06 151 ASP B C 1
ATOM 5355 O O . ASP B 1 151 ? -10.234 -4.484 0.148 1 89.06 151 ASP B O 1
ATOM 5359 N N . LEU B 1 152 ? -10.734 -2.48 -0.67 1 92.31 152 LEU B N 1
ATOM 5360 C CA . LEU B 1 152 ? -11.523 -3.102 -1.732 1 92.31 152 LEU B CA 1
ATOM 5361 C C . LEU B 1 152 ? -10.617 -3.834 -2.719 1 92.31 152 LEU B C 1
ATOM 5363 O O . LEU B 1 152 ? -11.023 -4.836 -3.312 1 92.31 152 LEU B O 1
ATOM 5367 N N . ALA B 1 153 ? -9.406 -3.393 -2.896 1 90.25 153 ALA B N 1
ATOM 5368 C CA . ALA B 1 153 ? -8.445 -4.113 -3.729 1 90.25 153 ALA B CA 1
ATOM 5369 C C . ALA B 1 153 ? -8.164 -5.504 -3.162 1 90.25 153 ALA B C 1
ATOM 5371 O O . ALA B 1 153 ? -8.039 -6.473 -3.914 1 90.25 153 ALA B O 1
ATOM 5372 N N . SER B 1 154 ? -8.086 -5.551 -1.837 1 90.56 154 SER B N 1
ATOM 5373 C CA . SER B 1 154 ? -7.875 -6.84 -1.185 1 90.56 154 SER B CA 1
ATOM 5374 C C . SER B 1 154 ? -9.062 -7.77 -1.408 1 90.56 154 SER B C 1
ATOM 5376 O O . SER B 1 154 ? -8.883 -8.969 -1.621 1 90.56 154 SER B O 1
ATOM 5378 N N . VAL B 1 155 ? -10.227 -7.203 -1.382 1 93.25 155 VAL B N 1
ATOM 5379 C CA . VAL B 1 155 ? -11.438 -7.984 -1.638 1 93.25 155 VAL B CA 1
ATOM 5380 C C . VAL B 1 155 ? -11.445 -8.453 -3.092 1 93.25 155 VAL B C 1
ATOM 5382 O O . VAL B 1 155 ? -11.75 -9.617 -3.371 1 93.25 155 VAL B O 1
ATOM 5385 N N . ARG B 1 156 ? -11.117 -7.562 -3.924 1 93.25 156 ARG B N 1
ATOM 5386 C CA . ARG B 1 156 ? -11.055 -7.895 -5.344 1 93.25 156 ARG B CA 1
ATOM 5387 C C . ARG B 1 156 ? -10.062 -9.031 -5.594 1 93.25 156 ARG B C 1
ATOM 5389 O O . ARG B 1 156 ? -10.359 -9.969 -6.34 1 93.25 156 ARG B O 1
ATOM 5396 N N . ASN B 1 157 ? -8.906 -8.953 -4.996 1 90.44 157 ASN B N 1
ATOM 5397 C CA . ASN B 1 157 ? -7.879 -9.984 -5.16 1 90.44 157 ASN B CA 1
ATOM 5398 C C . ASN B 1 157 ? -8.359 -11.344 -4.66 1 90.44 157 ASN B C 1
ATOM 5400 O O . ASN B 1 157 ? -8.078 -12.367 -5.277 1 90.44 157 ASN B O 1
ATOM 5404 N N . TRP B 1 158 ? -9.07 -11.336 -3.609 1 91.31 158 TRP B N 1
ATOM 5405 C CA . TRP B 1 158 ? -9.625 -12.578 -3.084 1 91.31 158 TRP B CA 1
ATOM 5406 C C . TRP B 1 158 ? -10.617 -13.188 -4.07 1 91.31 158 TRP B C 1
ATOM 5408 O O . TRP B 1 158 ? -10.57 -14.398 -4.328 1 91.31 158 TRP B O 1
ATOM 5418 N N . VAL B 1 159 ? -11.453 -12.352 -4.621 1 92.88 159 VAL B N 1
ATOM 5419 C CA . VAL B 1 159 ? -12.484 -12.859 -5.523 1 92.88 159 VAL B CA 1
ATOM 5420 C C . VAL B 1 159 ? -11.844 -13.289 -6.844 1 92.88 159 VAL B C 1
ATOM 5422 O O . VAL B 1 159 ? -12.086 -14.391 -7.328 1 92.88 159 VAL B O 1
ATOM 5425 N N . SER B 1 160 ? -10.938 -12.477 -7.391 1 91.5 160 SER B N 1
ATOM 5426 C CA . SER B 1 160 ? -10.383 -12.711 -8.719 1 91.5 160 SER B CA 1
ATOM 5427 C C . SER B 1 160 ? -9.266 -13.742 -8.68 1 91.5 160 SER B C 1
ATOM 5429 O O . SER B 1 160 ? -9.094 -14.523 -9.617 1 91.5 160 SER B O 1
ATOM 5431 N N . GLN B 1 161 ? -8.445 -13.75 -7.551 1 88.06 161 GLN B N 1
ATOM 5432 C CA . GLN B 1 161 ? -7.262 -14.609 -7.512 1 88.06 161 GLN B CA 1
ATOM 5433 C C . GLN B 1 161 ? -7.438 -15.742 -6.508 1 88.06 161 GLN B C 1
ATOM 5435 O O . GLN B 1 161 ? -6.66 -16.703 -6.504 1 88.06 161 GLN B O 1
ATOM 5440 N N . GLY B 1 162 ? -8.406 -15.695 -5.711 1 88.38 162 GLY B N 1
ATOM 5441 C CA . GLY B 1 162 ? -8.734 -16.766 -4.781 1 88.38 162 GLY B CA 1
ATOM 5442 C C . GLY B 1 162 ? -9.914 -17.609 -5.227 1 88.38 162 GLY B C 1
ATOM 5443 O O . GLY B 1 162 ? -9.734 -18.688 -5.797 1 88.38 162 GLY B O 1
ATOM 5444 N N . ILE B 1 163 ? -11.055 -17.016 -5.277 1 89.56 163 ILE B N 1
ATOM 5445 C CA . ILE B 1 163 ? -12.289 -17.734 -5.582 1 89.56 163 ILE B CA 1
ATOM 5446 C C . ILE B 1 163 ? -12.312 -18.125 -7.059 1 89.56 163 ILE B C 1
ATOM 5448 O O . ILE B 1 163 ? -12.766 -19.203 -7.414 1 89.56 163 ILE B O 1
ATOM 5452 N N . GLY B 1 164 ? -11.859 -17.203 -7.895 1 88 164 GLY B N 1
ATOM 5453 C CA . GLY B 1 164 ? -11.852 -17.484 -9.32 1 88 164 GLY B CA 1
ATOM 5454 C C . GLY B 1 164 ? -11.117 -18.766 -9.664 1 88 164 GLY B C 1
ATOM 5455 O O . GLY B 1 164 ? -11.711 -19.703 -10.188 1 88 164 GLY B O 1
ATOM 5456 N N . PRO B 1 165 ? -9.82 -18.828 -9.281 1 87.31 165 PRO B N 1
ATOM 5457 C CA . PRO B 1 165 ? -9.062 -20.047 -9.555 1 87.31 165 PRO B CA 1
ATOM 5458 C C . PRO B 1 165 ? -9.641 -21.281 -8.852 1 87.31 165 PRO B C 1
ATOM 5460 O O . PRO B 1 165 ? -9.578 -22.391 -9.391 1 87.31 165 PRO B O 1
ATOM 5463 N N . LEU B 1 166 ? -10.289 -21.203 -7.723 1 88.94 166 LEU B N 1
ATOM 5464 C CA . LEU B 1 166 ? -10.922 -22.328 -7.031 1 88.94 166 LEU B CA 1
ATOM 5465 C C . LEU B 1 166 ? -12.133 -22.828 -7.805 1 88.94 166 LEU B C 1
ATOM 5467 O O . LEU B 1 166 ? -12.336 -24.031 -7.918 1 88.94 166 LEU B O 1
ATOM 5471 N N . ALA B 1 167 ? -12.883 -21.922 -8.32 1 92.25 167 ALA B N 1
ATOM 5472 C CA . ALA B 1 167 ? -14.094 -22.266 -9.055 1 92.25 167 ALA B CA 1
ATOM 5473 C C . ALA B 1 167 ? -13.766 -23.031 -10.336 1 92.25 167 ALA B C 1
ATOM 5475 O O . ALA B 1 167 ? -14.539 -23.891 -10.766 1 92.25 167 ALA B O 1
ATOM 5476 N N . ALA B 1 168 ? -12.641 -22.734 -10.898 1 91.75 168 ALA B N 1
ATOM 5477 C CA . ALA B 1 168 ? -12.227 -23.438 -12.109 1 91.75 168 ALA B CA 1
ATOM 5478 C C . ALA B 1 168 ? -11.359 -24.656 -11.758 1 91.75 168 ALA B C 1
ATOM 5480 O O . ALA B 1 168 ? -11.438 -25.688 -12.414 1 91.75 168 ALA B O 1
ATOM 5481 N N . GLY B 1 169 ? -10.523 -24.516 -10.742 1 90.38 169 GLY B N 1
ATOM 5482 C CA . GLY B 1 169 ? -9.539 -25.531 -10.391 1 90.38 169 GLY B CA 1
ATOM 5483 C C . GLY B 1 169 ? -10.164 -26.781 -9.797 1 90.38 169 GLY B C 1
ATOM 5484 O O . GLY B 1 169 ? -9.773 -27.891 -10.148 1 90.38 169 GLY B O 1
ATOM 5485 N N . ILE B 1 170 ? -11.172 -26.703 -8.984 1 91.06 170 ILE B N 1
ATOM 5486 C CA . ILE B 1 170 ? -11.789 -27.844 -8.305 1 91.06 170 ILE B CA 1
ATOM 5487 C C . ILE B 1 170 ? -12.469 -28.75 -9.328 1 91.06 170 ILE B C 1
ATOM 5489 O O . ILE B 1 170 ? -12.234 -29.953 -9.344 1 91.06 170 ILE B O 1
ATOM 5493 N N . PRO B 1 171 ? -13.234 -28.156 -10.25 1 91.69 171 PRO B N 1
ATOM 5494 C CA . PRO B 1 171 ? -13.836 -29.016 -11.273 1 91.69 171 PRO B CA 1
ATOM 5495 C C . PRO B 1 171 ? -12.789 -29.672 -12.172 1 91.69 171 PRO B C 1
ATOM 5497 O O . PRO B 1 171 ? -12.984 -30.812 -12.609 1 91.69 171 PRO B O 1
ATOM 5500 N N . LEU B 1 172 ? -11.711 -29 -12.43 1 90.62 172 LEU B N 1
ATOM 5501 C CA . LEU B 1 172 ? -10.648 -29.578 -13.242 1 90.62 172 LEU B CA 1
ATOM 5502 C C . LEU B 1 172 ? -10.016 -30.766 -12.531 1 90.62 172 LEU B C 1
ATOM 5504 O O . LEU B 1 172 ? -9.789 -31.812 -13.141 1 90.62 172 LEU B O 1
ATOM 5508 N N . ILE B 1 173 ? -9.695 -30.594 -11.273 1 90.88 173 ILE B N 1
ATOM 5509 C CA . ILE B 1 173 ? -9.117 -31.672 -10.484 1 90.88 173 ILE B CA 1
ATOM 5510 C C . ILE B 1 173 ? -10.102 -32.844 -10.406 1 90.88 173 ILE B C 1
ATOM 5512 O O . ILE B 1 173 ? -9.727 -34 -10.633 1 90.88 173 ILE B O 1
ATOM 5516 N N . ALA B 1 174 ? -11.398 -32.562 -10.18 1 90.94 174 ALA B N 1
ATOM 5517 C CA . ALA B 1 174 ? -12.438 -33.594 -10.102 1 90.94 174 ALA B CA 1
ATOM 5518 C C . ALA B 1 174 ? -12.617 -34.312 -11.445 1 90.94 174 ALA B C 1
ATOM 5520 O O . ALA B 1 174 ? -12.75 -35.531 -11.5 1 90.94 174 ALA B O 1
ATOM 5521 N N . GLY B 1 175 ? -12.641 -33.469 -12.469 1 87.44 175 GLY B N 1
ATOM 5522 C CA . GLY B 1 175 ? -12.75 -34.031 -13.797 1 87.44 175 GLY B CA 1
ATOM 5523 C C . GLY B 1 175 ? -11.586 -34.969 -14.148 1 87.44 175 GLY B C 1
ATOM 5524 O O . GLY B 1 175 ? -11.781 -36.031 -14.742 1 87.44 175 GLY B O 1
ATOM 5525 N N . SER B 1 176 ? -10.383 -34.562 -13.836 1 88.94 176 SER B N 1
ATOM 5526 C CA . SER B 1 176 ? -9.211 -35.375 -14.07 1 88.94 176 SER B CA 1
ATOM 5527 C C . SER B 1 176 ? -9.281 -36.688 -13.258 1 88.94 176 SER B C 1
ATOM 5529 O O . SER B 1 176 ? -8.922 -37.75 -13.75 1 88.94 176 SER B O 1
ATOM 5531 N N . ALA B 1 177 ? -9.727 -36.562 -12.039 1 90.88 177 ALA B N 1
ATOM 5532 C CA . ALA B 1 177 ? -9.875 -37.719 -11.18 1 90.88 177 ALA B CA 1
ATOM 5533 C C . ALA B 1 177 ? -10.891 -38.688 -11.773 1 90.88 177 ALA B C 1
ATOM 5535 O O . ALA B 1 177 ? -10.648 -39.906 -11.797 1 90.88 177 ALA B O 1
ATOM 5536 N N . VAL B 1 178 ? -11.977 -38.219 -12.266 1 90.06 178 VAL B N 1
ATOM 5537 C CA . VAL B 1 178 ? -13.023 -39.062 -12.852 1 90.06 178 VAL B CA 1
ATOM 5538 C C . VAL B 1 178 ? -12.5 -39.719 -14.133 1 90.06 178 VAL B C 1
ATOM 5540 O O . VAL B 1 178 ? -12.703 -40.906 -14.352 1 90.06 178 VAL B O 1
ATOM 5543 N N . GLY B 1 179 ? -11.844 -38.875 -14.93 1 87.5 179 GLY B N 1
ATOM 5544 C CA . GLY B 1 179 ? -11.273 -39.406 -16.156 1 87.5 179 GLY B CA 1
ATOM 5545 C C . GLY B 1 179 ? -10.281 -40.531 -15.914 1 87.5 179 GLY B C 1
ATOM 5546 O O . GLY B 1 179 ? -10.312 -41.562 -16.594 1 87.5 179 GLY B O 1
ATOM 5547 N N . LEU B 1 180 ? -9.43 -40.406 -14.945 1 90.88 180 LEU B N 1
ATOM 5548 C CA . LEU B 1 180 ? -8.438 -41.406 -14.609 1 90.88 180 LEU B CA 1
ATOM 5549 C C . LEU B 1 180 ? -9.109 -42.656 -14.031 1 90.88 180 LEU B C 1
ATOM 5551 O O . LEU B 1 180 ? -8.688 -43.781 -14.32 1 90.88 180 LEU B O 1
ATOM 5555 N N . THR B 1 181 ? -10.18 -42.5 -13.312 1 91.5 181 THR B N 1
ATOM 5556 C CA . THR B 1 181 ? -10.898 -43.594 -12.711 1 91.5 181 THR B CA 1
ATOM 5557 C C . THR B 1 181 ? -11.625 -44.406 -13.773 1 91.5 181 THR B C 1
ATOM 5559 O O . THR B 1 181 ? -11.75 -45.656 -13.656 1 91.5 181 THR B O 1
ATOM 5562 N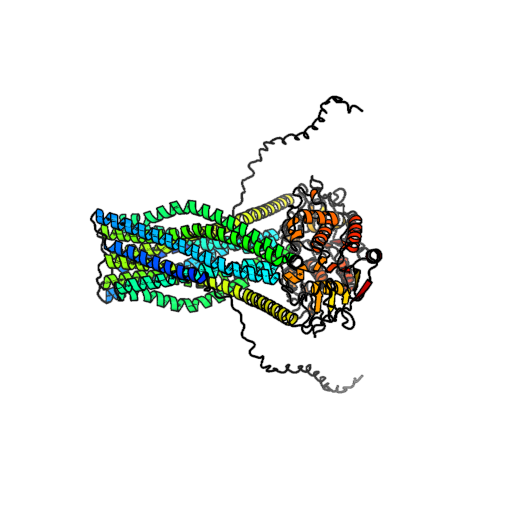 N . VAL B 1 182 ? -12.109 -43.719 -14.773 1 88.38 182 VAL B N 1
ATOM 5563 C CA . VAL B 1 182 ? -12.797 -44.406 -15.867 1 88.38 182 VAL B CA 1
ATOM 5564 C C . VAL B 1 182 ? -11.805 -45.25 -16.656 1 88.38 182 VAL B C 1
ATOM 5566 O O . VAL B 1 182 ? -12.141 -46.344 -17.141 1 88.38 182 VAL B O 1
ATOM 5569 N N . LEU B 1 183 ? -10.586 -44.719 -16.781 1 86.62 183 LEU B N 1
ATOM 5570 C CA . LEU B 1 183 ? -9.547 -45.5 -17.453 1 86.62 183 LEU B CA 1
ATOM 5571 C C . LEU B 1 183 ? -9.172 -46.719 -16.609 1 86.62 183 LEU B C 1
ATOM 5573 O O . LEU B 1 183 ? -9.109 -47.844 -17.125 1 86.62 183 LEU B O 1
ATOM 5577 N N . ASP B 1 184 ? -8.898 -46.5 -15.398 1 91 184 ASP B N 1
ATOM 5578 C CA . ASP B 1 184 ? -8.594 -47.531 -14.414 1 91 184 ASP B CA 1
ATOM 5579 C C . ASP B 1 184 ? -8.812 -47.031 -12.992 1 91 184 ASP B C 1
ATOM 5581 O O . ASP B 1 184 ? -8.289 -45.969 -12.617 1 91 184 ASP B O 1
ATOM 5585 N N . PRO B 1 185 ? -9.617 -47.719 -12.25 1 92.56 185 PRO B N 1
ATOM 5586 C CA . PRO B 1 185 ? -9.922 -47.25 -10.891 1 92.56 185 PRO B CA 1
ATOM 5587 C C . PRO B 1 185 ? -8.664 -47.031 -10.047 1 92.56 185 PRO B C 1
ATOM 5589 O O . PRO B 1 185 ? -8.648 -46.188 -9.172 1 92.56 185 PRO B O 1
ATOM 5592 N N . PHE B 1 186 ? -7.617 -47.812 -10.281 1 93.75 186 PHE B N 1
ATOM 5593 C CA . PHE B 1 186 ? -6.402 -47.688 -9.484 1 93.75 186 PHE B CA 1
ATOM 5594 C C . PHE B 1 186 ? -5.625 -46.438 -9.891 1 93.75 186 PHE B C 1
ATOM 5596 O O . PHE B 1 186 ? -4.883 -45.875 -9.086 1 93.75 186 PHE B O 1
ATOM 5603 N N . LEU B 1 187 ? -5.824 -46 -11.133 1 93.25 187 LEU B N 1
ATOM 5604 C CA . LEU B 1 187 ? -5.234 -44.719 -11.555 1 93.25 187 LEU B CA 1
ATOM 5605 C C . LEU B 1 187 ? -5.871 -43.562 -10.805 1 93.25 187 LEU B C 1
ATOM 5607 O O . LEU B 1 187 ? -5.176 -42.625 -10.391 1 93.25 187 LEU B O 1
ATOM 5611 N N . GLY B 1 188 ? -7.188 -43.594 -10.641 1 93 188 GLY B N 1
ATOM 5612 C CA . GLY B 1 188 ? -7.891 -42.562 -9.898 1 93 188 GLY B CA 1
ATOM 5613 C C . GLY B 1 188 ? -7.441 -42.469 -8.445 1 93 188 GLY B C 1
ATOM 5614 O O . GLY B 1 188 ? -7.211 -41.375 -7.938 1 93 188 GLY B O 1
ATOM 5615 N N . ILE B 1 189 ? -7.25 -43.625 -7.836 1 93.5 189 ILE B N 1
ATOM 5616 C CA . ILE B 1 189 ? -6.816 -43.656 -6.441 1 93.5 189 ILE B CA 1
ATOM 5617 C C . ILE B 1 189 ? -5.391 -43.125 -6.328 1 93.5 189 ILE B C 1
ATOM 5619 O O . ILE B 1 189 ? -5.078 -42.375 -5.406 1 93.5 189 ILE B O 1
ATOM 5623 N N . GLY B 1 190 ? -4.547 -43.531 -7.273 1 91.69 190 GLY B N 1
ATOM 5624 C CA . GLY B 1 190 ? -3.184 -43.031 -7.285 1 91.69 190 GLY B CA 1
ATOM 5625 C C . GLY B 1 190 ? -3.115 -41.531 -7.414 1 91.69 190 GLY B C 1
ATOM 5626 O O . GLY B 1 190 ? -2.268 -40.875 -6.793 1 91.69 190 GLY B O 1
ATOM 5627 N N . PHE B 1 191 ? -4.008 -40.969 -8.164 1 92.38 191 PHE B N 1
ATOM 5628 C CA . PHE B 1 191 ? -4.062 -39.531 -8.391 1 92.38 191 PHE B CA 1
ATOM 5629 C C . PHE B 1 191 ? -4.621 -38.812 -7.168 1 92.38 191 PHE B C 1
ATOM 5631 O O . PHE B 1 191 ? -4.109 -37.75 -6.766 1 92.38 191 PHE B O 1
ATOM 5638 N N . LEU B 1 192 ? -5.613 -39.344 -6.449 1 93.81 192 LEU B N 1
ATOM 5639 C CA . LEU B 1 192 ? -6.352 -38.656 -5.391 1 93.81 192 LEU B CA 1
ATOM 5640 C C . LEU B 1 192 ? -5.629 -38.781 -4.051 1 93.81 192 LEU B C 1
ATOM 5642 O O . LEU B 1 192 ? -5.75 -37.938 -3.186 1 93.81 192 LEU B O 1
ATOM 5646 N N . LEU B 1 193 ? -4.875 -39.781 -3.855 1 92.56 193 LEU B N 1
ATOM 5647 C CA . LEU B 1 193 ? -4.27 -40.062 -2.557 1 92.56 193 LEU B CA 1
ATOM 5648 C C . LEU B 1 193 ? -3.299 -38.969 -2.16 1 92.56 193 LEU B C 1
ATOM 5650 O O . LEU B 1 193 ? -3.398 -38.406 -1.064 1 92.56 193 LEU B O 1
ATOM 5654 N N . PRO B 1 194 ? -2.33 -38.594 -3.061 1 90.44 194 PRO B N 1
ATOM 5655 C CA . PRO B 1 194 ? -1.443 -37.469 -2.688 1 90.44 194 PRO B CA 1
ATOM 5656 C C . PRO B 1 194 ? -2.199 -36.156 -2.439 1 90.44 194 PRO B C 1
ATOM 5658 O O . PRO B 1 194 ? -1.809 -35.375 -1.577 1 90.44 194 PRO B O 1
ATOM 5661 N N . LEU B 1 195 ? -3.264 -35.969 -3.137 1 89.5 195 LEU B N 1
ATOM 5662 C CA . LEU B 1 195 ? -4.059 -34.75 -2.986 1 89.5 195 LEU B CA 1
ATOM 5663 C C . LEU B 1 195 ? -4.777 -34.75 -1.644 1 89.5 195 LEU B C 1
ATOM 5665 O O . LEU B 1 195 ? -4.902 -33.688 -1.013 1 89.5 195 LEU B O 1
ATOM 5669 N N . ALA B 1 196 ? -5.262 -35.844 -1.244 1 89 196 ALA B N 1
ATOM 5670 C CA . ALA B 1 196 ? -5.926 -35.969 0.052 1 89 196 ALA B CA 1
ATOM 5671 C C . ALA B 1 196 ? -4.945 -35.719 1.193 1 89 196 ALA B C 1
ATOM 5673 O O . ALA B 1 196 ? -5.289 -35.062 2.18 1 89 196 ALA B O 1
ATOM 5674 N N . VAL B 1 197 ? -3.734 -36.25 1.015 1 87.62 197 VAL B N 1
ATOM 5675 C CA . VAL B 1 197 ? -2.707 -36.031 2.029 1 87.62 197 VAL B CA 1
ATOM 5676 C C . VAL B 1 197 ? -2.342 -34.531 2.096 1 87.62 197 VAL B C 1
ATOM 5678 O O . VAL B 1 197 ? -2.184 -33.969 3.184 1 87.62 197 VAL B O 1
ATOM 5681 N N . LEU B 1 198 ? -2.232 -33.938 0.912 1 85.56 198 LEU B N 1
ATOM 5682 C CA . LEU B 1 198 ? -1.939 -32.5 0.856 1 85.56 198 LEU B CA 1
ATOM 5683 C C . LEU B 1 198 ? -3.029 -31.688 1.555 1 85.56 198 LEU B C 1
ATOM 5685 O O . LEU B 1 198 ? -2.732 -30.781 2.342 1 85.56 198 LEU B O 1
ATOM 5689 N N . ALA B 1 199 ? -4.262 -31.969 1.254 1 83.94 199 ALA B N 1
ATOM 5690 C CA . ALA B 1 199 ? -5.391 -31.25 1.835 1 83.94 199 ALA B CA 1
ATOM 5691 C C . ALA B 1 199 ? -5.391 -31.375 3.357 1 83.94 199 ALA B C 1
ATOM 5693 O O . ALA B 1 199 ? -5.699 -30.406 4.059 1 83.94 199 ALA B O 1
ATOM 5694 N N . ALA B 1 200 ? -4.992 -32.469 3.898 1 85.62 200 ALA B N 1
ATOM 5695 C CA . ALA B 1 200 ? -4.984 -32.719 5.336 1 85.62 200 ALA B CA 1
ATOM 5696 C C . ALA B 1 200 ? -3.879 -31.922 6.027 1 85.62 200 ALA B C 1
ATOM 5698 O O . ALA B 1 200 ? -4.043 -31.484 7.164 1 85.62 200 ALA B O 1
ATOM 5699 N N . VAL B 1 201 ? -2.809 -31.656 5.324 1 83.38 201 VAL B N 1
ATOM 5700 C CA . VAL B 1 201 ? -1.667 -30.984 5.926 1 83.38 201 VAL B CA 1
ATOM 5701 C C . VAL B 1 201 ? -1.802 -29.469 5.727 1 83.38 201 VAL B C 1
ATOM 5703 O O . VAL B 1 201 ? -1.357 -28.688 6.566 1 83.38 201 VAL B O 1
ATOM 5706 N N . MET B 1 202 ? -2.42 -29.062 4.703 1 81.81 202 MET B N 1
ATOM 5707 C CA . MET B 1 202 ? -2.49 -27.656 4.309 1 81.81 202 MET B CA 1
ATOM 5708 C C . MET B 1 202 ? -3.377 -26.875 5.266 1 81.81 202 MET B C 1
ATOM 5710 O O . MET B 1 202 ? -3.09 -25.719 5.574 1 81.81 202 MET B O 1
ATOM 5714 N N . VAL B 1 203 ? -4.371 -27.531 5.863 1 79.56 203 VAL B N 1
ATOM 5715 C CA . VAL B 1 203 ? -5.348 -26.797 6.664 1 79.56 203 VAL B CA 1
ATOM 5716 C C . VAL B 1 203 ? -4.684 -26.281 7.941 1 79.56 203 VAL B C 1
ATOM 5718 O O . VAL B 1 203 ? -4.723 -25.094 8.227 1 79.56 203 VAL B O 1
ATOM 5721 N N . PRO B 1 204 ? -3.971 -27.141 8.672 1 82.12 204 PRO B N 1
ATOM 5722 C CA . PRO B 1 204 ? -3.328 -26.609 9.875 1 82.12 204 PRO B CA 1
ATOM 5723 C C . PRO B 1 204 ? -2.168 -25.672 9.555 1 82.12 204 PRO B C 1
ATOM 5725 O O . PRO B 1 204 ? -1.893 -24.734 10.32 1 82.12 204 PRO B O 1
ATOM 5728 N N . TRP B 1 205 ? -1.575 -25.797 8.453 1 84.12 205 TRP B N 1
ATOM 5729 C CA . TRP B 1 205 ? -0.436 -24.969 8.078 1 84.12 205 TRP B CA 1
ATOM 5730 C C . TRP B 1 205 ? -0.895 -23.578 7.648 1 84.12 205 TRP B C 1
ATOM 5732 O O . TRP B 1 205 ? -0.163 -22.594 7.809 1 84.12 205 TRP B O 1
ATOM 5742 N N . ALA B 1 206 ? -2.094 -23.578 7.152 1 81.38 206 ALA B N 1
ATOM 5743 C CA . ALA B 1 206 ? -2.633 -22.281 6.738 1 81.38 206 ALA B CA 1
ATOM 5744 C C . ALA B 1 206 ? -2.836 -21.359 7.941 1 81.38 206 ALA B C 1
ATOM 5746 O O . ALA B 1 206 ? -2.559 -20.172 7.867 1 81.38 206 ALA B O 1
ATOM 5747 N N . ARG B 1 207 ? -3.242 -21.922 9.055 1 82.5 207 ARG B N 1
ATOM 5748 C CA . ARG B 1 207 ? -3.443 -21.141 10.273 1 82.5 207 ARG B CA 1
ATOM 5749 C C . ARG B 1 207 ? -2.115 -20.625 10.82 1 82.5 207 ARG B C 1
ATOM 5751 O O . ARG B 1 207 ? -2.02 -19.484 11.273 1 82.5 207 ARG B O 1
ATOM 5758 N N . THR B 1 208 ? -1.162 -21.5 10.766 1 86.94 208 THR B N 1
ATOM 5759 C CA . THR B 1 208 ? 0.16 -21.109 11.242 1 86.94 208 THR B CA 1
ATOM 5760 C C . THR B 1 208 ? 0.746 -20 10.375 1 86.94 208 THR B C 1
ATOM 5762 O O . THR B 1 208 ? 1.361 -19.062 10.891 1 86.94 208 THR B O 1
ATOM 5765 N N . ALA B 1 209 ? 0.519 -20.078 9.062 1 85.19 209 ALA B N 1
ATOM 5766 C CA . ALA B 1 209 ? 1 -19.062 8.133 1 85.19 209 ALA B CA 1
ATOM 5767 C C . ALA B 1 209 ? 0.358 -17.703 8.43 1 85.19 209 ALA B C 1
ATOM 5769 O O . ALA B 1 209 ? 1.02 -16.672 8.352 1 85.19 209 ALA B O 1
ATOM 5770 N N . TYR B 1 210 ? -0.858 -17.812 8.883 1 82.06 210 TYR B N 1
ATOM 5771 C CA . TYR B 1 210 ? -1.594 -16.594 9.195 1 82.06 210 TYR B CA 1
ATOM 5772 C C . TYR B 1 210 ? -1.006 -15.891 10.414 1 82.06 210 TYR B C 1
ATOM 5774 O O . TYR B 1 210 ? -0.781 -14.68 10.398 1 82.06 210 TYR B O 1
ATOM 5782 N N . LEU B 1 211 ? -0.749 -16.672 11.414 1 86.69 211 LEU B N 1
ATOM 5783 C CA . LEU B 1 211 ? -0.23 -16.109 12.656 1 86.69 211 LEU B CA 1
ATOM 5784 C C . LEU B 1 211 ? 1.17 -15.539 12.453 1 86.69 211 LEU B C 1
ATOM 5786 O O . LEU B 1 211 ? 1.491 -14.469 12.984 1 86.69 211 LEU B O 1
ATOM 5790 N N . LYS B 1 212 ? 1.935 -16.234 11.664 1 89.75 212 LYS B N 1
ATOM 5791 C CA . LYS B 1 212 ? 3.289 -15.75 11.398 1 89.75 212 LYS B CA 1
ATOM 5792 C C . LYS B 1 212 ? 3.27 -14.508 10.516 1 89.75 212 LYS B C 1
ATOM 5794 O O . LYS B 1 212 ? 4.113 -13.617 10.672 1 89.75 212 LYS B O 1
ATOM 5799 N N . SER B 1 213 ? 2.312 -14.406 9.617 1 87.06 213 SER B N 1
ATOM 5800 C CA . SER B 1 213 ? 2.158 -13.219 8.789 1 87.06 213 SER B CA 1
ATOM 5801 C C . SER B 1 213 ? 1.759 -12.008 9.633 1 87.06 213 SER B C 1
ATOM 5803 O O . SER B 1 213 ? 2.236 -10.898 9.398 1 87.06 213 SER B O 1
ATOM 5805 N N . ARG B 1 214 ? 0.94 -12.266 10.648 1 85.5 214 ARG B N 1
ATOM 5806 C CA . ARG B 1 214 ? 0.527 -11.203 11.555 1 85.5 214 ARG B CA 1
ATOM 5807 C C . ARG B 1 214 ? 1.712 -10.68 12.359 1 85.5 214 ARG B C 1
ATOM 5809 O O . ARG B 1 214 ? 1.85 -9.469 12.555 1 85.5 214 ARG B O 1
ATOM 5816 N N . ARG B 1 215 ? 2.533 -11.547 12.781 1 90.75 215 ARG B N 1
ATOM 5817 C CA . ARG B 1 215 ? 3.723 -11.156 13.539 1 90.75 215 ARG B CA 1
ATOM 5818 C C . ARG B 1 215 ? 4.672 -10.336 12.672 1 90.75 215 ARG B C 1
ATOM 5820 O O . ARG B 1 215 ? 5.273 -9.367 13.156 1 90.75 215 ARG B O 1
ATOM 5827 N N . LEU B 1 216 ? 4.793 -10.766 11.406 1 90.06 216 LEU B N 1
ATOM 5828 C CA . LEU B 1 216 ? 5.648 -10.023 10.477 1 90.06 216 LEU B CA 1
ATOM 5829 C C . LEU B 1 216 ? 5.102 -8.625 10.234 1 90.06 216 LEU B C 1
ATOM 5831 O O . LEU B 1 216 ? 5.863 -7.652 10.219 1 90.06 216 LEU B O 1
ATOM 5835 N N . ARG B 1 217 ? 3.82 -8.516 10.148 1 86.81 217 ARG B N 1
ATOM 5836 C CA . ARG B 1 217 ? 3.197 -7.211 9.922 1 86.81 217 ARG B CA 1
ATOM 5837 C C . ARG B 1 217 ? 3.428 -6.281 11.109 1 86.81 217 ARG B C 1
ATOM 5839 O O . ARG B 1 217 ? 3.723 -5.102 10.93 1 86.81 217 ARG B O 1
ATOM 5846 N N . ARG B 1 218 ? 3.354 -6.793 12.297 1 89.69 218 ARG B N 1
ATOM 5847 C CA . ARG B 1 218 ? 3.584 -6.004 13.508 1 89.69 218 ARG B CA 1
ATOM 5848 C C . ARG B 1 218 ? 5.035 -5.535 13.586 1 89.69 218 ARG B C 1
ATOM 5850 O O . ARG B 1 218 ? 5.301 -4.387 13.938 1 89.69 218 ARG B O 1
ATOM 5857 N N . ALA B 1 219 ? 5.887 -6.434 13.242 1 92.94 219 ALA B N 1
ATOM 5858 C CA . ALA B 1 219 ? 7.301 -6.074 13.258 1 92.94 219 ALA B CA 1
ATOM 5859 C C . ALA B 1 219 ? 7.602 -4.98 12.242 1 92.94 219 ALA B C 1
ATOM 5861 O O . ALA B 1 219 ? 8.359 -4.051 12.523 1 92.94 219 ALA B O 1
ATOM 5862 N N . ARG B 1 220 ? 7.027 -5.137 11.078 1 90.38 220 ARG B N 1
ATOM 5863 C CA . ARG B 1 220 ? 7.203 -4.117 10.047 1 90.38 220 ARG B CA 1
ATOM 5864 C C . ARG B 1 220 ? 6.625 -2.779 10.5 1 90.38 220 ARG B C 1
ATOM 5866 O O . ARG B 1 220 ? 7.219 -1.726 10.258 1 90.38 220 ARG B O 1
ATOM 5873 N N . GLY B 1 221 ? 5.523 -2.818 11.133 1 88.56 221 GLY B N 1
ATOM 5874 C CA . GLY B 1 221 ? 4.926 -1.612 11.68 1 88.56 221 GLY B CA 1
ATOM 5875 C C . GLY B 1 221 ? 5.801 -0.923 12.711 1 88.56 221 GLY B C 1
ATOM 5876 O O . GLY B 1 221 ? 5.977 0.297 12.664 1 88.56 221 GLY B O 1
ATOM 5877 N N . ARG B 1 222 ? 6.336 -1.681 13.594 1 89.44 222 ARG B N 1
ATOM 5878 C CA . ARG B 1 222 ? 7.23 -1.141 14.617 1 89.44 222 ARG B CA 1
ATOM 5879 C C . ARG B 1 222 ? 8.469 -0.514 13.977 1 89.44 222 ARG B C 1
ATOM 5881 O O . ARG B 1 222 ? 8.922 0.546 14.414 1 89.44 222 ARG B O 1
ATOM 5888 N N . MET B 1 223 ? 8.969 -1.162 12.969 1 91 223 MET B N 1
ATOM 5889 C CA . MET B 1 223 ? 10.141 -0.639 12.266 1 91 223 MET B CA 1
ATOM 5890 C C . MET B 1 223 ? 9.812 0.678 11.578 1 91 223 MET B C 1
ATOM 5892 O O . MET B 1 223 ? 10.586 1.635 11.648 1 91 223 MET B O 1
ATOM 5896 N N . ALA B 1 224 ? 8.75 0.713 10.922 1 89.25 224 ALA B N 1
ATOM 5897 C CA . ALA B 1 224 ? 8.328 1.927 10.227 1 89.25 224 ALA B CA 1
ATOM 5898 C C . ALA B 1 224 ? 8.156 3.084 11.211 1 89.25 224 ALA B C 1
ATOM 5900 O O . ALA B 1 224 ? 8.578 4.211 10.93 1 89.25 224 ALA B O 1
ATOM 5901 N N . THR B 1 225 ? 7.598 2.814 12.367 1 85.81 225 THR B N 1
ATOM 5902 C CA . THR B 1 225 ? 7.414 3.826 13.398 1 85.81 225 THR B CA 1
ATOM 5903 C C . THR B 1 225 ? 8.766 4.32 13.914 1 85.81 225 THR B C 1
ATOM 5905 O O . THR B 1 225 ? 8.953 5.523 14.125 1 85.81 225 THR B O 1
ATOM 5908 N N . ARG B 1 226 ? 9.617 3.438 14.062 1 88.19 226 ARG B N 1
ATOM 5909 C CA . ARG B 1 226 ? 10.945 3.807 14.531 1 88.19 226 ARG B CA 1
ATOM 5910 C C . ARG B 1 226 ? 11.656 4.688 13.516 1 88.19 226 ARG B C 1
ATOM 5912 O O . ARG B 1 226 ? 12.328 5.656 13.883 1 88.19 226 ARG B O 1
ATOM 5919 N N . ILE B 1 227 ? 11.57 4.293 12.281 1 89.62 227 ILE B N 1
ATOM 5920 C CA . ILE B 1 227 ? 12.195 5.098 11.234 1 89.62 227 ILE B CA 1
ATOM 5921 C C . ILE B 1 227 ? 11.562 6.484 11.203 1 89.62 227 ILE B C 1
ATOM 5923 O O . ILE B 1 227 ? 12.266 7.492 11.117 1 89.62 227 ILE B O 1
ATOM 5927 N N . ALA B 1 228 ? 10.297 6.52 11.312 1 87 228 ALA B N 1
ATOM 5928 C CA . ALA B 1 228 ? 9.594 7.797 11.32 1 87 228 ALA B CA 1
ATOM 5929 C C . ALA B 1 228 ? 10.047 8.664 12.492 1 87 228 ALA B C 1
ATOM 5931 O O . ALA B 1 228 ? 10.312 9.859 12.32 1 87 228 ALA B O 1
ATOM 5932 N N . ASP B 1 229 ? 10.141 8.047 13.625 1 86.62 229 ASP B N 1
ATOM 5933 C CA . ASP B 1 229 ? 10.578 8.766 14.82 1 86.62 229 ASP B CA 1
ATOM 5934 C C . ASP B 1 229 ? 12.016 9.258 14.664 1 86.62 229 ASP B C 1
ATOM 5936 O O . ASP B 1 229 ? 12.336 10.383 15.078 1 86.62 229 ASP B O 1
ATOM 5940 N N . THR B 1 230 ? 12.844 8.438 14.109 1 87.06 230 THR B N 1
ATOM 5941 C CA . THR B 1 230 ? 14.25 8.789 13.93 1 87.06 230 THR B CA 1
ATOM 5942 C C . THR B 1 230 ? 14.391 9.938 12.93 1 87.06 230 THR B C 1
ATOM 5944 O O . THR B 1 230 ? 15.125 10.891 13.172 1 87.06 230 THR B O 1
ATOM 5947 N N . VAL B 1 231 ? 13.656 9.852 11.891 1 85.38 231 VAL B N 1
ATOM 5948 C CA . VAL B 1 231 ? 13.734 10.883 10.867 1 85.38 231 VAL B CA 1
ATOM 5949 C C . VAL B 1 231 ? 13.117 12.18 11.383 1 85.38 231 VAL B C 1
ATOM 5951 O O . VAL B 1 231 ? 13.617 13.273 11.117 1 85.38 231 VAL B O 1
ATOM 5954 N N . GLY B 1 232 ? 12.102 12.055 12.141 1 83.19 232 GLY B N 1
ATOM 5955 C CA . GLY B 1 232 ? 11.477 13.227 12.734 1 83.19 232 GLY B CA 1
ATOM 5956 C C . GLY B 1 232 ? 12.383 13.953 13.719 1 83.19 232 GLY B C 1
ATOM 5957 O O . GLY B 1 232 ? 12.297 15.172 13.867 1 83.19 232 GLY B O 1
ATOM 5958 N N . ALA B 1 233 ? 13.242 13.195 14.32 1 86.62 233 ALA B N 1
ATOM 5959 C CA . ALA B 1 233 ? 14.141 13.758 15.328 1 86.62 233 ALA B CA 1
ATOM 5960 C C . ALA B 1 233 ? 15.562 13.875 14.781 1 86.62 233 ALA B C 1
ATOM 5962 O O . ALA B 1 233 ? 16.531 13.883 15.547 1 86.62 233 ALA B O 1
ATOM 5963 N N . SER B 1 234 ? 15.719 13.875 13.477 1 85.38 234 SER B N 1
ATOM 5964 C CA . SER B 1 234 ? 17.016 13.773 12.828 1 85.38 234 SER B CA 1
ATOM 5965 C C . SER B 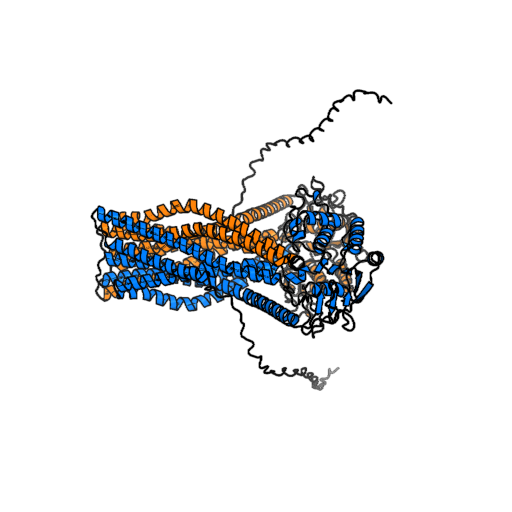1 234 ? 17.969 14.867 13.312 1 85.38 234 SER B C 1
ATOM 5967 O O . SER B 1 234 ? 19.125 14.594 13.625 1 85.38 234 SER B O 1
ATOM 5969 N N . GLU B 1 235 ? 17.484 16.109 13.398 1 83.19 235 GLU B N 1
ATOM 5970 C CA . GLU B 1 235 ? 18.344 17.219 13.781 1 83.19 235 GLU B CA 1
ATOM 5971 C C . GLU B 1 235 ? 18.891 17.047 15.195 1 83.19 235 GLU B C 1
ATOM 5973 O O . GLU B 1 235 ? 20.078 17.234 15.438 1 83.19 235 GLU B O 1
ATOM 5978 N N . GLY B 1 236 ? 18 16.656 16.094 1 84.5 236 GLY B N 1
ATOM 5979 C CA . GLY B 1 236 ? 18.438 16.406 17.469 1 84.5 236 GLY B CA 1
ATOM 5980 C C . GLY B 1 236 ? 19.406 15.25 17.578 1 84.5 236 GLY B C 1
ATOM 5981 O O . GLY B 1 236 ? 20.344 15.305 18.375 1 84.5 236 GLY B O 1
ATOM 5982 N N . ILE B 1 237 ? 19.234 14.297 16.781 1 87.25 237 ILE B N 1
ATOM 5983 C CA . ILE B 1 237 ? 20.078 13.109 16.812 1 87.25 237 ILE B CA 1
ATOM 5984 C C . ILE B 1 237 ? 21.469 13.453 16.281 1 87.25 237 ILE B C 1
ATOM 5986 O O . ILE B 1 237 ? 22.484 13.047 16.859 1 87.25 237 ILE B O 1
ATOM 5990 N N . ILE B 1 238 ? 21.469 14.18 15.219 1 83.62 238 ILE B N 1
ATOM 5991 C CA . ILE B 1 238 ? 22.75 14.57 14.625 1 83.62 238 ILE B CA 1
ATOM 5992 C C . ILE B 1 238 ? 23.516 15.453 15.602 1 83.62 238 ILE B C 1
ATOM 5994 O O . ILE B 1 238 ? 24.703 15.234 15.859 1 83.62 238 ILE B O 1
ATOM 5998 N N . ALA B 1 239 ? 22.797 16.375 16.125 1 82.81 239 ALA B N 1
ATOM 5999 C CA . ALA B 1 239 ? 23.422 17.328 17.031 1 82.81 239 ALA B CA 1
ATOM 6000 C C . ALA B 1 239 ? 23.969 16.625 18.281 1 82.81 239 ALA B C 1
ATOM 6002 O O . ALA B 1 239 ? 24.969 17.047 18.844 1 82.81 239 ALA B O 1
ATOM 6003 N N . ALA B 1 240 ? 23.359 15.539 18.609 1 85.06 240 ALA B N 1
ATOM 6004 C CA . ALA B 1 240 ? 23.75 14.836 19.828 1 85.06 240 ALA B CA 1
ATOM 6005 C C . ALA B 1 240 ? 24.703 13.695 19.516 1 85.06 240 ALA B C 1
ATOM 6007 O O . ALA B 1 240 ? 25 12.867 20.391 1 85.06 240 ALA B O 1
ATOM 6008 N N . ARG B 1 241 ? 25.172 13.578 18.328 1 81.06 241 ARG B N 1
ATOM 6009 C CA . ARG B 1 241 ? 26.109 12.547 17.938 1 81.06 241 ARG B CA 1
ATOM 6010 C C . ARG B 1 241 ? 25.516 11.148 18.109 1 81.06 241 ARG B C 1
ATOM 6012 O O . ARG B 1 241 ? 26.188 10.234 18.578 1 81.06 241 ARG B O 1
ATOM 6019 N N . GLY B 1 242 ? 24.281 11.07 17.922 1 83.31 242 GLY B N 1
ATOM 6020 C CA . GLY B 1 242 ? 23.594 9.805 18.156 1 83.31 242 GLY B CA 1
ATOM 6021 C C . GLY B 1 242 ? 23.25 9.062 16.875 1 83.31 242 GLY B C 1
ATOM 6022 O O . GLY B 1 242 ? 22.531 8.062 16.891 1 83.31 242 GLY B O 1
ATOM 6023 N N . ALA B 1 243 ? 23.734 9.516 15.727 1 83.25 243 ALA B N 1
ATOM 6024 C CA . ALA B 1 243 ? 23.344 8.945 14.438 1 83.25 243 ALA B CA 1
ATOM 6025 C C . ALA B 1 243 ? 23.734 7.473 14.344 1 83.25 243 ALA B C 1
ATOM 6027 O O . ALA B 1 243 ? 22.938 6.637 13.93 1 83.25 243 ALA B O 1
ATOM 6028 N N . GLY B 1 244 ? 25 7.145 14.789 1 84.94 244 GLY B N 1
ATOM 6029 C CA . GLY B 1 244 ? 25.453 5.762 14.734 1 84.94 244 GLY B CA 1
ATOM 6030 C C . GLY B 1 244 ? 24.625 4.828 15.602 1 84.94 244 GLY B C 1
ATOM 6031 O O . GLY B 1 244 ? 24.266 3.727 15.172 1 84.94 244 GLY B O 1
ATOM 6032 N N . ARG B 1 245 ? 24.297 5.246 16.703 1 85.06 245 ARG B N 1
ATOM 6033 C CA . ARG B 1 245 ? 23.531 4.422 17.625 1 85.06 245 ARG B CA 1
ATOM 6034 C C . ARG B 1 245 ? 22.109 4.223 17.109 1 85.06 245 ARG B C 1
ATOM 6036 O O . ARG B 1 245 ? 21.531 3.137 17.25 1 85.06 245 ARG B O 1
ATOM 6043 N N . GLU B 1 246 ? 21.531 5.336 16.609 1 88.06 246 GLU B N 1
ATOM 6044 C CA . GLU B 1 246 ? 20.188 5.215 16.062 1 88.06 246 GLU B CA 1
ATOM 6045 C C . GLU B 1 246 ? 20.172 4.254 14.875 1 88.06 246 GLU B C 1
ATOM 6047 O O . GLU B 1 246 ? 19.234 3.475 14.719 1 88.06 246 GLU B O 1
ATOM 6052 N N . LEU B 1 247 ? 21.219 4.289 14.117 1 89.12 247 LEU B N 1
ATOM 6053 C CA . LEU B 1 247 ? 21.312 3.371 12.984 1 89.12 247 LEU B CA 1
ATOM 6054 C C . LEU B 1 247 ? 21.422 1.928 13.469 1 89.12 247 LEU B C 1
ATOM 6056 O O . LEU B 1 247 ? 20.875 1.017 12.844 1 89.12 247 LEU B O 1
ATOM 6060 N N . ASP B 1 248 ? 22.109 1.748 14.578 1 89.56 248 ASP B N 1
ATOM 6061 C CA . ASP B 1 248 ? 22.219 0.41 15.148 1 89.56 248 ASP B CA 1
ATOM 6062 C C . ASP B 1 248 ? 20.844 -0.095 15.609 1 89.56 248 ASP B C 1
ATOM 6064 O O . ASP B 1 248 ? 20.547 -1.281 15.477 1 89.56 248 ASP B O 1
ATOM 6068 N N . HIS B 1 249 ? 20.109 0.796 16.156 1 88.19 249 HIS B N 1
ATOM 6069 C CA . HIS B 1 249 ? 18.766 0.42 16.594 1 88.19 249 HIS B CA 1
ATOM 6070 C C . HIS B 1 249 ? 17.875 0.071 15.398 1 88.19 249 HIS B C 1
ATOM 6072 O O . HIS B 1 249 ? 17.062 -0.857 15.477 1 88.19 249 HIS B O 1
ATOM 6078 N N . ILE B 1 250 ? 18.016 0.803 14.352 1 89.31 250 ILE B N 1
ATOM 6079 C CA . ILE B 1 250 ? 17.25 0.509 13.148 1 89.31 250 ILE B CA 1
ATOM 6080 C C . ILE B 1 250 ? 17.688 -0.84 12.578 1 89.31 250 ILE B C 1
ATOM 6082 O O . ILE B 1 250 ? 16.859 -1.619 12.109 1 89.31 250 ILE B O 1
ATOM 6086 N N . ASP B 1 251 ? 19.016 -1.103 12.688 1 91.25 251 ASP B N 1
ATOM 6087 C CA . ASP B 1 251 ? 19.531 -2.396 12.242 1 91.25 251 ASP B CA 1
ATOM 6088 C C . ASP B 1 251 ? 18.922 -3.535 13.055 1 91.25 251 ASP B C 1
ATOM 6090 O O . ASP B 1 251 ? 18.609 -4.598 12.516 1 91.25 251 ASP B O 1
ATOM 6094 N N . SER B 1 252 ? 18.812 -3.275 14.32 1 91.44 252 SER B N 1
ATOM 6095 C CA . SER B 1 252 ? 18.219 -4.297 15.18 1 91.44 252 SER B CA 1
ATOM 6096 C C . SER B 1 252 ? 16.75 -4.523 14.844 1 91.44 252 SER B C 1
ATOM 6098 O O . SER B 1 252 ? 16.281 -5.664 14.82 1 91.44 252 SER B O 1
ATOM 6100 N N . ALA B 1 253 ? 16.016 -3.471 14.594 1 90.81 253 A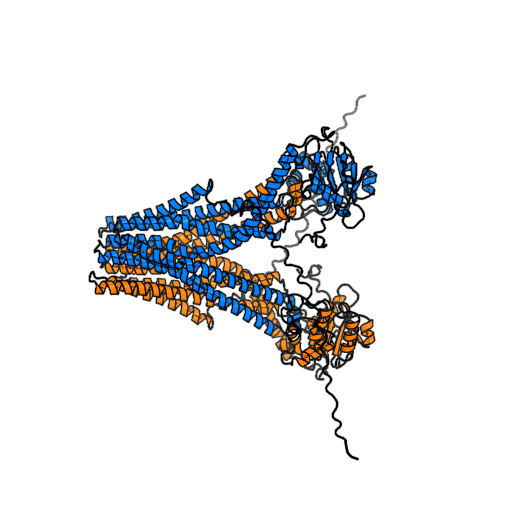LA B N 1
ATOM 6101 C CA . ALA B 1 253 ? 14.625 -3.588 14.18 1 90.81 253 ALA B CA 1
ATOM 6102 C C . ALA B 1 253 ? 14.508 -4.305 12.844 1 90.81 253 ALA B C 1
ATOM 6104 O O . ALA B 1 253 ? 13.594 -5.117 12.641 1 90.81 253 ALA B O 1
ATOM 6105 N N . SER B 1 254 ? 15.422 -4.012 12 1 91.5 254 SER B N 1
ATOM 6106 C CA . SER B 1 254 ? 15.453 -4.68 10.703 1 91.5 254 SER B CA 1
ATOM 6107 C C . SER B 1 254 ? 15.75 -6.168 10.852 1 91.5 254 SER B C 1
ATOM 6109 O O . SER B 1 254 ? 15.18 -7 10.148 1 91.5 254 SER B O 1
ATOM 6111 N N . ALA B 1 255 ? 16.656 -6.496 11.773 1 92.12 255 ALA B N 1
ATOM 6112 C CA . ALA B 1 255 ? 17 -7.895 12.023 1 92.12 255 ALA B CA 1
ATOM 6113 C C . ALA B 1 255 ? 15.781 -8.664 12.539 1 92.12 255 ALA B C 1
ATOM 6115 O O . ALA B 1 255 ? 15.57 -9.828 12.172 1 92.12 255 ALA B O 1
ATOM 6116 N N . ASP B 1 256 ? 15.039 -8.016 13.352 1 93.31 256 ASP B N 1
ATOM 6117 C CA . ASP B 1 256 ? 13.812 -8.641 13.836 1 93.31 256 ASP B CA 1
ATOM 6118 C C . ASP B 1 256 ? 12.844 -8.922 12.695 1 93.31 256 ASP B C 1
ATOM 6120 O O . ASP B 1 256 ? 12.219 -9.984 12.648 1 93.31 256 ASP B O 1
ATOM 6124 N N . VAL B 1 257 ? 12.695 -8 11.773 1 92.06 257 VAL B N 1
ATOM 6125 C CA . VAL B 1 257 ? 11.836 -8.18 10.602 1 92.06 257 VAL B CA 1
ATOM 6126 C C . VAL B 1 257 ? 12.352 -9.344 9.758 1 92.06 257 VAL B C 1
ATOM 6128 O O . VAL B 1 257 ? 11.57 -10.188 9.305 1 92.06 257 VAL B O 1
ATOM 6131 N N . VAL B 1 258 ? 13.672 -9.438 9.609 1 91.19 258 VAL B N 1
ATOM 6132 C CA . VAL B 1 258 ? 14.266 -10.508 8.812 1 91.19 258 VAL B CA 1
ATOM 6133 C C . VAL B 1 258 ? 13.953 -11.859 9.453 1 91.19 258 VAL B C 1
ATOM 6135 O O . VAL B 1 258 ? 13.539 -12.797 8.766 1 91.19 258 VAL B O 1
ATOM 6138 N N . ASP B 1 259 ? 14.117 -11.961 10.75 1 93.44 259 ASP B N 1
ATOM 6139 C CA . ASP B 1 259 ? 13.867 -13.219 11.445 1 93.44 259 ASP B CA 1
ATOM 6140 C C . ASP B 1 259 ? 12.414 -13.664 11.289 1 93.44 259 ASP B C 1
ATOM 6142 O O . ASP B 1 259 ? 12.141 -14.836 11.023 1 93.44 259 ASP B O 1
ATOM 6146 N N . ARG B 1 260 ? 11.523 -12.734 11.453 1 92.5 260 ARG B N 1
ATOM 6147 C CA . ARG B 1 260 ? 10.102 -13.055 11.32 1 92.5 260 ARG B CA 1
ATOM 6148 C C . ARG B 1 260 ? 9.742 -13.359 9.867 1 92.5 260 ARG B C 1
ATOM 6150 O O . ARG B 1 260 ? 8.883 -14.203 9.602 1 92.5 260 ARG B O 1
ATOM 6157 N N . ALA B 1 261 ? 10.383 -12.672 8.945 1 91.12 261 ALA B N 1
ATOM 6158 C CA . ALA B 1 261 ? 10.141 -12.906 7.52 1 91.12 261 ALA B CA 1
ATOM 6159 C C . ALA B 1 261 ? 10.617 -14.297 7.109 1 91.12 261 ALA B C 1
ATOM 6161 O O . ALA B 1 261 ? 9.938 -14.992 6.34 1 91.12 261 ALA B O 1
ATOM 6162 N N . VAL B 1 262 ? 11.789 -14.672 7.613 1 91.69 262 VAL B N 1
ATOM 6163 C CA . VAL B 1 262 ? 12.32 -16 7.309 1 91.69 262 VAL B CA 1
ATOM 6164 C C . VAL B 1 262 ? 11.414 -17.062 7.922 1 91.69 262 VAL B C 1
ATOM 6166 O O . VAL B 1 262 ? 11.102 -18.062 7.277 1 91.69 262 VAL B O 1
ATOM 6169 N N . ASP B 1 263 ? 11.008 -16.828 9.117 1 92.31 263 ASP B N 1
ATOM 6170 C CA . ASP B 1 263 ? 10.109 -17.766 9.781 1 92.31 263 ASP B CA 1
ATOM 6171 C C . ASP B 1 263 ? 8.812 -17.938 8.984 1 92.31 263 ASP B C 1
ATOM 6173 O O . ASP B 1 263 ? 8.328 -19.062 8.812 1 92.31 263 ASP B O 1
ATOM 6177 N N . ARG B 1 264 ? 8.25 -16.906 8.547 1 89.44 264 ARG B N 1
ATOM 6178 C CA . ARG B 1 264 ? 7.047 -16.953 7.727 1 89.44 264 ARG B CA 1
ATOM 6179 C C . ARG B 1 264 ? 7.316 -17.641 6.398 1 89.44 264 ARG B C 1
ATOM 6181 O O . ARG B 1 264 ? 6.496 -18.422 5.922 1 89.44 264 ARG B O 1
ATOM 6188 N N . SER B 1 265 ? 8.453 -17.344 5.82 1 88.75 265 SER B N 1
ATOM 6189 C CA . SER B 1 265 ? 8.789 -17.906 4.516 1 88.75 265 SER B CA 1
ATOM 6190 C C . SER B 1 265 ? 8.93 -19.422 4.586 1 88.75 265 SER B C 1
ATOM 6192 O O . SER B 1 265 ? 8.594 -20.125 3.631 1 88.75 265 SER B O 1
ATOM 6194 N N . VAL B 1 266 ? 9.375 -19.938 5.727 1 91.31 266 VAL B N 1
ATOM 6195 C CA . VAL B 1 266 ? 9.453 -21.391 5.914 1 91.31 266 VAL B CA 1
ATOM 6196 C C . VAL B 1 266 ? 8.055 -22 5.816 1 91.31 266 VAL B C 1
ATOM 6198 O O . VAL B 1 266 ? 7.852 -22.984 5.102 1 91.31 266 VAL B O 1
ATOM 6201 N N . THR B 1 267 ? 7.133 -21.406 6.48 1 89.12 267 THR B N 1
ATOM 6202 C CA . THR B 1 267 ? 5.773 -21.938 6.512 1 89.12 267 THR B CA 1
ATOM 6203 C C . THR B 1 267 ? 5.094 -21.766 5.156 1 89.12 267 THR B C 1
ATOM 6205 O O . THR B 1 267 ? 4.469 -22.703 4.645 1 89.12 267 THR B O 1
ATOM 6208 N N . VAL B 1 268 ? 5.203 -20.641 4.574 1 83.69 268 VAL B N 1
ATOM 6209 C CA . VAL B 1 268 ? 4.594 -20.375 3.273 1 83.69 268 VAL B CA 1
ATOM 6210 C C . VAL B 1 268 ? 5.285 -21.203 2.199 1 83.69 268 VAL B C 1
ATOM 6212 O O . VAL B 1 268 ? 4.633 -21.734 1.299 1 83.69 268 VAL B O 1
ATOM 6215 N N . GLY B 1 269 ? 6.645 -21.297 2.311 1 84.69 269 GLY B N 1
ATOM 6216 C CA . GLY B 1 269 ? 7.391 -22.141 1.401 1 84.69 269 GLY B CA 1
ATOM 6217 C C . GLY B 1 269 ? 6.984 -23.609 1.485 1 84.69 269 GLY B C 1
ATOM 6218 O O . GLY B 1 269 ? 6.859 -24.281 0.461 1 84.69 269 GLY B O 1
ATOM 6219 N N . ALA B 1 270 ? 6.738 -24.047 2.682 1 88.12 270 ALA B N 1
ATOM 6220 C CA . ALA B 1 270 ? 6.309 -25.422 2.877 1 88.12 270 ALA B CA 1
ATOM 6221 C C . ALA B 1 270 ? 4.938 -25.672 2.25 1 88.12 270 ALA B C 1
ATOM 6223 O O . ALA B 1 270 ? 4.68 -26.734 1.695 1 88.12 270 ALA B O 1
ATOM 6224 N N . LEU B 1 271 ? 4.078 -24.719 2.381 1 84.5 271 LEU B N 1
ATOM 6225 C CA . LEU B 1 271 ? 2.754 -24.844 1.781 1 84.5 271 LEU B CA 1
ATOM 6226 C C . LEU B 1 271 ? 2.85 -24.906 0.26 1 84.5 271 LEU B C 1
ATOM 6228 O O . LEU B 1 271 ? 2.211 -25.75 -0.371 1 84.5 271 LEU B O 1
ATOM 6232 N N . ARG B 1 272 ? 3.656 -24.078 -0.337 1 81.25 272 ARG B N 1
ATOM 6233 C CA . ARG B 1 272 ? 3.842 -24.062 -1.784 1 81.25 272 ARG B CA 1
ATOM 6234 C C . ARG B 1 272 ? 4.543 -25.328 -2.258 1 81.25 272 ARG B C 1
ATOM 6236 O O . ARG B 1 272 ? 4.141 -25.938 -3.258 1 81.25 272 ARG B O 1
ATOM 6243 N N . ALA B 1 273 ? 5.613 -25.641 -1.525 1 85.06 273 ALA B N 1
ATOM 6244 C CA . ALA B 1 273 ? 6.32 -26.875 -1.841 1 85.06 273 ALA B CA 1
ATOM 6245 C C . ALA B 1 273 ? 5.398 -28.094 -1.718 1 85.06 273 ALA B C 1
ATOM 6247 O O . ALA B 1 273 ? 5.5 -29.047 -2.498 1 85.06 273 ALA B O 1
ATOM 6248 N N . GLY B 1 274 ? 4.512 -28.016 -0.685 1 85.56 274 GLY B N 1
ATOM 6249 C CA . GLY B 1 274 ? 3.549 -29.094 -0.528 1 85.56 274 GLY B CA 1
ATOM 6250 C C . GLY B 1 274 ? 2.678 -29.297 -1.753 1 85.56 274 GLY B C 1
ATOM 6251 O O . GLY B 1 274 ? 2.406 -30.438 -2.146 1 85.56 274 GLY B O 1
ATOM 6252 N N . GLY B 1 275 ? 2.275 -28.234 -2.34 1 83.81 275 GLY B N 1
ATOM 6253 C CA . GLY B 1 275 ? 1.506 -28.328 -3.57 1 83.81 275 GLY B CA 1
ATOM 6254 C C . GLY B 1 275 ? 2.291 -28.938 -4.715 1 83.81 275 GLY B C 1
ATOM 6255 O O . GLY B 1 275 ? 1.779 -29.797 -5.438 1 83.81 275 GLY B O 1
ATOM 6256 N N . THR B 1 276 ? 3.518 -28.578 -4.863 1 81.38 276 THR B N 1
ATOM 6257 C CA . THR B 1 276 ? 4.375 -29.109 -5.918 1 81.38 276 THR B CA 1
ATOM 6258 C C . THR B 1 276 ? 4.645 -30.594 -5.699 1 81.38 276 THR B C 1
ATOM 6260 O O . THR B 1 276 ? 4.59 -31.391 -6.641 1 81.38 276 THR B O 1
ATOM 6263 N N . VAL B 1 277 ? 4.898 -30.906 -4.477 1 86.56 277 VAL B N 1
ATOM 6264 C CA . VAL B 1 277 ? 5.184 -32.312 -4.129 1 86.56 277 VAL B CA 1
ATOM 6265 C C . VAL B 1 277 ? 3.945 -33.156 -4.387 1 86.56 277 VAL B C 1
ATOM 6267 O O . VAL B 1 277 ? 4.051 -34.25 -4.93 1 86.56 277 VAL B O 1
ATOM 6270 N N . ALA B 1 278 ? 2.869 -32.656 -4.004 1 88.31 278 ALA B N 1
ATOM 6271 C CA . ALA B 1 278 ? 1.634 -33.375 -4.219 1 88.31 278 ALA B CA 1
ATOM 6272 C C . ALA B 1 278 ? 1.379 -33.625 -5.707 1 88.31 278 ALA B C 1
ATOM 6274 O O . ALA B 1 278 ? 0.961 -34.688 -6.113 1 88.31 278 ALA B O 1
ATOM 6275 N N . ALA B 1 279 ? 1.613 -32.594 -6.477 1 84.12 279 ALA B N 1
ATOM 6276 C CA . ALA B 1 279 ? 1.437 -32.719 -7.922 1 84.12 279 ALA B CA 1
ATOM 6277 C C . ALA B 1 279 ? 2.408 -33.75 -8.508 1 84.12 279 ALA B C 1
ATOM 6279 O O . ALA B 1 279 ? 2.029 -34.562 -9.344 1 84.12 279 ALA B O 1
ATOM 6280 N N . LEU B 1 280 ? 3.641 -33.719 -8.047 1 83 280 LEU B N 1
ATOM 6281 C CA . LEU B 1 280 ? 4.652 -34.656 -8.508 1 83 280 LEU B CA 1
ATOM 6282 C C . LEU B 1 280 ? 4.289 -36.094 -8.094 1 83 280 LEU B C 1
ATOM 6284 O O . LEU B 1 280 ? 4.371 -37.031 -8.898 1 83 280 LEU B O 1
ATOM 6288 N N . LEU B 1 281 ? 3.871 -36.188 -6.891 1 87.88 281 LEU B N 1
ATOM 6289 C CA . LEU B 1 281 ? 3.512 -37.5 -6.379 1 87.88 281 LEU B CA 1
ATOM 6290 C C . LEU B 1 281 ? 2.289 -38.062 -7.109 1 87.88 281 LEU B C 1
ATOM 6292 O O . LEU B 1 281 ? 2.193 -39.281 -7.348 1 87.88 281 LEU B O 1
ATOM 6296 N N . ALA B 1 282 ? 1.392 -37.188 -7.371 1 88.38 282 ALA B N 1
ATOM 6297 C CA . ALA B 1 282 ? 0.21 -37.625 -8.109 1 88.38 282 ALA B CA 1
ATOM 6298 C C . ALA B 1 282 ? 0.592 -38.156 -9.484 1 88.38 282 ALA B C 1
ATOM 6300 O O . ALA B 1 282 ? 0.117 -39.219 -9.891 1 88.38 282 ALA B O 1
ATOM 6301 N N . THR B 1 283 ? 1.468 -37.5 -10.148 1 83.81 283 THR B N 1
ATOM 6302 C CA . THR B 1 283 ? 1.912 -37.906 -11.469 1 83.81 283 THR B CA 1
ATOM 6303 C C . THR B 1 283 ? 2.709 -39.219 -11.383 1 83.81 283 THR B C 1
ATOM 6305 O O . THR B 1 283 ? 2.498 -40.125 -12.18 1 83.81 283 THR B O 1
ATOM 6308 N N . LEU B 1 284 ? 3.596 -39.281 -10.406 1 84.75 284 LEU B N 1
ATOM 6309 C CA . LEU B 1 284 ? 4.434 -40.469 -10.258 1 84.75 284 LEU B CA 1
ATOM 6310 C C . LEU B 1 284 ? 3.602 -41.656 -9.82 1 84.75 284 LEU B C 1
ATOM 6312 O O . LEU B 1 284 ? 3.883 -42.812 -10.219 1 84.75 284 LEU B O 1
ATOM 6316 N N . ALA B 1 285 ? 2.635 -41.406 -8.992 1 87.94 285 ALA B N 1
ATOM 6317 C CA . ALA B 1 285 ? 1.75 -42.5 -8.555 1 87.94 285 ALA B CA 1
ATOM 6318 C C . ALA B 1 285 ? 0.958 -43.062 -9.727 1 87.94 285 ALA B C 1
ATOM 6320 O O . ALA B 1 285 ? 0.785 -44.281 -9.828 1 87.94 285 ALA B O 1
ATOM 6321 N N . VAL B 1 286 ? 0.478 -42.219 -10.562 1 88.94 286 VAL B N 1
ATOM 6322 C CA . VAL B 1 286 ? -0.264 -42.656 -11.742 1 88.94 286 VAL B CA 1
ATOM 6323 C C . VAL B 1 286 ? 0.648 -43.469 -12.648 1 88.94 286 VAL B C 1
ATOM 6325 O O . VAL B 1 286 ? 0.235 -44.5 -13.195 1 88.94 286 VAL B O 1
ATOM 6328 N N . ALA B 1 287 ? 1.86 -43.062 -12.789 1 85.69 287 ALA B N 1
ATOM 6329 C CA . ALA B 1 287 ? 2.84 -43.781 -13.586 1 85.69 287 ALA B CA 1
ATOM 6330 C C . ALA B 1 287 ? 3.119 -45.156 -12.984 1 85.69 287 ALA B C 1
ATOM 6332 O O . ALA B 1 287 ? 3.186 -46.156 -13.711 1 85.69 287 ALA B O 1
ATOM 6333 N N . ALA B 1 288 ? 3.291 -45.156 -11.734 1 84.44 288 ALA B N 1
ATOM 6334 C CA . ALA B 1 288 ? 3.59 -46.406 -11.039 1 84.44 288 ALA B CA 1
ATOM 6335 C C . ALA B 1 288 ? 2.439 -47.406 -11.188 1 84.44 288 ALA B C 1
ATOM 6337 O O . ALA B 1 288 ? 2.666 -48.594 -11.43 1 84.44 288 ALA B O 1
ATOM 6338 N N . VAL B 1 289 ? 1.246 -46.969 -11.039 1 88.31 289 VAL B N 1
ATOM 6339 C CA . VAL B 1 289 ? 0.073 -47.812 -11.164 1 88.31 289 VAL B CA 1
ATOM 6340 C C . VAL B 1 289 ? -0.025 -48.344 -12.594 1 88.31 289 VAL B C 1
ATOM 6342 O O . VAL B 1 289 ? -0.343 -49.531 -12.805 1 88.31 289 VAL B O 1
ATOM 6345 N N . GLY B 1 290 ? 0.227 -47.469 -13.57 1 85.62 290 GLY B N 1
ATOM 6346 C CA . GLY B 1 290 ? 0.192 -47.906 -14.961 1 85.62 290 GLY B CA 1
ATOM 6347 C C . GLY B 1 290 ? 1.188 -49 -15.273 1 85.62 290 GLY B C 1
ATOM 6348 O O . GLY B 1 290 ? 0.857 -49.969 -15.969 1 85.62 290 GLY B O 1
ATOM 6349 N N . VAL B 1 291 ? 2.35 -48.906 -14.758 1 79.88 291 VAL B N 1
ATOM 6350 C CA . VAL B 1 291 ? 3.412 -49.875 -15.031 1 79.88 291 VAL B CA 1
ATOM 6351 C C . VAL B 1 291 ? 3.127 -51.188 -14.289 1 79.88 291 VAL B C 1
ATOM 6353 O O . VAL B 1 291 ? 3.238 -52.25 -14.859 1 79.88 291 VAL B O 1
ATOM 6356 N N . VAL B 1 292 ? 2.703 -51.094 -13.047 1 83.5 292 VAL B N 1
ATOM 6357 C CA . VAL B 1 292 ? 2.504 -52.281 -12.219 1 83.5 292 VAL B CA 1
ATOM 6358 C C . VAL B 1 292 ? 1.291 -53.062 -12.719 1 83.5 292 VAL B C 1
ATOM 6360 O O . VAL B 1 292 ? 1.288 -54.281 -12.695 1 83.5 292 VAL B O 1
ATOM 6363 N N . ARG B 1 293 ? 0.292 -52.312 -13.133 1 87.38 293 ARG B N 1
ATOM 6364 C CA . ARG B 1 293 ? -0.919 -52.969 -13.609 1 87.38 293 ARG B CA 1
ATOM 6365 C C . ARG B 1 293 ? -0.741 -53.469 -15.039 1 87.38 293 ARG B C 1
ATOM 6367 O O . ARG B 1 293 ? -1.596 -54.188 -15.562 1 87.38 293 ARG B O 1
ATOM 6374 N N . GLY B 1 294 ? 0.421 -53.188 -15.648 1 83.19 294 GLY B N 1
ATOM 6375 C CA . GLY B 1 294 ? 0.711 -53.656 -17 1 83.19 294 GLY B CA 1
ATOM 6376 C C . GLY B 1 294 ? -0.174 -53.031 -18.047 1 83.19 294 GLY B C 1
ATOM 6377 O O . GLY B 1 294 ? -0.623 -53.688 -18.984 1 83.19 294 GLY B O 1
ATOM 6378 N N . LEU B 1 295 ? -0.506 -51.781 -17.781 1 86.44 295 LEU B N 1
ATOM 6379 C CA . LEU B 1 295 ? -1.326 -51.094 -18.781 1 86.44 295 LEU B CA 1
ATOM 6380 C C . LEU B 1 295 ? -0.508 -50.75 -20.016 1 86.44 295 LEU B C 1
ATOM 6382 O O . LEU B 1 295 ? 0.723 -50.719 -19.969 1 86.44 295 LEU B O 1
ATOM 6386 N N . ASP B 1 296 ? -1.26 -50.562 -21.109 1 84.75 296 ASP B N 1
ATOM 6387 C CA . ASP B 1 296 ? -0.592 -50.125 -22.328 1 84.75 296 ASP B CA 1
ATOM 6388 C C . ASP B 1 296 ? 0.203 -48.844 -22.078 1 84.75 296 ASP B C 1
ATOM 6390 O O . ASP B 1 296 ? -0.257 -47.938 -21.359 1 84.75 296 ASP B O 1
ATOM 6394 N N . PRO B 1 297 ? 1.427 -48.812 -22.5 1 79.75 297 PRO B N 1
ATOM 6395 C CA . PRO B 1 297 ? 2.273 -47.656 -22.266 1 79.75 297 PRO B CA 1
ATOM 6396 C C . PRO B 1 297 ? 1.628 -46.344 -22.734 1 79.75 297 PRO B C 1
ATOM 6398 O O . PRO B 1 297 ? 1.814 -45.312 -22.109 1 79.75 297 PRO B O 1
ATOM 6401 N N . THR B 1 298 ? 0.881 -46.438 -23.797 1 81 298 THR B N 1
ATOM 6402 C CA . THR B 1 298 ? 0.229 -45.219 -24.297 1 81 298 THR B CA 1
ATOM 6403 C C . THR B 1 298 ? -0.851 -44.75 -23.328 1 81 298 THR B C 1
ATOM 6405 O O . THR B 1 298 ? -1.094 -43.562 -23.203 1 81 298 THR B O 1
ATOM 6408 N N . VAL B 1 299 ? -1.425 -45.688 -22.656 1 85.25 299 VAL B N 1
ATOM 6409 C CA . VAL B 1 299 ? -2.447 -45.375 -21.672 1 85.25 299 VAL B CA 1
ATOM 6410 C C . VAL B 1 299 ? -1.797 -44.75 -20.453 1 85.25 299 VAL B C 1
ATOM 6412 O O . VAL B 1 299 ? -2.332 -43.781 -19.875 1 85.25 299 VAL B O 1
ATOM 6415 N N . THR B 1 300 ? -0.657 -45.25 -20.078 1 85.88 300 THR B N 1
ATOM 6416 C CA . THR B 1 300 ? 0.068 -44.719 -18.922 1 85.88 300 THR B CA 1
ATOM 6417 C C . THR B 1 300 ? 0.532 -43.281 -19.219 1 85.88 300 THR B C 1
ATOM 6419 O O . THR B 1 300 ? 0.425 -42.406 -18.359 1 85.88 300 THR B O 1
ATOM 6422 N N . VAL B 1 301 ? 1.009 -43.094 -20.422 1 83.69 301 VAL B N 1
ATOM 6423 C CA . VAL B 1 301 ? 1.476 -41.781 -20.828 1 83.69 301 VAL B CA 1
ATOM 6424 C C . VAL B 1 301 ? 0.303 -40.781 -20.844 1 83.69 301 VAL B C 1
ATOM 6426 O O . VAL B 1 301 ? 0.427 -39.656 -20.391 1 83.69 301 VAL B O 1
ATOM 6429 N N . ALA B 1 302 ? -0.809 -41.219 -21.344 1 84.06 302 ALA B N 1
ATOM 6430 C CA . ALA B 1 302 ? -2.012 -40.375 -21.375 1 84.06 302 ALA B CA 1
ATOM 6431 C C . ALA B 1 302 ? -2.49 -40.031 -19.969 1 84.06 302 ALA B C 1
ATOM 6433 O O . ALA B 1 302 ? -2.922 -38.906 -19.719 1 84.06 302 ALA B O 1
ATOM 6434 N N . ALA B 1 303 ? -2.451 -41 -19.109 1 88.88 303 ALA B N 1
ATOM 6435 C CA . ALA B 1 303 ? -2.869 -40.812 -17.719 1 88.88 303 ALA B CA 1
ATOM 6436 C C . ALA B 1 303 ? -1.963 -39.781 -17.031 1 88.88 303 ALA B C 1
ATOM 6438 O O . ALA B 1 303 ? -2.436 -38.969 -16.25 1 88.88 303 ALA B O 1
ATOM 6439 N N . MET B 1 304 ? -0.685 -39.781 -17.297 1 86.75 304 MET B N 1
ATOM 6440 C CA . MET B 1 304 ? 0.259 -38.844 -16.703 1 86.75 304 MET B CA 1
ATOM 6441 C C . MET B 1 304 ? 0.007 -37.438 -17.203 1 86.75 304 MET B C 1
ATOM 6443 O O . MET B 1 304 ? 0.11 -36.469 -16.438 1 86.75 304 MET B O 1
ATOM 6447 N N . ALA B 1 305 ? -0.286 -37.375 -18.453 1 83.38 305 ALA B N 1
ATOM 6448 C CA . ALA B 1 305 ? -0.58 -36.062 -19.031 1 83.38 305 ALA B CA 1
ATOM 6449 C C . ALA B 1 305 ? -1.814 -35.438 -18.391 1 83.38 305 ALA B C 1
ATOM 6451 O O . ALA B 1 305 ? -1.839 -34.25 -18.109 1 83.38 305 ALA B O 1
ATOM 6452 N N . MET B 1 306 ? -2.785 -36.25 -18.156 1 85.12 306 MET B N 1
ATOM 6453 C CA . MET B 1 306 ? -4.008 -35.781 -17.516 1 85.12 306 MET B CA 1
ATOM 6454 C C . MET B 1 306 ? -3.73 -35.312 -16.094 1 85.12 306 MET B C 1
ATOM 6456 O O . MET B 1 306 ? -4.27 -34.312 -15.641 1 85.12 306 MET B O 1
ATOM 6460 N N . ALA B 1 307 ? -2.943 -36.094 -15.398 1 87.44 307 ALA B N 1
ATOM 6461 C CA . ALA B 1 307 ? -2.559 -35.719 -14.047 1 87.44 307 ALA B CA 1
ATOM 6462 C C . ALA B 1 307 ? -1.771 -34.406 -14.047 1 87.44 307 ALA B C 1
ATOM 6464 O O . ALA B 1 307 ? -1.916 -33.594 -13.141 1 87.44 307 ALA B O 1
ATOM 6465 N N . GLY B 1 308 ? -0.914 -34.188 -15.016 1 82.5 308 GLY B N 1
ATOM 6466 C CA . GLY B 1 308 ? -0.107 -33 -15.141 1 82.5 308 GLY B CA 1
ATOM 6467 C C . GLY B 1 308 ? -0.935 -31.734 -15.352 1 82.5 308 GLY B C 1
ATOM 6468 O O . GLY B 1 308 ? -0.557 -30.656 -14.898 1 82.5 308 GLY B O 1
ATOM 6469 N N . LEU B 1 309 ? -2.037 -31.922 -16.031 1 81.94 309 LEU B N 1
ATOM 6470 C CA . LEU B 1 309 ? -2.92 -30.781 -16.281 1 81.94 309 LEU B CA 1
ATOM 6471 C C . LEU B 1 309 ? -3.484 -30.234 -14.969 1 81.94 309 LEU B C 1
ATOM 6473 O O . LEU B 1 309 ? -3.725 -29.031 -14.844 1 81.94 309 LEU B O 1
ATOM 6477 N N . ALA B 1 310 ? -3.676 -31.109 -14.023 1 86 310 ALA B N 1
ATOM 6478 C CA . ALA B 1 310 ? -4.262 -30.719 -12.75 1 86 310 ALA B CA 1
ATOM 6479 C C . ALA B 1 310 ? -3.195 -30.172 -11.797 1 86 310 ALA B C 1
ATOM 6481 O O . ALA B 1 310 ? -3.508 -29.734 -10.688 1 86 310 ALA B O 1
ATOM 6482 N N . SER B 1 311 ? -1.957 -30.188 -12.25 1 83.5 311 SER B N 1
ATOM 6483 C CA . SER B 1 311 ? -0.866 -29.781 -11.375 1 83.5 311 SER B CA 1
ATOM 6484 C C . SER B 1 311 ? -0.96 -28.297 -11.039 1 83.5 311 SER B C 1
ATOM 6486 O O . SER B 1 311 ? -0.726 -27.891 -9.898 1 83.5 311 SER B O 1
ATOM 6488 N N . THR B 1 312 ? -1.316 -27.516 -12 1 79 312 THR B N 1
ATOM 6489 C CA . THR B 1 312 ? -1.326 -26.078 -11.805 1 79 312 THR B CA 1
ATOM 6490 C C . THR B 1 312 ? -2.373 -25.672 -10.773 1 79 312 THR B C 1
ATOM 6492 O O . THR B 1 312 ? -2.066 -24.953 -9.82 1 79 312 THR B O 1
ATOM 6495 N N . PRO B 1 313 ? -3.586 -26.172 -10.883 1 82.5 313 PRO B N 1
ATOM 6496 C CA . PRO B 1 313 ? -4.57 -25.812 -9.852 1 82.5 313 PRO B CA 1
ATOM 6497 C C . PRO B 1 313 ? -4.191 -26.328 -8.469 1 82.5 313 PRO B C 1
ATOM 6499 O O . PRO B 1 313 ? -4.52 -25.703 -7.457 1 82.5 313 PRO B O 1
ATOM 6502 N N . ILE B 1 314 ? -3.494 -27.406 -8.461 1 82.81 314 ILE B N 1
ATOM 6503 C CA . ILE B 1 314 ? -3.068 -27.969 -7.184 1 82.81 314 ILE B CA 1
ATOM 6504 C C . ILE B 1 314 ? -2.055 -27.031 -6.523 1 82.81 314 ILE B C 1
ATOM 6506 O O . ILE B 1 314 ? -2.154 -26.75 -5.328 1 82.81 314 ILE B O 1
ATOM 6510 N N . VAL B 1 315 ? -1.143 -26.531 -7.301 1 78.31 315 VAL B N 1
ATOM 6511 C CA . VAL B 1 315 ? -0.122 -25.625 -6.793 1 78.31 315 VAL B CA 1
ATOM 6512 C C . VAL B 1 315 ? -0.765 -24.297 -6.398 1 78.31 315 VAL B C 1
ATOM 6514 O O . VAL B 1 315 ? -0.384 -23.688 -5.395 1 78.31 315 VAL B O 1
ATOM 6517 N N . ASP B 1 316 ? -1.749 -23.875 -7.172 1 78.88 316 ASP B N 1
ATOM 6518 C CA . ASP B 1 316 ? -2.438 -22.609 -6.898 1 78.88 316 ASP B CA 1
ATOM 6519 C C . ASP B 1 316 ? -3.164 -22.656 -5.559 1 78.88 316 ASP B C 1
ATOM 6521 O O . ASP B 1 316 ? -3.318 -21.641 -4.887 1 78.88 316 ASP B O 1
ATOM 6525 N N . LEU B 1 317 ? -3.611 -23.812 -5.152 1 74.44 317 LEU B N 1
ATOM 6526 C CA . LEU B 1 317 ? -4.285 -23.953 -3.869 1 74.44 317 LEU B CA 1
ATOM 6527 C C . LEU B 1 317 ? -3.367 -23.547 -2.725 1 74.44 317 LEU B C 1
ATOM 6529 O O . LEU B 1 317 ? -3.832 -23 -1.718 1 74.44 317 LEU B O 1
ATOM 6533 N N . GLY B 1 318 ? -2.129 -23.719 -2.947 1 71.06 318 GLY B N 1
ATOM 6534 C CA . GLY B 1 318 ? -1.172 -23.328 -1.929 1 71.06 318 GLY B CA 1
ATOM 6535 C C . GLY B 1 318 ? -1.027 -21.812 -1.809 1 71.06 318 GLY B C 1
ATOM 6536 O O . GLY B 1 318 ? -0.676 -21.312 -0.743 1 71.06 318 GLY B O 1
ATOM 6537 N N . ARG B 1 319 ? -1.374 -21.141 -2.891 1 73.25 319 ARG B N 1
ATOM 6538 C CA . ARG B 1 319 ? -1.146 -19.703 -2.928 1 73.25 319 ARG B CA 1
ATOM 6539 C C . ARG B 1 319 ? -2.377 -18.938 -2.443 1 73.25 319 ARG B C 1
ATOM 6541 O O . ARG B 1 319 ? -2.285 -17.766 -2.09 1 73.25 319 ARG B O 1
ATOM 6548 N N . ILE B 1 320 ? -3.521 -19.594 -2.324 1 79.31 320 ILE B N 1
ATOM 6549 C CA . ILE B 1 320 ? -4.801 -18.953 -2.064 1 79.31 320 ILE B CA 1
ATOM 6550 C C . ILE B 1 320 ? -4.836 -18.438 -0.629 1 79.31 320 ILE B C 1
ATOM 6552 O O . ILE B 1 320 ? -5.543 -17.469 -0.328 1 79.31 320 ILE B O 1
ATOM 6556 N N . VAL B 1 321 ? -4.016 -19.016 0.217 1 74.44 321 VAL B N 1
ATOM 6557 C CA . VAL B 1 321 ? -4.027 -18.656 1.632 1 74.44 321 VAL B CA 1
ATOM 6558 C C . VAL B 1 321 ? -3.584 -17.203 1.802 1 74.44 321 VAL B C 1
ATOM 6560 O O . VAL B 1 321 ? -4.117 -16.484 2.648 1 74.44 321 VAL B O 1
ATOM 6563 N N . ASP B 1 322 ? -2.67 -16.766 0.909 1 73.56 322 ASP B N 1
ATOM 6564 C CA . ASP B 1 322 ? -2.182 -15.391 0.993 1 73.56 322 ASP B CA 1
ATOM 6565 C C . ASP B 1 322 ? -3.293 -14.391 0.683 1 73.56 322 ASP B C 1
ATOM 6567 O O . ASP B 1 322 ? -3.436 -13.383 1.372 1 73.56 322 ASP B O 1
ATOM 6571 N N . TYR B 1 323 ? -4.07 -14.711 -0.261 1 83.25 323 TYR B N 1
ATOM 6572 C CA . TYR B 1 323 ? -5.16 -13.82 -0.659 1 83.25 323 TYR B CA 1
ATOM 6573 C C . TYR B 1 323 ? -6.273 -13.828 0.38 1 83.25 323 TYR B C 1
ATOM 6575 O O . TYR B 1 323 ? -6.875 -12.789 0.658 1 83.25 323 TYR B O 1
ATOM 6583 N N . ARG B 1 324 ? -6.445 -14.922 1.027 1 83.06 324 ARG B N 1
ATOM 6584 C CA . ARG B 1 324 ? -7.5 -15.031 2.027 1 83.06 324 ARG B CA 1
ATOM 6585 C C . ARG B 1 324 ? -7.168 -14.211 3.27 1 83.06 324 ARG B C 1
ATOM 6587 O O . ARG B 1 324 ? -8.039 -13.555 3.836 1 83.06 324 ARG B O 1
ATOM 6594 N N . GLN B 1 325 ? -6.035 -14.195 3.602 1 79.19 325 GLN B N 1
ATOM 6595 C CA . GLN B 1 325 ? -5.645 -13.484 4.812 1 79.19 325 GLN B CA 1
ATOM 6596 C C . GLN B 1 325 ? -5.828 -11.977 4.645 1 79.19 325 GLN B C 1
ATOM 6598 O O . GLN B 1 325 ? -6.355 -11.305 5.535 1 79.19 325 GLN B O 1
ATOM 6603 N N . THR B 1 326 ? -5.27 -11.492 3.535 1 79.19 326 THR B N 1
ATOM 6604 C CA . THR B 1 326 ? -5.434 -10.062 3.283 1 79.19 326 THR B CA 1
ATOM 6605 C C . THR B 1 326 ? -6.91 -9.703 3.182 1 79.19 326 THR B C 1
ATOM 6607 O O . THR B 1 326 ? -7.32 -8.617 3.613 1 79.19 326 THR B O 1
ATOM 6610 N N . PHE B 1 327 ? -7.742 -10.602 2.721 1 88.69 327 PHE B N 1
ATOM 6611 C CA . PHE B 1 327 ? -9.188 -10.43 2.619 1 88.69 327 PHE B CA 1
ATOM 6612 C C . PHE B 1 327 ? -9.82 -10.367 4.004 1 88.69 327 PHE B C 1
ATOM 6614 O O . PHE B 1 327 ? -10.68 -9.516 4.262 1 88.69 327 PHE B O 1
ATOM 6621 N N . LEU B 1 328 ? -9.359 -11.203 4.863 1 84.5 328 LEU B N 1
ATOM 6622 C CA . LEU B 1 328 ? -9.953 -11.242 6.199 1 84.5 328 LEU B CA 1
ATOM 6623 C C . LEU B 1 328 ? -9.648 -9.953 6.961 1 84.5 328 LEU B C 1
ATOM 6625 O O . LEU B 1 328 ? -10.492 -9.453 7.711 1 84.5 328 LEU B O 1
ATOM 6629 N N . ALA B 1 329 ? -8.539 -9.453 6.688 1 81.12 329 ALA B N 1
ATOM 6630 C CA . ALA B 1 329 ? -8.188 -8.172 7.309 1 81.12 329 ALA B CA 1
ATOM 6631 C C . ALA B 1 329 ? -9.07 -7.047 6.785 1 81.12 329 ALA B C 1
ATOM 6633 O O . ALA B 1 329 ? -9.555 -6.219 7.559 1 81.12 329 ALA B O 1
ATOM 6634 N N . ALA B 1 330 ? -9.227 -7.031 5.457 1 89.12 330 ALA B N 1
ATOM 6635 C CA . ALA B 1 330 ? -10.086 -6.02 4.852 1 89.12 330 ALA B CA 1
ATOM 6636 C C . ALA B 1 330 ? -11.539 -6.195 5.289 1 89.12 330 ALA B C 1
ATOM 6638 O O . ALA B 1 330 ? -12.25 -5.215 5.523 1 89.12 330 ALA B O 1
ATOM 6639 N N . ARG B 1 331 ? -11.961 -7.41 5.422 1 91.19 331 ARG B N 1
ATOM 6640 C CA . ARG B 1 331 ? -13.32 -7.742 5.836 1 91.19 331 ARG B CA 1
ATOM 6641 C C . ARG B 1 331 ? -13.609 -7.215 7.238 1 91.19 331 ARG B C 1
ATOM 6643 O O . ARG B 1 331 ? -14.703 -6.711 7.5 1 91.19 331 ARG B O 1
ATOM 6650 N N . ALA B 1 332 ? -12.703 -7.234 8.078 1 88.12 332 ALA B N 1
ATOM 6651 C CA . ALA B 1 332 ? -12.875 -6.801 9.461 1 88.12 332 ALA B CA 1
ATOM 6652 C C . ALA B 1 332 ? -13.156 -5.305 9.531 1 88.12 332 ALA B C 1
ATOM 6654 O O . ALA B 1 332 ? -13.852 -4.84 10.438 1 88.12 332 ALA B O 1
ATOM 6655 N N . VAL B 1 333 ? -12.641 -4.637 8.547 1 87.88 333 VAL B N 1
ATOM 6656 C CA . VAL B 1 333 ? -12.805 -3.188 8.539 1 87.88 333 VAL B CA 1
ATOM 6657 C C . VAL B 1 333 ? -14.055 -2.816 7.746 1 87.88 333 VAL B C 1
ATOM 6659 O O . VAL B 1 333 ? -14.789 -1.904 8.125 1 87.88 333 VAL B O 1
ATOM 6662 N N . LEU B 1 334 ? -14.336 -3.537 6.691 1 91.69 334 LEU B N 1
ATOM 6663 C CA . LEU B 1 334 ? -15.391 -3.168 5.75 1 91.69 334 LEU B CA 1
ATOM 6664 C C . LEU B 1 334 ? -16.766 -3.596 6.27 1 91.69 334 LEU B C 1
ATOM 6666 O O . LEU B 1 334 ? -17.766 -2.91 6.035 1 91.69 334 LEU B O 1
ATOM 6670 N N . VAL B 1 335 ? -16.828 -4.668 7.012 1 91.88 335 VAL B N 1
ATOM 6671 C CA . VAL B 1 335 ? -18.109 -5.215 7.445 1 91.88 335 VAL B CA 1
ATOM 6672 C C . VAL B 1 335 ? -18.781 -4.254 8.43 1 91.88 335 VAL B C 1
ATOM 6674 O O . VAL B 1 335 ? -19.938 -3.873 8.242 1 91.88 335 VAL B O 1
ATOM 6677 N N . PRO B 1 336 ? -18.047 -3.785 9.414 1 88.62 336 PRO B N 1
ATOM 6678 C CA . PRO B 1 336 ? -18.688 -2.811 10.305 1 88.62 336 PRO B CA 1
ATOM 6679 C C . PRO B 1 336 ? -19.062 -1.517 9.586 1 88.62 336 PRO B C 1
ATOM 6681 O O . PRO B 1 336 ? -20.109 -0.928 9.875 1 88.62 336 PRO B O 1
ATOM 6684 N N . ALA B 1 337 ? -18.234 -1.132 8.68 1 87.06 337 ALA B N 1
ATOM 6685 C CA . ALA B 1 337 ? -18.516 0.101 7.949 1 87.06 337 ALA B CA 1
ATOM 6686 C C . ALA B 1 337 ? -19.797 -0.034 7.125 1 87.06 337 ALA B C 1
ATOM 6688 O O . ALA B 1 337 ? -20.625 0.883 7.086 1 87.06 337 ALA B O 1
ATOM 6689 N N . LEU B 1 338 ? -20 -1.12 6.508 1 88.75 338 LEU B N 1
ATOM 6690 C CA . LEU B 1 338 ? -21.188 -1.371 5.691 1 88.75 338 LEU B CA 1
ATOM 6691 C C . LEU B 1 338 ? -22.406 -1.571 6.57 1 88.75 338 LEU B C 1
ATOM 6693 O O . LEU B 1 338 ? -23.516 -1.169 6.199 1 88.75 338 LEU B O 1
ATOM 6697 N N . ALA B 1 339 ? -22.188 -2.174 7.656 1 87.56 339 ALA B N 1
ATOM 6698 C CA . ALA B 1 339 ? -23.281 -2.354 8.594 1 87.56 339 ALA B CA 1
ATOM 6699 C C . ALA B 1 339 ? -23.781 -1.011 9.133 1 87.56 339 ALA B C 1
ATOM 6701 O O . ALA B 1 339 ? -24.984 -0.792 9.281 1 87.56 339 ALA B O 1
ATOM 6702 N N . ASP B 1 340 ? -22.812 -0.193 9.383 1 84 340 ASP B N 1
ATOM 6703 C CA . ASP B 1 340 ? -23.156 1.149 9.844 1 84 340 ASP B CA 1
ATOM 6704 C C . ASP B 1 340 ? -23.922 1.917 8.766 1 84 340 ASP B C 1
ATOM 6706 O O . ASP B 1 340 ? -24.891 2.631 9.07 1 84 340 ASP B O 1
ATOM 6710 N N . ALA B 1 341 ? -23.5 1.737 7.59 1 82.88 341 ALA B N 1
ATOM 6711 C CA . ALA B 1 341 ? -24.172 2.381 6.469 1 82.88 341 ALA B CA 1
ATOM 6712 C C . ALA B 1 341 ? -25.594 1.851 6.305 1 82.88 341 ALA B C 1
ATOM 6714 O O . ALA B 1 341 ? -26.531 2.621 6.066 1 82.88 341 ALA B O 1
ATOM 6715 N N . ALA B 1 342 ? -25.703 0.605 6.473 1 83.88 342 ALA B N 1
ATOM 6716 C CA . ALA B 1 342 ? -27.016 -0.022 6.363 1 83.88 342 ALA B CA 1
ATOM 6717 C C . ALA B 1 342 ? -27.953 0.44 7.484 1 83.88 342 ALA B C 1
ATOM 6719 O O . ALA B 1 342 ? -29.141 0.669 7.262 1 83.88 342 ALA B O 1
ATOM 6720 N N . ARG B 1 343 ? -27.391 0.596 8.57 1 82.19 343 ARG B N 1
ATOM 6721 C CA . ARG B 1 343 ? -28.172 1.059 9.719 1 82.19 343 ARG B CA 1
ATOM 6722 C C . ARG B 1 343 ? -28.656 2.492 9.516 1 82.19 343 ARG B C 1
ATOM 6724 O O . ARG B 1 343 ? -29.797 2.818 9.805 1 82.19 343 ARG B O 1
ATOM 6731 N N . ARG B 1 344 ? -27.812 3.266 9.062 1 76.69 344 ARG B N 1
ATOM 6732 C CA . ARG B 1 344 ? -28.156 4.656 8.812 1 76.69 344 ARG B CA 1
ATOM 6733 C C . ARG B 1 344 ? -29.234 4.766 7.742 1 76.69 344 ARG B C 1
ATOM 6735 O O . ARG B 1 344 ? -30.156 5.578 7.859 1 76.69 344 ARG B O 1
ATOM 6742 N N . ARG B 1 345 ? -29.141 3.943 6.738 1 77.69 345 ARG B N 1
ATOM 6743 C CA . ARG B 1 345 ? -30.141 3.922 5.684 1 77.69 345 ARG B CA 1
ATOM 6744 C C . ARG B 1 345 ? -31.5 3.455 6.223 1 77.69 345 ARG B C 1
ATOM 6746 O O . ARG B 1 345 ? -32.531 4 5.859 1 77.69 345 ARG B O 1
ATOM 6753 N N . ALA B 1 346 ? -31.391 2.5 7.059 1 79.75 346 ALA B N 1
ATOM 6754 C CA . ALA B 1 346 ? -32.625 1.986 7.656 1 79.75 346 ALA B CA 1
ATOM 6755 C C . ALA B 1 346 ? -33.281 3.031 8.562 1 79.75 346 ALA B C 1
ATOM 6757 O O . ALA B 1 346 ? -34.5 3.162 8.586 1 79.75 346 ALA B O 1
ATOM 6758 N N . GLU B 1 347 ? -32.469 3.713 9.234 1 74.12 347 GLU B N 1
ATOM 6759 C CA . GLU B 1 347 ? -32.969 4.77 10.109 1 74.12 347 GLU B CA 1
ATOM 6760 C C . GLU B 1 347 ? -33.625 5.895 9.305 1 74.12 347 GLU B C 1
ATOM 6762 O O . GLU B 1 347 ? -34.656 6.43 9.688 1 74.12 347 GLU B O 1
ATOM 6767 N N . HIS B 1 348 ? -32.969 6.164 8.242 1 72.88 348 HIS B N 1
ATOM 6768 C CA . HIS B 1 348 ? -33.531 7.191 7.367 1 72.88 348 HIS B CA 1
ATOM 6769 C C . HIS B 1 348 ? -34.844 6.742 6.762 1 72.88 348 HIS B C 1
ATOM 6771 O O . HIS B 1 348 ? -35.812 7.527 6.676 1 72.88 348 HIS B O 1
ATOM 6777 N N . ASP B 1 349 ? -34.906 5.531 6.359 1 75.06 349 ASP B N 1
ATOM 6778 C CA . ASP B 1 349 ? -36.125 4.992 5.762 1 75.06 349 ASP B CA 1
ATOM 6779 C C . ASP B 1 349 ? -37.281 4.949 6.777 1 75.06 349 ASP B C 1
ATOM 6781 O O . ASP B 1 349 ? -38.438 5.234 6.441 1 75.06 349 ASP B O 1
ATOM 6785 N N . ARG B 1 350 ? -36.969 4.621 7.965 1 75.06 350 ARG B N 1
ATOM 6786 C CA . ARG B 1 350 ? -37.969 4.586 9.016 1 75.06 350 ARG B CA 1
ATOM 6787 C C . ARG B 1 350 ? -38.5 5.984 9.32 1 75.06 350 ARG B C 1
ATOM 6789 O O . ARG B 1 350 ? -39.719 6.172 9.484 1 75.06 350 ARG B O 1
ATOM 6796 N N . ALA B 1 351 ? -37.562 6.918 9.367 1 71.06 351 ALA B N 1
ATOM 6797 C CA . ALA B 1 351 ? -37.969 8.297 9.633 1 71.06 351 ALA B CA 1
ATOM 6798 C C . ALA B 1 351 ? -38.875 8.836 8.523 1 71.06 351 ALA B C 1
ATOM 6800 O O . ALA B 1 351 ? -39.812 9.555 8.789 1 71.06 351 ALA B O 1
ATOM 6801 N N . SER B 1 352 ? -38.531 8.469 7.355 1 74 352 SER B N 1
ATOM 6802 C CA . SER B 1 352 ? -39.312 8.898 6.199 1 74 352 SER B CA 1
ATOM 6803 C C . SER B 1 352 ? -40.688 8.289 6.215 1 74 352 SER B C 1
ATOM 6805 O O . SER B 1 352 ? -41.688 8.953 5.879 1 74 352 SER B O 1
ATOM 6807 N N . SER B 1 353 ? -40.781 7.062 6.645 1 75 353 SER B N 1
ATOM 6808 C CA . SER B 1 353 ? -42.062 6.391 6.715 1 75 353 SER B CA 1
ATOM 6809 C C . SER B 1 353 ? -42.938 6.984 7.812 1 75 353 SER B C 1
ATOM 6811 O O . SER B 1 353 ? -44.125 7.156 7.629 1 75 353 SER B O 1
ATOM 6813 N N . ALA B 1 354 ? -42.344 7.375 8.859 1 71.69 354 ALA B N 1
ATOM 6814 C CA . ALA B 1 354 ? -43.062 7.984 9.969 1 71.69 354 ALA B CA 1
ATOM 6815 C C . ALA B 1 354 ? -43.594 9.367 9.586 1 71.69 354 ALA B C 1
ATOM 6817 O O . ALA B 1 354 ? -44.719 9.727 9.938 1 71.69 354 ALA B O 1
ATOM 6818 N N . ALA B 1 355 ? -42.781 10.047 8.906 1 72.56 355 ALA B N 1
ATOM 6819 C CA . ALA B 1 355 ? -43.156 11.398 8.492 1 72.56 355 ALA B CA 1
ATOM 6820 C C . ALA B 1 355 ? -44.281 11.359 7.465 1 72.56 355 ALA B C 1
ATOM 6822 O O . ALA B 1 355 ? -45.125 12.25 7.434 1 72.56 355 ALA B O 1
ATOM 6823 N N . ALA B 1 356 ? -44.219 10.352 6.617 1 71.94 356 ALA B N 1
ATOM 6824 C CA . ALA B 1 356 ? -45.25 10.219 5.594 1 71.94 356 ALA B CA 1
ATOM 6825 C C . ALA B 1 356 ? -46.625 10 6.219 1 71.94 356 ALA B C 1
ATOM 6827 O O . ALA B 1 356 ? -47.656 10.391 5.648 1 71.94 356 ALA B O 1
ATOM 6828 N N . SER B 1 357 ? -46.594 9.477 7.461 1 67.62 357 SER B N 1
ATOM 6829 C CA . SER B 1 357 ? -47.844 9.148 8.117 1 67.62 357 SER B CA 1
ATOM 6830 C C . SER B 1 357 ? -48.312 10.289 9.023 1 67.62 357 SER B C 1
ATOM 6832 O O . SER B 1 357 ? -49.406 10.25 9.562 1 67.62 357 SER B O 1
ATOM 6834 N N . ALA B 1 358 ? -47.406 11.242 9.133 1 68.62 358 ALA B N 1
ATOM 6835 C CA . ALA B 1 358 ? -47.719 12.312 10.07 1 68.62 358 ALA B CA 1
ATOM 6836 C C . ALA B 1 358 ? -48.781 13.242 9.484 1 68.62 358 ALA B C 1
ATOM 6838 O O . ALA B 1 358 ? -48.812 13.461 8.273 1 68.62 358 ALA B O 1
ATOM 6839 N N . ASP B 1 359 ? -49.719 13.719 10.297 1 64.38 359 ASP B N 1
ATOM 6840 C CA . ASP B 1 359 ? -50.812 14.602 9.914 1 64.38 359 ASP B CA 1
ATOM 6841 C C . ASP B 1 359 ? -50.312 16 9.602 1 64.38 359 ASP B C 1
ATOM 6843 O O . ASP B 1 359 ? -49.281 16.438 10.148 1 64.38 359 ASP B O 1
ATOM 6847 N N . LEU B 1 360 ? -50.781 16.672 8.539 1 65.75 360 LEU B N 1
ATOM 6848 C CA . LEU B 1 360 ? -50.469 18.047 8.148 1 65.75 360 LEU B CA 1
ATOM 6849 C C . LEU B 1 360 ? -50.75 19.016 9.297 1 65.75 360 LEU B C 1
ATOM 6851 O O . LEU B 1 360 ? -51.875 19.047 9.836 1 65.75 360 LEU B O 1
ATOM 6855 N N . PRO B 1 361 ? -49.594 19.516 9.875 1 64.44 361 PRO B N 1
ATOM 6856 C CA . PRO B 1 361 ? -49.875 20.516 10.906 1 64.44 361 PRO B CA 1
ATOM 6857 C C . PRO B 1 361 ? -50.812 21.641 10.406 1 64.44 361 PRO B C 1
ATOM 6859 O O . PRO B 1 361 ? -50.875 21.875 9.203 1 64.44 361 PRO B O 1
ATOM 6862 N N . ASP B 1 362 ? -51.531 22.25 11.258 1 61.66 362 ASP B N 1
ATOM 6863 C CA . ASP B 1 362 ? -52.438 23.344 10.945 1 61.66 362 ASP B CA 1
ATOM 6864 C C . ASP B 1 362 ? -51.719 24.484 10.25 1 61.66 362 ASP B C 1
ATOM 6866 O O . ASP B 1 362 ? -50.719 24.984 10.758 1 61.66 362 ASP B O 1
ATOM 6870 N N . GLY B 1 363 ? -52 24.953 8.969 1 60.38 363 GLY B N 1
ATOM 6871 C CA . GLY B 1 363 ? -51.438 26.062 8.234 1 60.38 363 GLY B CA 1
ATOM 6872 C C . GLY B 1 363 ? -50.344 25.641 7.27 1 60.38 363 GLY B C 1
ATOM 6873 O O . GLY B 1 363 ? -49.844 26.469 6.496 1 60.38 363 GLY B O 1
ATOM 6874 N N . ALA B 1 364 ? -50.031 24.391 7.406 1 60.91 364 ALA B N 1
ATOM 6875 C CA . ALA B 1 364 ? -48.938 23.922 6.559 1 60.91 364 ALA B CA 1
ATOM 6876 C C . ALA B 1 364 ? -49.406 23.688 5.129 1 60.91 364 ALA B C 1
ATOM 6878 O O . ALA B 1 364 ? -48.594 23.547 4.215 1 60.91 364 ALA B O 1
ATOM 6879 N N . ASP B 1 365 ? -50.656 23.703 4.918 1 62 365 ASP B N 1
ATOM 6880 C CA . ASP B 1 365 ? -51.219 23.422 3.604 1 62 365 ASP B CA 1
ATOM 6881 C C . ASP B 1 365 ? -51.094 24.625 2.674 1 62 365 ASP B C 1
ATOM 6883 O O . ASP B 1 365 ? -51.438 24.547 1.495 1 62 365 ASP B O 1
ATOM 6887 N N . VAL B 1 366 ? -50.625 25.703 3.225 1 61.84 366 VAL B N 1
ATOM 6888 C CA . VAL B 1 366 ? -50.531 26.891 2.383 1 61.84 366 VAL B CA 1
ATOM 6889 C C . VAL B 1 366 ? -49.312 26.797 1.473 1 61.84 366 VAL B C 1
ATOM 6891 O O . VAL B 1 366 ? -48.188 26.531 1.94 1 61.84 366 VAL B O 1
ATOM 6894 N N . PRO B 1 367 ? -49.562 26.859 0.142 1 67.81 367 PRO B N 1
ATOM 6895 C CA . PRO B 1 367 ? -48.438 26.828 -0.798 1 67.81 367 PRO B CA 1
ATOM 6896 C C . PRO B 1 367 ? -47.406 27.922 -0.527 1 67.81 367 PRO B C 1
ATOM 6898 O O . PRO B 1 367 ? -47.781 29.062 -0.218 1 67.81 367 PRO B O 1
ATOM 6901 N N . GLY B 1 368 ? -46.062 27.578 -0.427 1 71.88 368 GLY B N 1
ATOM 6902 C CA . GLY B 1 368 ? -45 28.531 -0.274 1 71.88 368 GLY B CA 1
ATOM 6903 C C . GLY B 1 368 ? -44.625 28.797 1.174 1 71.88 368 GLY B C 1
ATOM 6904 O O . GLY B 1 368 ? -43.656 29.5 1.457 1 71.88 368 GLY B O 1
ATOM 6905 N N . ARG B 1 369 ? -45.469 28.312 2.041 1 76.88 369 ARG B N 1
ATOM 6906 C CA . ARG B 1 369 ? -45.188 28.562 3.451 1 76.88 369 ARG B CA 1
ATOM 6907 C C . ARG B 1 369 ? -44.188 27.547 4.004 1 76.88 369 ARG B C 1
ATOM 6909 O O . ARG B 1 369 ? -44.156 26.406 3.533 1 76.88 369 ARG B O 1
ATOM 6916 N N . VAL B 1 370 ? -43.438 28.047 4.855 1 83.06 370 VAL B N 1
ATOM 6917 C CA . VAL B 1 370 ? -42.438 27.219 5.543 1 83.06 370 VAL B CA 1
ATOM 6918 C C . VAL B 1 370 ? -42.844 27.047 7.008 1 83.06 370 VAL B C 1
ATOM 6920 O O . VAL B 1 370 ? -43.25 28.016 7.66 1 83.06 370 VAL B O 1
ATOM 6923 N N . HIS B 1 371 ? -43 25.859 7.363 1 79.62 371 HIS B N 1
ATOM 6924 C CA . HIS B 1 371 ? -43.344 25.531 8.75 1 79.62 371 HIS B CA 1
ATOM 6925 C C . HIS B 1 371 ? -42.281 24.609 9.352 1 79.62 371 HIS B C 1
ATOM 6927 O O . HIS B 1 371 ? -42.094 23.469 8.898 1 79.62 371 HIS B O 1
ATOM 6933 N N . LEU B 1 372 ? -41.625 25.156 10.32 1 80.06 372 LEU B N 1
ATOM 6934 C CA . LEU B 1 372 ? -40.531 24.391 10.922 1 80.06 372 LEU B CA 1
ATOM 6935 C C . LEU B 1 372 ? -40.781 24.188 12.414 1 80.06 372 LEU B C 1
ATOM 6937 O O . LEU B 1 372 ? -41.125 25.125 13.125 1 80.06 372 LEU B O 1
ATOM 6941 N N . VAL B 1 373 ? -40.781 23.016 12.82 1 75.94 373 VAL B N 1
ATOM 6942 C CA . VAL B 1 373 ? -40.75 22.656 14.234 1 75.94 373 VAL B CA 1
ATOM 6943 C C . VAL B 1 373 ? -39.469 21.906 14.555 1 75.94 373 VAL B C 1
ATOM 6945 O O . VAL B 1 373 ? -39.281 20.766 14.133 1 75.94 373 VAL B O 1
ATOM 6948 N N . LEU B 1 374 ? -38.594 22.531 15.148 1 76.94 374 LEU B N 1
ATOM 6949 C CA . LEU B 1 374 ? -37.312 21.953 15.469 1 76.94 374 LEU B CA 1
ATOM 6950 C C . LEU B 1 374 ? -37.031 21.984 16.969 1 76.94 374 LEU B C 1
ATOM 6952 O O . LEU B 1 374 ? -36.375 22.891 17.469 1 76.94 374 LEU B O 1
ATOM 6956 N N . PRO B 1 375 ? -37.5 20.969 17.578 1 70.5 375 PRO B N 1
ATOM 6957 C CA . PRO B 1 375 ? -37.312 20.953 19.031 1 70.5 375 PRO B CA 1
ATOM 6958 C C . PRO B 1 375 ? -35.844 21.109 19.438 1 70.5 375 PRO B C 1
ATOM 6960 O O . PRO B 1 375 ? -34.969 20.562 18.781 1 70.5 375 PRO B O 1
ATOM 6963 N N . GLY B 1 376 ? -35.562 21.984 20.469 1 69.38 376 GLY B N 1
ATOM 6964 C CA . GLY B 1 376 ? -34.219 22.172 21 1 69.38 376 GLY B CA 1
ATOM 6965 C C . GLY B 1 376 ? -33.5 23.375 20.406 1 69.38 376 GLY B C 1
ATOM 6966 O O . GLY B 1 376 ? -32.562 23.891 20.984 1 69.38 376 GLY B O 1
ATOM 6967 N N . LEU B 1 377 ? -33.938 23.688 19.188 1 72.81 377 LEU B N 1
ATOM 6968 C CA . LEU B 1 377 ? -33.281 24.812 18.547 1 72.81 377 LEU B CA 1
ATOM 6969 C C . LEU B 1 377 ? -34.125 26.078 18.656 1 72.81 377 LEU B C 1
ATOM 6971 O O . LEU B 1 377 ? -33.594 27.172 18.828 1 72.81 377 LEU B O 1
ATOM 6975 N N . VAL B 1 378 ? -35.438 25.859 18.516 1 71.06 378 VAL B N 1
ATOM 6976 C CA . VAL B 1 378 ? -36.344 26.984 18.625 1 71.06 378 VAL B CA 1
ATOM 6977 C C . VAL B 1 378 ? -36.906 27.047 20.047 1 71.06 378 VAL B C 1
ATOM 6979 O O . VAL B 1 378 ? -37.375 26.047 20.594 1 71.06 378 VAL B O 1
ATOM 6982 N N . PRO B 1 379 ? -36.656 28.203 20.656 1 61.97 379 PRO B N 1
ATOM 6983 C CA . PRO B 1 379 ? -37.156 28.359 22.031 1 61.97 379 PRO B CA 1
ATOM 6984 C C . PRO B 1 379 ? -38.625 27.938 22.156 1 61.97 379 PRO B C 1
ATOM 6986 O O . PRO B 1 379 ? -39.438 28.188 21.266 1 61.97 379 PRO B O 1
ATOM 6989 N N . ASP B 1 380 ? -38.969 27.312 23.359 1 61.28 380 ASP B N 1
ATOM 6990 C CA . ASP B 1 380 ? -40.281 26.906 23.875 1 61.28 380 ASP B CA 1
ATOM 6991 C C . ASP B 1 380 ? -40.969 25.938 22.922 1 61.28 380 ASP B C 1
ATOM 6993 O O . ASP B 1 380 ? -42.156 25.641 23.078 1 61.28 380 ASP B O 1
ATOM 6997 N N . GLY B 1 381 ? -40.219 25.484 21.75 1 63.41 381 GLY B N 1
ATOM 6998 C CA . GLY B 1 381 ? -40.75 24.484 20.844 1 63.41 381 GLY B CA 1
ATOM 6999 C C . GLY B 1 381 ? -41.781 25.047 19.875 1 63.41 381 GLY B C 1
ATOM 7000 O O . GLY B 1 381 ? -42.594 24.312 19.312 1 63.41 381 GLY B O 1
ATOM 7001 N N . ALA B 1 382 ? -41.875 26.344 19.766 1 68.44 382 ALA B N 1
ATOM 7002 C CA . ALA B 1 382 ? -42.875 26.953 18.891 1 68.44 382 ALA B CA 1
ATOM 7003 C C . ALA B 1 382 ? -42.5 26.797 17.422 1 68.44 382 ALA B C 1
ATOM 7005 O O . ALA B 1 382 ? -41.344 26.828 17.078 1 68.44 382 ALA B O 1
ATOM 7006 N N . PRO B 1 383 ? -43.531 26.562 16.641 1 75.69 383 PRO B N 1
ATOM 7007 C CA . PRO B 1 383 ? -43.281 26.422 15.211 1 75.69 383 PRO B CA 1
ATOM 7008 C C . PRO B 1 383 ? -42.906 27.734 14.539 1 75.69 383 PRO B C 1
ATOM 7010 O O . PRO B 1 383 ? -43.406 28.797 14.914 1 75.69 383 PRO B O 1
ATOM 7013 N N . LEU B 1 384 ? -41.844 27.656 13.789 1 77.62 384 LEU B N 1
ATOM 7014 C CA . LEU B 1 384 ? -41.469 28.781 12.953 1 77.62 384 LEU B CA 1
ATOM 7015 C C . LEU B 1 384 ? -42.219 28.75 11.617 1 77.62 384 LEU B C 1
ATOM 7017 O O . LEU B 1 384 ? -42.156 27.75 10.898 1 77.62 384 LEU B O 1
ATOM 7021 N N . SER B 1 385 ? -43.031 29.766 11.445 1 82.12 385 SER B N 1
ATOM 7022 C CA . SER B 1 385 ? -43.781 29.844 10.195 1 82.12 385 SER B CA 1
ATOM 7023 C C . SER B 1 385 ? -43.406 31.094 9.406 1 82.12 385 SER B C 1
ATOM 7025 O O . SER B 1 385 ? -43.281 32.188 9.984 1 82.12 385 SER B O 1
ATOM 7027 N N . ALA B 1 386 ? -43.125 30.891 8.164 1 85.31 386 ALA B N 1
ATOM 7028 C CA . ALA B 1 386 ? -42.781 32 7.293 1 85.31 386 ALA B CA 1
ATOM 7029 C C . ALA B 1 386 ? -43.469 31.844 5.93 1 85.31 386 ALA B C 1
ATOM 7031 O O . ALA B 1 386 ? -43.531 30.75 5.387 1 85.31 386 ALA B O 1
ATOM 7032 N N . GLY B 1 387 ? -44.062 33 5.488 1 84 387 GLY B N 1
ATOM 7033 C CA . GLY B 1 387 ? -44.656 32.969 4.156 1 84 387 GLY B CA 1
ATOM 7034 C C . GLY B 1 387 ? -43.656 33.375 3.07 1 84 387 GLY B C 1
ATOM 7035 O O . GLY B 1 387 ? -42.5 33.719 3.359 1 84 387 GLY B O 1
ATOM 7036 N N . PRO B 1 388 ? -44.188 33.281 1.785 1 87.5 388 PRO B N 1
ATOM 7037 C CA . PRO B 1 388 ? -43.344 33.75 0.688 1 87.5 388 PRO B CA 1
ATOM 7038 C C . PRO B 1 388 ? -42.906 35.219 0.849 1 87.5 388 PRO B C 1
ATOM 7040 O O . PRO B 1 388 ? -43.719 36.031 1.286 1 87.5 388 PRO B O 1
ATOM 7043 N N . GLY B 1 389 ? -41.562 35.469 0.654 1 88.62 389 GLY B N 1
ATOM 7044 C CA . GLY B 1 389 ? -41.031 36.844 0.737 1 88.62 389 GLY B CA 1
ATOM 7045 C C . GLY B 1 389 ? -40.5 37.188 2.113 1 88.62 389 GLY B C 1
ATOM 7046 O O . GLY B 1 389 ? -39.906 38.25 2.295 1 88.62 389 GLY B O 1
ATOM 7047 N N . ALA B 1 390 ? -40.75 36.312 3.023 1 91.69 390 ALA B N 1
ATOM 7048 C CA . ALA B 1 390 ? -40.281 36.562 4.379 1 91.69 390 ALA B CA 1
ATOM 7049 C C . ALA B 1 390 ? -38.75 36.625 4.438 1 91.69 390 ALA B C 1
ATOM 7051 O O . ALA B 1 390 ? -38.094 35.844 3.754 1 91.69 390 ALA B O 1
ATOM 7052 N N . ARG B 1 391 ? -38.281 37.594 5.168 1 95.44 391 ARG B N 1
ATOM 7053 C CA . ARG B 1 391 ? -36.844 37.688 5.445 1 95.44 391 ARG B CA 1
ATOM 7054 C C . ARG B 1 391 ? -36.562 37.531 6.934 1 95.44 391 ARG B C 1
ATOM 7056 O O . ARG B 1 391 ? -36.969 38.375 7.742 1 95.44 391 ARG B O 1
ATOM 7063 N N . ILE B 1 392 ? -35.844 36.469 7.266 1 92.56 392 ILE B N 1
ATOM 7064 C CA . ILE B 1 392 ? -35.625 36.156 8.672 1 92.56 392 ILE B CA 1
ATOM 7065 C C . ILE B 1 392 ? -34.125 36.062 8.961 1 92.56 392 ILE B C 1
ATOM 7067 O O . ILE B 1 392 ? -33.406 35.281 8.336 1 92.56 392 ILE B O 1
ATOM 7071 N N . ARG B 1 393 ? -33.656 36.844 9.891 1 93.69 393 ARG B N 1
ATOM 7072 C CA . ARG B 1 393 ? -32.281 36.719 10.344 1 93.69 393 ARG B CA 1
ATOM 7073 C C . ARG B 1 393 ? -32.188 35.812 11.562 1 93.69 393 ARG B C 1
ATOM 7075 O O . ARG B 1 393 ? -32.844 36.031 12.57 1 93.69 393 ARG B O 1
ATOM 7082 N N . LEU B 1 394 ? -31.375 34.844 11.422 1 90.5 394 LEU B N 1
ATOM 7083 C CA . LEU B 1 394 ? -31.141 33.906 12.523 1 90.5 394 LEU B CA 1
ATOM 7084 C C . LEU B 1 394 ? -29.969 34.344 13.375 1 90.5 394 LEU B C 1
ATOM 7086 O O . LEU B 1 394 ? -28.875 34.625 12.859 1 90.5 394 LEU B O 1
ATOM 7090 N N . VAL B 1 395 ? -30.156 34.469 14.688 1 86.56 395 VAL B N 1
ATOM 7091 C CA . VAL B 1 395 ? -29.109 34.906 15.602 1 86.56 395 VAL B CA 1
ATOM 7092 C C . VAL B 1 395 ? -28.922 33.906 16.719 1 86.56 395 VAL B C 1
ATOM 7094 O O . VAL B 1 395 ? -29.906 33.375 17.25 1 86.56 395 VAL B O 1
ATOM 7097 N N . GLY B 1 396 ? -27.75 33.438 16.828 1 81.88 396 GLY B N 1
ATOM 7098 C CA . GLY B 1 396 ? -27.453 32.531 17.922 1 81.88 396 GLY B CA 1
ATOM 7099 C C . GLY B 1 396 ? -27.141 33.25 19.219 1 81.88 396 GLY B C 1
ATOM 7100 O O . GLY B 1 396 ? -26.812 34.438 19.219 1 81.88 396 GLY B O 1
ATOM 7101 N N . ASP B 1 397 ? -27.406 32.562 20.359 1 67.75 397 ASP B N 1
ATOM 7102 C CA . ASP B 1 397 ? -27.094 33.156 21.672 1 67.75 397 ASP B CA 1
ATOM 7103 C C . ASP B 1 397 ? -25.578 33.344 21.828 1 67.75 397 ASP B C 1
ATOM 7105 O O . ASP B 1 397 ? -24.797 32.562 21.25 1 67.75 397 ASP B O 1
ATOM 7109 N N . ASP B 1 398 ? -25.047 34.594 22.109 1 56.28 398 ASP B N 1
ATOM 7110 C CA . ASP B 1 398 ? -23.656 34.969 22.281 1 56.28 398 ASP B CA 1
ATOM 7111 C C . ASP B 1 398 ? -22.891 33.969 23.141 1 56.28 398 ASP B C 1
ATOM 7113 O O . ASP B 1 398 ? -21.703 34.156 23.406 1 56.28 398 ASP B O 1
ATOM 7117 N N . THR B 1 399 ? -23.516 33.062 23.641 1 49.22 399 THR B N 1
ATOM 7118 C CA . THR B 1 399 ? -22.797 32.188 24.578 1 49.22 399 THR B CA 1
ATOM 7119 C C . THR B 1 399 ? -22.234 30.969 23.844 1 49.22 399 THR B C 1
ATOM 7121 O O . THR B 1 399 ? -22.953 30.281 23.109 1 49.22 399 THR B O 1
ATOM 7124 N N . GLY B 1 400 ? -20.875 30.656 24.062 1 49.5 400 GLY B N 1
ATOM 7125 C CA . GLY B 1 400 ? -20.062 29.516 23.656 1 49.5 400 GLY B CA 1
ATOM 7126 C C . GLY B 1 400 ? -20.578 28.828 22.406 1 49.5 400 GLY B C 1
ATOM 7127 O O . GLY B 1 400 ? -20.047 29.016 21.312 1 49.5 400 GLY B O 1
ATOM 7128 N N . ASP B 1 401 ? -21.5 27.812 22.609 1 51.09 401 ASP B N 1
ATOM 7129 C CA . ASP B 1 401 ? -22.062 26.844 21.672 1 51.09 401 ASP B CA 1
ATOM 7130 C C . ASP B 1 401 ? -23.203 27.484 20.859 1 51.09 401 ASP B C 1
ATOM 7132 O O . ASP B 1 401 ? -23.719 26.859 19.938 1 51.09 401 ASP B O 1
ATOM 7136 N N . GLY B 1 402 ? -23.609 28.594 21.047 1 55.31 402 GLY B N 1
ATOM 7137 C CA . GLY B 1 402 ? -24.781 29.203 20.438 1 55.31 402 GLY B CA 1
ATOM 7138 C C . GLY B 1 402 ? -24.5 29.766 19.047 1 55.31 402 GLY B C 1
ATOM 7139 O O . GLY B 1 402 ? -25.422 29.875 18.234 1 55.31 402 GLY B O 1
ATOM 7140 N N . ALA B 1 403 ? -23.312 30.094 18.766 1 58.97 403 ALA B N 1
ATOM 7141 C CA . ALA B 1 403 ? -22.938 30.688 17.484 1 58.97 403 ALA B CA 1
ATOM 7142 C C . ALA B 1 403 ? -23.156 29.703 16.344 1 58.97 403 ALA B C 1
ATOM 7144 O O . ALA B 1 403 ? -23.422 30.109 15.211 1 58.97 403 ALA B O 1
ATOM 7145 N N . GLY B 1 404 ? -23.234 28.469 16.766 1 78.56 404 GLY B N 1
ATOM 7146 C CA . GLY B 1 404 ? -23.375 27.469 15.727 1 78.56 404 GLY B CA 1
ATOM 7147 C C . GLY B 1 404 ? -24.797 26.984 15.539 1 78.56 404 GLY B C 1
ATOM 7148 O O . GLY B 1 404 ? -25.094 26.203 14.633 1 78.56 404 GLY B O 1
ATOM 7149 N N . ALA B 1 405 ? -25.766 27.562 16.297 1 80.25 405 ALA B N 1
ATOM 7150 C CA . ALA B 1 405 ? -27.141 27.078 16.281 1 80.25 405 ALA B CA 1
ATOM 7151 C C . ALA B 1 405 ? -27.797 27.344 14.93 1 80.25 405 ALA B C 1
ATOM 7153 O O . ALA B 1 405 ? -28.484 26.484 14.383 1 80.25 405 ALA B O 1
ATOM 7154 N N . PRO B 1 406 ? -27.641 28.547 14.43 1 84.5 406 PRO B N 1
ATOM 7155 C CA . PRO B 1 406 ? -28.234 28.781 13.117 1 84.5 406 PRO B CA 1
ATOM 7156 C C . PRO B 1 406 ? -27.75 27.797 12.055 1 84.5 406 PRO B C 1
ATOM 7158 O O . PRO B 1 406 ? -28.547 27.281 11.266 1 84.5 406 PRO B O 1
ATOM 7161 N N . LEU B 1 407 ? -26.516 27.578 12.094 1 84.44 407 LEU B N 1
ATOM 7162 C CA . LEU B 1 407 ? -25.969 26.641 11.125 1 84.44 407 LEU B CA 1
ATOM 7163 C C . LEU B 1 407 ? -26.531 25.234 11.359 1 84.44 407 LEU B C 1
ATOM 7165 O O . LEU B 1 407 ? -26.812 24.516 10.406 1 84.44 407 LEU B O 1
ATOM 7169 N N . ARG B 1 408 ? -26.625 24.844 12.523 1 82.81 408 ARG B N 1
ATOM 7170 C CA . ARG B 1 408 ? -27.188 23.547 12.844 1 82.81 408 ARG B CA 1
ATOM 7171 C C . ARG B 1 408 ? -28.625 23.422 12.336 1 82.81 408 ARG B C 1
ATOM 7173 O O . ARG B 1 408 ? -29.031 22.375 11.836 1 82.81 408 ARG B O 1
ATOM 7180 N N . LEU B 1 409 ? -29.375 24.484 12.539 1 82.06 409 LEU B N 1
ATOM 7181 C CA . LEU B 1 409 ? -30.734 24.516 12.031 1 82.06 409 LEU B CA 1
ATOM 7182 C C . LEU B 1 409 ? -30.766 24.312 10.516 1 82.06 409 LEU B C 1
ATOM 7184 O O . LEU B 1 409 ? -31.531 23.5 10 1 82.06 409 LEU B O 1
ATOM 7188 N N . MET B 1 410 ? -29.938 25.016 9.859 1 86.5 410 MET B N 1
ATOM 7189 C CA . MET B 1 410 ? -29.906 24.953 8.398 1 86.5 410 MET B CA 1
ATOM 7190 C C . MET B 1 410 ? -29.516 23.547 7.938 1 86.5 410 MET B C 1
ATOM 7192 O O . MET B 1 410 ? -30.109 23.016 7 1 86.5 410 MET B O 1
ATOM 7196 N N . ARG B 1 411 ? -28.609 23.031 8.625 1 84.56 411 ARG B N 1
ATOM 7197 C CA . ARG B 1 411 ? -28.141 21.688 8.281 1 84.56 411 ARG B CA 1
ATOM 7198 C C . ARG B 1 411 ? -29.234 20.641 8.5 1 84.56 411 ARG B C 1
ATOM 7200 O O . ARG B 1 411 ? -29.359 19.703 7.719 1 84.56 411 ARG B O 1
ATOM 7207 N N . ARG B 1 412 ? -29.984 20.844 9.5 1 80.31 412 ARG B N 1
ATOM 7208 C CA . ARG B 1 412 ? -31.078 19.922 9.789 1 80.31 412 ARG B CA 1
ATOM 7209 C C . ARG B 1 412 ? -32.188 20.047 8.75 1 80.31 412 ARG B C 1
ATOM 7211 O O . ARG B 1 412 ? -32.781 19.031 8.344 1 80.31 412 ARG B O 1
ATOM 7218 N N . VAL B 1 413 ? -32.375 21.234 8.406 1 81.38 413 VAL B N 1
ATOM 7219 C CA . VAL B 1 413 ? -33.438 21.484 7.445 1 81.38 413 VAL B CA 1
ATOM 7220 C C . VAL B 1 413 ? -33.094 20.844 6.102 1 81.38 413 VAL B C 1
ATOM 7222 O O . VAL B 1 413 ? -33.938 20.219 5.461 1 81.38 413 VAL B O 1
ATOM 7225 N N . VAL B 1 414 ? -31.844 20.953 5.758 1 81.56 414 VAL B N 1
ATOM 7226 C CA . VAL B 1 414 ? -31.438 20.422 4.465 1 81.56 414 VAL B CA 1
ATOM 7227 C C . VAL B 1 414 ? -31.156 18.938 4.582 1 81.56 414 VAL B C 1
ATOM 7229 O O . VAL B 1 414 ? -31 18.25 3.572 1 81.56 414 VAL B O 1
ATOM 7232 N N . GLY B 1 415 ? -31.125 18.406 5.762 1 76.06 415 GLY B N 1
ATOM 7233 C CA . GLY B 1 415 ? -30.969 16.984 5.965 1 76.06 415 GLY B CA 1
ATOM 7234 C C . GLY B 1 415 ? -29.516 16.547 6.082 1 76.06 415 GLY B C 1
ATOM 7235 O O . GLY B 1 415 ? -29.156 15.43 5.73 1 76.06 415 GLY B O 1
ATOM 7236 N N . LEU B 1 416 ? -28.672 17.406 6.363 1 75.75 416 LEU B N 1
ATOM 7237 C CA . LEU B 1 416 ? -27.281 17.062 6.562 1 75.75 416 LEU B CA 1
ATOM 7238 C C . LEU B 1 416 ? -27.047 16.469 7.945 1 75.75 416 LEU B C 1
ATOM 7240 O O . LEU B 1 416 ? -26.188 15.609 8.125 1 75.75 416 LEU B O 1
ATOM 7244 N N . ASP B 1 417 ? -27.828 16.938 8.852 1 75.31 417 ASP B N 1
ATOM 7245 C CA . ASP B 1 417 ? -27.719 16.422 10.211 1 75.31 417 ASP B CA 1
ATOM 7246 C C . ASP B 1 417 ? -29.031 15.758 10.648 1 75.31 417 ASP B C 1
ATOM 7248 O O . ASP B 1 417 ? -30.109 16.156 10.211 1 75.31 417 ASP B O 1
ATOM 7252 N N . LEU B 1 418 ? -28.797 14.727 11.422 1 67.38 418 LEU B N 1
ATOM 7253 C CA . LEU B 1 418 ? -29.969 14.031 11.945 1 67.38 418 LEU B CA 1
ATOM 7254 C C . LEU B 1 418 ? -30.406 14.617 13.281 1 67.38 418 LEU B C 1
ATOM 7256 O O . LEU B 1 418 ? -29.594 15.219 13.992 1 67.38 418 LEU B O 1
ATOM 7260 N N . ALA B 1 419 ? -31.781 14.617 13.367 1 68.12 419 ALA B N 1
ATOM 7261 C CA . ALA B 1 419 ? -32.312 15.039 14.664 1 68.12 419 ALA B CA 1
ATOM 7262 C C . ALA B 1 419 ? -31.812 14.133 15.781 1 68.12 419 ALA B C 1
ATOM 7264 O O . ALA B 1 419 ? -31.547 12.953 15.562 1 68.12 419 ALA B O 1
ATOM 7265 N N . PRO B 1 420 ? -31.469 14.797 16.906 1 61.78 420 PRO B N 1
ATOM 7266 C CA . PRO B 1 420 ? -31.094 13.953 18.031 1 61.78 420 PRO B CA 1
ATOM 7267 C C . PRO B 1 420 ? -32.094 12.836 18.297 1 61.78 420 PRO B C 1
ATOM 7269 O O . PRO B 1 420 ? -33.25 12.938 17.891 1 61.78 420 PRO B O 1
ATOM 7272 N N . ALA B 1 421 ? -31.625 11.758 18.828 1 61.09 421 ALA B N 1
ATOM 7273 C CA . ALA B 1 421 ? -32.438 10.594 19.141 1 61.09 421 ALA B CA 1
ATOM 7274 C C . ALA B 1 421 ? -33.656 10.984 19.969 1 61.09 421 ALA B C 1
ATOM 7276 O O . ALA B 1 421 ? -33.531 11.758 20.922 1 61.09 421 ALA B O 1
ATOM 7277 N N . GLY B 1 422 ? -34.875 10.688 19.641 1 59.78 422 GLY B N 1
ATOM 7278 C CA . GLY B 1 422 ? -36.094 10.906 20.422 1 59.78 422 GLY B CA 1
ATOM 7279 C C . GLY B 1 422 ? -36.844 12.141 19.984 1 59.78 422 GLY B C 1
ATOM 7280 O O . GLY B 1 422 ? -37.969 12.383 20.469 1 59.78 422 GLY B O 1
ATOM 7281 N N . THR B 1 423 ? -36.188 12.961 19.219 1 63.94 423 THR B N 1
ATOM 7282 C CA . THR B 1 423 ? -36.938 14.141 18.75 1 63.94 423 THR B CA 1
ATOM 7283 C C . THR B 1 423 ? -37.25 14.023 17.25 1 63.94 423 THR B C 1
ATOM 7285 O O . THR B 1 423 ? -36.531 13.328 16.516 1 63.94 423 THR B O 1
ATOM 7288 N N . THR B 1 424 ? -38.375 14.438 16.938 1 68.69 424 THR B N 1
ATOM 7289 C CA . THR B 1 424 ? -38.75 14.406 15.531 1 68.69 424 THR B CA 1
ATOM 7290 C C . THR B 1 424 ? -38.844 15.828 14.977 1 68.69 424 THR B C 1
ATOM 7292 O O . THR B 1 424 ? -39.531 16.672 15.547 1 68.69 424 THR B O 1
ATOM 7295 N N . ASP B 1 425 ? -38.031 16.141 14.078 1 75.12 425 ASP B N 1
ATOM 7296 C CA . ASP B 1 425 ? -38.156 17.406 13.352 1 75.12 425 ASP B CA 1
ATOM 7297 C C . ASP B 1 425 ? -39.344 17.406 12.406 1 75.12 425 ASP B C 1
ATOM 7299 O O . ASP B 1 425 ? -39.656 16.375 11.797 1 75.12 425 ASP B O 1
ATOM 7303 N N . GLU B 1 426 ? -40.094 18.453 12.539 1 77.12 426 GLU B N 1
ATOM 7304 C CA . GLU B 1 426 ? -41.125 18.656 11.539 1 77.12 426 GLU B CA 1
ATOM 7305 C C . GLU B 1 426 ? -40.781 19.812 10.609 1 77.12 426 GLU B C 1
ATOM 7307 O O . GLU B 1 426 ? -40.688 20.969 11.047 1 77.12 426 GLU B O 1
ATOM 7312 N N . ILE B 1 427 ? -40.469 19.453 9.453 1 82.75 427 ILE B N 1
ATOM 7313 C CA . ILE B 1 427 ? -40.094 20.469 8.484 1 82.75 427 ILE B CA 1
ATOM 7314 C C . ILE B 1 427 ? -41 20.422 7.266 1 82.75 427 ILE B C 1
ATOM 7316 O O . ILE B 1 427 ? -40.906 19.5 6.453 1 82.75 427 ILE B O 1
ATOM 7320 N N . TRP B 1 428 ? -41.812 21.422 7.23 1 82.94 428 TRP B N 1
ATOM 7321 C CA . TRP B 1 428 ? -42.75 21.516 6.105 1 82.94 428 TRP B CA 1
ATOM 7322 C C . TRP B 1 428 ? -42.406 22.719 5.227 1 82.94 428 TRP B C 1
ATOM 7324 O O . TRP B 1 428 ? -42.312 23.844 5.711 1 82.94 428 TRP B O 1
ATOM 7334 N N . VAL B 1 429 ? -42.219 22.406 3.996 1 83.75 429 VAL B N 1
ATOM 7335 C CA . VAL B 1 429 ? -41.938 23.453 3.014 1 83.75 429 VAL B CA 1
ATOM 7336 C C . VAL B 1 429 ? -42.875 23.312 1.824 1 83.75 429 VAL B C 1
ATOM 7338 O O . VAL B 1 429 ? -42.938 22.25 1.197 1 83.75 429 VAL B O 1
ATOM 7341 N N . ALA B 1 430 ? -43.5 24.375 1.521 1 79.19 430 ALA B N 1
ATOM 7342 C CA . ALA B 1 430 ? -44.438 24.422 0.396 1 79.19 430 ALA B CA 1
ATOM 7343 C C . ALA B 1 430 ? -45.406 23.25 0.455 1 79.19 430 ALA B C 1
ATOM 7345 O O . ALA B 1 430 ? -45.656 22.562 -0.551 1 79.19 430 ALA B O 1
ATOM 7346 N N . GLY B 1 431 ? -45.781 22.859 1.632 1 74.94 431 GLY B N 1
ATOM 7347 C CA . GLY B 1 431 ? -46.812 21.844 1.805 1 74.94 431 GLY B CA 1
ATOM 7348 C C . GLY B 1 431 ? -46.25 20.438 1.868 1 74.94 431 GLY B C 1
ATOM 7349 O O . GLY B 1 431 ? -47 19.469 2.037 1 74.94 431 GLY B O 1
ATOM 7350 N N . GLN B 1 432 ? -45.031 20.344 1.699 1 81.44 432 GLN B N 1
ATOM 7351 C CA . GLN B 1 432 ? -44.438 19.016 1.701 1 81.44 432 GLN B CA 1
ATOM 7352 C C . GLN B 1 432 ? -43.594 18.797 2.951 1 81.44 432 GLN B C 1
ATOM 7354 O O . GLN B 1 432 ? -42.812 19.672 3.35 1 81.44 432 GLN B O 1
ATOM 7359 N N . ASN B 1 433 ? -43.844 17.688 3.527 1 79.25 433 ASN B N 1
ATOM 7360 C CA . ASN B 1 433 ? -42.969 17.281 4.633 1 79.25 433 ASN B CA 1
ATOM 7361 C C . ASN B 1 433 ? -41.625 16.797 4.133 1 79.25 433 ASN B C 1
ATOM 7363 O O . ASN B 1 433 ? -41.531 15.773 3.453 1 79.25 433 ASN B O 1
ATOM 7367 N N . LEU B 1 434 ? -40.562 17.5 4.465 1 80.69 434 LEU B N 1
ATOM 7368 C CA . LEU B 1 434 ? -39.219 17.203 3.938 1 80.69 434 LEU B CA 1
ATOM 7369 C C . LEU B 1 434 ? -38.75 15.844 4.418 1 80.69 434 LEU B C 1
ATOM 7371 O O . LEU B 1 434 ? -37.844 15.25 3.799 1 80.69 434 LEU B O 1
ATOM 7375 N N . ARG B 1 435 ? -39.281 15.359 5.504 1 76.25 435 ARG B N 1
ATOM 7376 C CA . ARG B 1 435 ? -38.844 14.078 6.031 1 76.25 435 ARG B CA 1
ATOM 7377 C C . ARG B 1 435 ? -39.625 12.922 5.406 1 76.25 435 ARG B C 1
ATOM 7379 O O . ARG B 1 435 ? -39.188 11.766 5.469 1 76.25 435 ARG B O 1
ATOM 7386 N N . ALA B 1 436 ? -40.75 13.234 4.812 1 73.94 436 ALA B N 1
ATOM 7387 C CA . ALA B 1 436 ? -41.594 12.203 4.25 1 73.94 436 ALA B CA 1
ATOM 7388 C C . ALA B 1 436 ? -41.312 11.992 2.766 1 73.94 436 ALA B C 1
ATOM 7390 O O . ALA B 1 436 ? -41.688 10.977 2.188 1 73.94 436 ALA B O 1
ATOM 7391 N N . VAL B 1 437 ? -40.594 12.922 2.23 1 73.12 437 VAL B N 1
ATOM 7392 C CA . VAL B 1 437 ? -40.344 12.828 0.799 1 73.12 437 VAL B CA 1
ATOM 7393 C C . VAL B 1 437 ? -38.938 12.273 0.577 1 73.12 437 VAL B C 1
ATOM 7395 O O . VAL B 1 437 ? -38.125 12.234 1.503 1 73.12 437 VAL B O 1
ATOM 7398 N N . ALA B 1 438 ? -38.781 11.734 -0.623 1 72.88 438 ALA B N 1
ATOM 7399 C CA . ALA B 1 438 ? -37.438 11.289 -0.984 1 72.88 438 ALA B CA 1
ATOM 7400 C C . ALA B 1 438 ? -36.406 12.406 -0.791 1 72.88 438 ALA B C 1
ATOM 7402 O O . ALA B 1 438 ? -36.688 13.57 -1.074 1 72.88 438 ALA B O 1
ATOM 7403 N N . PRO B 1 439 ? -35.312 12.039 -0.191 1 71.38 439 PRO B N 1
ATOM 7404 C CA . PRO B 1 439 ? -34.312 13.062 0.107 1 71.38 439 PRO B CA 1
ATOM 7405 C C . PRO B 1 439 ? -34 13.977 -1.083 1 71.38 439 PRO B C 1
ATOM 7407 O O . PRO B 1 439 ? -33.844 15.188 -0.911 1 71.38 439 PRO B O 1
ATOM 7410 N N . SER B 1 440 ? -34.094 13.398 -2.188 1 73.75 440 SER B N 1
ATOM 7411 C CA . SER B 1 440 ? -33.812 14.203 -3.377 1 73.75 440 SER B CA 1
ATOM 7412 C C . SER B 1 440 ? -34.938 15.227 -3.619 1 73.75 440 SER B C 1
ATOM 7414 O O . SER B 1 440 ? -34.656 16.359 -3.994 1 73.75 440 SER B O 1
ATOM 7416 N N . ASP B 1 441 ? -36.156 14.875 -3.314 1 75.25 441 ASP B N 1
ATOM 7417 C CA . ASP B 1 441 ? -37.281 15.766 -3.543 1 75.25 441 ASP B CA 1
ATOM 7418 C C . ASP B 1 441 ? -37.312 16.875 -2.494 1 75.25 441 ASP B C 1
ATOM 7420 O O . ASP B 1 441 ? -37.719 18.016 -2.799 1 75.25 441 ASP B O 1
ATOM 7424 N N . GLY B 1 442 ? -36.969 16.516 -1.369 1 76.62 442 GLY B N 1
ATOM 7425 C CA . GLY B 1 442 ? -36.906 17.516 -0.322 1 76.62 442 GLY B CA 1
ATOM 7426 C C . GLY B 1 442 ? -35.844 18.578 -0.575 1 76.62 442 GLY B C 1
ATOM 7427 O O . GLY B 1 442 ? -36.062 19.766 -0.316 1 76.62 442 GLY B O 1
ATOM 7428 N N . ARG B 1 443 ? -34.875 18.109 -1.19 1 79.38 443 ARG B N 1
ATOM 7429 C CA . ARG B 1 443 ? -33.75 19.031 -1.406 1 79.38 443 ARG B CA 1
ATOM 7430 C C . ARG B 1 443 ? -34.031 19.969 -2.57 1 79.38 443 ARG B C 1
ATOM 7432 O O . ARG B 1 443 ? -33.375 21.016 -2.703 1 79.38 443 ARG B O 1
ATOM 7439 N N . ALA B 1 444 ? -34.969 19.656 -3.268 1 82.94 444 ALA B N 1
ATOM 7440 C CA . ALA B 1 444 ? -35.406 20.547 -4.344 1 82.94 444 ALA B CA 1
ATOM 7441 C C . ALA B 1 444 ? -36.094 21.781 -3.789 1 82.94 444 ALA B C 1
ATOM 7443 O O . ALA B 1 444 ? -36.188 22.812 -4.457 1 82.94 444 ALA B O 1
ATOM 7444 N N . LEU B 1 445 ? -36.531 21.688 -2.57 1 86.88 445 LEU B N 1
ATOM 7445 C CA . LEU B 1 445 ? -37.375 22.734 -1.995 1 86.88 445 LEU B CA 1
ATOM 7446 C C . LEU B 1 445 ? -36.531 23.688 -1.146 1 86.88 445 LEU B C 1
ATOM 7448 O O . LEU B 1 445 ? -37 24.75 -0.732 1 86.88 445 LEU B O 1
ATOM 7452 N N . VAL B 1 446 ? -35.312 23.328 -0.958 1 90.81 446 VAL B N 1
ATOM 7453 C CA . VAL B 1 446 ? -34.5 24.141 -0.078 1 90.81 446 VAL B CA 1
ATOM 7454 C C . VAL B 1 446 ? -33.156 24.422 -0.75 1 90.81 446 VAL B C 1
ATOM 7456 O O . VAL B 1 446 ? -32.5 23.516 -1.253 1 90.81 446 VAL B O 1
ATOM 7459 N N . GLY B 1 447 ? -32.781 25.656 -0.877 1 92.5 447 GLY B N 1
ATOM 7460 C CA . GLY B 1 447 ? -31.438 26.047 -1.302 1 92.5 447 GLY B CA 1
ATOM 7461 C C . GLY B 1 447 ? -30.547 26.469 -0.148 1 92.5 447 GLY B C 1
ATOM 7462 O O . GLY B 1 447 ? -31 27.141 0.778 1 92.5 447 GLY B O 1
ATOM 7463 N N . LEU B 1 448 ? -29.328 25.969 -0.165 1 93 448 LEU B N 1
ATOM 7464 C CA . LEU B 1 448 ? -28.406 26.312 0.912 1 93 448 LEU B CA 1
ATOM 7465 C C . LEU B 1 448 ? -27.109 26.891 0.356 1 93 448 LEU B C 1
ATOM 7467 O O . LEU B 1 448 ? -26.5 26.328 -0.552 1 93 448 LEU B O 1
ATOM 7471 N N . ALA B 1 449 ? -26.75 28.031 0.805 1 93.81 449 ALA B N 1
ATOM 7472 C CA . ALA B 1 449 ? -25.453 28.656 0.529 1 93.81 449 ALA B CA 1
ATOM 7473 C C . ALA B 1 449 ? -24.719 28.969 1.823 1 93.81 449 ALA B C 1
ATOM 7475 O O . ALA B 1 449 ? -25.156 29.797 2.621 1 93.81 449 ALA B O 1
ATOM 7476 N N . THR B 1 450 ? -23.641 28.297 2.033 1 91.31 450 THR B N 1
ATOM 7477 C CA . THR B 1 450 ? -22.875 28.5 3.252 1 91.31 450 THR B CA 1
ATOM 7478 C C . THR B 1 450 ? -21.469 29 2.926 1 91.31 450 THR B C 1
ATOM 7480 O O . THR B 1 450 ? -20.953 28.766 1.828 1 91.31 450 THR B O 1
ATOM 7483 N N . ARG B 1 451 ? -20.969 29.719 3.873 1 89.56 451 ARG B N 1
ATOM 7484 C CA . ARG B 1 451 ? -19.562 30.109 3.768 1 89.56 451 ARG B CA 1
ATOM 7485 C C . ARG B 1 451 ? -18.656 28.891 3.723 1 89.56 451 ARG B C 1
ATOM 7487 O O . ARG B 1 451 ? -18.859 27.922 4.453 1 89.56 451 ARG B O 1
ATOM 7494 N N . GLY B 1 452 ? -17.734 28.938 2.859 1 83.38 452 GLY B N 1
ATOM 7495 C CA . GLY B 1 452 ? -16.719 27.891 2.816 1 83.38 452 GLY B CA 1
ATOM 7496 C C . GLY B 1 452 ? -17.203 26.625 2.119 1 83.38 452 GLY B C 1
ATOM 7497 O O . GLY B 1 452 ? -16.672 25.547 2.357 1 83.38 452 GLY B O 1
ATOM 7498 N N . THR B 1 453 ? -18.172 26.766 1.339 1 84.81 453 THR B N 1
ATOM 7499 C CA . THR B 1 453 ? -18.656 25.609 0.586 1 84.81 453 THR B CA 1
ATOM 7500 C C . THR B 1 453 ? -17.547 25.031 -0.276 1 84.81 453 THR B C 1
ATOM 7502 O O . THR B 1 453 ? -16.844 25.766 -0.972 1 84.81 453 THR B O 1
ATOM 7505 N N . VAL B 1 454 ? -17.344 23.703 -0.115 1 85.94 454 VAL B N 1
ATOM 7506 C CA . VAL B 1 454 ? -16.375 22.984 -0.939 1 85.94 454 VAL B CA 1
ATOM 7507 C C . VAL B 1 454 ? -17.094 22.375 -2.145 1 85.94 454 VAL B C 1
ATOM 7509 O O . VAL B 1 454 ? -18.141 21.734 -1.999 1 85.94 454 VAL B O 1
ATOM 7512 N N . PHE B 1 455 ? -16.516 22.672 -3.291 1 87.94 455 PHE B N 1
ATOM 7513 C CA . PHE B 1 455 ? -17.156 22.203 -4.512 1 87.94 455 PHE B CA 1
ATOM 7514 C C . PHE B 1 455 ? -16.484 20.938 -5.023 1 87.94 455 PHE B C 1
ATOM 7516 O O . PHE B 1 455 ? -15.281 20.734 -4.816 1 87.94 455 PHE B O 1
ATOM 7523 N N . GLU B 1 456 ? -17.25 20.141 -5.59 1 85.19 456 GLU B N 1
ATOM 7524 C CA . GLU B 1 456 ? -16.781 18.922 -6.223 1 85.19 456 GLU B CA 1
ATOM 7525 C C . GLU B 1 456 ? -16.047 19.203 -7.531 1 85.19 456 GLU B C 1
ATOM 7527 O O . GLU B 1 456 ? -16.125 20.328 -8.047 1 85.19 456 GLU B O 1
ATOM 7532 N N . ARG B 1 457 ? -15.383 18.219 -8 1 84.81 457 ARG B N 1
ATOM 7533 C CA . ARG B 1 457 ? -14.719 18.328 -9.297 1 84.81 457 ARG B CA 1
ATOM 7534 C C . ARG B 1 457 ? -15.727 18.297 -10.438 1 84.81 457 ARG B C 1
ATOM 7536 O O . ARG B 1 457 ? -16.688 17.531 -10.406 1 84.81 457 ARG B O 1
ATOM 7543 N N . GLY B 1 458 ? -15.531 19.188 -11.406 1 85.44 458 GLY B N 1
ATOM 7544 C CA . GLY B 1 458 ? -16.406 19.297 -12.562 1 85.44 458 GLY B CA 1
ATOM 7545 C C . GLY B 1 458 ? -16.422 20.688 -13.164 1 85.44 458 GLY B C 1
ATOM 7546 O O . GLY B 1 458 ? -15.633 21.547 -12.789 1 85.44 458 GLY B O 1
ATOM 7547 N N . THR B 1 459 ? -17.375 20.875 -13.961 1 88.94 459 THR B N 1
ATOM 7548 C CA . THR B 1 459 ? -17.453 22.172 -14.625 1 88.94 459 THR B CA 1
ATOM 7549 C C . THR B 1 459 ? -18.297 23.141 -13.812 1 88.94 459 THR B C 1
ATOM 7551 O O . THR B 1 459 ? -19.094 22.734 -12.977 1 88.94 459 THR B O 1
ATOM 7554 N N . LEU B 1 460 ? -18.078 24.406 -14.094 1 90.88 460 LEU B N 1
ATOM 7555 C CA . LEU B 1 460 ? -18.875 25.469 -13.469 1 90.88 460 LEU B CA 1
ATOM 7556 C C . LEU B 1 460 ? -20.375 25.25 -13.742 1 90.88 460 LEU B C 1
ATOM 7558 O O . LEU B 1 460 ? -21.203 25.406 -12.852 1 90.88 460 LEU B O 1
ATOM 7562 N N . ARG B 1 461 ? -20.625 24.906 -14.922 1 89.69 461 ARG B N 1
ATOM 7563 C CA . ARG B 1 461 ? -22.016 24.703 -15.32 1 89.69 461 ARG B CA 1
ATOM 7564 C C . ARG B 1 461 ? -22.625 23.516 -14.57 1 89.69 461 ARG B C 1
ATOM 7566 O O . ARG B 1 461 ? -23.781 23.594 -14.125 1 89.69 461 ARG B O 1
ATOM 7573 N N . ARG B 1 462 ? -21.922 22.516 -14.445 1 87.5 462 ARG B N 1
ATOM 7574 C CA . ARG B 1 462 ? -22.406 21.328 -13.742 1 87.5 462 ARG B CA 1
ATOM 7575 C C . ARG B 1 462 ? -22.625 21.625 -12.266 1 87.5 462 ARG B C 1
ATOM 7577 O O . ARG B 1 462 ? -23.578 21.141 -11.656 1 87.5 462 ARG B O 1
ATOM 7584 N N . ALA B 1 463 ? -21.688 22.359 -11.742 1 88.44 463 ALA B N 1
ATOM 7585 C CA . ALA B 1 463 ? -21.797 22.719 -10.328 1 88.44 463 ALA B CA 1
ATOM 7586 C C . ALA B 1 463 ? -23.078 23.484 -10.047 1 88.44 463 ALA B C 1
ATOM 7588 O O . ALA B 1 463 ? -23.656 23.359 -8.969 1 88.44 463 ALA B O 1
ATOM 7589 N N . LEU B 1 464 ? -23.453 24.25 -11.023 1 89.94 464 LEU B N 1
ATOM 7590 C CA . LEU B 1 464 ? -24.641 25.062 -10.875 1 89.94 464 LEU B CA 1
ATOM 7591 C C . LEU B 1 464 ? -25.906 24.219 -11.07 1 89.94 464 LEU B C 1
ATOM 7593 O O . LEU B 1 464 ? -26.906 24.422 -10.367 1 89.94 464 LEU B O 1
ATOM 7597 N N . ARG B 1 465 ? -25.891 23.266 -11.922 1 87 465 ARG B N 1
ATOM 7598 C CA . ARG B 1 465 ? -27.094 22.594 -12.398 1 87 465 ARG B CA 1
ATOM 7599 C C . ARG B 1 465 ? -27.422 21.391 -11.531 1 87 465 ARG B C 1
ATOM 7601 O O . ARG B 1 465 ? -28.344 20.625 -11.844 1 87 465 ARG B O 1
ATOM 7608 N N . TYR B 1 466 ? -26.75 21.188 -10.508 1 81.5 466 TYR B N 1
ATOM 7609 C CA . TYR B 1 466 ? -26.984 20 -9.711 1 81.5 466 TYR B CA 1
ATOM 7610 C C . TYR B 1 466 ? -28.422 19.922 -9.227 1 81.5 466 TYR B C 1
ATOM 7612 O O . TYR B 1 466 ? -29.047 18.859 -9.289 1 81.5 466 TYR B O 1
ATOM 7620 N N . ARG B 1 467 ? -28.953 20.984 -8.852 1 79.88 467 ARG B N 1
ATOM 7621 C CA . ARG B 1 467 ? -30.297 21.016 -8.281 1 79.88 467 ARG B CA 1
ATOM 7622 C C . ARG B 1 467 ? -31.344 20.766 -9.352 1 79.88 467 ARG B C 1
ATOM 7624 O O . ARG B 1 467 ? -32.344 20.078 -9.109 1 79.88 467 ARG B O 1
ATOM 7631 N N . ARG B 1 468 ? -31.109 21.406 -10.422 1 85.44 468 ARG B N 1
ATOM 7632 C CA . ARG B 1 468 ? -32.062 21.312 -11.531 1 85.44 468 ARG B CA 1
ATOM 7633 C C . ARG B 1 468 ? -31.344 21.109 -12.859 1 85.44 468 ARG B C 1
ATOM 7635 O O . ARG B 1 468 ? -31.188 22.062 -13.633 1 85.44 468 ARG B O 1
ATOM 7642 N N . PRO B 1 469 ? -31.031 19.812 -13.148 1 81.19 469 PRO B N 1
ATOM 7643 C CA . PRO B 1 469 ? -30.281 19.562 -14.383 1 81.19 469 PRO B CA 1
ATOM 7644 C C . PRO B 1 469 ? -31.141 19.734 -15.633 1 81.19 469 PRO B C 1
ATOM 7646 O O . PRO B 1 469 ? -30.594 19.844 -16.734 1 81.19 469 PRO B O 1
ATOM 7649 N N . ASP B 1 470 ? -32.406 19.922 -15.445 1 82.06 470 ASP B N 1
ATOM 7650 C CA . ASP B 1 470 ? -33.344 19.969 -16.562 1 82.06 470 ASP B CA 1
ATOM 7651 C C . ASP B 1 470 ? -33.438 21.391 -17.125 1 82.06 470 ASP B C 1
ATOM 7653 O O . ASP B 1 470 ? -33.906 21.578 -18.25 1 82.06 470 ASP B O 1
ATOM 7657 N N . LEU B 1 471 ? -33 22.344 -16.328 1 82.56 471 LEU B N 1
ATOM 7658 C CA . LEU B 1 471 ? -33.125 23.719 -16.781 1 82.56 471 LEU B CA 1
ATOM 7659 C C . LEU B 1 471 ? -32.094 24.031 -17.859 1 82.56 471 LEU B C 1
ATOM 7661 O O . LEU B 1 471 ? -31.047 23.391 -17.922 1 82.56 471 LEU B O 1
ATOM 7665 N N . ASP B 1 472 ? -32.312 24.906 -18.656 1 85.5 472 ASP B N 1
ATOM 7666 C CA . ASP B 1 472 ? -31.516 25.188 -19.844 1 85.5 472 ASP B CA 1
ATOM 7667 C C . ASP B 1 472 ? -30.312 26.047 -19.5 1 85.5 472 ASP B C 1
ATOM 7669 O O . ASP B 1 472 ? -30.219 26.594 -18.391 1 85.5 472 ASP B O 1
ATOM 7673 N N . ASP B 1 473 ? -29.469 26.25 -20.484 1 88.44 473 ASP B N 1
ATOM 7674 C CA . ASP B 1 473 ? -28.219 26.969 -20.328 1 88.44 473 ASP B CA 1
ATOM 7675 C C . ASP B 1 473 ? -28.453 28.453 -20.141 1 88.44 473 ASP B C 1
ATOM 7677 O O . ASP B 1 473 ? -27.703 29.125 -19.438 1 88.44 473 ASP B O 1
ATOM 7681 N N . ALA B 1 474 ? -29.531 28.891 -20.703 1 90.31 474 ALA B N 1
ATOM 7682 C CA . ALA B 1 474 ? -29.828 30.312 -20.578 1 90.31 474 ALA B CA 1
ATOM 7683 C C . ALA B 1 474 ? -30.156 30.688 -19.141 1 90.31 474 ALA B C 1
ATOM 7685 O O . ALA B 1 474 ? -29.766 31.75 -18.656 1 90.31 474 ALA B O 1
ATOM 7686 N N . THR B 1 475 ? -30.875 29.844 -18.547 1 91.62 475 THR B N 1
ATOM 7687 C CA . THR B 1 475 ? -31.203 30.078 -17.141 1 91.62 475 THR B CA 1
ATOM 7688 C C . THR B 1 475 ? -29.953 30.094 -16.281 1 91.62 475 THR B C 1
ATOM 7690 O O . THR B 1 475 ? -29.828 30.906 -15.359 1 91.62 475 THR B O 1
ATOM 7693 N N . ALA B 1 476 ? -29.047 29.172 -16.609 1 92.56 476 ALA B N 1
ATOM 7694 C CA . ALA B 1 476 ? -27.781 29.125 -15.867 1 92.56 476 ALA B CA 1
ATOM 7695 C C . ALA B 1 476 ? -27 30.406 -16.031 1 92.56 476 ALA B C 1
ATOM 7697 O O . ALA B 1 476 ? -26.469 30.953 -15.047 1 92.56 476 ALA B O 1
ATOM 7698 N N . ASP B 1 477 ? -26.938 30.906 -17.234 1 92.44 477 ASP B N 1
ATOM 7699 C CA . ASP B 1 477 ? -26.188 32.125 -17.5 1 92.44 477 ASP B CA 1
ATOM 7700 C C . ASP B 1 477 ? -26.812 33.312 -16.781 1 92.44 477 ASP B C 1
ATOM 7702 O O . ASP B 1 477 ? -26.109 34.219 -16.281 1 92.44 477 ASP B O 1
ATOM 7706 N N . ALA B 1 478 ? -28.109 33.344 -16.719 1 93.06 478 ALA B N 1
ATOM 7707 C CA . ALA B 1 478 ? -28.812 34.406 -16.047 1 93.06 478 ALA B CA 1
ATOM 7708 C C . ALA B 1 478 ? -28.5 34.406 -14.547 1 93.06 478 ALA B C 1
ATOM 7710 O O . ALA B 1 478 ? -28.375 35.469 -13.938 1 93.06 478 ALA B O 1
ATOM 7711 N N . VAL B 1 479 ? -28.438 33.25 -14.016 1 94.19 479 VAL B N 1
ATOM 7712 C CA . VAL B 1 479 ? -28.156 33.156 -12.586 1 94.19 479 VAL B CA 1
ATOM 7713 C C . VAL B 1 479 ? -26.719 33.594 -12.305 1 94.19 479 VAL B C 1
ATOM 7715 O O . VAL B 1 479 ? -26.453 34.281 -11.312 1 94.19 479 VAL B O 1
ATOM 7718 N N . PHE B 1 480 ? -25.766 33.219 -13.211 1 94.69 480 PHE B N 1
ATOM 7719 C CA . PHE B 1 480 ? -24.391 33.688 -13.07 1 94.69 480 PHE B CA 1
ATOM 7720 C C . PHE B 1 480 ? -24.328 35.188 -13.07 1 94.69 480 PHE B C 1
ATOM 7722 O O . PHE B 1 480 ? -23.609 35.781 -12.266 1 94.69 480 PHE B O 1
ATOM 7729 N N . GLU B 1 481 ? -25.047 35.75 -13.898 1 93.12 481 GLU B N 1
ATOM 7730 C CA . GLU B 1 481 ? -25.094 37.219 -13.984 1 93.12 481 GLU B CA 1
ATOM 7731 C C . GLU B 1 481 ? -25.719 37.844 -12.742 1 93.12 481 GLU B C 1
ATOM 7733 O O . GLU B 1 481 ? -25.281 38.875 -12.273 1 93.12 481 GLU B O 1
ATOM 7738 N N . ALA B 1 482 ? -26.734 37.25 -12.273 1 93.5 482 ALA B N 1
ATOM 7739 C CA . ALA B 1 482 ? -27.453 37.781 -11.117 1 93.5 482 ALA B CA 1
ATOM 7740 C C . ALA B 1 482 ? -26.562 37.812 -9.883 1 93.5 482 ALA B C 1
ATOM 7742 O O . ALA B 1 482 ? -26.656 38.75 -9.07 1 93.5 482 ALA B O 1
ATOM 7743 N N . VAL B 1 483 ? -25.781 36.781 -9.781 1 94.69 483 VAL B N 1
ATOM 7744 C CA . VAL B 1 483 ? -24.938 36.719 -8.594 1 94.69 483 VAL B CA 1
ATOM 7745 C C . VAL B 1 483 ? -23.625 37.438 -8.852 1 94.69 483 VAL B C 1
ATOM 7747 O O . VAL B 1 483 ? -22.781 37.562 -7.953 1 94.69 483 VAL B O 1
ATOM 7750 N N . GLY B 1 484 ? -23.359 37.875 -10.062 1 93.25 484 GLY B N 1
ATOM 7751 C CA . GLY B 1 484 ? -22.172 38.656 -10.414 1 93.25 484 GLY B CA 1
ATOM 7752 C C . GLY B 1 484 ? -20.953 37.781 -10.703 1 93.25 484 GLY B C 1
ATOM 7753 O O . GLY B 1 484 ? -19.828 38.188 -10.461 1 93.25 484 GLY B O 1
ATOM 7754 N N . LEU B 1 485 ? -21.141 36.562 -11.047 1 93.81 485 LEU B N 1
ATOM 7755 C CA . LEU B 1 485 ? -20.031 35.688 -11.414 1 93.81 485 LEU B CA 1
ATOM 7756 C C . LEU B 1 485 ? -19.766 35.75 -12.922 1 93.81 485 LEU B C 1
ATOM 7758 O O . LEU B 1 485 ? -20.547 35.219 -13.711 1 93.81 485 LEU B O 1
ATOM 7762 N N . ASP B 1 486 ? -18.688 36.375 -13.25 1 91.56 486 ASP B N 1
ATOM 7763 C CA . ASP B 1 486 ? -18.328 36.5 -14.656 1 91.56 486 ASP B CA 1
ATOM 7764 C C . ASP B 1 486 ? -17.625 35.25 -15.164 1 91.56 486 ASP B C 1
ATOM 7766 O O . ASP B 1 486 ? -16.406 35.156 -15.117 1 91.56 486 ASP B O 1
ATOM 7770 N N . VAL B 1 487 ? -18.391 34.438 -15.766 1 90.75 487 VAL B N 1
ATOM 7771 C CA . VAL B 1 487 ? -17.875 33.188 -16.25 1 90.75 487 VAL B CA 1
ATOM 7772 C C . VAL B 1 487 ? -17.031 33.406 -17.5 1 90.75 487 VAL B C 1
ATOM 7774 O O . VAL B 1 487 ? -16.156 32.594 -17.828 1 90.75 487 VAL B O 1
ATOM 7777 N N . GLY B 1 488 ? -17.172 34.469 -18.172 1 87.75 488 GLY B N 1
ATOM 7778 C CA . GLY B 1 488 ? -16.438 34.781 -19.375 1 87.75 488 GLY B CA 1
ATOM 7779 C C . GLY B 1 488 ? -14.977 35.094 -19.125 1 87.75 488 GLY B C 1
ATOM 7780 O O . GLY B 1 488 ? -14.156 35.031 -20.047 1 87.75 488 GLY B O 1
ATOM 7781 N N . ARG B 1 489 ? -14.672 35.375 -17.984 1 87.69 489 ARG B N 1
ATOM 7782 C CA . ARG B 1 489 ? -13.289 35.719 -17.672 1 87.69 489 ARG B CA 1
ATOM 7783 C C . ARG B 1 489 ? -12.406 34.469 -17.734 1 87.69 489 ARG B C 1
ATOM 7785 O O . ARG B 1 489 ? -11.188 34.562 -17.891 1 87.69 489 ARG B O 1
ATOM 7792 N N . PHE B 1 490 ? -13.047 33.375 -17.609 1 90.88 490 PHE B N 1
ATOM 7793 C CA . PHE B 1 490 ? -12.305 32.125 -17.688 1 90.88 490 PHE B CA 1
ATOM 7794 C C . PHE B 1 490 ? -12.172 31.656 -19.141 1 90.88 490 PHE B C 1
ATOM 7796 O O . PHE B 1 490 ? -13.117 31.797 -19.922 1 90.88 490 PHE B O 1
ATOM 7803 N N . PRO B 1 491 ? -11.086 31.141 -19.516 1 88 491 PRO B N 1
ATOM 7804 C CA . PRO B 1 491 ? -10.852 30.703 -20.906 1 88 491 PRO B CA 1
ATOM 7805 C C . PRO B 1 491 ? -11.906 29.719 -21.391 1 88 491 PRO B C 1
ATOM 7807 O O . PRO B 1 491 ? -12.32 29.766 -22.547 1 88 491 PRO B O 1
ATOM 7810 N N . ASP B 1 492 ? -12.391 28.859 -20.547 1 91.19 492 ASP B N 1
ATOM 7811 C CA . ASP B 1 492 ? -13.344 27.828 -20.969 1 91.19 492 ASP B CA 1
ATOM 7812 C C . ASP B 1 492 ? -14.766 28.203 -20.562 1 91.19 492 ASP B C 1
ATOM 7814 O O . ASP B 1 492 ? -15.672 27.375 -20.641 1 91.19 492 ASP B O 1
ATOM 7818 N N . GLY B 1 493 ? -14.875 29.406 -20.047 1 90.81 493 GLY B N 1
ATOM 7819 C CA . GLY B 1 493 ? -16.203 29.875 -19.688 1 90.81 493 GLY B CA 1
ATOM 7820 C C . GLY B 1 493 ? -16.891 28.953 -18.688 1 90.81 493 GLY B C 1
ATOM 7821 O O . GLY B 1 493 ? -16.312 28.562 -17.672 1 90.81 493 GLY B O 1
ATOM 7822 N N . PRO B 1 494 ? -18.172 28.625 -19.078 1 88.94 494 PRO B N 1
ATOM 7823 C CA . PRO B 1 494 ? -18.953 27.766 -18.172 1 88.94 494 PRO B CA 1
ATOM 7824 C C . PRO B 1 494 ? -18.406 26.344 -18.109 1 88.94 494 PRO B C 1
ATOM 7826 O O . PRO B 1 494 ? -18.766 25.578 -17.219 1 88.94 494 PRO B O 1
ATOM 7829 N N . ARG B 1 495 ? -17.484 26.047 -18.969 1 89.75 495 ARG B N 1
ATOM 7830 C CA . ARG B 1 495 ? -16.922 24.703 -19.016 1 89.75 495 ARG B CA 1
ATOM 7831 C C . ARG B 1 495 ? -15.609 24.641 -18.25 1 89.75 495 ARG B C 1
ATOM 7833 O O . ARG B 1 495 ? -14.922 23.625 -18.266 1 89.75 495 ARG B O 1
ATOM 7840 N N . THR B 1 496 ? -15.359 25.703 -17.562 1 89.62 496 THR B N 1
ATOM 7841 C CA . THR B 1 496 ? -14.156 25.703 -16.734 1 89.62 496 THR B CA 1
ATOM 7842 C C . THR B 1 496 ? -14.227 24.609 -15.68 1 89.62 496 THR B C 1
ATOM 7844 O O . THR B 1 496 ? -15.242 24.453 -14.992 1 89.62 496 THR B O 1
ATOM 7847 N N . VAL B 1 497 ? -13.203 23.875 -15.617 1 89.12 497 VAL B N 1
ATOM 7848 C CA . VAL B 1 497 ? -13.18 22.719 -14.711 1 89.12 497 VAL B CA 1
ATOM 7849 C C . VAL B 1 497 ? -12.711 23.172 -13.328 1 89.12 497 VAL B C 1
ATOM 7851 O O . VAL B 1 497 ? -11.672 23.812 -13.188 1 89.12 497 VAL B O 1
ATOM 7854 N N . LEU B 1 498 ? -13.609 22.859 -12.367 1 87.88 498 LEU B N 1
ATOM 7855 C CA . LEU B 1 498 ? -13.266 23.094 -10.969 1 87.88 498 LEU B CA 1
ATOM 7856 C C . LEU B 1 498 ? -12.531 21.891 -10.383 1 87.88 498 LEU B C 1
ATOM 7858 O O . LEU B 1 498 ? -12.891 20.75 -10.648 1 87.88 498 LEU B O 1
ATOM 7862 N N . ARG B 1 499 ? -11.453 22.109 -9.797 1 80.81 499 ARG B N 1
ATOM 7863 C CA . ARG B 1 499 ? -10.734 21.078 -9.047 1 80.81 499 ARG B CA 1
ATOM 7864 C C . ARG B 1 499 ? -11.195 21.031 -7.598 1 80.81 499 ARG B C 1
ATOM 7866 O O . ARG B 1 499 ? -12.109 21.75 -7.207 1 80.81 499 ARG B O 1
ATOM 7873 N N . ALA B 1 500 ? -10.633 20.141 -6.777 1 72 500 ALA B N 1
ATOM 7874 C CA . ALA B 1 500 ? -11.023 20.016 -5.375 1 72 500 ALA B CA 1
ATOM 7875 C C . ALA B 1 500 ? -10.914 21.359 -4.648 1 72 500 ALA B C 1
ATOM 7877 O O . ALA B 1 500 ? -9.961 22.109 -4.848 1 72 500 ALA B O 1
ATOM 7878 N N . GLY B 1 501 ? -11.914 21.703 -4.02 1 73.94 501 GLY B N 1
ATOM 7879 C CA . GLY B 1 501 ? -11.938 22.922 -3.217 1 73.94 501 GLY B CA 1
ATOM 7880 C C . GLY B 1 501 ? -12.445 24.125 -3.977 1 73.94 501 GLY B C 1
ATOM 7881 O O . GLY B 1 501 ? -12.641 25.203 -3.396 1 73.94 501 GLY B O 1
ATOM 7882 N N . GLY B 1 502 ? -12.656 23.984 -5.273 1 81.25 502 GLY B N 1
ATOM 7883 C CA . GLY B 1 502 ? -13.234 25.078 -6.051 1 81.25 502 GLY B CA 1
ATOM 7884 C C . GLY B 1 502 ? -12.203 25.812 -6.879 1 81.25 502 GLY B C 1
ATOM 7885 O O . GLY B 1 502 ? -12.531 26.812 -7.523 1 81.25 502 GLY B O 1
ATOM 7886 N N . GLU B 1 503 ? -10.953 25.328 -6.875 1 82.62 503 GLU B N 1
ATOM 7887 C CA . GLU B 1 503 ? -9.938 25.969 -7.715 1 82.62 503 GLU B CA 1
ATOM 7888 C C . GLU B 1 503 ? -10.32 25.875 -9.195 1 82.62 503 GLU B C 1
ATOM 7890 O O . GLU B 1 503 ? -10.898 24.875 -9.633 1 82.62 503 GLU B O 1
ATOM 7895 N N . PRO B 1 504 ? -10.148 27.078 -9.82 1 87.62 504 PRO B N 1
ATOM 7896 C CA . PRO B 1 504 ? -9.328 28.281 -9.609 1 87.62 504 PRO B CA 1
ATOM 7897 C C . PRO B 1 504 ? -10.141 29.453 -9.086 1 87.62 504 PRO B C 1
ATOM 7899 O O . PRO B 1 504 ? -9.664 30.594 -9.117 1 87.62 504 PRO B O 1
ATOM 7902 N N . LEU B 1 505 ? -11.281 29.266 -8.586 1 89.5 505 LEU B N 1
ATOM 7903 C CA . LEU B 1 505 ? -12.125 30.359 -8.141 1 89.5 505 LEU B CA 1
ATOM 7904 C C . LEU B 1 505 ? -11.539 31.031 -6.902 1 89.5 505 LEU B C 1
ATOM 7906 O O . LEU B 1 505 ? -10.992 30.359 -6.031 1 89.5 505 LEU B O 1
ATOM 7910 N N . THR B 1 506 ? -11.617 32.312 -6.906 1 89.94 506 THR B N 1
ATOM 7911 C CA . THR B 1 506 ? -11.281 33.031 -5.688 1 89.94 506 THR B CA 1
ATOM 7912 C C . THR B 1 506 ? -12.328 32.781 -4.605 1 89.94 506 THR B C 1
ATOM 7914 O O . THR B 1 506 ? -13.367 32.188 -4.863 1 89.94 506 THR B O 1
ATOM 7917 N N . VAL B 1 507 ? -12.031 33.219 -3.434 1 90.81 507 VAL B N 1
ATOM 7918 C CA . VAL B 1 507 ? -12.938 33.031 -2.309 1 90.81 507 VAL B CA 1
ATOM 7919 C C . VAL B 1 507 ? -14.273 33.719 -2.609 1 90.81 507 VAL B C 1
ATOM 7921 O O . VAL B 1 507 ? -15.336 33.156 -2.346 1 90.81 507 VAL B O 1
ATOM 7924 N N . ASP B 1 508 ? -14.18 34.969 -3.133 1 92.94 508 ASP B N 1
ATOM 7925 C CA . ASP B 1 508 ? -15.367 35.719 -3.498 1 92.94 508 ASP B CA 1
ATOM 7926 C C . ASP B 1 508 ? -16.172 35 -4.582 1 92.94 508 ASP B C 1
ATOM 7928 O O . ASP B 1 508 ? -17.391 34.906 -4.5 1 92.94 508 ASP B O 1
ATOM 7932 N N . GLU B 1 509 ? -15.492 34.5 -5.57 1 93.12 509 GLU B N 1
ATOM 7933 C CA . GLU B 1 509 ? -16.141 33.812 -6.676 1 93.12 509 GLU B CA 1
ATOM 7934 C C . GLU B 1 509 ? -16.797 32.5 -6.203 1 93.12 509 GLU B C 1
ATOM 7936 O O . GLU B 1 509 ? -17.859 32.125 -6.684 1 93.12 509 GLU B O 1
ATOM 7941 N N . ARG B 1 510 ? -16.156 31.844 -5.312 1 93.25 510 ARG B N 1
ATOM 7942 C CA . ARG B 1 510 ? -16.719 30.625 -4.75 1 93.25 510 ARG B CA 1
ATOM 7943 C C . ARG B 1 510 ? -18 30.922 -3.984 1 93.25 510 ARG B C 1
ATOM 7945 O O . ARG B 1 510 ? -18.969 30.156 -4.047 1 93.25 510 ARG B O 1
ATOM 7952 N N . ALA B 1 511 ? -17.953 31.984 -3.236 1 94.5 511 ALA B N 1
ATOM 7953 C CA . ALA B 1 511 ? -19.156 32.406 -2.508 1 94.5 511 ALA B CA 1
ATOM 7954 C C . ALA B 1 511 ? -20.297 32.719 -3.467 1 94.5 511 ALA B C 1
ATOM 7956 O O . ALA B 1 511 ? -21.453 32.375 -3.209 1 94.5 511 ALA B O 1
ATOM 7957 N N . ARG B 1 512 ? -19.953 33.375 -4.555 1 95.12 512 ARG B N 1
ATOM 7958 C CA . ARG B 1 512 ? -20.969 33.719 -5.559 1 95.12 512 ARG B CA 1
ATOM 7959 C C . ARG B 1 512 ? -21.531 32.438 -6.199 1 95.12 512 ARG B C 1
ATOM 7961 O O . ARG B 1 512 ? -22.734 32.375 -6.469 1 95.12 512 ARG B O 1
ATOM 7968 N N . LEU B 1 513 ? -20.656 31.531 -6.473 1 93.06 513 LEU B N 1
ATOM 7969 C CA . LEU B 1 513 ? -21.109 30.266 -7.051 1 93.06 513 LEU B CA 1
ATOM 7970 C C . LEU B 1 513 ? -22.016 29.516 -6.078 1 93.06 513 LEU B C 1
ATOM 7972 O O . LEU B 1 513 ? -22.984 28.891 -6.488 1 93.06 513 LEU B O 1
ATOM 7976 N N . ALA B 1 514 ? -21.641 29.469 -4.809 1 93.94 514 ALA B N 1
ATOM 7977 C CA . ALA B 1 514 ? -22.484 28.844 -3.793 1 93.94 514 ALA B CA 1
ATOM 7978 C C . ALA B 1 514 ? -23.875 29.453 -3.777 1 93.94 514 ALA B C 1
ATOM 7980 O O . ALA B 1 514 ? -24.875 28.734 -3.666 1 93.94 514 ALA B O 1
ATOM 7981 N N . LEU B 1 515 ? -23.891 30.734 -3.836 1 95.25 515 LEU B N 1
ATOM 7982 C CA . LEU B 1 515 ? -25.172 31.438 -3.881 1 95.25 515 LEU B CA 1
ATOM 7983 C C . LEU B 1 515 ? -25.938 31.094 -5.148 1 95.25 515 LEU B C 1
ATOM 7985 O O . LEU B 1 515 ? -27.141 30.859 -5.102 1 95.25 515 LEU B O 1
ATOM 7989 N N . ALA B 1 516 ? -25.234 31.141 -6.266 1 94.81 516 ALA B N 1
ATOM 7990 C CA . ALA B 1 516 ? -25.859 30.781 -7.539 1 94.81 516 ALA B CA 1
ATOM 7991 C C . ALA B 1 516 ? -26.516 29.406 -7.461 1 94.81 516 ALA B C 1
ATOM 7993 O O . ALA B 1 516 ? -27.656 29.219 -7.906 1 94.81 516 ALA B O 1
ATOM 7994 N N . ARG B 1 517 ? -25.797 28.469 -6.93 1 93 517 ARG B N 1
ATOM 7995 C CA . ARG B 1 517 ? -26.297 27.094 -6.805 1 93 517 ARG B CA 1
ATOM 7996 C C . ARG B 1 517 ? -27.516 27.047 -5.895 1 93 517 ARG B C 1
ATOM 7998 O O . ARG B 1 517 ? -28.469 26.312 -6.164 1 93 517 ARG B O 1
ATOM 8005 N N . ALA B 1 518 ? -27.5 27.766 -4.875 1 93.88 518 ALA B N 1
ATOM 8006 C CA . ALA B 1 518 ? -28.594 27.781 -3.9 1 93.88 518 ALA B CA 1
ATOM 8007 C C . ALA B 1 518 ? -29.875 28.359 -4.504 1 93.88 518 ALA B C 1
ATOM 8009 O O . ALA B 1 518 ? -30.969 27.891 -4.215 1 93.88 518 ALA B O 1
ATOM 8010 N N . VAL B 1 519 ? -29.734 29.375 -5.312 1 94.69 519 VAL B N 1
ATOM 8011 C CA . VAL B 1 519 ? -30.906 30.094 -5.812 1 94.69 519 VAL B CA 1
ATOM 8012 C C . VAL B 1 519 ? -31.406 29.438 -7.102 1 94.69 519 VAL B C 1
ATOM 8014 O O . VAL B 1 519 ? -32.531 29.719 -7.555 1 94.69 519 VAL B O 1
ATOM 8017 N N . TYR B 1 520 ? -30.547 28.609 -7.668 1 93.5 520 TYR B N 1
ATOM 8018 C CA . TYR B 1 520 ? -30.875 28 -8.945 1 93.5 520 TYR B CA 1
ATOM 8019 C C . TYR B 1 520 ? -32.188 27.203 -8.836 1 93.5 520 TYR B C 1
ATOM 8021 O O . TYR B 1 520 ? -32.312 26.328 -7.988 1 93.5 520 TYR B O 1
ATOM 8029 N N . GLY B 1 521 ? -33.156 27.484 -9.625 1 90.06 521 GLY B N 1
ATOM 8030 C CA . GLY B 1 521 ? -34.469 26.859 -9.594 1 90.06 521 GLY B CA 1
ATOM 8031 C C . GLY B 1 521 ? -35.438 27.531 -8.633 1 90.06 521 GLY B C 1
ATOM 8032 O O . GLY B 1 521 ? -36.594 27.125 -8.523 1 90.06 521 GLY B O 1
ATOM 8033 N N . GLU B 1 522 ? -35 28.5 -7.891 1 90.69 522 GLU B N 1
ATOM 8034 C CA . GLU B 1 522 ? -35.781 29.328 -6.996 1 90.69 522 GLU B CA 1
ATOM 8035 C C . GLU B 1 522 ? -36.562 28.5 -5.984 1 90.69 522 GLU B C 1
ATOM 8037 O O . GLU B 1 522 ? -37.781 28.578 -5.898 1 90.69 522 GLU B O 1
ATOM 8042 N N . PRO B 1 523 ? -35.875 27.766 -5.203 1 91.75 523 PRO B N 1
ATOM 8043 C CA . PRO B 1 523 ? -36.562 27 -4.164 1 91.75 523 PRO B CA 1
ATOM 8044 C C . PRO B 1 523 ? -37.375 27.891 -3.227 1 91.75 523 PRO B C 1
ATOM 8046 O O . PRO B 1 523 ? -37 29.047 -2.984 1 91.75 523 PRO B O 1
ATOM 8049 N N . PRO B 1 524 ? -38.438 27.344 -2.688 1 90 524 PRO B N 1
ATOM 8050 C CA . PRO B 1 524 ? -39.312 28.141 -1.832 1 90 524 PRO B CA 1
ATOM 8051 C C . PRO B 1 524 ? -38.625 28.609 -0.551 1 90 524 PRO B C 1
ATOM 8053 O O . PRO B 1 524 ? -39.031 29.609 0.039 1 90 524 PRO B O 1
ATOM 8056 N N . LEU B 1 525 ? -37.656 27.891 -0.14 1 92.62 525 LEU B N 1
ATOM 8057 C CA . LEU B 1 525 ? -36.906 28.266 1.049 1 92.62 525 LEU B CA 1
ATOM 8058 C C . LEU B 1 525 ? -35.406 28.406 0.733 1 92.62 525 LEU B C 1
ATOM 8060 O O . LEU B 1 525 ? -34.812 27.484 0.187 1 92.62 525 LEU B O 1
ATOM 8064 N N . LEU B 1 526 ? -34.875 29.547 1.003 1 94.44 526 LEU B N 1
ATOM 8065 C CA . LEU B 1 526 ? -33.438 29.812 0.795 1 94.44 526 LEU B CA 1
ATOM 8066 C C . LEU B 1 526 ? -32.75 30.031 2.125 1 94.44 526 LEU B C 1
ATOM 8068 O O . LEU B 1 526 ? -33.188 30.828 2.947 1 94.44 526 LEU B O 1
ATOM 8072 N N . LEU B 1 527 ? -31.75 29.234 2.352 1 94.19 527 LEU B N 1
ATOM 8073 C CA . LEU B 1 527 ? -30.938 29.359 3.549 1 94.19 527 LEU B CA 1
ATOM 8074 C C . LEU B 1 527 ? -29.547 29.891 3.199 1 94.19 527 LEU B C 1
ATOM 8076 O O . LEU B 1 527 ? -28.844 29.328 2.359 1 94.19 527 LEU B O 1
ATOM 8080 N N . VAL B 1 528 ? -29.125 31.016 3.82 1 94.81 528 VAL B N 1
ATOM 8081 C CA . VAL B 1 528 ? -27.828 31.641 3.549 1 94.81 528 VAL B CA 1
ATOM 8082 C C . VAL B 1 528 ? -27.062 31.812 4.855 1 94.81 528 VAL B C 1
ATOM 8084 O O . VAL B 1 528 ? -27.531 32.5 5.766 1 94.81 528 VAL B O 1
ATOM 8087 N N . ALA B 1 529 ? -25.906 31.203 4.906 1 92.94 529 ALA B N 1
ATOM 8088 C CA . ALA B 1 529 ? -25.156 31.25 6.16 1 92.94 529 ALA B CA 1
ATOM 8089 C C . ALA B 1 529 ? -23.844 32 5.988 1 92.94 529 ALA B C 1
ATOM 8091 O O . ALA B 1 529 ? -22.875 31.469 5.473 1 92.94 529 ALA B O 1
ATOM 8092 N N . ASP B 1 530 ? -23.703 33.219 6.492 1 91.62 530 ASP B N 1
ATOM 8093 C CA . ASP B 1 530 ? -22.5 34.031 6.656 1 91.62 530 ASP B CA 1
ATOM 8094 C C . ASP B 1 530 ? -21.781 34.219 5.324 1 91.62 530 ASP B C 1
ATOM 8096 O O . ASP B 1 530 ? -20.547 34.25 5.281 1 91.62 530 ASP B O 1
ATOM 8100 N N . LEU B 1 531 ? -22.578 34.25 4.309 1 92.94 531 LEU B N 1
ATOM 8101 C CA . LEU B 1 531 ? -21.969 34.375 2.98 1 92.94 531 LEU B CA 1
ATOM 8102 C C . LEU B 1 531 ? -21.375 35.75 2.766 1 92.94 531 LEU B C 1
ATOM 8104 O O . LEU B 1 531 ? -20.422 35.906 1.998 1 92.94 531 LEU B O 1
ATOM 8108 N N . ASP B 1 532 ? -21.953 36.75 3.383 1 92.88 532 ASP B N 1
ATOM 8109 C CA . ASP B 1 532 ? -21.547 38.125 3.207 1 92.88 532 ASP B CA 1
ATOM 8110 C C . ASP B 1 532 ? -20.109 38.344 3.676 1 92.88 532 ASP B C 1
ATOM 8112 O O . ASP B 1 532 ? -19.438 39.281 3.221 1 92.88 532 ASP B O 1
ATOM 8116 N N . ARG B 1 533 ? -19.578 37.469 4.477 1 91.38 533 ARG B N 1
ATOM 8117 C CA . ARG B 1 533 ? -18.219 37.562 4.996 1 91.38 533 ARG B CA 1
ATOM 8118 C C . ARG B 1 533 ? -17.203 37.25 3.914 1 91.38 533 ARG B C 1
ATOM 8120 O O . ARG B 1 533 ? -16.062 37.75 3.969 1 91.38 533 ARG B O 1
ATOM 8127 N N . ASP B 1 534 ? -17.609 36.5 2.951 1 92.31 534 ASP B N 1
ATOM 8128 C CA . ASP B 1 534 ? -16.656 36.062 1.927 1 92.31 534 ASP B CA 1
ATOM 8129 C C . ASP B 1 534 ? -16.828 36.875 0.648 1 92.31 534 ASP B C 1
ATOM 8131 O O . ASP B 1 534 ? -16.094 36.688 -0.322 1 92.31 534 ASP B O 1
ATOM 8135 N N . LEU B 1 535 ? -17.719 37.844 0.664 1 92.88 535 LEU B N 1
ATOM 8136 C CA . LEU B 1 535 ? -18.016 38.625 -0.539 1 92.88 535 LEU B CA 1
ATOM 8137 C C . LEU B 1 535 ? -17.359 40 -0.463 1 92.88 535 LEU B C 1
ATOM 8139 O O . LEU B 1 535 ? -17.234 40.562 0.623 1 92.88 535 LEU B O 1
ATOM 8143 N N . ASP B 1 536 ? -16.953 40.594 -1.599 1 91.12 536 ASP B N 1
ATOM 8144 C CA . ASP B 1 536 ? -16.516 41.969 -1.676 1 91.12 536 ASP B CA 1
ATOM 8145 C C . ASP B 1 536 ? -17.703 42.938 -1.647 1 91.12 536 ASP B C 1
ATOM 8147 O O . ASP B 1 536 ? -18.844 42.5 -1.465 1 91.12 536 ASP B O 1
ATOM 8151 N N . GLU B 1 537 ? -17.438 44.188 -1.727 1 91.75 537 GLU B N 1
ATOM 8152 C CA . GLU B 1 537 ? -18.484 45.188 -1.596 1 91.75 537 GLU B CA 1
ATOM 8153 C C . GLU B 1 537 ? -19.562 45 -2.662 1 91.75 537 GLU B C 1
ATOM 8155 O O . GLU B 1 537 ? -20.75 45.031 -2.357 1 91.75 537 GLU B O 1
ATOM 8160 N N . GLU B 1 538 ? -19.125 44.812 -3.896 1 91.44 538 GLU B N 1
ATOM 8161 C CA . GLU B 1 538 ? -20.094 44.594 -4.977 1 91.44 538 GLU B CA 1
ATOM 8162 C C . GLU B 1 538 ? -20.906 43.344 -4.738 1 91.44 538 GLU B C 1
ATOM 8164 O O . GLU B 1 538 ? -22.109 43.312 -5.004 1 91.44 538 GLU B O 1
ATOM 8169 N N . GLY B 1 539 ? -20.188 42.344 -4.289 1 93.06 539 GLY B N 1
ATOM 8170 C CA . GLY B 1 539 ? -20.844 41.094 -4.004 1 93.06 539 GLY B CA 1
ATOM 8171 C C . GLY B 1 539 ? -21.891 41.188 -2.91 1 93.06 539 GLY B C 1
ATOM 8172 O O . GLY B 1 539 ? -22.953 40.594 -3.01 1 93.06 539 GLY B O 1
ATOM 8173 N N . ARG B 1 540 ? -21.625 41.938 -1.912 1 94.19 540 ARG B N 1
ATOM 8174 C CA . ARG B 1 540 ? -22.562 42.125 -0.818 1 94.19 540 ARG B CA 1
ATOM 8175 C C . ARG B 1 540 ? -23.797 42.906 -1.289 1 94.19 540 ARG B C 1
ATOM 8177 O O . ARG B 1 540 ? -24.922 42.594 -0.879 1 94.19 540 ARG B O 1
ATOM 8184 N N . ASP B 1 541 ? -23.562 43.844 -2.117 1 93.75 541 ASP B N 1
ATOM 8185 C CA . ASP B 1 541 ? -24.688 44.594 -2.662 1 93.75 541 ASP B CA 1
ATOM 8186 C C . ASP B 1 541 ? -25.594 43.719 -3.502 1 93.75 541 ASP B C 1
ATOM 8188 O O . ASP B 1 541 ? -26.828 43.812 -3.414 1 93.75 541 ASP B O 1
ATOM 8192 N N . ARG B 1 542 ? -25 42.906 -4.258 1 93.69 542 ARG B N 1
ATOM 8193 C CA . ARG B 1 542 ? -25.781 42 -5.105 1 93.69 542 ARG B CA 1
ATOM 8194 C C . ARG B 1 542 ? -26.516 40.969 -4.266 1 93.69 542 ARG B C 1
ATOM 8196 O O . ARG B 1 542 ? -27.641 40.594 -4.582 1 93.69 542 ARG B O 1
ATOM 8203 N N . LEU B 1 543 ? -25.828 40.469 -3.328 1 94.56 543 LEU B N 1
ATOM 8204 C CA . LEU B 1 543 ? -26.453 39.531 -2.404 1 94.56 543 LEU B CA 1
ATOM 8205 C C . LEU B 1 543 ? -27.703 40.125 -1.785 1 94.56 543 LEU B C 1
ATOM 8207 O O . LEU B 1 543 ? -28.766 39.5 -1.779 1 94.56 543 LEU B O 1
ATOM 8211 N N . ALA B 1 544 ? -27.516 41.375 -1.261 1 95.12 544 ALA B N 1
ATOM 8212 C CA . ALA B 1 544 ? -28.641 42.062 -0.63 1 95.12 544 ALA B CA 1
ATOM 8213 C C . ALA B 1 544 ? -29.797 42.25 -1.615 1 95.12 544 ALA B C 1
ATOM 8215 O O . ALA B 1 544 ? -30.953 42.031 -1.276 1 95.12 544 ALA B O 1
ATOM 8216 N N . ALA B 1 545 ? -29.469 42.656 -2.789 1 94.62 545 ALA B N 1
ATOM 8217 C CA . ALA B 1 545 ? -30.484 42.875 -3.814 1 94.62 545 ALA B CA 1
ATOM 8218 C C . ALA B 1 545 ? -31.203 41.594 -4.176 1 94.62 545 ALA B C 1
ATOM 8220 O O . ALA B 1 545 ? -32.438 41.562 -4.344 1 94.62 545 ALA B O 1
ATOM 8221 N N . LEU B 1 546 ? -30.406 40.562 -4.312 1 95.25 546 LEU B N 1
ATOM 8222 C CA . LEU B 1 546 ? -30.953 39.281 -4.676 1 95.25 546 LEU B CA 1
ATOM 8223 C C . LEU B 1 546 ? -31.891 38.75 -3.586 1 95.25 546 LEU B C 1
ATOM 8225 O O . LEU B 1 546 ? -32.969 38.25 -3.877 1 95.25 546 LEU B O 1
ATOM 8229 N N . LEU B 1 547 ? -31.453 38.812 -2.389 1 95.5 547 LEU B N 1
ATOM 8230 C CA . LEU B 1 547 ? -32.25 38.312 -1.271 1 95.5 547 LEU B CA 1
ATOM 8231 C C . LEU B 1 547 ? -33.531 39.156 -1.123 1 95.5 547 LEU B C 1
ATOM 8233 O O . LEU B 1 547 ? -34.594 38.594 -0.757 1 95.5 547 LEU B O 1
ATOM 8237 N N . ALA B 1 548 ? -33.438 40.438 -1.347 1 94.69 548 ALA B N 1
ATOM 8238 C CA . ALA B 1 548 ? -34.594 41.312 -1.238 1 94.69 548 ALA B CA 1
ATOM 8239 C C . ALA B 1 548 ? -35.656 40.969 -2.297 1 94.69 548 ALA B C 1
ATOM 8241 O O . ALA B 1 548 ? -36.844 41.031 -2.035 1 94.69 548 ALA B O 1
ATOM 8242 N N . ALA B 1 549 ? -35.156 40.594 -3.447 1 93.94 549 ALA B N 1
ATOM 8243 C CA . ALA B 1 549 ? -36.031 40.375 -4.574 1 93.94 549 ALA B CA 1
ATOM 8244 C C . ALA B 1 549 ? -36.469 38.906 -4.625 1 93.94 549 ALA B C 1
ATOM 8246 O O . ALA B 1 549 ? -37.344 38.531 -5.418 1 93.94 549 ALA B O 1
ATOM 8247 N N . TYR B 1 550 ? -35.938 38.031 -3.801 1 94.5 550 TYR B N 1
ATOM 8248 C CA . TYR B 1 550 ? -36.219 36.594 -3.865 1 94.5 550 TYR B CA 1
ATOM 8249 C C . TYR B 1 550 ? -37.688 36.312 -3.588 1 94.5 550 TYR B C 1
ATOM 8251 O O . TYR B 1 550 ? -38.25 36.812 -2.611 1 94.5 550 TYR B O 1
ATOM 8259 N N . PRO B 1 551 ? -38.281 35.562 -4.414 1 90.94 551 PRO B N 1
ATOM 8260 C CA . PRO B 1 551 ? -39.719 35.312 -4.281 1 90.94 551 PRO B CA 1
ATOM 8261 C C . PRO B 1 551 ? -40.062 34.438 -3.082 1 90.94 551 PRO B C 1
ATOM 8263 O O . PRO B 1 551 ? -41.125 34.594 -2.49 1 90.94 551 PRO B O 1
ATOM 8266 N N . GLY B 1 552 ? -39.25 33.562 -2.664 1 91.06 552 GLY B N 1
ATOM 8267 C CA . GLY B 1 552 ? -39.531 32.688 -1.548 1 91.06 552 GLY B CA 1
ATOM 8268 C C . GLY B 1 552 ? -39.094 33.25 -0.211 1 91.06 552 GLY B C 1
ATOM 8269 O O . GLY B 1 552 ? -38.781 34.438 -0.105 1 91.06 552 GLY B O 1
ATOM 8270 N N . ALA B 1 553 ? -39.188 32.344 0.799 1 92.06 553 ALA B N 1
ATOM 8271 C CA . ALA B 1 553 ? -38.719 32.75 2.127 1 92.06 553 ALA B CA 1
ATOM 8272 C C . ALA B 1 553 ? -37.188 32.625 2.225 1 92.06 553 ALA B C 1
ATOM 8274 O O . ALA B 1 553 ? -36.594 31.734 1.634 1 92.06 553 ALA B O 1
ATOM 8275 N N . VAL B 1 554 ? -36.625 33.562 2.939 1 94.06 554 VAL B N 1
ATOM 8276 C CA . VAL B 1 554 ? -35.188 33.562 3.115 1 94.06 554 VAL B CA 1
ATOM 8277 C C . VAL B 1 554 ? -34.844 33.562 4.602 1 94.06 554 VAL B C 1
ATOM 8279 O O . VAL B 1 554 ? -35.375 34.375 5.359 1 94.06 554 VAL B O 1
ATOM 8282 N N . ALA B 1 555 ? -34.156 32.625 5.039 1 92.75 555 ALA B N 1
ATOM 8283 C CA . ALA B 1 555 ? -33.531 32.625 6.359 1 92.75 555 ALA B CA 1
ATOM 8284 C C . ALA B 1 555 ? -32 32.781 6.258 1 92.75 555 ALA B C 1
ATOM 8286 O O . ALA B 1 555 ? -31.359 32.062 5.48 1 92.75 555 ALA B O 1
ATOM 8287 N N . PHE B 1 556 ? -31.391 33.719 6.984 1 93.5 556 PHE B N 1
ATOM 8288 C CA . PHE B 1 556 ? -29.969 33.969 6.773 1 93.5 556 PHE B CA 1
ATOM 8289 C C . PHE B 1 556 ? -29.297 34.375 8.078 1 93.5 556 PHE B C 1
ATOM 8291 O O . PHE B 1 556 ? -29.953 34.719 9.047 1 93.5 556 PHE B O 1
ATOM 8298 N N . THR B 1 557 ? -27.984 34.062 8.094 1 92.12 557 THR B N 1
ATOM 8299 C CA . THR B 1 557 ? -27.094 34.656 9.086 1 92.12 557 THR B CA 1
ATOM 8300 C C . THR B 1 557 ? -26.156 35.688 8.445 1 92.12 557 THR B C 1
ATOM 8302 O O . THR B 1 557 ? -25.781 35.531 7.273 1 92.12 557 THR B O 1
ATOM 8305 N N . GLY B 1 558 ? -25.875 36.75 9.109 1 88.56 558 GLY B N 1
ATOM 8306 C CA . GLY B 1 558 ? -25.031 37.781 8.523 1 88.56 558 GLY B CA 1
ATOM 8307 C C . GLY B 1 558 ? -24.922 39 9.383 1 88.56 558 GLY B C 1
ATOM 8308 O O . GLY B 1 558 ? -25.312 39 10.547 1 88.56 558 GLY B O 1
ATOM 8309 N N . SER B 1 559 ? -24.469 40.094 8.711 1 86.56 559 SER B N 1
ATOM 8310 C CA . SER B 1 559 ? -24.172 41.344 9.383 1 86.56 559 SER B CA 1
ATOM 8311 C C . SER B 1 559 ? -25.453 42.125 9.711 1 86.56 559 SER B C 1
ATOM 8313 O O . SER B 1 559 ? -26.5 41.875 9.109 1 86.56 559 SER B O 1
ATOM 8315 N N . ASP B 1 560 ? -25.375 43 10.602 1 89.69 560 ASP B N 1
ATOM 8316 C CA . ASP B 1 560 ? -26.469 43.875 10.945 1 89.69 560 ASP B CA 1
ATOM 8317 C C . ASP B 1 560 ? -26.875 44.75 9.758 1 89.69 560 ASP B C 1
ATOM 8319 O O . ASP B 1 560 ? -28.062 45.062 9.586 1 89.69 560 ASP B O 1
ATOM 8323 N N . GLU B 1 561 ? -25.922 45.031 9.055 1 90.94 561 GLU B N 1
ATOM 8324 C CA . GLU B 1 561 ? -26.188 45.875 7.883 1 90.94 561 GLU B CA 1
ATOM 8325 C C . GLU B 1 561 ? -27.094 45.156 6.887 1 90.94 561 GLU B C 1
ATOM 8327 O O . GLU B 1 561 ? -28.016 45.75 6.34 1 90.94 561 GLU B O 1
ATOM 8332 N N . LEU B 1 562 ? -26.859 43.969 6.656 1 92.38 562 LEU B N 1
ATOM 8333 C CA . LEU B 1 562 ? -27.672 43.156 5.746 1 92.38 562 LEU B CA 1
ATOM 8334 C C . LEU B 1 562 ? -29.094 43 6.285 1 92.38 562 LEU B C 1
ATOM 8336 O O . LEU B 1 562 ? -30.062 43.094 5.523 1 92.38 562 LEU B O 1
ATOM 8340 N N . ALA B 1 563 ? -29.141 42.781 7.504 1 92.5 563 ALA B N 1
ATOM 8341 C CA . ALA B 1 563 ? -30.453 42.656 8.133 1 92.5 563 ALA B CA 1
ATOM 8342 C C . ALA B 1 563 ? -31.281 43.906 7.965 1 92.5 563 ALA B C 1
ATOM 8344 O O . ALA B 1 563 ? -32.5 43.844 7.738 1 92.5 563 ALA B O 1
ATOM 8345 N N . ARG B 1 564 ? -30.656 44.969 8.125 1 92.12 564 ARG B N 1
ATOM 8346 C CA . ARG B 1 564 ? -31.328 46.25 8 1 92.12 564 ARG B CA 1
ATOM 8347 C C . ARG B 1 564 ? -31.812 46.5 6.574 1 92.12 564 ARG B C 1
ATOM 8349 O O . ARG B 1 564 ? -32.938 46.938 6.352 1 92.12 564 ARG B O 1
ATOM 8356 N N . VAL B 1 565 ? -30.938 46.219 5.691 1 92.62 565 VAL B N 1
ATOM 8357 C CA . VAL B 1 565 ? -31.266 46.438 4.285 1 92.62 565 VAL B CA 1
ATOM 8358 C C . VAL B 1 565 ? -32.469 45.562 3.887 1 92.62 565 VAL B C 1
ATOM 8360 O O . VAL B 1 565 ? -33.281 45.969 3.086 1 92.62 565 VAL B O 1
ATOM 8363 N N . LEU B 1 566 ? -32.594 44.438 4.477 1 93.88 566 LEU B N 1
ATOM 8364 C CA . LEU B 1 566 ? -33.656 43.5 4.117 1 93.88 566 LEU B CA 1
ATOM 8365 C C . LEU B 1 566 ? -34.875 43.688 5.004 1 93.88 566 LEU B C 1
ATOM 8367 O O . LEU B 1 566 ? -35.875 43 4.805 1 93.88 566 LEU B O 1
ATOM 8371 N N . ASP B 1 567 ? -34.812 44.531 5.945 1 91.81 567 ASP B N 1
ATOM 8372 C CA . ASP B 1 567 ? -35.875 44.688 6.934 1 91.81 567 ASP B CA 1
ATOM 8373 C C . ASP B 1 567 ? -36.312 43.344 7.5 1 91.81 567 ASP B C 1
ATOM 8375 O O . ASP B 1 567 ? -37.469 43 7.469 1 91.81 567 ASP B O 1
ATOM 8379 N N . ALA B 1 568 ? -35.312 42.656 7.898 1 93.31 568 ALA B N 1
ATOM 8380 C CA . ALA B 1 568 ? -35.531 41.25 8.281 1 93.31 568 ALA B CA 1
ATOM 8381 C C . ALA B 1 568 ? -36.031 41.156 9.727 1 93.31 568 ALA B C 1
ATOM 8383 O O . ALA B 1 568 ? -35.688 41.969 10.57 1 93.31 568 ALA B O 1
ATOM 8384 N N . GLU B 1 569 ? -36.812 40.094 9.953 1 89.5 569 GLU B N 1
ATOM 8385 C CA . GLU B 1 569 ? -37.188 39.75 11.32 1 89.5 569 GLU B CA 1
ATOM 8386 C C . GLU B 1 569 ? -36.125 38.906 11.992 1 89.5 569 GLU B C 1
ATOM 8388 O O . GLU B 1 569 ? -35.531 38 11.367 1 89.5 569 GLU B O 1
ATOM 8393 N N . GLU B 1 570 ? -35.844 39.25 13.227 1 88.62 570 GLU B N 1
ATOM 8394 C CA . GLU B 1 570 ? -34.812 38.5 13.938 1 88.62 570 GLU B CA 1
ATOM 8395 C C . GLU B 1 570 ? -35.406 37.375 14.758 1 88.62 570 GLU B C 1
ATOM 8397 O O . GLU B 1 570 ? -36.375 37.562 15.461 1 88.62 570 GLU B O 1
ATOM 8402 N N . LEU B 1 571 ? -34.875 36.281 14.5 1 85.31 571 LEU B N 1
ATOM 8403 C CA . LEU B 1 571 ? -35.219 35.094 15.281 1 85.31 571 LEU B CA 1
ATOM 8404 C C . LEU B 1 571 ? -34.031 34.594 16.094 1 85.31 571 LEU B C 1
ATOM 8406 O O . LEU B 1 571 ? -33 34.219 15.531 1 85.31 571 LEU B O 1
ATOM 8410 N N . ARG B 1 572 ? -34.156 34.5 17.453 1 83.38 572 ARG B N 1
ATOM 8411 C CA . ARG B 1 572 ? -33.094 34.031 18.344 1 83.38 572 ARG B CA 1
ATOM 8412 C C . ARG B 1 572 ? -33.219 32.562 18.625 1 83.38 572 ARG B C 1
ATOM 8414 O O . ARG B 1 572 ? -34.312 32.094 18.984 1 83.38 572 ARG B O 1
ATOM 8421 N N . LEU B 1 573 ? -32.219 31.891 18.312 1 83.94 573 LEU B N 1
ATOM 8422 C CA . LEU B 1 573 ? -32.219 30.438 18.516 1 83.94 573 LEU B CA 1
ATOM 8423 C C . LEU B 1 573 ? -31.5 30.078 19.812 1 83.94 573 LEU B C 1
ATOM 8425 O O . LEU B 1 573 ? -30.641 30.828 20.281 1 83.94 573 LEU B O 1
ATOM 8429 N N . ALA B 1 574 ? -32 28.984 20.531 1 70.25 574 ALA B N 1
ATOM 8430 C CA . ALA B 1 574 ? -31.406 28.516 21.797 1 70.25 574 ALA B CA 1
ATOM 8431 C C . ALA B 1 574 ? -30.266 27.547 21.531 1 70.25 574 ALA B C 1
ATOM 8433 O O . ALA B 1 574 ? -30.203 26.938 20.453 1 70.25 574 ALA B O 1
ATOM 8434 N N . SER B 1 575 ? -29.141 27.641 22.344 1 60.41 575 SER B N 1
ATOM 8435 C CA . SER B 1 575 ? -28.047 26.672 22.25 1 60.41 575 SER B CA 1
ATOM 8436 C C . SER B 1 575 ? -28.531 25.266 22.609 1 60.41 575 SER B C 1
ATOM 8438 O O . SER B 1 575 ? -29.297 25.094 23.578 1 60.41 575 SER B O 1
ATOM 8440 N N . ALA B 1 576 ? -28.812 24.531 21.859 1 53.19 576 ALA B N 1
ATOM 8441 C CA . ALA B 1 576 ? -29.141 23.156 22.266 1 53.19 576 ALA B CA 1
ATOM 8442 C C . ALA B 1 576 ? -28.188 22.672 23.359 1 53.19 576 ALA B C 1
ATOM 8444 O O . ALA B 1 576 ? -27.016 23.047 23.391 1 53.19 576 ALA B O 1
ATOM 8445 N N . PRO B 1 577 ? -28.641 22.094 24.547 1 43.84 577 PRO B N 1
ATOM 8446 C CA . PRO B 1 577 ? -27.719 21.438 25.484 1 43.84 577 PRO B CA 1
ATOM 8447 C C . PRO B 1 577 ? -26.75 20.5 24.766 1 43.84 577 PRO B C 1
ATOM 8449 O O . PRO B 1 577 ? -27.141 19.75 23.875 1 43.84 577 PRO B O 1
ATOM 8452 N N . VAL B 1 578 ? -25.656 20.938 24.469 1 42.97 578 VAL B N 1
ATOM 8453 C CA . VAL B 1 578 ? -24.641 20.016 23.984 1 42.97 578 VAL B CA 1
ATOM 8454 C C . VAL B 1 578 ? -24.781 18.672 24.719 1 42.97 578 VAL B C 1
ATOM 8456 O O . VAL B 1 578 ? -24.828 18.625 25.938 1 42.97 578 VAL B O 1
ATOM 8459 N N . PRO B 1 579 ? -25.344 17.734 24.109 1 38.62 579 PRO B N 1
ATOM 8460 C CA . PRO B 1 579 ? -25.328 16.484 24.875 1 38.62 579 PRO B CA 1
ATOM 8461 C C . PRO B 1 579 ? -24 16.266 25.609 1 38.62 579 PRO B C 1
ATOM 8463 O O . PRO B 1 579 ? -22.922 16.359 24.984 1 38.62 579 PRO B O 1
ATOM 8466 N N . VAL B 1 580 ? -23.859 16.766 26.875 1 32.34 580 VAL B N 1
ATOM 8467 C CA . VAL B 1 580 ? -22.781 16.391 27.781 1 32.34 580 VAL B CA 1
ATOM 8468 C C . VAL B 1 580 ? -22.703 14.867 27.875 1 32.34 580 VAL B C 1
ATOM 8470 O O . VAL B 1 580 ? -23.719 14.195 28.062 1 32.34 580 VAL B O 1
ATOM 8473 N N . THR B 1 581 ? -21.75 14.266 27.062 1 37.12 581 THR B N 1
ATOM 8474 C CA . THR B 1 581 ? -21.562 12.883 27.484 1 37.12 581 THR B CA 1
ATOM 8475 C C . THR B 1 581 ? -21.625 12.773 29.016 1 37.12 581 THR B C 1
ATOM 8477 O O . THR B 1 581 ? -21.375 13.75 29.719 1 37.12 581 THR B O 1
ATOM 8480 N N . PRO B 1 582 ? -22.328 11.852 29.531 1 34.72 582 PRO B N 1
ATOM 8481 C CA . PRO B 1 582 ? -22.312 11.727 30.984 1 34.72 582 PRO B CA 1
ATOM 8482 C C . PRO B 1 582 ? -20.984 12.156 31.609 1 34.72 582 PRO B C 1
ATOM 8484 O O . PRO B 1 582 ? -20.953 12.547 32.781 1 34.72 582 PRO B O 1
ATOM 8487 N N . ASP B 1 583 ? -19.875 11.734 31.031 1 37.78 583 ASP B N 1
ATOM 8488 C CA . ASP B 1 583 ? -18.609 11.922 31.75 1 37.78 583 ASP B CA 1
ATOM 8489 C C . ASP B 1 583 ? -18.078 13.336 31.562 1 37.78 583 ASP B C 1
ATOM 8491 O O . ASP B 1 583 ? -16.953 13.641 31.953 1 37.78 583 ASP B O 1
ATOM 8495 N N . GLY B 1 584 ? -18.875 14.406 31.391 1 35.47 584 GLY B N 1
ATOM 8496 C CA . GLY B 1 584 ? -18.578 15.828 31.391 1 35.47 584 GLY B CA 1
ATOM 8497 C C . GLY B 1 584 ? -17.844 16.281 30.141 1 35.47 584 GLY B C 1
ATOM 8498 O O . GLY B 1 584 ? -17.484 17.453 30 1 35.47 584 GLY B O 1
ATOM 8499 N N . ARG B 1 585 ? -17.016 15.461 29.469 1 36.69 585 ARG B N 1
ATOM 8500 C CA . ARG B 1 585 ? -16.156 15.953 28.406 1 36.69 585 ARG B CA 1
ATOM 8501 C C . ARG B 1 585 ? -16.969 16.25 27.141 1 36.69 585 ARG B C 1
ATOM 8503 O O . ARG B 1 585 ? -18 15.625 26.906 1 36.69 585 ARG B O 1
ATOM 8510 N N . THR B 1 586 ? -17.031 17.453 26.562 1 37.81 586 THR B N 1
ATOM 8511 C CA . THR B 1 586 ? -17.578 17.812 25.266 1 37.81 586 THR B CA 1
ATOM 8512 C C . THR B 1 586 ? -17.125 16.844 24.188 1 37.81 586 THR B C 1
ATOM 8514 O O . THR B 1 586 ? -15.938 16.5 24.109 1 37.81 586 THR B O 1
ATOM 8517 N N . PRO B 1 587 ? -17.969 15.906 23.578 1 35.94 587 PRO B N 1
ATOM 8518 C CA . PRO B 1 587 ? -17.453 14.945 22.594 1 35.94 587 PRO B CA 1
ATOM 8519 C C . PRO B 1 587 ? -16.562 15.609 21.547 1 35.94 587 PRO B C 1
ATOM 8521 O O . PRO B 1 587 ? -16.922 16.656 21 1 35.94 587 PRO B O 1
ATOM 8524 N N . ASP B 1 588 ? -15.266 15.75 21.75 1 32.66 588 ASP B N 1
ATOM 8525 C CA . ASP B 1 588 ? -14.383 16.172 20.672 1 32.66 588 ASP B CA 1
ATOM 8526 C C . ASP B 1 588 ? -14.836 15.578 19.328 1 32.66 588 ASP B C 1
ATOM 8528 O O . ASP B 1 588 ? -15.445 14.508 19.297 1 32.66 588 ASP B O 1
ATOM 8532 N N . ALA B 1 589 ? -15.117 16.453 18.312 1 32.84 589 ALA B N 1
ATOM 8533 C CA . ALA B 1 589 ? -15.508 15.883 17.016 1 32.84 589 ALA B CA 1
ATOM 8534 C C . ALA B 1 589 ? -14.93 14.484 16.828 1 32.84 589 ALA B C 1
ATOM 8536 O O . ALA B 1 589 ? -15.547 13.633 16.188 1 32.84 589 ALA B O 1
ATOM 8537 N N . ASP B 1 590 ? -13.641 14.094 17.25 1 30.08 590 ASP B N 1
ATOM 8538 C CA . ASP B 1 590 ? -13.094 12.742 17.172 1 30.08 590 ASP B CA 1
ATOM 8539 C C . ASP B 1 590 ? -13.648 11.867 18.297 1 30.08 590 ASP B C 1
ATOM 8541 O O . ASP B 1 590 ? -13.25 10.711 18.453 1 30.08 590 ASP B O 1
ATOM 8545 N N . ASP B 1 591 ? -14.258 12.359 19.328 1 28.75 591 ASP B N 1
ATOM 8546 C CA . ASP B 1 591 ? -14.648 11.383 20.344 1 28.75 591 ASP B CA 1
ATOM 8547 C C . ASP B 1 591 ? -15.828 10.539 19.859 1 28.75 591 ASP B C 1
ATOM 8549 O O . ASP B 1 591 ? -16.812 11.07 19.359 1 28.75 591 ASP B O 1
#

Nearest PDB structures (foldseek):
  6rak-assembly1_B  TM=7.091E-01  e=2.676E-18  Thermus thermophilus
  5och-assembly1_B  TM=6.362E-01  e=7.237E-17  Homo sapiens
  5och-assembly3_F  TM=6.276E-01  e=3.039E-17  Homo sapiens
  7zo8-assembly1_A  TM=6.696E-01  e=1.218E-16  Brucella abortus 2308
  5och-assembly2_D  TM=6.387E-01  e=1.580E-16  Homo sapiens

Foldseek 3Di:
DCPDDDDDDDPDPPPDDPPDDPPPPPPPPPPPPPPDPPPCCLPFQPDLCDDPSVVLLVLLQVLLLVLLVLLLQLLVLLLQCDPDDVSPVVSVVSNVVSVVVSVVSVVVLLVSQLVSLVVSLVVLLVLLVVLCVAFPRLCPVVVSVCLSPVLSVLSSCLRNQNSSLVSNLVSNLVSLLVSLVVVPVQLSCQLCVLLVVLVVVLVVLLVVLLVLVVVLVVLVVVLVVLVVVCVVCVVVCVVVVNPVVSVVVSVVSVVSSVVSVVVSCVSLVCLLVSLQVSLVSSLVSLLVCCVVVVHDPSNSSSSSSSSNSSSVSSSSNSVSSVSVSSNVVSRVVSSVSSVVSVVSVVVLVVQLQVLLPDDQPDPLQAALKKWKQAPQWAPPRDIDIDHWLAFEEEDFDPDDQGRCSLVVVLCVQLNNHDRPPPDRIFIGGRNDTCSNDDSLVSNLQEFEQEQQDKFAWFFLQCSQCVSPVPDDPVLLVVLCVLQPNFQVVDPVRRRDIAHTRRPPDDQQNVSSSSVSSRCRNQHQEYEYEASCVSHDPVNNVSVLVCSNPRRHHYYYYYDPVSCVSNVHHYGYIYRRPQPCPVVRDRPDSVD/DCPDDDDDDPPPPDPPDDPDDPPPPPPPPPPPPPPPPPPCCLPFQPDLCDDPSVVLLVLLQVLLLVLLVLLLQLLVLLLQCDPDDVSPVVSVVSNVVSVVVSVVSVVVLLVSQLVSLVVSLVVLLVLLVVLCVAFPRLCPVVVSVCLSPVLSVLSSCLRNQNSSLVSNLVSNLVSLLVSLCVLPVQLSCQQCVLLVVLVVVLVVLLVVLLVLVVVLVVLVVVLVVLVVVCVVCVVVCVVVVNPVVSVVVSVVSVVSSVVSVVVSCVSLVCLLVSLQVSLVSSLVSLLVCCVVVVHDPSNSSSSSSSSNSSSVSSSSNSVSSVSVSSNVVSRVVSSVSSVVSVVSVVVLVVQLQVLLPDDQPDPLQAALKKWKQAPLWAPPRDIDIDHWLAFEEEDFDPDDLGRCSLVVVLCVQLNNHDRPPPDRIFIGGRNDTCSNDDSLVSNLQEFEQEQQDKFAWFFLQCSQCVSPVPDDPVLLVVLCVLQPNFQVVDPVRRRDIAHTSRPPDDSQNVSSSSVSSRCRNQHQEYEEEASCVSHDPVNNVSVLVCSNPRRHYYYYYYDPVSCVSNVHHYGYIYRRPQPCPVVRDRPDSVD

Organism: NCBI:txid88382

Solvent-accessible surface area (backbone atoms only — not comparable to full-atom values): 59820 Å² total; per-residue (Å²): 144,83,88,75,82,80,83,82,84,79,81,77,78,77,72,76,77,72,77,76,68,76,77,72,68,71,70,73,75,76,70,73,65,74,68,68,81,58,79,78,68,77,50,63,74,76,75,71,74,47,78,75,40,35,55,49,49,52,48,28,28,48,41,13,38,47,40,30,52,36,38,49,50,30,19,53,32,52,54,54,58,40,76,49,65,67,49,32,52,53,24,52,50,45,36,52,50,29,38,50,49,39,25,52,42,44,18,50,43,40,31,50,15,42,49,49,14,44,54,54,40,51,55,51,38,49,51,55,52,49,40,53,50,34,62,63,46,81,76,52,55,69,54,54,46,42,47,60,42,58,35,36,48,32,46,25,42,22,38,28,62,28,49,29,52,48,40,17,30,51,39,20,43,51,44,38,39,49,53,32,30,73,75,33,59,63,34,19,50,29,40,46,51,34,48,53,55,41,57,65,53,44,56,65,46,49,54,52,37,49,54,35,47,51,52,31,51,52,39,47,50,53,38,52,50,48,50,44,26,43,57,67,10,21,68,49,31,44,45,33,42,26,47,68,59,52,49,49,51,50,49,51,40,49,48,52,35,45,54,37,45,42,56,29,31,42,46,50,22,42,40,37,21,42,19,49,27,26,38,51,43,16,29,51,34,26,41,48,42,23,60,58,71,63,47,57,56,41,56,30,51,17,49,31,51,36,45,52,65,37,27,58,47,44,32,47,60,38,54,31,57,61,33,47,50,50,23,52,58,31,45,66,58,48,27,57,52,50,44,50,39,49,49,52,51,49,52,50,51,51,49,20,54,53,42,58,69,50,76,81,58,91,75,36,76,38,79,39,23,34,34,37,33,48,77,53,38,35,60,97,56,49,66,47,71,41,45,60,52,35,41,34,33,45,40,38,40,93,53,91,71,4,69,50,32,50,56,51,50,52,31,40,72,62,46,47,39,73,66,60,89,94,53,73,70,43,44,30,49,50,53,36,48,42,52,36,39,57,70,59,61,32,29,55,41,38,16,60,20,48,57,83,66,34,35,44,63,42,29,50,49,56,64,39,28,36,60,45,70,84,59,55,71,65,59,53,52,49,40,32,56,62,49,65,45,70,43,73,79,40,94,55,29,54,63,32,64,26,37,66,64,33,37,85,53,50,66,42,51,45,42,31,48,34,43,33,32,18,49,46,86,60,23,42,33,33,38,36,38,42,41,61,78,46,33,53,73,68,44,37,52,37,48,52,51,48,62,64,65,37,69,28,22,36,41,31,36,70,54,69,66,57,39,58,75,52,67,36,45,78,44,71,32,38,48,50,79,66,76,56,43,90,84,68,53,69,67,47,94,87,96,132,89,76,78,80,81,82,84,82,77,76,77,75,77,73,76,77,75,78,76,70,76,78,70,70,72,71,73,74,76,70,74,65,75,68,68,81,58,77,78,69,77,49,64,76,76,75,72,75,47,79,74,41,35,54,50,51,52,48,29,28,48,42,14,37,47,40,30,52,37,38,49,51,30,20,52,32,52,55,55,57,39,77,48,65,68,49,32,54,52,24,51,51,46,37,53,50,29,37,51,48,39,26,50,43,44,18,50,43,40,32,50,16,42,49,51,14,45,54,54,38,51,55,50,39,50,50,55,53,50,38,52,51,33,62,63,47,82,75,52,55,69,57,54,45,41,48,61,42,60,35,36,48,30,45,24,43,22,39,26,63,27,49,29,51,47,40,18,29,52,39,19,44,51,42,38,40,51,54,33,29,71,76,34,60,63,35,19,50,29,39,46,48,36,49,53,54,41,58,65,54,45,57,65,48,48,55,52,38,48,54,35,47,51,52,31,51,50,39,48,49,54,39,51,51,48,51,42,25,44,57,68,10,23,69,48,30,44,46,32,43,27,46,69,58,52,50,50,52,51,49,50,42,47,48,51,35,43,53,35,45,41,56,30,30,43,48,50,22,42,40,39,22,43,19,48,28,26,36,50,44,15,29,51,32,26,40,50,43,23,60,58,69,63,47,57,56,42,56,28,53,19,51,30,50,33,45,53,66,37,28,58,47,45,32,47,60,39,54,31,57,62,34,48,51,51,23,53,57,31,45,66,57,48,26,57,54,51,44,52,39,50,48,52,51,49,51,50,52,50,49,20,54,51,42,59,69,50,76,82,59,92,77,37,78,39,78,38,24,34,36,36,30,45,72,56,38,35,61,96,55,51,67,46,72,42,46,58,53,36,42,34,34,47,39,40,40,92,53,92,71,4,68,51,33,50,57,51,51,53,32,41,73,63,46,48,38,73,68,60,89,92,54,72,70,42,45,31,48,50,50,37,49,42,50,37,39,56,67,60,61,31,28,55,42,37,16,60,20,47,57,84,66,35,36,45,63,42,28,51,48,56,65,40,28,36,60,45,70,82,60,56,70,65,59,53,54,50,39,31,55,62,47,66,45,69,44,73,78,39,95,54,29,55,61,33,64,26,36,67,64,34,37,86,52,49,68,42,51,45,44,30,48,34,42,35,32,18,49,48,85,59,22,43,34,34,39,37,38,42,41,60,78,47,33,51,73,69,44,40,52,37,49,52,51,48,62,64,67,37,68,27,21,36,41,32,36,69,56,68,66,56,39,58,76,53,68,39,45,79,44,71,33,38,49,50,79,65,74,58,44,89,84,68,52,69,66,47,94,87,95

pLDDT: mean 79.35, std 18.81, range [20.11, 95.56]

InterPro domains:
  IPR011527 ABC transporter type 1, transmembrane domain [PS50929] (58-326)
  IPR027417 P-loop containing nucleoside triphosphate hydrolase [G3DSA:3.40.50.300] (376-566)
  IPR027417 P-loop containing nucleoside triphosphate hydrolase [SSF52540] (381-550)
  IPR036640 ABC transporter type 1, transmembrane domain superfamily [G3DSA:1.20.1560.10] (49-333)
  IPR036640 ABC transporter type 1, transmembrane domain superfamily [SSF90123] (52-329)
  IPR039421 Type 1 protein exporter [PTHR24221] (92-535)